Protein AF-M0I4W8-F1 (afdb_monomer_lite)

InterPro domains:
  IPR003439 ABC transporter-like, ATP-binding domain [PF00005] (52-203)
  IPR003439 ABC transporter-like, ATP-binding domain [PS50893] (25-275)
  IPR003593 AAA+ ATPase domain [SM00382] (60-252)
  IPR010318 S-Me-THD, N-terminal domain [PF06032] (487-621)
  IPR013563 Oligopeptide/dipeptide ABC transporter, C-terminal [PF08352] (254-322)
  IPR013563 Oligopeptide/dipeptide ABC transporter, C-terminal [TIGR01727] (253-342)
  IPR017871 ABC transporter-like, conserved site [PS00211] (175-189)
  IPR024071 S-Me-THD, C-terminal domain superfamily [G3DSA:2.40.390.10] (708-816)
  IPR027417 P-loop containing nucleoside triphosphate hydrolase [G3DSA:3.40.50.300] (23-357)
  IPR027417 P-loop containing nucleoside triphosphate hydrolase [SSF52540] (24-273)
  IPR027479 S-Me-THD, N-terminal domain superfamily [G3DSA:3.40.1610.10] (480-702)
  IPR048350 S-Me-THD-like, C-terminal domain [PF20906] (654-803)
  IPR050319 ABC Transporter ATP-Binding [PTHR43776] (21-333)

Secondary structure (DSSP, 8-state):
---------TTTTS-----TTS-SEEEEEEEEEEEEEETTTTEEEEEEEEEEEEEEEE-TT-EEEEE-STTSSHHHHHHHHTTSS--SEEEEEETTEEGGG--HHHHHHHGGGEEEE-S-HHHHS-TTS-HHHHHHHHHHHTT-S-HHHHHHHHHHHHHHTT--GGGGG--GGGS-HHHHHHHHHHHHHTT--SEEEEESTTTTS-HHHHHHHHHHHHHHHHHH--EEEEE-S-HHHHHHH-SEEEEEETTEEEEEEEHHHHHHS--SHHHHHHHHTS--SSHHHHHHSPPP----SPPPPTTSPPSSSTTGGG-TT--HHHHHSPPP-EEEETTEEE--GGGG-SS-------------PPPPPPP--PPPPP-----------------------------------------------------------------------------------PPP------------PPPTT------HHHHHHHHHHHHHHHTT-SS-HHHHHHHHHHHHHH----EE-GGGS-TTSEEEEEEEEE-TT-SS----HHHHHHHHHHHHHHHHTTTPPEEEEEEEE-STTTTTTTHHHHHHH-PPEEEEEEESS--SSGGGGSTT--TTSEEEEEEEEE-TTSS-EEEEEEEEEHHHHHHHHHHHHHHTTSEEEEEEEEEEHHHHHHHSEESHHHHHHHHHHHHHT-SSHHHHHHHHHHHHT-EEEEEEEEEEEEEEEETTEEEEEEEETTEEEEEETTEEEEEETTEEEEETTSEEEEEETTT--EE-GGG--TT-EEEEEEE-GGGS---GGGG-GGGGHHHHHHH-S--HHHH--

Organism: NCBI:txid662480

Sequence (833 aa):
MNDSAYTTDPTAAAQRDRDLDDPMVTVENLKKHFPLFEGILQKKAGEVRAVDGVSFSIAEGETFGLVGESGSGKTTTGRSMLRLTEPTSGRVEIDGQNVVDLSDGELKRFRRNMQIVHQDPSSSLNPRHRVKSIIEAPLKIHDYGDSEARLERVEELLDMVDLPREFMYRYPGQLSGGQKQRVGIARAVALNPKFVVLDEPTSALDVSVQARIINILEEIQEEFGITYLFITHDLSLLKNVADRIGVMYLGRLVEVGDVDSVFGSPQHPYSRALLSAISTISEEDELAKPDRITLDGEVPDPREKPSGCAFRSRCAHEFDACAVEE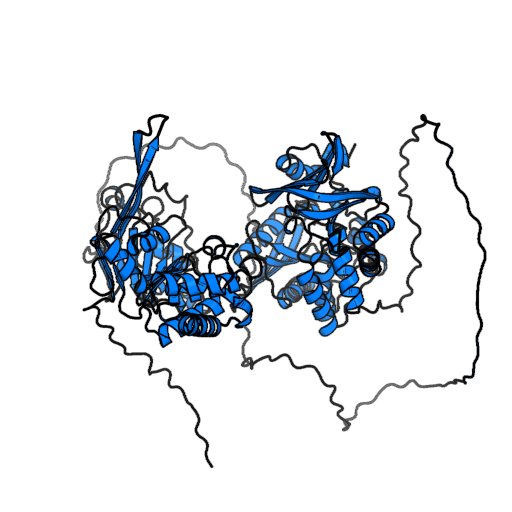PDLYERGPDQVSRCFLQTTGSRKARSGNDRRARGAPRRPPAGAAEPPVDRRTAPVVRVRPGGVQGRPAGVFGLRPAVPRRRGLRHGRGEIGRTVRIDGPRPDVPPARGGHEATPGAGDRDASQRRQTAAERLPQRDGRRRRHPRGTPMTTDDTRTITAEWVEDIAVGGAVLGGGGGGSLAKGIEFGELAVEYGRPTIVSVADLDPTDVVLTVSGVGAPAATESHVDPADYVRAVELLVDRLAADGTTVGALMTNEMGGFATVNGLLQSAVTGLPLVDAACNGRAHPTGPMGSIGLSQDAESVQAAVGGVPGTAARLETVVEAELGTAASLVRHAAEDAGGLVAVARNPVPASYAEANAALDTYDRAEAVGRAVRLADDGRDAADRVADVLGGEVSLVGPVESFALETTGGFDVGEVEIEGRELTFWNEYMTLELDGERLATFPDLITTLDAETGMPVSTAELAEGRSVAVVVAPAANLSLGAGMADPALFDPVEQAVGKAVKSHVFN

Radius of gyration: 33.42 Å; chains: 1; bounding box: 102×100×109 Å

pLDDT: mean 76.33, std 25.05, range [22.22, 98.25]

Foldseek 3Di:
DDDDDPDDDPPPVPDDPQPPPDFQKWWFQWWDKAFAFDDPVRHGPFIQGLAGGETDTHHFLFAEEEAEDPSLNQVVVLCCLLVVDPTPDTFMDGRNDTLNPDDPVRSLQLCLQEFEQAQQLVVVFDQVAQLLCLLLVNCVSNVNDDPVRSLVLSQVLCVLLVHDSVSSGDGPVVDDRLRSLSSSVSSRCSSLHQEYEYANSPVQHAVVSVVSVLVSVVSSCVVRRHTYHYYDHQLVVCLVRGQKYFYGGLNYGFKIFGSCCCLVPPDGQSSLQSSLPDDDFDPVSVVVRDHRDDFPDDRDDSRDAQAADSCQVRGPPHDDNNRHHFADFDDDDPTMTGRDPVPVPPDDPPDPDDDDDDDDDDDDDDDDDDDDDDDPPDDPDFDDDDDDDPDDDDDDPPPDDDDDDDDDDDDDDDDDDDDDDDDDDDDDDDDYDDDDDDDDDDDDDDDDDDDDDDDDDDDDDDDDDDDDPDDDDDDPPDFPFQDLLLQLLLLQLLALLQQQDDDDLVVSSVLLVVLVVQFGATEDALVVDDQQAWEKEWDKDWALPAPDDDFPLVLLLVQVVVVQVVCVVVVHHHQAYEFQERRNNRRRSCSNNCGVVVHHYYQWHLWLYHDDDPLLSLLQDDQQDWKKKWKWAARPPGPDIDTGIDTGRNVVRSVVNNVVNVVRRTMIIMIMNTDGSNSCVVFTQHNSSVLSNQLSVQLVPAPWQVSSQCSNCVSLVWDFPDKAFFADKDWDQDPSWIWMWTAGPQWIWTDTNSWTWIDHPNHTPDTPVWRKWKAQRGRNGTAHPVRRDGGGIITIITHGPSSGRTGNSRVDLVNCVVVCVVVVDDDCVVVPD

Structure (mmCIF, N/CA/C/O backbone):
data_AF-M0I4W8-F1
#
_entry.id   AF-M0I4W8-F1
#
loop_
_atom_site.group_PDB
_atom_site.id
_atom_site.type_symbol
_atom_site.label_atom_id
_atom_site.label_alt_id
_atom_site.label_comp_id
_atom_site.label_asym_id
_atom_site.label_entity_id
_atom_site.label_seq_id
_atom_site.pdbx_PDB_ins_code
_atom_site.Cartn_x
_atom_site.Cartn_y
_atom_site.Cartn_z
_atom_site.occupancy
_atom_site.B_iso_or_equiv
_atom_site.auth_seq_id
_atom_site.auth_comp_id
_atom_site.auth_asym_id
_atom_site.auth_atom_id
_atom_site.pdbx_PDB_model_num
ATOM 1 N N . MET A 1 1 ? 6.504 -52.664 8.524 1.00 31.98 1 MET A N 1
ATOM 2 C CA . MET A 1 1 ? 5.116 -52.961 8.944 1.00 31.98 1 MET A CA 1
ATOM 3 C C . MET A 1 1 ? 4.656 -51.738 9.722 1.00 31.98 1 MET A C 1
ATOM 5 O O . MET A 1 1 ? 5.111 -51.580 10.840 1.00 31.98 1 MET A O 1
ATOM 9 N N . ASN A 1 2 ? 3.925 -50.766 9.191 1.00 29.69 2 ASN A N 1
ATOM 10 C CA . ASN A 1 2 ? 3.069 -50.694 8.011 1.00 29.69 2 ASN A CA 1
ATOM 11 C C . ASN A 1 2 ? 3.301 -49.317 7.357 1.00 29.69 2 ASN A C 1
ATOM 13 O O . ASN A 1 2 ? 3.152 -48.306 8.037 1.00 29.69 2 ASN A O 1
ATOM 17 N N . ASP A 1 3 ? 3.684 -49.306 6.081 1.00 26.69 3 ASP A N 1
ATOM 18 C CA . ASP A 1 3 ? 3.658 -48.124 5.217 1.00 26.69 3 ASP A CA 1
ATOM 19 C C . ASP A 1 3 ? 2.227 -47.945 4.696 1.00 26.69 3 ASP A C 1
ATOM 21 O O . ASP A 1 3 ? 1.637 -48.903 4.196 1.00 26.69 3 ASP A O 1
ATOM 25 N N . SER A 1 4 ? 1.678 -46.735 4.776 1.00 26.75 4 SER A N 1
ATOM 26 C CA . SER A 1 4 ? 0.535 -46.328 3.953 1.00 26.75 4 SER A CA 1
ATOM 27 C C . SER A 1 4 ? 0.753 -44.887 3.521 1.00 26.75 4 SER A C 1
ATOM 29 O O . SER A 1 4 ? 0.529 -43.949 4.282 1.00 26.75 4 SER A O 1
ATOM 31 N N . ALA A 1 5 ? 1.255 -44.749 2.299 1.00 28.14 5 ALA A N 1
ATOM 32 C CA . ALA A 1 5 ? 1.373 -43.497 1.582 1.00 28.14 5 ALA A CA 1
ATOM 33 C C . ALA A 1 5 ? -0.025 -42.936 1.279 1.00 28.14 5 ALA A C 1
ATOM 35 O O . ALA A 1 5 ? -0.867 -43.639 0.723 1.00 28.14 5 ALA A O 1
ATOM 36 N N . TYR A 1 6 ? -0.252 -41.668 1.615 1.00 26.91 6 TYR A N 1
ATOM 37 C CA . TYR A 1 6 ? -1.313 -40.874 1.005 1.00 26.91 6 TYR A CA 1
ATOM 38 C C . TYR A 1 6 ? -0.794 -40.390 -0.348 1.00 26.91 6 TYR A C 1
ATOM 40 O O . TYR A 1 6 ? -0.029 -39.434 -0.436 1.00 26.91 6 TYR A O 1
ATOM 48 N N . THR A 1 7 ? -1.158 -41.115 -1.400 1.00 26.52 7 THR A N 1
ATOM 49 C CA . THR A 1 7 ? -1.092 -40.635 -2.778 1.00 26.52 7 THR A CA 1
ATOM 50 C C . THR A 1 7 ? -2.443 -39.990 -3.063 1.00 26.52 7 THR A C 1
ATOM 52 O O . THR A 1 7 ? -3.438 -40.700 -3.188 1.00 26.52 7 THR A O 1
ATOM 55 N N . THR A 1 8 ? -2.511 -38.661 -3.095 1.00 30.98 8 THR A N 1
ATOM 56 C CA . THR A 1 8 ? -3.678 -37.952 -3.626 1.00 30.98 8 THR A CA 1
ATOM 57 C C . THR A 1 8 ? -3.583 -37.960 -5.148 1.00 30.98 8 THR A C 1
ATOM 59 O O . THR A 1 8 ? -2.644 -37.443 -5.748 1.00 30.98 8 THR A O 1
ATOM 62 N N . ASP A 1 9 ? -4.529 -38.666 -5.753 1.00 25.97 9 ASP A N 1
ATOM 63 C CA . ASP A 1 9 ? -4.721 -38.810 -7.189 1.00 25.97 9 ASP A CA 1
ATOM 64 C C . ASP A 1 9 ? -5.280 -37.491 -7.775 1.00 25.97 9 ASP A C 1
ATOM 66 O O . ASP A 1 9 ? -6.332 -37.041 -7.311 1.00 25.97 9 ASP A O 1
ATOM 70 N N . PRO A 1 10 ? -4.637 -36.850 -8.774 1.00 28.89 10 PRO A N 1
ATOM 71 C CA . PRO A 1 10 ? -5.105 -35.583 -9.348 1.00 28.89 10 PRO A CA 1
ATOM 72 C C . PRO A 1 10 ? -6.346 -35.719 -10.246 1.00 28.89 10 PRO A C 1
ATOM 74 O O . PRO A 1 10 ? -6.801 -34.730 -10.811 1.00 28.89 10 PRO A O 1
ATOM 77 N N . THR A 1 11 ? -6.900 -36.922 -10.420 1.00 29.00 11 THR A N 1
ATOM 78 C CA . THR A 1 11 ? -8.025 -37.152 -11.345 1.00 29.00 11 THR A CA 1
ATOM 79 C C . THR A 1 11 ? -9.413 -37.162 -10.696 1.00 29.00 11 THR A C 1
ATOM 81 O O . THR A 1 11 ? -10.409 -37.300 -11.399 1.00 29.00 11 THR A O 1
ATOM 84 N N . ALA A 1 12 ? -9.520 -36.925 -9.383 1.00 27.02 12 ALA A N 1
ATOM 85 C CA . ALA A 1 12 ? -10.807 -36.888 -8.673 1.00 27.02 12 ALA A CA 1
ATOM 86 C C . ALA A 1 12 ? -11.517 -35.511 -8.666 1.00 27.02 12 ALA A C 1
ATOM 88 O O . ALA A 1 12 ? -12.630 -35.411 -8.157 1.00 27.02 12 ALA A O 1
ATOM 89 N N . ALA A 1 13 ? -10.912 -34.461 -9.238 1.00 30.92 13 ALA A N 1
ATOM 90 C CA . ALA A 1 13 ? -11.509 -33.119 -9.338 1.00 30.92 13 ALA A CA 1
ATOM 91 C C . ALA A 1 13 ? -12.291 -32.877 -10.648 1.00 30.92 13 ALA A C 1
ATOM 93 O O . ALA A 1 13 ? -12.945 -31.851 -10.805 1.00 30.92 13 ALA A O 1
ATOM 94 N N . ALA A 1 14 ? -12.265 -33.827 -11.586 1.00 31.94 14 ALA A N 1
ATOM 95 C CA . ALA A 1 14 ? -12.943 -33.723 -12.874 1.00 31.94 14 ALA A CA 1
ATOM 96 C C . ALA A 1 14 ? -14.224 -34.570 -12.881 1.00 31.94 14 ALA A C 1
ATOM 98 O O . ALA A 1 14 ? -14.194 -35.691 -13.376 1.00 31.94 14 ALA A O 1
ATOM 99 N N . GLN A 1 15 ? -15.308 -34.052 -12.287 1.00 31.92 15 GLN A N 1
ATOM 100 C CA . GLN A 1 15 ? -16.728 -34.374 -12.557 1.00 31.92 15 GLN A CA 1
ATOM 101 C C . GLN A 1 15 ? -17.603 -33.918 -11.378 1.00 31.92 15 GLN A C 1
ATOM 103 O O . GLN A 1 15 ? -17.965 -34.697 -10.497 1.00 31.92 15 GLN A O 1
ATOM 108 N N . ARG A 1 16 ? -17.983 -32.641 -11.371 1.00 32.88 16 ARG A N 1
ATOM 109 C CA . ARG A 1 16 ? -19.266 -32.222 -10.803 1.00 32.88 16 ARG A CA 1
ATOM 110 C C . ARG A 1 16 ? -20.017 -31.537 -11.936 1.00 32.88 16 ARG A C 1
ATOM 112 O O . ARG A 1 16 ? -19.760 -30.372 -12.209 1.00 32.88 16 ARG A O 1
ATOM 119 N N . ASP A 1 17 ? -20.880 -32.292 -12.616 1.00 33.09 17 ASP A N 1
ATOM 120 C CA . ASP A 1 17 ? -22.022 -31.719 -13.336 1.00 33.09 17 ASP A CA 1
ATOM 121 C C . ASP A 1 17 ? -22.762 -30.836 -12.319 1.00 33.09 17 ASP A C 1
ATOM 123 O O . ASP A 1 17 ? -23.411 -31.350 -11.405 1.00 33.09 17 ASP A O 1
ATOM 127 N N . ARG A 1 18 ? -22.563 -29.515 -12.375 1.00 46.47 18 ARG A N 1
ATOM 128 C CA . ARG A 1 18 ? -23.349 -28.560 -11.590 1.00 46.47 18 ARG A CA 1
ATOM 129 C C . ARG A 1 18 ? -24.585 -28.250 -12.429 1.00 46.47 18 ARG A C 1
ATOM 131 O O . ARG A 1 18 ? -24.503 -27.486 -13.386 1.00 46.47 18 ARG A O 1
ATOM 138 N N . ASP A 1 19 ? -25.700 -28.900 -12.106 1.00 36.50 19 ASP A N 1
ATOM 139 C CA . ASP A 1 19 ? -26.989 -28.663 -12.757 1.00 36.50 19 ASP A CA 1
ATOM 140 C C . ASP A 1 19 ? -27.375 -27.175 -12.619 1.00 36.50 19 ASP A C 1
ATOM 142 O O . ASP A 1 19 ? -27.716 -26.698 -11.538 1.00 36.50 19 ASP A O 1
ATOM 146 N N . LEU A 1 20 ? -27.340 -26.433 -13.732 1.00 51.78 20 LEU A N 1
ATOM 147 C CA . LEU A 1 20 ? -27.794 -25.036 -13.854 1.00 51.78 20 LEU A CA 1
ATOM 148 C C . LEU A 1 20 ? -29.327 -24.878 -13.741 1.00 51.78 20 LEU A C 1
ATOM 150 O O . LEU A 1 20 ? -29.846 -23.776 -13.925 1.00 51.78 20 LEU A O 1
ATOM 154 N N . ASP A 1 21 ? -30.052 -25.964 -13.463 1.00 54.88 21 ASP A N 1
ATOM 155 C CA . ASP A 1 21 ? -31.516 -26.009 -13.472 1.00 54.88 21 ASP A CA 1
ATOM 156 C C . ASP A 1 21 ? -32.161 -25.377 -12.218 1.00 54.88 21 ASP A C 1
ATOM 158 O O . ASP A 1 21 ? -33.340 -25.023 -12.272 1.00 54.88 21 ASP A O 1
ATOM 162 N N . ASP A 1 22 ? -31.412 -25.177 -11.121 1.00 71.38 22 ASP A N 1
ATOM 163 C CA . ASP A 1 22 ? -31.885 -24.463 -9.918 1.00 71.38 22 ASP A CA 1
ATOM 164 C C . ASP A 1 22 ? -30.778 -23.581 -9.288 1.00 71.38 22 ASP A C 1
ATOM 166 O O . ASP A 1 22 ? -30.074 -23.996 -8.363 1.00 71.38 22 ASP A O 1
ATOM 170 N N . PRO A 1 23 ? -30.534 -22.372 -9.827 1.00 87.88 23 PRO A N 1
ATOM 171 C CA . PRO A 1 23 ? -29.473 -21.489 -9.349 1.00 87.88 23 PRO A CA 1
ATOM 172 C C . PRO A 1 23 ? -29.795 -20.853 -7.987 1.00 87.88 23 PRO A C 1
ATOM 174 O O . PRO A 1 23 ? -30.873 -20.300 -7.770 1.00 87.88 23 PRO A O 1
ATOM 177 N N . MET A 1 24 ? -28.795 -20.803 -7.102 1.00 94.31 24 MET A N 1
ATOM 178 C CA . MET A 1 24 ? -28.879 -20.125 -5.802 1.00 94.31 24 MET A CA 1
ATOM 179 C C . MET A 1 24 ? -29.174 -18.622 -5.936 1.00 94.31 24 MET A C 1
ATOM 181 O O . MET A 1 24 ? -29.879 -18.041 -5.104 1.00 94.31 24 MET A O 1
ATOM 185 N N . VAL A 1 25 ? -28.640 -17.982 -6.980 1.00 97.06 25 VAL A N 1
ATOM 186 C CA . VAL A 1 25 ? -28.902 -16.577 -7.310 1.00 97.06 25 VAL A CA 1
ATOM 187 C C . VAL A 1 25 ? -29.279 -16.445 -8.779 1.00 97.06 25 VAL A C 1
ATOM 189 O O . VAL A 1 25 ? -28.542 -16.897 -9.651 1.00 97.06 25 VAL A O 1
ATOM 192 N N . THR A 1 26 ? -30.373 -15.739 -9.060 1.00 96.88 26 THR A N 1
ATOM 193 C CA . THR A 1 26 ? -30.775 -15.344 -10.417 1.00 96.88 26 THR A CA 1
ATOM 194 C C . THR A 1 26 ? -30.958 -13.835 -10.497 1.00 96.88 26 THR A C 1
ATOM 196 O O . THR A 1 26 ? -31.753 -13.244 -9.766 1.00 96.88 26 THR A O 1
ATOM 199 N N . VAL A 1 27 ? -30.239 -13.197 -11.419 1.00 97.06 27 VAL A N 1
ATOM 200 C CA . VAL A 1 27 ? -30.354 -11.770 -11.725 1.00 97.06 27 VAL A CA 1
ATOM 201 C C . VAL A 1 27 ? -30.882 -11.622 -13.146 1.00 97.06 27 VAL A C 1
ATOM 203 O O . VAL A 1 27 ? -30.256 -12.084 -14.097 1.00 97.06 27 VAL A O 1
ATOM 206 N N . GLU A 1 28 ? -32.014 -10.939 -13.309 1.00 95.62 28 GLU A N 1
ATOM 207 C CA . GLU A 1 28 ? -32.633 -10.710 -14.617 1.00 95.62 28 GLU A CA 1
ATOM 208 C C . GLU A 1 28 ? -32.815 -9.215 -14.880 1.00 95.62 28 GLU A C 1
ATOM 210 O O . GLU A 1 28 ? -33.575 -8.522 -14.194 1.00 95.62 28 GLU A O 1
ATOM 215 N N . ASN A 1 29 ? -32.151 -8.723 -15.931 1.00 95.12 29 ASN A N 1
ATOM 216 C CA . ASN A 1 29 ? -32.296 -7.370 -16.467 1.00 95.12 29 ASN A CA 1
ATOM 217 C C . ASN A 1 29 ? -32.199 -6.286 -15.378 1.00 95.12 29 ASN A C 1
ATOM 219 O O . ASN A 1 29 ? -32.968 -5.318 -15.365 1.00 95.12 29 ASN A O 1
ATOM 223 N N . LEU A 1 30 ? -31.256 -6.464 -14.450 1.00 96.81 30 LEU A N 1
ATOM 224 C CA . LEU A 1 30 ? -31.022 -5.547 -13.348 1.00 96.81 30 LEU A CA 1
ATOM 225 C C . LEU A 1 30 ? -30.556 -4.199 -13.895 1.00 96.81 30 LEU A C 1
ATOM 227 O O . LEU A 1 30 ? -29.628 -4.115 -14.708 1.00 96.81 30 LEU A O 1
ATOM 231 N N . LYS A 1 31 ? -31.210 -3.128 -13.445 1.00 95.62 31 LYS A N 1
ATOM 232 C CA . LYS A 1 31 ? -30.860 -1.748 -13.782 1.00 95.62 31 LYS A CA 1
ATOM 233 C C . LYS A 1 31 ? -30.753 -0.919 -12.523 1.00 95.62 31 LYS A C 1
ATOM 235 O O . LYS A 1 31 ? -31.620 -0.979 -11.654 1.00 95.62 31 LYS A O 1
ATOM 240 N N . LYS A 1 32 ? -29.736 -0.068 -12.478 1.00 94.69 32 LYS A N 1
ATOM 241 C CA . LYS A 1 32 ? -29.607 1.001 -11.500 1.00 94.69 32 LYS A CA 1
ATOM 242 C C . LYS A 1 32 ? -29.146 2.268 -12.196 1.00 94.69 32 LYS A C 1
ATOM 244 O O . LYS A 1 32 ? -27.999 2.382 -12.628 1.00 94.69 32 LYS A O 1
ATOM 249 N N . HIS A 1 33 ? -30.063 3.221 -12.291 1.00 92.06 33 HIS A N 1
ATOM 250 C CA . HIS A 1 33 ? -29.838 4.538 -12.866 1.00 92.06 33 HIS A CA 1
ATOM 251 C C . HIS A 1 33 ? -29.942 5.589 -11.757 1.00 92.06 33 HIS A C 1
ATOM 253 O O . HIS A 1 33 ? -30.925 5.627 -11.012 1.00 92.06 33 HIS A O 1
ATOM 259 N N . PHE A 1 34 ? -28.916 6.425 -11.620 1.00 84.94 34 PHE A N 1
ATOM 260 C CA . PHE A 1 34 ? -28.872 7.502 -10.634 1.00 84.94 34 PHE A CA 1
ATOM 261 C C . PHE A 1 34 ? -29.305 8.816 -11.288 1.00 84.94 34 PHE A C 1
ATOM 263 O O . PHE A 1 34 ? -28.679 9.224 -12.265 1.00 84.94 34 PHE A O 1
ATOM 270 N N . PRO A 1 35 ? -30.363 9.488 -10.801 1.00 82.19 35 PRO A N 1
ATOM 271 C CA . PRO A 1 35 ? -30.767 10.775 -11.350 1.00 82.19 35 PRO A CA 1
ATOM 272 C C . PRO A 1 35 ? -29.710 11.842 -11.048 1.00 82.19 35 PRO A C 1
ATOM 274 O O . PRO A 1 35 ? -29.188 11.909 -9.938 1.00 82.19 35 PRO A O 1
ATOM 277 N N . LEU A 1 36 ? -29.433 12.697 -12.030 1.00 77.75 36 LEU A N 1
ATOM 278 C CA . LEU A 1 36 ? -28.614 13.894 -11.857 1.00 77.75 36 LEU A CA 1
ATOM 279 C C . LEU A 1 36 ? -29.518 15.116 -11.751 1.00 77.75 36 LEU A C 1
ATOM 281 O O . LEU A 1 36 ? -30.465 15.258 -12.531 1.00 77.75 36 LEU A O 1
ATOM 285 N N . PHE A 1 37 ? -29.210 16.001 -10.807 1.00 75.81 37 PHE A N 1
ATOM 286 C CA . PHE A 1 37 ? -29.949 17.235 -10.570 1.00 75.81 37 PHE A CA 1
ATOM 287 C C . PHE A 1 37 ? -29.033 18.444 -10.773 1.00 75.81 37 PHE A C 1
ATOM 289 O O . PHE A 1 37 ? -27.905 18.443 -10.290 1.00 75.81 37 PHE A O 1
ATOM 296 N N . GLU A 1 38 ? -29.524 19.482 -11.451 1.00 57.62 38 GLU A N 1
ATOM 297 C CA . GLU A 1 38 ? -28.797 20.738 -11.666 1.00 57.62 38 GLU A CA 1
ATOM 298 C C . GLU A 1 38 ? -29.572 21.961 -11.155 1.00 57.62 38 GLU A C 1
ATOM 300 O O . GLU A 1 38 ? -30.811 22.010 -11.150 1.00 57.62 38 GLU A O 1
ATOM 305 N N . GLY A 1 39 ? -28.805 22.985 -10.766 1.00 54.00 39 GLY A N 1
ATOM 306 C CA . GLY A 1 39 ? -29.291 24.295 -10.338 1.00 54.00 39 GLY A CA 1
ATOM 307 C C . GLY A 1 39 ? -29.894 24.330 -8.928 1.00 54.00 39 GLY A C 1
ATOM 308 O O . GLY A 1 39 ? -30.151 23.312 -8.293 1.00 54.00 39 GLY A O 1
ATOM 309 N N . ILE A 1 40 ? -30.178 25.546 -8.447 1.00 54.06 40 ILE A N 1
ATOM 310 C CA . ILE A 1 40 ? -30.724 25.818 -7.099 1.00 54.06 40 ILE A CA 1
ATOM 311 C C . ILE A 1 40 ? -32.113 25.173 -6.896 1.00 54.06 40 ILE A C 1
ATOM 313 O O . ILE A 1 40 ? -32.520 24.888 -5.776 1.00 54.06 40 ILE A O 1
ATOM 317 N N . LEU A 1 41 ? -32.835 24.905 -7.990 1.00 62.38 41 LEU A N 1
ATOM 318 C CA . LEU A 1 41 ? -34.154 24.263 -7.992 1.00 62.38 41 LEU A CA 1
ATOM 319 C C . LEU A 1 41 ? -34.097 22.728 -8.140 1.00 62.38 41 LEU A C 1
ATOM 321 O O . LEU A 1 41 ? -35.154 22.125 -8.314 1.00 62.38 41 LEU A O 1
ATOM 325 N N . GLN A 1 42 ? -32.903 22.112 -8.123 1.00 65.94 42 GLN A N 1
ATOM 326 C CA . GLN A 1 42 ? -32.682 20.662 -8.269 1.00 65.94 42 GLN A CA 1
ATOM 327 C C . GLN A 1 42 ? -33.510 20.023 -9.403 1.00 65.94 42 GLN A C 1
ATOM 329 O O . GLN A 1 42 ? -34.236 19.048 -9.204 1.00 65.94 42 GLN A O 1
ATOM 334 N N . LYS A 1 43 ? -33.443 20.573 -10.622 1.00 63.38 43 LYS A N 1
ATOM 335 C CA . LYS A 1 43 ? -34.156 19.990 -11.775 1.00 63.38 43 LYS A CA 1
ATOM 336 C C . LYS A 1 43 ? -33.393 18.774 -12.301 1.00 63.38 43 LYS A C 1
ATOM 338 O O . LYS A 1 43 ? -32.175 18.841 -12.420 1.00 63.38 43 LYS A O 1
ATOM 343 N N . LYS A 1 44 ? -34.096 17.684 -12.650 1.00 72.69 44 LYS A N 1
ATOM 344 C CA . LYS A 1 44 ? -33.473 16.483 -13.242 1.00 72.69 44 LYS A CA 1
ATOM 345 C C . LYS A 1 44 ? -32.835 16.854 -14.591 1.00 72.69 44 LYS A C 1
ATOM 347 O O . LYS A 1 44 ? -33.559 17.178 -15.529 1.00 72.69 44 LYS A O 1
ATOM 352 N N . ALA A 1 45 ? -31.507 16.812 -14.662 1.00 68.00 45 ALA A N 1
ATOM 353 C CA . ALA A 1 45 ? -30.704 17.175 -15.833 1.00 68.00 45 ALA A CA 1
ATOM 354 C C . ALA A 1 45 ? -30.257 15.953 -16.652 1.00 68.00 45 ALA A C 1
ATOM 356 O O . ALA A 1 45 ? -29.960 16.069 -17.835 1.00 68.00 45 ALA A O 1
ATOM 357 N N . GLY A 1 46 ? -30.266 14.764 -16.045 1.00 77.69 46 GLY A N 1
ATOM 358 C CA . GLY A 1 46 ? -29.879 13.520 -16.701 1.00 77.69 46 GLY A CA 1
ATOM 359 C C . GLY A 1 46 ? -29.946 12.328 -15.755 1.00 77.69 46 GLY A C 1
ATOM 360 O O . GLY A 1 46 ? -30.568 12.392 -14.688 1.00 77.69 46 GLY A O 1
ATOM 361 N N . GLU A 1 47 ? -29.310 11.229 -16.144 1.00 82.38 47 GLU A N 1
ATOM 362 C CA . GLU A 1 47 ? -29.120 10.062 -15.286 1.00 82.38 47 GLU A CA 1
ATOM 363 C C . GLU A 1 47 ? -27.811 9.337 -15.616 1.00 82.38 47 GLU A C 1
ATOM 365 O O . GLU A 1 47 ? -27.438 9.215 -16.780 1.00 82.38 47 GLU A O 1
ATOM 370 N N . VAL A 1 48 ? -27.131 8.827 -14.590 1.00 84.88 48 VAL A N 1
ATOM 371 C CA . VAL A 1 48 ? -25.983 7.927 -14.738 1.00 84.88 48 VAL A CA 1
ATOM 372 C C . VAL A 1 48 ? -26.494 6.496 -14.718 1.00 84.88 48 VAL A C 1
ATOM 374 O O . VAL A 1 48 ? -27.024 6.031 -13.706 1.00 84.88 48 VAL A O 1
ATOM 377 N N . ARG A 1 49 ? -26.323 5.770 -15.823 1.00 87.19 49 ARG A N 1
ATOM 378 C CA . ARG A 1 49 ? -26.750 4.367 -15.933 1.00 87.19 49 ARG A CA 1
ATOM 379 C C . ARG A 1 49 ? -25.660 3.420 -15.429 1.00 87.19 49 ARG A C 1
ATOM 381 O O . ARG A 1 49 ? -25.000 2.764 -16.233 1.00 87.19 49 ARG A O 1
ATOM 388 N N . ALA A 1 50 ? -25.469 3.377 -14.113 1.00 87.06 50 ALA A N 1
ATOM 389 C CA . ALA A 1 50 ? -24.413 2.597 -13.461 1.00 87.06 50 ALA A CA 1
ATOM 390 C C . ALA A 1 50 ? -24.559 1.078 -13.659 1.00 87.06 50 ALA A C 1
ATOM 392 O O . ALA A 1 50 ? -23.558 0.388 -13.796 1.00 87.06 50 ALA A O 1
ATOM 393 N N . VAL A 1 51 ? -25.792 0.568 -13.721 1.00 93.38 51 VAL A N 1
ATOM 394 C CA . VAL A 1 51 ? -26.109 -0.812 -14.129 1.00 93.38 51 VAL A CA 1
ATOM 395 C C . VAL A 1 51 ? -27.246 -0.738 -15.141 1.00 93.38 51 VAL A C 1
ATOM 397 O O . VAL A 1 51 ? -28.242 -0.052 -14.897 1.00 93.38 51 VAL A O 1
ATOM 400 N N . ASP A 1 52 ? -27.102 -1.382 -16.294 1.00 91.81 52 ASP A N 1
ATOM 401 C CA . ASP A 1 52 ? -27.960 -1.142 -17.455 1.00 91.81 52 ASP A CA 1
ATOM 402 C C . ASP A 1 52 ? -28.338 -2.431 -18.199 1.00 91.81 52 ASP A C 1
ATOM 404 O O . ASP A 1 52 ? -28.039 -2.593 -19.380 1.00 91.81 52 ASP A O 1
ATOM 408 N N . GLY A 1 53 ? -29.033 -3.333 -17.501 1.00 90.56 53 GLY A N 1
ATOM 409 C CA . GLY A 1 53 ? -29.581 -4.565 -18.072 1.00 90.56 53 GLY A CA 1
ATOM 410 C C . GLY A 1 53 ? -28.644 -5.752 -17.888 1.00 90.56 53 GLY A C 1
ATOM 411 O O . GLY A 1 53 ? -28.323 -6.451 -18.846 1.00 90.56 53 GLY A O 1
ATOM 412 N N . VAL A 1 54 ? -28.173 -5.943 -16.657 1.00 94.56 54 VAL A N 1
ATOM 413 C CA . VAL A 1 54 ? -27.296 -7.056 -16.280 1.00 94.56 54 VAL A CA 1
ATOM 414 C C . VAL A 1 54 ? -28.142 -8.289 -15.954 1.00 94.56 54 VAL A C 1
ATOM 416 O O . VAL A 1 54 ? -29.092 -8.186 -15.178 1.00 94.56 54 VAL A O 1
ATOM 419 N N . SER A 1 55 ? -27.788 -9.436 -16.538 1.00 94.31 55 SER A N 1
ATOM 420 C CA . SER A 1 55 ? -28.423 -10.730 -16.268 1.00 94.31 55 SER A CA 1
ATOM 421 C C . SER A 1 55 ? -27.372 -11.828 -16.134 1.00 94.31 55 SER A C 1
ATOM 423 O O . SER A 1 55 ? -26.486 -11.905 -16.985 1.00 94.31 55 SER A O 1
ATOM 425 N N . PHE A 1 56 ? -27.475 -12.653 -15.094 1.00 94.88 56 PHE A N 1
ATOM 426 C CA . PHE A 1 56 ? -26.624 -13.824 -14.846 1.00 94.88 56 PHE A CA 1
ATOM 427 C C . PHE A 1 56 ? -27.224 -14.690 -13.727 1.00 94.88 56 PHE A C 1
ATOM 429 O O . PHE A 1 56 ? -28.121 -14.248 -13.005 1.00 94.88 56 PHE A O 1
ATOM 436 N N . SER A 1 57 ? -26.708 -15.905 -13.572 1.00 95.00 57 SER A N 1
ATOM 437 C CA . SER A 1 57 ? -27.038 -16.822 -12.481 1.00 95.00 57 SER A CA 1
ATOM 438 C C . SER A 1 57 ? -25.772 -17.321 -11.786 1.00 95.00 57 SER A C 1
ATOM 440 O O . SER A 1 57 ? -24.712 -17.387 -12.416 1.00 95.00 57 SER A O 1
ATOM 442 N N . ILE A 1 58 ? -25.901 -17.655 -10.500 1.00 96.25 58 ILE A N 1
ATOM 443 C CA . ILE A 1 58 ? -24.856 -18.259 -9.665 1.00 96.25 58 ILE A CA 1
ATOM 444 C C . ILE A 1 58 ? -25.450 -19.518 -9.019 1.00 96.25 58 ILE A C 1
ATOM 446 O O . ILE A 1 58 ? -26.498 -19.437 -8.371 1.00 96.25 58 ILE A O 1
ATOM 450 N N . ALA A 1 59 ? -24.812 -20.667 -9.214 1.00 94.12 59 ALA A N 1
ATOM 451 C CA . ALA A 1 59 ? -25.169 -21.937 -8.596 1.00 94.12 59 ALA A CA 1
ATOM 452 C C . ALA A 1 59 ? -24.811 -21.965 -7.099 1.00 94.12 59 ALA A C 1
ATOM 454 O O . ALA A 1 59 ? -24.042 -21.143 -6.601 1.00 94.12 59 ALA A O 1
ATOM 455 N N . GLU A 1 60 ? -25.383 -22.912 -6.359 1.00 94.19 60 GLU A N 1
ATOM 456 C CA . GLU A 1 60 ? -25.062 -23.086 -4.940 1.00 94.19 60 GLU A CA 1
ATOM 457 C C . GLU A 1 60 ? -23.584 -23.467 -4.751 1.00 94.19 60 GLU A C 1
ATOM 459 O O . GLU A 1 60 ? -23.062 -24.358 -5.424 1.00 94.19 60 GLU A O 1
ATOM 464 N N . GLY A 1 61 ? -22.901 -22.759 -3.847 1.00 93.81 61 GLY A N 1
ATOM 465 C CA . GLY A 1 61 ? -21.475 -22.943 -3.567 1.00 93.81 61 GLY A CA 1
ATOM 466 C C . GLY A 1 61 ? -20.545 -22.475 -4.692 1.00 93.81 61 GLY A C 1
ATOM 467 O O . GLY A 1 61 ? -19.353 -22.756 -4.636 1.00 93.81 61 GLY A O 1
ATOM 468 N N . GLU A 1 62 ? -21.066 -21.792 -5.718 1.00 94.88 62 GLU A N 1
ATOM 469 C CA . GLU A 1 62 ? -20.259 -21.216 -6.795 1.00 94.88 62 GLU A CA 1
ATOM 470 C C . GLU A 1 62 ? -19.651 -19.875 -6.369 1.00 94.88 62 GLU A C 1
ATOM 472 O O . GLU A 1 62 ? -20.299 -19.048 -5.714 1.00 94.88 62 GLU A O 1
ATOM 477 N N . THR A 1 63 ? -18.414 -19.639 -6.801 1.00 97.19 63 THR A N 1
ATOM 478 C CA . THR A 1 63 ? -17.798 -18.313 -6.787 1.00 97.19 63 THR A CA 1
ATOM 479 C C . THR A 1 63 ? -17.900 -17.691 -8.175 1.00 97.19 63 THR A C 1
ATOM 481 O O . THR A 1 63 ? -17.153 -18.040 -9.091 1.00 97.19 63 THR A O 1
ATOM 484 N N . PHE A 1 64 ? -18.815 -16.733 -8.331 1.00 97.31 64 PHE A N 1
ATOM 485 C CA . PHE A 1 64 ? -18.961 -15.948 -9.556 1.00 97.31 64 PHE A CA 1
ATOM 486 C C . PHE A 1 64 ? -18.150 -14.653 -9.459 1.00 97.31 64 PHE A C 1
ATOM 488 O O . PHE A 1 64 ? -18.463 -13.759 -8.669 1.00 97.31 64 PHE A O 1
ATOM 495 N N . GLY A 1 65 ? -17.117 -14.529 -10.285 1.00 96.81 65 GLY A N 1
ATOM 496 C CA . GLY A 1 65 ? -16.284 -13.340 -10.410 1.00 96.81 65 GLY A CA 1
ATOM 497 C C . GLY A 1 65 ? -16.946 -12.237 -11.234 1.00 96.81 65 GLY A C 1
ATOM 498 O O . GLY A 1 65 ? -17.438 -12.486 -12.330 1.00 96.81 65 GLY A O 1
ATOM 499 N N . LEU A 1 66 ? -16.914 -10.991 -10.766 1.00 96.19 66 LEU A N 1
ATOM 500 C CA . LEU A 1 66 ? -17.355 -9.818 -11.524 1.00 96.19 66 LEU A CA 1
ATOM 501 C C . LEU A 1 66 ? -16.204 -8.817 -11.646 1.00 96.19 66 LEU A C 1
ATOM 503 O O . LEU A 1 66 ? -15.743 -8.272 -10.643 1.00 96.19 66 LEU A O 1
ATOM 507 N N . VAL A 1 67 ? -15.774 -8.546 -12.880 1.00 93.44 67 VAL A N 1
ATOM 508 C CA . VAL A 1 67 ? -14.561 -7.767 -13.174 1.00 93.44 67 VAL A CA 1
ATOM 509 C C . VAL A 1 67 ? -14.793 -6.650 -14.186 1.00 93.44 67 VAL A C 1
ATOM 511 O O . VAL A 1 67 ? -15.776 -6.654 -14.918 1.00 93.44 67 VAL A O 1
ATOM 514 N N . GLY A 1 68 ? -13.888 -5.673 -14.226 1.00 88.25 68 GLY A N 1
ATOM 515 C CA . GLY A 1 68 ? -13.929 -4.524 -15.130 1.00 88.25 68 GLY A CA 1
ATOM 516 C C . GLY A 1 68 ? -13.161 -3.333 -14.560 1.00 88.25 68 GLY A C 1
ATOM 517 O O . GLY A 1 68 ? -12.897 -3.287 -13.357 1.00 88.25 68 GLY A O 1
ATOM 518 N N . GLU A 1 69 ? -12.849 -2.342 -15.399 1.00 84.06 69 GLU A N 1
ATOM 519 C CA . GLU A 1 69 ? -12.200 -1.083 -14.985 1.00 84.06 69 GLU A CA 1
ATOM 520 C C . GLU A 1 69 ? -12.981 -0.387 -13.843 1.00 84.06 69 GLU A C 1
ATOM 522 O O . GLU A 1 69 ? -14.174 -0.650 -13.610 1.00 84.06 69 GLU A O 1
ATOM 527 N N . SER A 1 70 ? -12.316 0.504 -13.100 1.00 81.88 70 SER A N 1
ATOM 528 C CA . SER A 1 70 ? -12.980 1.327 -12.080 1.00 81.88 70 SER A CA 1
ATOM 529 C C . SER A 1 70 ? -14.155 2.107 -12.688 1.00 81.88 70 SER A C 1
ATOM 531 O O . SER A 1 70 ? -14.108 2.539 -13.838 1.00 81.88 70 SER A O 1
ATOM 533 N N . GLY A 1 71 ? -15.263 2.225 -11.952 1.00 82.81 71 GLY A N 1
ATOM 534 C CA . GLY A 1 71 ? -16.477 2.894 -12.443 1.00 82.81 71 GLY A CA 1
ATOM 535 C C . GLY A 1 71 ? -17.338 2.095 -13.438 1.00 82.81 71 GLY A C 1
ATOM 536 O O . GLY A 1 71 ? -18.371 2.592 -13.880 1.00 82.81 71 GLY A O 1
ATOM 537 N N . SER A 1 72 ? -16.995 0.840 -13.751 1.00 87.88 72 SER A N 1
ATOM 538 C CA . SER A 1 72 ? -17.788 -0.020 -14.656 1.00 87.88 72 SER A CA 1
ATOM 539 C C . SER A 1 72 ? -19.157 -0.457 -14.114 1.00 87.88 72 SER A C 1
ATOM 541 O O . SER A 1 72 ? -19.996 -0.867 -14.913 1.00 87.88 72 SER A O 1
ATOM 543 N N . GLY A 1 73 ? -19.407 -0.346 -12.801 1.00 90.75 73 GLY A N 1
ATOM 544 C CA . GLY A 1 73 ? -20.700 -0.654 -12.163 1.00 90.75 73 GLY A CA 1
ATOM 545 C C . GLY A 1 73 ? -20.737 -1.897 -11.257 1.00 90.75 73 GLY A C 1
ATOM 546 O O . GLY A 1 73 ? -21.813 -2.256 -10.773 1.00 90.75 73 GLY A O 1
ATOM 547 N N . LYS A 1 74 ? -19.590 -2.533 -10.976 1.00 94.69 74 LYS A N 1
ATOM 548 C CA . LYS A 1 74 ? -19.481 -3.788 -10.197 1.00 94.69 74 LYS A CA 1
ATOM 549 C C . LYS A 1 74 ? -20.076 -3.687 -8.785 1.00 94.69 74 LYS A C 1
ATOM 551 O O . LYS A 1 74 ? -21.075 -4.337 -8.486 1.00 94.69 74 LYS A O 1
ATOM 556 N N . THR A 1 75 ? -19.559 -2.769 -7.966 1.00 91.75 75 THR A N 1
ATOM 557 C CA . THR A 1 75 ? -20.062 -2.474 -6.611 1.00 91.75 75 THR A CA 1
ATOM 558 C C . THR A 1 75 ? -21.543 -2.091 -6.607 1.00 91.75 75 THR A C 1
ATOM 560 O O . THR A 1 75 ? -22.305 -2.498 -5.731 1.00 91.75 75 THR A O 1
ATOM 563 N N . THR A 1 76 ? -21.998 -1.336 -7.617 1.00 93.38 76 THR A N 1
ATOM 564 C CA . THR A 1 76 ? -23.422 -0.974 -7.733 1.00 93.38 76 THR A CA 1
ATOM 565 C C . THR A 1 76 ? -24.285 -2.210 -7.986 1.00 93.38 76 THR A C 1
ATOM 567 O O . THR A 1 76 ? -25.356 -2.323 -7.398 1.00 93.38 76 THR A O 1
ATOM 570 N N . THR A 1 77 ? -23.808 -3.156 -8.798 1.00 96.38 77 THR A N 1
ATOM 571 C CA . THR A 1 77 ? -24.492 -4.430 -9.069 1.00 96.38 77 THR A CA 1
ATOM 572 C C . THR A 1 77 ? -24.671 -5.232 -7.781 1.00 96.38 77 THR A C 1
ATOM 574 O O . THR A 1 77 ? -25.808 -5.524 -7.411 1.00 96.38 77 THR A O 1
ATOM 577 N N . GLY A 1 78 ? -23.589 -5.484 -7.034 1.00 96.25 78 GLY A N 1
ATOM 578 C CA . GLY A 1 78 ? -23.653 -6.222 -5.765 1.00 96.25 78 GLY A CA 1
ATOM 579 C C . GLY A 1 78 ? -24.552 -5.549 -4.718 1.00 96.25 78 GLY A C 1
ATOM 580 O O . GLY A 1 78 ? -25.419 -6.187 -4.117 1.00 96.25 78 GLY A O 1
ATOM 581 N N . ARG A 1 79 ? -24.439 -4.223 -4.550 1.00 95.31 79 ARG A N 1
ATOM 582 C CA . ARG A 1 79 ? -25.292 -3.458 -3.618 1.00 95.31 79 ARG A CA 1
ATOM 583 C C . ARG A 1 79 ? -26.765 -3.452 -4.024 1.00 95.31 79 ARG A C 1
ATOM 585 O O . ARG A 1 79 ? -27.630 -3.425 -3.144 1.00 95.31 79 ARG A O 1
ATOM 592 N N . SER A 1 80 ? -27.064 -3.459 -5.322 1.00 95.94 80 SER A N 1
ATOM 593 C CA . SER A 1 80 ? -28.437 -3.548 -5.820 1.00 95.94 80 SER A CA 1
ATOM 594 C C . SER A 1 80 ? -29.032 -4.942 -5.665 1.00 95.94 80 SER A C 1
ATOM 596 O O . SER A 1 80 ? -30.209 -5.032 -5.323 1.00 95.94 80 SER A O 1
ATOM 598 N N . MET A 1 81 ? -28.236 -6.006 -5.798 1.00 96.00 81 MET A N 1
ATOM 599 C CA . MET A 1 81 ? -28.690 -7.375 -5.521 1.00 96.00 81 MET A CA 1
ATOM 600 C C . MET A 1 81 ? -29.124 -7.559 -4.064 1.00 96.00 81 MET A C 1
ATOM 602 O O . MET A 1 81 ? -30.177 -8.123 -3.792 1.00 96.00 81 MET A O 1
ATOM 606 N N . LEU A 1 82 ? -28.363 -6.996 -3.122 1.00 95.81 82 LEU A N 1
ATOM 607 C CA . LEU A 1 82 ? -28.685 -7.039 -1.690 1.00 95.81 82 LEU A CA 1
ATOM 608 C C . LEU A 1 82 ? -29.723 -5.992 -1.252 1.00 95.81 82 LEU A C 1
ATOM 610 O O . LEU A 1 82 ? -30.020 -5.862 -0.058 1.00 95.81 82 LEU A O 1
ATOM 614 N N . ARG A 1 83 ? -30.223 -5.184 -2.197 1.00 94.88 83 ARG A N 1
ATOM 615 C CA . ARG A 1 83 ? -31.118 -4.047 -1.946 1.00 94.88 83 ARG A CA 1
ATOM 616 C C . ARG A 1 83 ? -30.591 -3.105 -0.847 1.00 94.88 83 ARG A C 1
ATOM 618 O O . ARG A 1 83 ? -31.335 -2.537 -0.049 1.00 94.88 83 ARG A O 1
ATOM 625 N N . LEU A 1 84 ? -29.266 -2.931 -0.810 1.00 92.62 84 LEU A N 1
ATOM 626 C CA . LEU A 1 84 ? -28.587 -1.828 -0.114 1.00 92.62 84 LEU A CA 1
ATOM 627 C C . LEU A 1 84 ? -28.661 -0.542 -0.944 1.00 92.62 84 LEU A C 1
ATOM 629 O O . LEU A 1 84 ? -28.438 0.562 -0.452 1.00 92.62 84 LEU A O 1
ATOM 633 N N . THR A 1 85 ? -28.939 -0.685 -2.237 1.00 92.62 85 THR A N 1
ATOM 634 C CA . THR A 1 85 ? -29.226 0.401 -3.164 1.00 92.62 85 THR A CA 1
ATOM 635 C C . THR A 1 85 ? -30.394 -0.017 -4.039 1.00 92.62 85 THR A C 1
ATOM 637 O O . THR A 1 85 ? -30.253 -0.935 -4.841 1.00 92.62 85 THR A O 1
ATOM 640 N N . GLU A 1 86 ? -31.535 0.662 -3.893 1.00 92.06 86 GLU A N 1
ATOM 641 C CA . GLU A 1 86 ? -32.780 0.269 -4.562 1.00 92.06 86 GLU A CA 1
ATOM 642 C C . GLU A 1 86 ? -32.584 0.172 -6.084 1.00 92.06 86 GLU A C 1
ATOM 644 O O . GLU A 1 86 ? -32.194 1.181 -6.693 1.00 92.06 86 GLU A O 1
ATOM 649 N N . PRO A 1 87 ? -32.820 -0.999 -6.705 1.00 94.25 87 PRO A N 1
ATOM 650 C CA . PRO A 1 87 ? -32.789 -1.141 -8.153 1.00 94.25 87 PRO A CA 1
ATOM 651 C C . PRO A 1 87 ? -33.788 -0.199 -8.831 1.00 94.25 87 PRO A C 1
ATOM 653 O O . PRO A 1 87 ? -34.862 0.083 -8.312 1.00 94.25 87 PRO A O 1
ATOM 656 N N . THR A 1 88 ? -33.447 0.286 -10.020 1.00 94.94 88 THR A N 1
ATOM 657 C CA . THR A 1 88 ? -34.393 1.018 -10.874 1.00 94.94 88 THR A CA 1
ATOM 658 C C . THR A 1 88 ? -35.407 0.064 -11.503 1.00 94.94 88 THR A C 1
ATOM 660 O O . THR A 1 88 ? -36.578 0.410 -11.634 1.00 94.94 88 THR A O 1
ATOM 663 N N . SER A 1 89 ? -34.958 -1.122 -11.915 1.00 95.81 89 SER A N 1
ATOM 664 C CA . SER A 1 89 ? -35.802 -2.207 -12.423 1.00 95.81 89 SER A CA 1
ATOM 665 C C . SER A 1 89 ? -35.022 -3.523 -12.450 1.00 95.81 89 SER A C 1
ATOM 667 O O . SER A 1 89 ? -33.800 -3.520 -12.291 1.00 95.81 89 SER A O 1
ATOM 669 N N . GLY A 1 90 ? -35.715 -4.616 -12.759 1.00 94.81 90 GLY A N 1
ATOM 670 C CA . GLY A 1 90 ? -35.145 -5.958 -12.864 1.00 94.81 90 GLY A CA 1
ATOM 671 C C . GLY A 1 90 ? -35.599 -6.849 -11.715 1.00 94.81 90 GLY A C 1
ATOM 672 O O . GLY A 1 90 ? -36.335 -6.404 -10.832 1.00 94.81 90 GLY A O 1
ATOM 673 N N . ARG A 1 91 ? -35.170 -8.106 -11.750 1.00 95.44 91 ARG A N 1
ATOM 674 C CA . ARG A 1 91 ? -35.500 -9.125 -10.751 1.00 95.44 91 ARG A CA 1
ATOM 675 C C . ARG A 1 91 ? -34.212 -9.683 -10.161 1.00 95.44 91 ARG A C 1
ATOM 677 O O . ARG A 1 91 ? -33.243 -9.892 -10.890 1.00 95.44 91 ARG A O 1
ATOM 684 N N . VAL A 1 92 ? -34.206 -9.886 -8.846 1.00 96.88 92 VAL A N 1
ATOM 685 C CA . VAL A 1 92 ? -33.094 -10.509 -8.122 1.00 96.88 92 VAL A CA 1
ATOM 686 C C . VAL A 1 92 ? -33.683 -11.565 -7.208 1.00 96.88 92 VAL A C 1
ATOM 688 O O . VAL A 1 92 ? -34.322 -11.233 -6.213 1.00 96.88 92 VAL A O 1
ATOM 691 N N . GLU A 1 93 ? -33.475 -12.823 -7.557 1.00 96.62 93 GLU A N 1
ATOM 692 C CA . GLU A 1 93 ? -33.883 -13.971 -6.762 1.00 96.62 93 GLU A CA 1
ATOM 693 C C . GLU A 1 93 ? -32.670 -14.573 -6.059 1.00 96.62 93 GLU A C 1
ATOM 695 O O . GLU A 1 93 ? -31.634 -14.781 -6.685 1.00 96.62 93 GLU A O 1
ATOM 700 N N . ILE A 1 94 ? -32.791 -14.812 -4.756 1.00 96.12 94 ILE A N 1
ATOM 701 C CA . ILE A 1 94 ? -31.774 -15.470 -3.931 1.00 96.12 94 ILE A CA 1
ATOM 702 C C . ILE A 1 94 ? -32.498 -16.547 -3.129 1.00 96.12 94 ILE A C 1
ATOM 704 O O . ILE A 1 94 ? -33.492 -16.230 -2.475 1.00 96.12 94 ILE A O 1
ATOM 708 N N . ASP A 1 95 ? -32.030 -17.796 -3.169 1.00 92.19 95 ASP A N 1
ATOM 709 C CA . ASP A 1 95 ? -32.647 -18.922 -2.442 1.00 92.19 95 ASP A CA 1
ATOM 710 C C . ASP A 1 95 ? -34.165 -19.041 -2.722 1.00 92.19 95 ASP A C 1
ATOM 712 O O . ASP A 1 95 ? -34.987 -19.161 -1.809 1.00 92.19 95 ASP A O 1
ATOM 716 N N . GLY A 1 96 ? -34.552 -18.873 -3.994 1.00 90.81 96 GLY A N 1
ATOM 717 C CA . GLY A 1 96 ? -35.947 -18.904 -4.454 1.00 90.81 96 GLY A CA 1
ATOM 718 C C . GLY A 1 96 ? -36.823 -17.716 -4.020 1.00 90.81 96 GLY A C 1
ATOM 719 O O . GLY A 1 96 ? -38.042 -17.758 -4.201 1.00 90.81 96 GLY A O 1
ATOM 720 N N . GLN A 1 97 ? -36.254 -16.657 -3.428 1.00 93.56 97 GLN A N 1
ATOM 721 C CA . GLN A 1 97 ? -36.993 -15.457 -3.012 1.00 93.56 97 GLN A CA 1
ATOM 722 C C . GLN A 1 97 ? -36.582 -14.212 -3.801 1.00 93.56 97 GLN A C 1
ATOM 724 O O . GLN A 1 97 ? -35.419 -13.809 -3.787 1.00 93.56 97 GLN A O 1
ATOM 729 N N . ASN A 1 98 ? -37.553 -13.545 -4.436 1.00 95.25 98 ASN A N 1
ATOM 730 C CA . ASN A 1 98 ? -37.319 -12.263 -5.101 1.00 95.25 98 ASN A CA 1
ATOM 731 C C . ASN A 1 98 ? -37.118 -11.135 -4.074 1.00 95.25 98 ASN A C 1
ATOM 733 O O . ASN A 1 98 ? -38.071 -10.653 -3.460 1.00 95.25 98 ASN A O 1
ATOM 737 N N . VAL A 1 99 ? -35.876 -10.674 -3.929 1.00 95.12 99 VAL A N 1
ATOM 738 C CA . VAL A 1 99 ? -35.442 -9.666 -2.948 1.00 95.12 99 VAL A CA 1
ATOM 739 C C . VAL A 1 99 ? -36.091 -8.299 -3.189 1.00 95.12 99 VAL A C 1
ATOM 741 O O . VAL A 1 99 ? -36.332 -7.539 -2.243 1.00 95.12 99 VAL A O 1
ATOM 744 N N . VAL A 1 100 ? -36.388 -7.982 -4.453 1.00 92.81 100 VAL A N 1
ATOM 745 C CA . VAL A 1 100 ? -36.977 -6.696 -4.861 1.00 92.81 100 VAL A CA 1
ATOM 746 C C . VAL A 1 100 ? -38.404 -6.540 -4.322 1.00 92.81 100 VAL A C 1
ATOM 748 O O . VAL A 1 100 ? -38.793 -5.437 -3.943 1.00 92.81 100 VAL A O 1
ATOM 751 N N . ASP A 1 101 ? -39.146 -7.643 -4.203 1.00 93.31 101 ASP A N 1
ATOM 752 C CA . ASP A 1 101 ? -40.565 -7.635 -3.822 1.00 93.31 101 ASP A CA 1
ATOM 753 C C . ASP A 1 101 ? -40.794 -7.729 -2.303 1.00 93.31 101 ASP A C 1
ATOM 755 O O . ASP A 1 101 ? -41.920 -7.562 -1.833 1.00 93.31 101 ASP A O 1
ATOM 759 N N . LEU A 1 102 ? -39.743 -7.984 -1.515 1.00 94.94 102 LEU A N 1
ATOM 760 C CA . LEU A 1 102 ? -39.856 -8.119 -0.061 1.00 94.94 102 LEU A CA 1
ATOM 761 C C . LEU A 1 102 ? -40.271 -6.792 0.595 1.00 94.94 102 LEU A C 1
ATOM 763 O O . LEU A 1 102 ? -39.740 -5.726 0.276 1.00 94.94 102 LEU A O 1
ATOM 767 N N . SER A 1 103 ? -41.164 -6.835 1.583 1.00 94.31 103 SER A N 1
ATOM 768 C CA . SER A 1 103 ? -41.392 -5.682 2.468 1.00 94.31 103 SER A CA 1
ATOM 769 C C . SER A 1 103 ? -40.182 -5.425 3.377 1.00 94.31 103 SER A C 1
ATOM 771 O O . SER A 1 103 ? -39.382 -6.327 3.614 1.00 94.31 103 SER A O 1
ATOM 773 N N . ASP A 1 104 ? -40.061 -4.236 3.978 1.00 91.38 104 ASP A N 1
ATOM 774 C CA . ASP A 1 104 ? -38.932 -3.900 4.870 1.00 91.38 104 ASP A CA 1
ATOM 775 C C . ASP A 1 104 ? -38.730 -4.913 6.014 1.00 91.38 104 ASP A C 1
ATOM 777 O O . ASP A 1 104 ? -37.601 -5.244 6.387 1.00 91.38 104 ASP A O 1
ATOM 781 N N . GLY A 1 105 ? -39.826 -5.443 6.571 1.00 93.06 105 GLY A N 1
ATOM 782 C CA . GLY A 1 105 ? -39.782 -6.444 7.640 1.00 93.06 105 GLY A CA 1
ATOM 783 C C . GLY A 1 105 ? -39.385 -7.843 7.158 1.00 93.06 105 GLY A C 1
ATOM 784 O O . GLY A 1 105 ? -38.729 -8.593 7.886 1.00 93.06 105 GLY A O 1
ATOM 785 N N . GLU A 1 106 ? -39.766 -8.215 5.938 1.00 95.06 106 GLU A N 1
ATOM 786 C CA . GLU A 1 106 ? -39.317 -9.455 5.295 1.00 95.06 106 GLU A CA 1
ATOM 787 C C . GLU A 1 106 ? -37.853 -9.345 4.882 1.00 95.06 106 GLU A C 1
ATOM 789 O O . GLU A 1 106 ? -37.069 -10.220 5.234 1.00 95.06 106 GLU A O 1
ATOM 794 N N . LEU A 1 107 ? -37.458 -8.224 4.276 1.00 94.38 107 LEU A N 1
ATOM 795 C CA . LEU A 1 107 ? -36.083 -7.926 3.891 1.00 94.38 107 LEU A CA 1
ATOM 796 C C . LEU A 1 107 ? -35.149 -7.940 5.103 1.00 94.38 107 LEU A C 1
ATOM 798 O O . LEU A 1 107 ? -34.086 -8.556 5.049 1.00 94.38 107 LEU A O 1
ATOM 802 N N . LYS A 1 108 ? -35.552 -7.329 6.229 1.00 92.44 108 LYS A N 1
ATOM 803 C CA . LYS A 1 108 ? -34.773 -7.384 7.475 1.00 92.44 108 LYS A CA 1
ATOM 804 C C . LYS A 1 108 ? -34.519 -8.826 7.911 1.00 92.44 108 LYS A C 1
ATOM 806 O O . LYS A 1 108 ? -33.402 -9.132 8.301 1.00 92.44 108 LYS A O 1
ATOM 811 N N . ARG A 1 109 ? -35.522 -9.709 7.851 1.00 92.56 109 ARG A N 1
ATOM 812 C CA . ARG A 1 109 ? -35.358 -11.128 8.215 1.00 92.56 109 ARG A CA 1
ATOM 813 C C . ARG A 1 109 ? -34.506 -11.877 7.196 1.00 92.56 109 ARG A C 1
ATOM 815 O O . ARG A 1 109 ? -33.629 -12.637 7.596 1.00 92.56 109 ARG A O 1
ATOM 822 N N . PHE A 1 110 ? -34.732 -11.623 5.911 1.00 94.75 110 PHE A N 1
ATOM 823 C CA . PHE A 1 110 ? -34.039 -12.275 4.806 1.00 94.75 110 PHE A CA 1
ATOM 824 C C . PHE A 1 110 ? -32.550 -11.918 4.739 1.00 94.75 110 PHE A C 1
ATOM 826 O O . PHE A 1 110 ? -31.740 -12.761 4.374 1.00 94.75 110 PHE A O 1
ATOM 833 N N . ARG A 1 111 ? -32.150 -10.726 5.207 1.00 94.00 111 ARG A N 1
ATOM 834 C CA . ARG A 1 111 ? -30.736 -10.322 5.316 1.00 94.00 111 ARG A CA 1
ATOM 835 C C . ARG A 1 111 ? -29.868 -11.285 6.127 1.00 94.00 111 ARG A C 1
ATOM 837 O O . ARG A 1 111 ? -28.668 -11.288 5.925 1.00 94.00 111 ARG A O 1
ATOM 844 N N . ARG A 1 112 ? -30.413 -12.157 6.982 1.00 94.19 112 ARG A N 1
ATOM 845 C CA . ARG A 1 112 ? -29.590 -13.209 7.615 1.00 94.19 112 ARG A CA 1
ATOM 846 C C . ARG A 1 112 ? -28.985 -14.190 6.594 1.00 94.19 112 ARG A C 1
ATOM 848 O O . ARG A 1 112 ? -27.939 -14.759 6.858 1.00 94.19 112 ARG A O 1
ATOM 855 N N . ASN A 1 113 ? -29.643 -14.366 5.444 1.00 94.38 113 ASN A N 1
ATOM 856 C CA . ASN A 1 113 ? -29.240 -15.288 4.383 1.00 94.38 113 ASN A CA 1
ATOM 857 C C . ASN A 1 113 ? -28.291 -14.637 3.363 1.00 94.38 113 ASN A C 1
ATOM 859 O O . ASN A 1 113 ? -27.685 -15.359 2.575 1.00 94.38 113 ASN A O 1
ATOM 863 N N . MET A 1 114 ? -28.184 -13.301 3.354 1.00 95.31 114 MET A N 1
ATOM 864 C CA . MET A 1 114 ? -27.401 -12.549 2.372 1.00 95.31 114 MET A CA 1
ATOM 865 C C . MET A 1 114 ? -26.583 -11.433 3.033 1.00 95.31 114 MET A C 1
ATOM 867 O O . MET A 1 114 ? -27.132 -10.574 3.726 1.00 95.31 114 MET A O 1
ATOM 871 N N . GLN A 1 115 ? -25.268 -11.439 2.840 1.00 95.88 115 GLN A N 1
ATOM 872 C CA . GLN A 1 115 ? -24.348 -10.528 3.533 1.00 95.88 115 GLN A CA 1
ATOM 873 C C . GLN A 1 115 ? -23.346 -9.894 2.565 1.00 95.88 115 GLN A C 1
ATOM 875 O O . GLN A 1 115 ? -23.278 -10.255 1.391 1.00 95.88 115 GLN A O 1
ATOM 880 N N . ILE A 1 116 ? -22.602 -8.899 3.049 1.00 95.31 116 ILE A N 1
ATOM 881 C CA . ILE A 1 116 ? -21.586 -8.198 2.263 1.00 95.31 116 ILE A CA 1
ATOM 882 C C . ILE A 1 116 ? -20.311 -7.995 3.076 1.00 95.31 116 ILE A C 1
ATOM 884 O O . ILE A 1 116 ? -20.358 -7.604 4.246 1.00 95.31 116 ILE A O 1
ATOM 888 N N . VAL A 1 117 ? -19.178 -8.216 2.420 1.00 95.00 117 VAL A N 1
ATOM 889 C CA . VAL A 1 117 ? -17.867 -7.730 2.847 1.00 95.00 117 VAL A CA 1
ATOM 890 C C . VAL A 1 117 ? -17.559 -6.497 2.003 1.00 95.00 117 VAL A C 1
ATOM 892 O O . VAL A 1 117 ? -17.615 -6.556 0.778 1.00 95.00 117 VAL A O 1
ATOM 895 N N . HIS A 1 118 ? -17.327 -5.365 2.665 1.00 87.69 118 HIS A N 1
ATOM 896 C CA . HIS A 1 118 ? -17.116 -4.073 2.012 1.00 87.69 118 HIS A CA 1
ATOM 897 C C . HIS A 1 118 ? -15.651 -3.879 1.597 1.00 87.69 118 HIS A C 1
ATOM 899 O O . HIS A 1 118 ? -14.760 -4.388 2.273 1.00 87.69 118 HIS A O 1
ATOM 905 N N . GLN A 1 119 ? -15.440 -3.064 0.558 1.00 79.31 119 GLN A N 1
ATOM 906 C CA . GLN A 1 119 ? -14.128 -2.707 0.001 1.00 79.31 119 GLN A CA 1
ATOM 907 C C . GLN A 1 119 ? -13.169 -2.110 1.034 1.00 79.31 119 GLN A C 1
ATOM 909 O O . GLN A 1 119 ? -12.014 -2.512 1.117 1.00 79.31 119 GLN A O 1
ATOM 914 N N . ASP A 1 120 ? -13.646 -1.159 1.842 1.00 80.50 120 ASP A N 1
ATOM 915 C CA . ASP A 1 120 ? -12.854 -0.588 2.928 1.00 80.50 120 ASP A CA 1
ATOM 916 C C . ASP A 1 120 ? -13.335 -1.134 4.283 1.00 80.50 120 ASP A C 1
ATOM 918 O O . ASP A 1 120 ? -14.409 -0.748 4.775 1.00 80.50 120 ASP A O 1
ATOM 922 N N . PRO A 1 121 ? -12.551 -2.012 4.937 1.00 73.75 121 PRO A N 1
ATOM 923 C CA . PRO A 1 121 ? -12.909 -2.502 6.253 1.00 73.75 121 PRO A CA 1
ATOM 924 C C . PRO A 1 121 ? -12.970 -1.371 7.280 1.00 73.75 121 PRO A C 1
ATOM 926 O O . PRO A 1 121 ? -13.846 -1.411 8.143 1.00 73.75 121 PRO A O 1
ATOM 929 N N . SER A 1 122 ? -12.118 -0.344 7.187 1.00 75.31 122 SER A N 1
ATOM 930 C CA . SER A 1 122 ? -12.038 0.728 8.187 1.00 75.31 122 SER A CA 1
ATOM 931 C C . SER A 1 122 ? -13.323 1.552 8.252 1.00 75.31 122 SER A C 1
ATOM 933 O O . SER A 1 122 ? -13.857 1.731 9.345 1.00 75.31 122 SER A O 1
ATOM 935 N N . SER A 1 123 ? -13.876 1.985 7.115 1.00 74.50 123 SER A N 1
ATOM 936 C CA . SER A 1 123 ? -15.169 2.689 7.085 1.00 74.50 123 SER A CA 1
ATOM 937 C C . SER A 1 123 ? -16.357 1.797 7.451 1.00 74.50 123 SER A C 1
ATOM 939 O O . SER A 1 123 ? -17.373 2.290 7.947 1.00 74.50 123 SER A O 1
ATOM 941 N N . SER A 1 124 ? -16.245 0.479 7.255 1.00 79.25 124 SER A N 1
ATOM 942 C CA . SER A 1 124 ? -17.317 -0.456 7.607 1.00 79.25 124 SER A CA 1
ATOM 943 C C . SER A 1 124 ? -17.374 -0.789 9.105 1.00 79.25 124 SER A C 1
ATOM 945 O O . SER A 1 124 ? -18.413 -1.252 9.590 1.00 79.25 124 SER A O 1
ATOM 947 N N . LEU A 1 125 ? -16.281 -0.592 9.850 1.00 87.94 125 LEU A N 1
ATOM 948 C CA . LEU A 1 125 ? -16.179 -0.889 11.279 1.00 87.94 125 LEU A CA 1
ATOM 949 C C . LEU A 1 125 ? -16.356 0.387 12.109 1.00 87.94 125 LEU A C 1
ATOM 951 O O . LEU A 1 125 ? -15.627 1.355 11.946 1.00 87.94 125 LEU A O 1
ATOM 955 N N . ASN A 1 126 ? -17.292 0.392 13.063 1.00 87.00 126 ASN A N 1
ATOM 956 C CA . ASN A 1 126 ? -17.450 1.546 13.952 1.00 87.00 126 ASN A CA 1
ATOM 957 C C . ASN A 1 126 ? -16.246 1.638 14.917 1.00 87.00 126 ASN A C 1
ATOM 959 O O . ASN A 1 126 ? -16.118 0.764 15.781 1.00 87.00 126 ASN A O 1
ATOM 963 N N . PRO A 1 127 ? -15.407 2.693 14.850 1.00 85.62 127 PRO A N 1
ATOM 964 C CA . PRO A 1 127 ? -14.164 2.773 15.622 1.00 85.62 127 PRO A CA 1
ATOM 965 C C . PRO A 1 127 ? -14.398 2.890 17.134 1.00 85.62 127 PRO A C 1
ATOM 967 O O . PRO A 1 127 ? -13.503 2.598 17.922 1.00 85.62 127 PRO A O 1
ATOM 970 N N . ARG A 1 128 ? -15.609 3.276 17.559 1.00 89.38 128 ARG A N 1
ATOM 971 C CA . ARG A 1 128 ? -15.988 3.399 18.976 1.00 89.38 128 ARG A CA 1
ATOM 972 C C . ARG A 1 128 ? -16.411 2.072 19.601 1.00 89.38 128 ARG A C 1
ATOM 974 O O . ARG A 1 128 ? -16.645 2.012 20.807 1.00 89.38 128 ARG A O 1
ATOM 981 N N . HIS A 1 129 ? -16.579 1.021 18.802 1.00 92.00 129 HIS A N 1
ATOM 982 C CA . HIS A 1 129 ? -16.998 -0.292 19.275 1.00 92.00 129 HIS A CA 1
ATOM 983 C C . HIS A 1 129 ? -15.813 -1.255 19.276 1.00 92.00 129 HIS A C 1
ATOM 985 O O . HIS A 1 129 ? -14.975 -1.230 18.383 1.00 92.00 129 HIS A O 1
ATOM 991 N N . ARG A 1 130 ? -15.759 -2.134 20.280 1.00 96.56 130 ARG A N 1
ATOM 992 C CA . ARG A 1 130 ? -14.775 -3.223 20.315 1.00 96.56 130 ARG A CA 1
ATOM 993 C C . ARG A 1 130 ? -15.108 -4.286 19.270 1.00 96.56 130 ARG A C 1
ATOM 995 O O . ARG A 1 130 ? -16.280 -4.450 18.920 1.00 96.56 130 ARG A O 1
ATOM 1002 N N . VAL A 1 131 ? -14.105 -5.060 18.860 1.00 96.94 131 VAL A N 1
ATOM 1003 C CA . VAL A 1 131 ? -14.244 -6.179 17.907 1.00 96.94 131 VAL A CA 1
ATOM 1004 C C . VAL A 1 131 ? -15.375 -7.124 18.306 1.00 96.94 131 VAL A C 1
ATOM 1006 O O . VAL A 1 131 ? -16.228 -7.429 17.476 1.00 96.94 131 VAL A O 1
ATOM 1009 N N . LYS A 1 132 ? -15.470 -7.497 19.591 1.00 97.56 132 LYS A N 1
ATOM 1010 C CA . LYS A 1 132 ? -16.584 -8.313 20.098 1.00 97.56 132 LYS A CA 1
ATOM 1011 C C . LYS A 1 132 ? -17.941 -7.720 19.727 1.00 97.56 132 LYS A C 1
ATOM 1013 O O . LYS A 1 132 ? -18.781 -8.405 19.164 1.00 97.56 132 LYS A O 1
ATOM 1018 N N . SER A 1 133 ? -18.160 -6.443 20.040 1.00 96.81 133 SER A N 1
ATOM 1019 C CA . SER A 1 133 ? -19.443 -5.774 19.801 1.00 96.81 133 SER A CA 1
ATOM 1020 C C . SER A 1 133 ? -19.775 -5.665 18.314 1.00 96.81 133 SER A C 1
ATOM 1022 O O . SER A 1 133 ? -20.948 -5.661 17.954 1.00 96.81 133 SER A O 1
ATOM 1024 N N . ILE A 1 134 ? -18.754 -5.554 17.464 1.00 96.50 134 ILE A N 1
ATOM 1025 C CA . ILE A 1 134 ? -18.889 -5.491 16.007 1.00 96.50 134 ILE A CA 1
ATOM 1026 C C . ILE A 1 134 ? -19.356 -6.840 15.450 1.00 96.50 134 ILE A C 1
ATOM 1028 O O . ILE A 1 134 ? -20.324 -6.868 14.691 1.00 96.50 134 ILE A O 1
ATOM 1032 N N . ILE A 1 135 ? -18.702 -7.939 15.840 1.00 97.31 135 ILE A N 1
ATOM 1033 C CA . ILE A 1 135 ? -19.044 -9.296 15.381 1.00 97.31 135 ILE A CA 1
ATOM 1034 C C . ILE A 1 135 ? -20.379 -9.754 15.995 1.00 97.31 135 ILE A C 1
ATOM 1036 O O . ILE A 1 135 ? -21.195 -10.379 15.325 1.00 97.31 135 ILE A O 1
ATOM 1040 N N . GLU A 1 136 ? -20.664 -9.376 17.244 1.00 97.19 136 GLU A N 1
ATOM 1041 C CA . GLU A 1 136 ? -21.911 -9.727 17.938 1.00 97.19 136 GLU A CA 1
ATOM 1042 C C . GLU A 1 136 ? -23.139 -8.954 17.413 1.00 97.19 136 GLU A C 1
ATOM 1044 O O . GLU A 1 136 ? -24.278 -9.387 17.596 1.00 97.19 136 GLU A O 1
ATOM 1049 N N . ALA A 1 137 ? -22.949 -7.793 16.778 1.00 95.44 137 ALA A N 1
ATOM 1050 C CA . ALA A 1 137 ? -24.045 -6.940 16.313 1.00 95.44 137 ALA A CA 1
ATOM 1051 C C . ALA A 1 137 ? -25.082 -7.669 15.429 1.00 95.44 137 ALA A C 1
ATOM 1053 O O . ALA A 1 137 ? -26.268 -7.601 15.768 1.00 95.44 137 ALA A O 1
ATOM 1054 N N . PRO A 1 138 ? -24.707 -8.385 14.347 1.00 94.50 138 PRO A N 1
ATOM 1055 C CA . PRO A 1 138 ? -25.667 -9.152 13.549 1.00 94.50 138 PRO A CA 1
ATOM 1056 C C . PRO A 1 138 ? -26.398 -10.226 14.368 1.00 94.50 138 PRO A C 1
ATOM 1058 O O . PRO A 1 138 ? -27.611 -10.373 14.225 1.00 94.50 138 PRO A O 1
ATOM 1061 N N . LEU A 1 139 ? -25.708 -10.906 15.291 1.00 96.25 139 LEU A N 1
ATOM 1062 C CA . LEU A 1 139 ? -26.311 -11.912 16.174 1.00 96.25 139 LEU A CA 1
ATOM 1063 C C . LEU A 1 139 ? -27.409 -11.300 17.058 1.00 96.25 139 LEU A C 1
ATOM 1065 O O . LEU A 1 139 ? -28.493 -11.864 17.189 1.00 96.25 139 LEU A O 1
ATOM 1069 N N . LYS A 1 140 ? -27.161 -10.110 17.618 1.00 95.44 140 LYS A N 1
ATOM 1070 C CA . LYS A 1 140 ? -28.145 -9.355 18.414 1.00 95.44 140 LYS A CA 1
ATOM 1071 C C . LYS A 1 140 ? -29.333 -8.874 17.585 1.00 95.44 140 LYS A C 1
ATOM 1073 O O . LYS A 1 140 ? -30.463 -8.947 18.049 1.00 95.44 140 LYS A O 1
ATOM 1078 N N . ILE A 1 141 ? -29.090 -8.368 16.376 1.00 93.44 141 ILE A N 1
ATOM 1079 C CA . ILE A 1 141 ? -30.144 -7.833 15.495 1.00 93.44 141 ILE A CA 1
ATOM 1080 C C . ILE A 1 141 ? -31.146 -8.922 15.082 1.00 93.44 141 ILE A C 1
ATOM 1082 O O . ILE A 1 141 ? -32.311 -8.606 14.822 1.00 93.44 141 ILE A O 1
ATOM 1086 N N . HIS A 1 142 ? -30.687 -10.172 15.017 1.00 92.94 142 HIS A N 1
ATOM 1087 C CA . HIS A 1 142 ? -31.458 -11.337 14.589 1.00 92.94 142 HIS A CA 1
ATOM 1088 C C . HIS A 1 142 ? -31.823 -12.297 15.732 1.00 92.94 142 HIS A C 1
ATOM 1090 O O . HIS A 1 142 ? -32.191 -13.438 15.458 1.00 92.94 142 HIS A O 1
ATOM 1096 N N . ASP A 1 143 ? -31.744 -11.842 16.987 1.00 92.38 143 ASP A N 1
ATOM 1097 C CA . ASP A 1 143 ? -32.140 -12.602 18.181 1.00 92.38 143 ASP A CA 1
ATOM 1098 C C . ASP A 1 143 ? -31.475 -13.995 18.282 1.00 92.38 143 ASP A C 1
ATOM 1100 O O . ASP A 1 143 ? -32.089 -14.972 18.716 1.00 92.38 143 ASP A O 1
ATOM 1104 N N . TYR A 1 144 ? -30.204 -14.103 17.873 1.00 92.81 144 TYR A N 1
ATOM 1105 C CA . TYR A 1 144 ? -29.434 -15.343 17.975 1.00 92.81 144 TYR A CA 1
ATOM 1106 C C . TYR A 1 144 ? -29.039 -15.606 19.430 1.00 92.81 144 TYR A C 1
ATOM 1108 O O . TYR A 1 144 ? -28.268 -14.838 20.018 1.00 92.81 144 TYR A O 1
ATOM 1116 N N . GLY A 1 145 ? -29.547 -16.711 19.980 1.00 94.62 145 GLY A N 1
ATOM 1117 C CA . GLY A 1 145 ? -29.174 -17.242 21.289 1.00 94.62 145 GLY A CA 1
ATOM 1118 C C . GLY A 1 145 ? -29.326 -16.262 22.458 1.00 94.62 145 GLY A C 1
ATOM 1119 O O . GLY A 1 145 ? -29.878 -15.163 22.351 1.00 94.62 145 GLY A O 1
ATOM 1120 N N . ASP A 1 146 ? -28.813 -16.663 23.614 1.00 95.50 146 ASP A N 1
ATOM 1121 C CA . ASP A 1 146 ? -28.616 -15.765 24.748 1.00 95.50 146 ASP A CA 1
ATOM 1122 C C . ASP A 1 146 ? -27.221 -15.108 24.700 1.00 95.50 146 ASP A C 1
ATOM 1124 O O . ASP A 1 146 ? -26.519 -15.145 23.690 1.00 95.50 146 ASP A O 1
ATOM 1128 N N . SER A 1 147 ? -26.833 -14.412 25.770 1.00 94.62 147 SER A N 1
ATOM 1129 C CA . SER A 1 147 ? -25.545 -13.710 25.801 1.00 94.62 147 SER A CA 1
ATOM 1130 C C . SER A 1 147 ? -24.334 -14.641 25.828 1.00 94.62 147 SER A C 1
ATOM 1132 O O . SER A 1 147 ? -23.255 -14.195 25.439 1.00 94.62 147 SER A O 1
ATOM 1134 N N . GLU A 1 148 ? -24.490 -15.864 26.327 1.00 96.06 148 GLU A N 1
ATOM 1135 C CA . GLU A 1 148 ? -23.405 -16.837 26.433 1.00 96.06 148 GLU A CA 1
ATOM 1136 C C . GLU A 1 148 ? -23.182 -17.496 25.073 1.00 96.06 148 GLU A C 1
ATOM 1138 O O . GLU A 1 148 ? -22.078 -17.419 24.538 1.00 96.06 148 GLU A O 1
ATOM 1143 N N . ALA A 1 149 ? -24.262 -17.952 24.430 1.00 96.94 149 ALA A N 1
ATOM 1144 C CA . ALA A 1 149 ? -24.220 -18.502 23.074 1.00 96.94 149 ALA A CA 1
ATOM 1145 C C . ALA A 1 149 ? -23.663 -17.503 22.042 1.00 96.94 149 ALA A C 1
ATOM 1147 O O . ALA A 1 149 ? -22.950 -17.878 21.113 1.00 96.94 149 ALA A O 1
ATOM 1148 N N . ARG A 1 150 ? -23.963 -16.204 22.189 1.00 97.69 150 ARG A N 1
ATOM 1149 C CA . ARG A 1 150 ? -23.380 -15.171 21.316 1.00 97.69 150 ARG A CA 1
ATOM 1150 C C . ARG A 1 150 ? -21.892 -14.957 21.548 1.00 97.69 150 ARG A C 1
ATOM 1152 O O . ARG A 1 150 ? -21.188 -14.650 20.594 1.00 97.69 150 ARG A O 1
ATOM 1159 N N . LEU A 1 151 ? -21.425 -15.055 22.791 1.00 96.38 151 LEU A N 1
ATOM 1160 C CA . LEU A 1 151 ? -20.003 -14.922 23.091 1.00 96.38 151 LEU A CA 1
ATOM 1161 C C . LEU A 1 151 ? -19.224 -16.103 22.512 1.00 96.38 151 LEU A C 1
ATOM 1163 O O . LEU A 1 151 ? -18.237 -15.874 21.824 1.00 96.38 151 LEU A O 1
ATOM 1167 N N . GLU A 1 152 ? -19.718 -17.323 22.723 1.00 97.31 152 GLU A N 1
ATOM 1168 C CA . GLU A 1 152 ? -19.148 -18.543 22.142 1.00 97.31 152 GLU A CA 1
ATOM 1169 C C . GLU A 1 152 ? -19.068 -18.432 20.616 1.00 97.31 152 GLU A C 1
ATOM 1171 O O . GLU A 1 152 ? -17.999 -18.609 20.036 1.00 97.31 152 GLU A O 1
ATOM 1176 N N . ARG A 1 153 ? -20.150 -17.977 19.972 1.00 96.69 153 ARG A N 1
ATOM 1177 C CA . ARG A 1 153 ? -20.151 -17.757 18.523 1.00 96.69 153 ARG A CA 1
ATOM 1178 C C . ARG A 1 153 ? -19.125 -16.714 18.069 1.00 96.69 153 ARG A C 1
ATOM 1180 O O . ARG A 1 153 ? -18.519 -16.879 17.019 1.00 96.69 153 ARG A O 1
ATOM 1187 N N . VAL A 1 154 ? -18.922 -15.631 18.821 1.00 97.88 154 VAL A N 1
ATOM 1188 C CA . VAL A 1 154 ? -17.889 -14.629 18.494 1.00 97.88 154 VAL A CA 1
ATOM 1189 C C . VAL A 1 154 ? -16.486 -15.228 18.598 1.00 97.88 154 VAL A C 1
ATOM 1191 O O . VAL A 1 154 ? -15.638 -14.906 17.771 1.00 97.88 154 VAL A O 1
ATOM 1194 N N . GLU A 1 155 ? -16.236 -16.084 19.588 1.00 97.44 155 GLU A N 1
ATOM 1195 C CA . GLU A 1 155 ? -14.951 -16.771 19.743 1.00 97.44 155 GLU A CA 1
ATOM 1196 C C . GLU A 1 155 ? -14.682 -17.737 18.585 1.00 97.44 155 GLU A C 1
ATOM 1198 O O . GLU A 1 155 ? -13.610 -17.670 17.991 1.00 97.44 155 GLU A O 1
ATOM 1203 N N . GLU A 1 156 ? -15.673 -18.547 18.198 1.00 96.50 156 GLU A N 1
ATOM 1204 C CA . GLU A 1 156 ? -15.594 -19.417 17.013 1.00 96.50 156 GLU A CA 1
ATOM 1205 C C . GLU A 1 156 ? -15.284 -18.626 15.738 1.00 96.50 156 GLU A C 1
ATOM 1207 O O . GLU A 1 156 ? -14.444 -19.024 14.936 1.00 96.50 156 GLU A O 1
ATOM 1212 N N . LEU A 1 157 ? -15.955 -17.485 15.548 1.00 96.88 157 LEU A N 1
ATOM 1213 C CA . LEU A 1 157 ? -15.766 -16.645 14.367 1.00 96.88 157 LEU A CA 1
ATOM 1214 C C . LEU A 1 157 ? -14.374 -16.018 14.317 1.00 96.88 157 LEU A C 1
ATOM 1216 O O . LEU A 1 157 ? -13.853 -15.826 13.224 1.00 96.88 157 LEU A O 1
ATOM 1220 N N . LEU A 1 158 ? -13.780 -15.682 15.466 1.00 97.19 158 LEU A N 1
ATOM 1221 C CA . LEU A 1 158 ? -12.405 -15.187 15.521 1.00 97.19 158 LEU A CA 1
ATOM 1222 C C . LEU A 1 158 ? -11.399 -16.286 15.190 1.00 97.1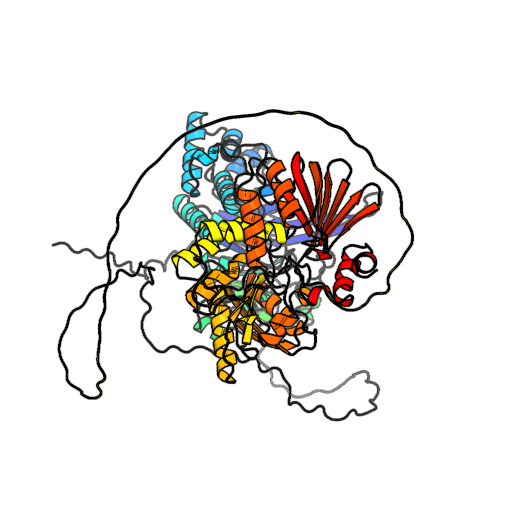9 158 LEU A C 1
ATOM 1224 O O . LEU A 1 158 ? -10.491 -16.030 14.403 1.00 97.19 158 LEU A O 1
ATOM 1228 N N . ASP A 1 159 ? -11.599 -17.494 15.718 1.00 95.62 159 ASP A N 1
ATOM 1229 C CA . ASP A 1 159 ? -10.755 -18.645 15.393 1.00 95.62 159 ASP A CA 1
ATOM 1230 C C . ASP A 1 159 ? -10.820 -18.963 13.885 1.00 95.62 159 ASP A C 1
ATOM 1232 O O . ASP A 1 159 ? -9.788 -19.161 13.249 1.00 95.62 159 ASP A O 1
ATOM 1236 N N . MET A 1 160 ? -12.021 -18.920 13.297 1.00 93.75 160 MET A N 1
ATOM 1237 C CA . MET A 1 160 ? -12.267 -19.161 11.868 1.00 93.75 160 MET A CA 1
ATOM 1238 C C . MET A 1 160 ? -11.549 -18.165 10.954 1.00 93.75 160 MET A C 1
ATOM 1240 O O . MET A 1 160 ? -11.038 -18.540 9.906 1.00 93.75 160 MET A O 1
ATOM 1244 N N . VAL A 1 161 ? -11.483 -16.890 11.343 1.00 94.56 161 VAL A N 1
ATOM 1245 C CA . VAL A 1 161 ? -10.748 -15.874 10.572 1.00 94.56 161 VAL A CA 1
ATOM 1246 C C . VAL A 1 161 ? -9.301 -15.717 11.033 1.00 94.56 161 VAL A C 1
ATOM 1248 O O . VAL A 1 161 ? -8.664 -14.712 10.710 1.00 94.56 161 VAL A O 1
ATOM 1251 N N . ASP A 1 162 ? -8.775 -16.690 11.781 1.00 93.12 162 ASP A N 1
ATOM 1252 C CA . ASP A 1 162 ? -7.382 -16.738 12.220 1.00 93.12 162 ASP A CA 1
ATOM 1253 C C . ASP A 1 162 ? -6.980 -15.471 12.999 1.00 93.12 162 ASP A C 1
ATOM 1255 O O . ASP A 1 162 ? -5.985 -14.799 12.707 1.00 93.12 162 ASP A O 1
ATOM 1259 N N . LEU A 1 163 ? -7.826 -15.084 13.959 1.00 94.75 163 LEU A N 1
ATOM 1260 C CA . LEU A 1 163 ? -7.584 -13.996 14.900 1.00 94.75 163 LEU A CA 1
ATOM 1261 C C . LEU A 1 163 ? -7.582 -14.521 16.341 1.00 94.75 163 LEU A C 1
ATOM 1263 O O . LEU A 1 163 ? -8.532 -15.185 16.754 1.00 94.75 163 LEU A O 1
ATOM 1267 N N . PRO A 1 164 ? -6.576 -14.161 17.158 1.00 94.69 164 PRO A N 1
ATOM 1268 C CA . PRO A 1 164 ? -6.557 -14.545 18.562 1.00 94.69 164 PRO A CA 1
ATOM 1269 C C . PRO A 1 164 ? -7.784 -14.017 19.318 1.00 94.69 164 PRO A C 1
ATOM 1271 O O . PRO A 1 164 ? -8.164 -12.851 19.172 1.00 94.69 164 PRO A O 1
ATOM 1274 N N . ARG A 1 165 ? -8.396 -14.846 20.171 1.00 94.81 165 ARG A N 1
ATOM 1275 C CA . ARG A 1 165 ? -9.637 -14.504 20.894 1.00 94.81 165 ARG A CA 1
ATOM 1276 C C . ARG A 1 165 ? -9.525 -13.226 21.731 1.00 94.81 165 ARG A C 1
ATOM 1278 O O . ARG A 1 165 ? -10.512 -12.506 21.893 1.00 94.81 165 ARG A O 1
ATOM 1285 N N . GLU A 1 166 ? -8.340 -12.868 22.227 1.00 93.94 166 GLU A N 1
ATOM 1286 C CA . GLU A 1 166 ? -8.119 -11.618 22.966 1.00 93.94 166 GLU A CA 1
ATOM 1287 C C . GLU A 1 166 ? -8.389 -10.355 22.130 1.00 93.94 166 GLU A C 1
ATOM 1289 O O . GLU A 1 166 ? -8.629 -9.277 22.687 1.00 93.94 166 GLU A O 1
ATOM 1294 N N . PHE A 1 167 ? -8.426 -10.473 20.798 1.00 95.06 167 PHE A N 1
ATOM 1295 C CA . PHE A 1 167 ? -8.760 -9.370 19.901 1.00 95.06 167 PHE A CA 1
ATOM 1296 C C . PHE A 1 167 ? -10.193 -8.884 20.101 1.00 95.06 167 PHE A C 1
ATOM 1298 O O . PHE A 1 167 ? -10.459 -7.713 19.832 1.00 95.06 167 PHE A O 1
ATOM 1305 N N . MET A 1 168 ? -11.084 -9.702 20.679 1.00 95.81 168 MET A N 1
ATOM 1306 C CA . MET A 1 168 ? -12.425 -9.294 21.117 1.00 95.81 168 MET A CA 1
ATOM 1307 C C . MET A 1 168 ? -12.440 -7.970 21.884 1.00 95.81 168 MET A C 1
ATOM 1309 O O . MET A 1 168 ? -13.405 -7.204 21.784 1.00 95.81 168 MET A O 1
ATOM 1313 N N . TYR A 1 169 ? -11.391 -7.706 22.667 1.00 94.06 169 TYR A N 1
ATOM 1314 C CA . TYR A 1 169 ? -11.305 -6.542 23.539 1.00 94.06 169 TYR A CA 1
ATOM 1315 C C . TYR A 1 169 ? -10.666 -5.317 22.882 1.00 94.06 169 TYR A C 1
ATOM 1317 O O . TYR A 1 169 ? -10.726 -4.242 23.486 1.00 94.06 169 TYR A O 1
ATOM 1325 N N . ARG A 1 170 ? -10.094 -5.457 21.681 1.00 91.81 170 ARG A N 1
ATOM 1326 C CA . ARG A 1 170 ? -9.465 -4.367 20.926 1.00 91.81 170 ARG A CA 1
ATOM 1327 C C . ARG A 1 170 ? -10.501 -3.517 20.190 1.00 91.81 170 ARG A C 1
ATOM 1329 O O . ARG A 1 170 ? -11.628 -3.951 19.940 1.00 91.81 170 ARG A O 1
ATOM 1336 N N . TYR A 1 171 ? -10.103 -2.301 19.839 1.00 93.00 171 TYR A N 1
ATOM 1337 C CA . TYR A 1 171 ? -10.825 -1.409 18.933 1.00 93.00 171 TYR A CA 1
ATOM 1338 C C . TYR A 1 171 ? -10.252 -1.503 17.511 1.00 93.00 171 TYR A C 1
ATOM 1340 O O . TYR A 1 171 ? -9.072 -1.818 17.366 1.00 93.00 171 TYR A O 1
ATOM 1348 N N . PRO A 1 172 ? -11.031 -1.176 16.461 1.00 88.12 172 PRO A N 1
ATOM 1349 C CA . PRO A 1 172 ? -10.554 -1.197 15.078 1.00 88.12 172 PRO A CA 1
ATOM 1350 C C . PRO A 1 172 ? -9.263 -0.404 14.835 1.00 88.12 172 PRO A C 1
ATOM 1352 O O . PRO A 1 172 ? -8.431 -0.845 14.055 1.00 88.12 172 PRO A O 1
ATOM 1355 N N . GLY A 1 173 ? -9.054 0.725 15.525 1.00 83.62 173 GLY A N 1
ATOM 1356 C CA . GLY A 1 173 ? -7.818 1.516 15.411 1.00 83.62 173 GLY A CA 1
ATOM 1357 C C . GLY A 1 173 ? -6.551 0.804 15.909 1.00 83.62 173 GLY A C 1
ATOM 1358 O O . GLY A 1 173 ? -5.455 1.267 15.641 1.00 83.62 173 GLY A O 1
ATOM 1359 N N . GLN A 1 174 ? -6.692 -0.325 16.609 1.00 81.56 174 GLN A N 1
ATOM 1360 C CA . GLN A 1 174 ? -5.590 -1.139 17.141 1.00 81.56 174 GLN A CA 1
ATOM 1361 C C . GLN A 1 174 ? -5.308 -2.384 16.280 1.00 81.56 174 GLN A C 1
ATOM 1363 O O . GLN A 1 174 ? -4.639 -3.312 16.741 1.00 81.56 174 GLN A O 1
ATOM 1368 N N . LEU A 1 175 ? -5.895 -2.452 15.081 1.00 80.44 175 LEU A N 1
ATOM 1369 C CA . LEU A 1 175 ? -5.802 -3.577 14.153 1.00 80.44 175 LEU A CA 1
ATOM 1370 C C . LEU A 1 175 ? -5.150 -3.135 12.838 1.00 80.44 175 LEU A C 1
ATOM 1372 O O . LEU A 1 175 ? -5.432 -2.037 12.351 1.00 80.44 175 LEU A O 1
ATOM 1376 N N . SER A 1 176 ? -4.350 -4.013 12.229 1.00 83.75 176 SER A N 1
ATOM 1377 C CA . SER A 1 176 ? -3.859 -3.822 10.856 1.00 83.75 176 SER A CA 1
ATOM 1378 C C . SER A 1 176 ? -5.000 -3.896 9.830 1.00 83.75 176 SER A C 1
ATOM 1380 O O . SER A 1 176 ? -6.089 -4.387 10.144 1.00 83.75 176 SER A O 1
ATOM 1382 N N . GLY A 1 177 ? -4.766 -3.453 8.589 1.00 83.31 177 GLY A N 1
ATOM 1383 C CA . GLY A 1 177 ? -5.751 -3.553 7.501 1.00 83.31 177 GLY A CA 1
ATOM 1384 C C . GLY A 1 177 ? -6.291 -4.977 7.325 1.00 83.31 177 GLY A C 1
ATOM 1385 O O . GLY A 1 177 ? -7.504 -5.194 7.366 1.00 83.31 177 GLY A O 1
ATOM 1386 N N . GLY A 1 178 ? -5.396 -5.970 7.274 1.00 84.75 178 GLY A N 1
ATOM 1387 C CA . GLY A 1 178 ? -5.762 -7.386 7.174 1.00 84.75 178 GLY A CA 1
ATOM 1388 C C . GLY A 1 178 ? -6.567 -7.907 8.362 1.00 84.75 178 GLY A C 1
ATOM 1389 O O . GLY A 1 178 ? -7.536 -8.645 8.191 1.00 84.75 178 GLY A O 1
ATOM 1390 N N . GLN A 1 179 ? -6.218 -7.485 9.580 1.00 91.50 179 GLN A N 1
ATOM 1391 C CA . GLN A 1 179 ? -6.968 -7.851 10.785 1.00 91.50 179 GLN A CA 1
ATOM 1392 C C . GLN A 1 179 ? -8.367 -7.224 10.787 1.00 91.50 179 GLN A C 1
ATOM 1394 O O . GLN A 1 179 ? -9.338 -7.895 11.137 1.00 91.50 179 GLN A O 1
ATOM 1399 N N . LYS A 1 180 ? -8.505 -5.964 10.352 1.00 92.88 180 LYS A N 1
ATOM 1400 C CA . LYS A 1 180 ? -9.819 -5.325 10.180 1.00 92.88 180 LYS A CA 1
ATOM 1401 C C . LYS A 1 180 ? -10.653 -6.054 9.125 1.00 92.88 180 LYS A C 1
ATOM 1403 O O . LYS A 1 180 ? -11.847 -6.248 9.347 1.00 92.88 180 LYS A O 1
ATOM 1408 N N . GLN A 1 181 ? -10.036 -6.504 8.030 1.00 91.94 181 GLN A N 1
ATOM 1409 C CA . GLN A 1 181 ? -10.731 -7.277 7.003 1.00 91.94 181 GLN A CA 1
ATOM 1410 C C . GLN A 1 181 ? -11.246 -8.611 7.543 1.00 91.94 181 GLN A C 1
ATOM 1412 O O . GLN A 1 181 ? -12.421 -8.923 7.366 1.00 91.94 181 GLN A O 1
ATOM 1417 N N . ARG A 1 182 ? -10.414 -9.355 8.281 1.00 94.94 182 ARG A N 1
ATOM 1418 C CA . ARG A 1 182 ? -10.813 -10.597 8.967 1.00 94.94 182 ARG A CA 1
ATOM 1419 C C . ARG A 1 182 ? -11.997 -10.372 9.906 1.00 94.94 182 ARG A C 1
ATOM 1421 O O . ARG A 1 182 ? -12.962 -11.126 9.862 1.00 94.94 182 ARG A O 1
ATOM 1428 N N . VAL A 1 183 ? -11.994 -9.287 10.688 1.00 96.25 183 VAL A N 1
ATOM 1429 C CA . VAL A 1 183 ? -13.156 -8.897 11.515 1.00 96.25 183 VAL A CA 1
ATOM 1430 C C . VAL A 1 183 ? -14.390 -8.597 10.652 1.00 96.25 183 VAL A C 1
ATOM 1432 O O . VAL A 1 183 ? -15.507 -8.962 11.024 1.00 96.25 183 VAL A O 1
ATOM 1435 N N . GLY A 1 184 ? -14.210 -7.949 9.499 1.00 95.31 184 GLY A N 1
ATOM 1436 C CA . GLY A 1 184 ? -15.269 -7.704 8.521 1.00 95.31 184 GLY A CA 1
ATOM 1437 C C . GLY A 1 184 ? -15.886 -8.992 7.967 1.00 95.31 184 GLY A C 1
ATOM 1438 O O . GLY A 1 184 ? -17.114 -9.098 7.924 1.00 95.31 184 GLY A O 1
ATOM 1439 N N . ILE A 1 185 ? -15.052 -9.977 7.620 1.00 96.31 185 ILE A N 1
ATOM 1440 C CA . ILE A 1 185 ? -15.462 -11.313 7.157 1.00 96.31 185 ILE A CA 1
ATOM 1441 C C . ILE A 1 185 ? -16.192 -12.057 8.275 1.00 96.31 185 ILE A C 1
ATOM 1443 O O . ILE A 1 185 ? -17.334 -12.462 8.074 1.00 96.31 185 ILE A O 1
ATOM 1447 N N . ALA A 1 186 ? -15.606 -12.135 9.476 1.00 96.50 186 ALA A N 1
ATOM 1448 C CA . ALA A 1 186 ? -16.219 -12.759 10.652 1.00 96.50 186 ALA A CA 1
ATOM 1449 C C . ALA A 1 186 ? -17.615 -12.188 10.940 1.00 96.50 186 ALA A C 1
ATOM 1451 O O . ALA A 1 186 ? -18.568 -12.926 11.187 1.00 96.50 186 ALA A O 1
ATOM 1452 N N . ARG A 1 187 ? -17.767 -10.860 10.856 1.00 96.25 187 ARG A N 1
ATOM 1453 C CA . ARG A 1 187 ? -19.069 -10.196 10.996 1.00 96.25 187 ARG A CA 1
ATOM 1454 C C . ARG A 1 187 ? -20.046 -10.613 9.894 1.00 96.25 187 ARG A C 1
ATOM 1456 O O . ARG A 1 187 ? -21.215 -10.839 10.199 1.00 96.25 187 ARG A O 1
ATOM 1463 N N . ALA A 1 188 ? -19.602 -10.675 8.639 1.00 95.31 188 ALA A N 1
ATOM 1464 C CA . ALA A 1 188 ? -20.454 -11.037 7.508 1.00 95.31 188 ALA A CA 1
ATOM 1465 C C . ALA A 1 188 ? -20.933 -12.494 7.593 1.00 95.31 188 ALA A C 1
ATOM 1467 O O . ALA A 1 188 ? -22.092 -12.770 7.305 1.00 95.31 188 ALA A O 1
ATOM 1468 N N . VAL A 1 189 ? -20.089 -13.421 8.050 1.00 95.81 189 VAL A N 1
ATOM 1469 C CA . VAL A 1 189 ? -20.436 -14.853 8.128 1.00 95.81 189 VAL A CA 1
ATOM 1470 C C . VAL A 1 189 ? -21.065 -15.261 9.463 1.00 95.81 189 VAL A C 1
ATOM 1472 O O . VAL A 1 189 ? -21.476 -16.405 9.634 1.00 95.81 189 VAL A O 1
ATOM 1475 N N . ALA A 1 190 ? -21.228 -14.320 10.400 1.00 95.56 190 ALA A N 1
ATOM 1476 C CA . ALA A 1 190 ? -21.688 -14.595 11.761 1.00 95.56 190 ALA A CA 1
ATOM 1477 C C . ALA A 1 190 ? -23.010 -15.382 11.842 1.00 95.56 190 ALA A C 1
ATOM 1479 O O . ALA A 1 190 ? -23.184 -16.204 12.743 1.00 95.56 190 ALA A O 1
ATOM 1480 N N . LEU A 1 191 ? -23.926 -15.134 10.898 1.00 93.94 191 LEU A N 1
ATOM 1481 C CA . LEU A 1 191 ? -25.259 -15.744 10.819 1.00 93.94 191 LEU A CA 1
ATOM 1482 C C . LEU A 1 191 ? -25.343 -16.955 9.870 1.00 93.94 191 LEU A C 1
ATOM 1484 O O . LEU A 1 191 ? -26.454 -17.414 9.616 1.00 93.94 191 LEU A O 1
ATOM 1488 N N . ASN A 1 192 ? -24.213 -17.462 9.361 1.00 93.31 192 ASN A N 1
ATOM 1489 C CA . ASN A 1 192 ? -24.146 -18.519 8.340 1.00 93.31 192 ASN A CA 1
ATOM 1490 C C . ASN A 1 192 ? -24.993 -18.182 7.095 1.00 93.31 192 ASN A C 1
ATOM 1492 O O . ASN A 1 192 ? -25.978 -18.869 6.807 1.00 93.31 192 ASN A O 1
ATOM 1496 N N . PRO A 1 193 ? -24.676 -17.078 6.390 1.00 96.25 193 PRO A N 1
ATOM 1497 C CA . PRO A 1 193 ? -25.414 -16.687 5.199 1.00 96.25 193 PRO A CA 1
ATOM 1498 C C . PRO A 1 193 ? -25.217 -17.715 4.082 1.00 96.25 193 PRO A C 1
ATOM 1500 O O . PRO A 1 193 ? -24.156 -18.318 3.959 1.00 96.25 193 PRO A O 1
ATOM 1503 N N . LYS A 1 194 ? -26.223 -17.856 3.218 1.00 95.75 194 LYS A N 1
ATOM 1504 C CA . LYS A 1 194 ? -26.116 -18.697 2.023 1.00 95.75 194 LYS A CA 1
ATOM 1505 C C . LYS A 1 194 ? -25.432 -17.972 0.857 1.00 95.75 194 LYS A C 1
ATOM 1507 O O . LYS A 1 194 ? -24.838 -18.613 -0.003 1.00 95.75 194 LYS A O 1
ATOM 1512 N N . PHE A 1 195 ? -25.522 -16.640 0.819 1.00 97.69 195 PHE A N 1
ATOM 1513 C CA . PHE A 1 195 ? -24.928 -15.802 -0.223 1.00 97.69 195 PHE A CA 1
ATOM 1514 C C . PHE A 1 195 ? -24.151 -14.627 0.376 1.00 97.69 195 PHE A C 1
ATOM 1516 O O . PHE A 1 195 ? -24.656 -13.916 1.251 1.00 97.69 195 PHE A O 1
ATOM 1523 N N . VAL A 1 196 ? -22.936 -14.381 -0.112 1.00 98.25 196 VAL A N 1
ATOM 1524 C CA . VAL A 1 196 ? -22.126 -13.228 0.298 1.00 98.25 196 VAL A CA 1
ATOM 1525 C C . VAL A 1 196 ? -21.591 -12.495 -0.926 1.00 98.25 196 VAL A C 1
ATOM 1527 O O . VAL A 1 196 ? -21.016 -13.090 -1.835 1.00 98.25 196 VAL A O 1
ATOM 1530 N N . VAL A 1 197 ? -21.760 -11.174 -0.931 1.00 98.12 197 VAL A N 1
ATOM 1531 C CA . VAL A 1 197 ? -21.078 -10.287 -1.876 1.00 98.12 197 VAL A CA 1
ATOM 1532 C C . VAL A 1 197 ? -19.737 -9.889 -1.275 1.00 98.12 197 VAL A C 1
ATOM 1534 O O . VAL A 1 197 ? -19.687 -9.301 -0.195 1.00 98.12 197 VAL A O 1
ATOM 1537 N N . LEU A 1 198 ? -18.657 -10.190 -1.979 1.00 96.94 198 LEU A N 1
ATOM 1538 C CA . LEU A 1 198 ? -17.304 -9.793 -1.621 1.00 96.94 198 LEU A CA 1
ATOM 1539 C C . LEU A 1 198 ? -16.921 -8.613 -2.518 1.00 96.94 198 LEU A C 1
ATOM 1541 O O . LEU A 1 198 ? -16.592 -8.804 -3.685 1.00 96.94 198 LEU A O 1
ATOM 1545 N N . ASP A 1 199 ? -17.049 -7.389 -2.007 1.00 93.56 199 ASP A N 1
ATOM 1546 C CA . ASP A 1 199 ? -16.809 -6.160 -2.770 1.00 93.56 199 ASP A CA 1
ATOM 1547 C C . ASP A 1 199 ? -15.364 -5.711 -2.594 1.00 93.56 199 ASP A C 1
ATOM 1549 O O . ASP A 1 199 ? -15.051 -5.081 -1.593 1.00 93.56 199 ASP A O 1
ATOM 1553 N N . GLU A 1 200 ? -14.489 -6.090 -3.527 1.00 88.94 200 GLU A N 1
ATOM 1554 C CA . GLU A 1 200 ? -13.044 -5.843 -3.470 1.00 88.94 200 GLU A CA 1
ATOM 1555 C C . GLU A 1 200 ? -12.424 -6.256 -2.117 1.00 88.94 200 GLU A C 1
ATOM 1557 O O . GLU A 1 200 ? -11.769 -5.456 -1.450 1.00 88.94 200 GLU A O 1
ATOM 1562 N N . PRO A 1 201 ? -12.607 -7.522 -1.681 1.00 84.00 201 PRO A N 1
ATOM 1563 C CA . PRO A 1 201 ? -12.269 -7.959 -0.323 1.00 84.00 201 PRO A CA 1
ATOM 1564 C C . PRO A 1 201 ? -10.762 -7.934 -0.011 1.00 84.00 201 PRO A C 1
ATOM 1566 O O . PRO A 1 201 ? -10.370 -8.203 1.124 1.00 84.00 201 PRO A O 1
ATOM 1569 N N . THR A 1 202 ? -9.928 -7.657 -1.010 1.00 82.25 202 THR A N 1
ATOM 1570 C CA . THR A 1 202 ? -8.468 -7.709 -0.957 1.00 82.25 202 THR A CA 1
ATOM 1571 C C . THR A 1 202 ? -7.797 -6.412 -1.423 1.00 82.25 202 THR A C 1
ATOM 1573 O O . THR A 1 202 ? -6.595 -6.273 -1.241 1.00 82.25 202 THR A O 1
ATOM 1576 N N . SER A 1 203 ? -8.531 -5.435 -1.975 1.00 69.81 203 SER A N 1
ATOM 1577 C CA . SER A 1 203 ? -7.938 -4.308 -2.722 1.00 69.81 203 SER A CA 1
ATOM 1578 C C . SER A 1 203 ? -7.075 -3.355 -1.895 1.00 69.81 203 SER A C 1
ATOM 1580 O O . SER A 1 203 ? -6.217 -2.680 -2.450 1.00 69.81 203 SER A O 1
ATOM 1582 N N . ALA A 1 204 ? -7.316 -3.268 -0.586 1.00 63.12 204 ALA A N 1
ATOM 1583 C CA . ALA A 1 204 ? -6.588 -2.392 0.335 1.00 63.12 204 ALA A CA 1
ATOM 1584 C C . ALA A 1 204 ? -5.564 -3.149 1.201 1.00 63.12 204 ALA A C 1
ATOM 1586 O O . ALA A 1 204 ? -5.168 -2.649 2.252 1.00 63.12 204 ALA A O 1
ATOM 1587 N N . LEU A 1 205 ? -5.208 -4.379 0.815 1.00 64.62 205 LEU A N 1
ATOM 1588 C CA . LEU A 1 205 ? -4.373 -5.283 1.605 1.00 64.62 205 LEU A CA 1
ATOM 1589 C C . LEU A 1 205 ? -3.115 -5.669 0.831 1.00 64.62 205 LEU A C 1
ATOM 1591 O O . LEU A 1 205 ? -3.164 -5.853 -0.386 1.00 64.62 205 LEU A O 1
ATOM 1595 N N . ASP A 1 206 ? -2.012 -5.861 1.548 1.00 61.50 206 ASP A N 1
ATOM 1596 C CA . ASP A 1 206 ? -0.799 -6.462 1.006 1.00 61.50 206 ASP A CA 1
ATOM 1597 C C . ASP A 1 206 ? -1.080 -7.872 0.460 1.00 61.50 206 ASP A C 1
ATOM 1599 O O . ASP A 1 206 ? -1.902 -8.612 1.000 1.00 61.50 206 ASP A O 1
ATOM 1603 N N . VAL A 1 207 ? -0.399 -8.276 -0.614 1.00 60.59 207 VAL A N 1
ATOM 1604 C CA . VAL A 1 207 ? -0.742 -9.512 -1.340 1.00 60.59 207 VAL A CA 1
ATOM 1605 C C . VAL A 1 207 ? -0.556 -10.784 -0.495 1.00 60.59 207 VAL A C 1
ATOM 1607 O O . VAL A 1 207 ? -1.293 -11.755 -0.671 1.00 60.59 207 VAL A O 1
ATOM 1610 N N . SER A 1 208 ? 0.326 -10.764 0.512 1.00 62.47 208 SER A N 1
ATOM 1611 C CA . SER A 1 208 ? 0.459 -11.881 1.460 1.00 62.47 208 SER A CA 1
ATOM 1612 C C . SER A 1 208 ? -0.790 -12.047 2.339 1.00 62.47 208 SER A C 1
ATOM 1614 O O . SER A 1 208 ? -1.292 -13.160 2.530 1.00 62.47 208 SER A O 1
ATOM 1616 N N . VAL A 1 209 ? -1.356 -10.934 2.808 1.00 70.12 209 VAL A N 1
ATOM 1617 C CA . VAL A 1 209 ? -2.640 -10.896 3.502 1.00 70.12 209 VAL A CA 1
ATOM 1618 C C . VAL A 1 209 ? -3.777 -11.203 2.539 1.00 70.12 209 VAL A C 1
ATOM 1620 O O . VAL A 1 209 ? -4.677 -11.935 2.944 1.00 70.12 209 VAL A O 1
ATOM 1623 N N . GLN A 1 210 ? -3.747 -10.730 1.288 1.00 76.69 210 GLN A N 1
ATOM 1624 C CA . GLN A 1 210 ? -4.762 -11.081 0.288 1.00 76.69 210 GLN A CA 1
ATOM 1625 C C . GLN A 1 210 ? -4.860 -12.598 0.121 1.00 76.69 210 GLN A C 1
ATOM 1627 O O . GLN A 1 210 ? -5.947 -13.143 0.277 1.00 76.69 210 GLN A O 1
ATOM 1632 N N . ALA A 1 211 ? -3.735 -13.288 -0.097 1.00 79.25 211 ALA A N 1
ATOM 1633 C CA . ALA A 1 211 ? -3.702 -14.745 -0.221 1.00 79.25 211 ALA A CA 1
ATOM 1634 C C . ALA A 1 211 ? -4.270 -15.438 1.026 1.00 79.25 211 ALA A C 1
ATOM 1636 O O . ALA A 1 211 ? -5.076 -16.359 0.920 1.00 79.25 211 ALA A O 1
ATOM 1637 N N . ARG A 1 212 ? -3.926 -14.960 2.231 1.00 86.12 212 ARG A N 1
ATOM 1638 C CA . ARG A 1 212 ? -4.498 -15.525 3.461 1.00 86.12 212 ARG A CA 1
ATOM 1639 C C . ARG A 1 212 ? -6.000 -15.259 3.584 1.00 86.12 212 ARG A C 1
ATOM 1641 O O . ARG A 1 212 ? -6.715 -16.130 4.065 1.00 86.12 212 ARG A O 1
ATOM 1648 N N . ILE A 1 213 ? -6.477 -14.088 3.170 1.00 89.69 213 ILE A N 1
ATOM 1649 C CA . ILE A 1 213 ? -7.908 -13.763 3.129 1.00 89.69 213 ILE A CA 1
ATOM 1650 C C . ILE A 1 213 ? -8.637 -14.677 2.143 1.00 89.69 213 ILE A C 1
ATOM 1652 O O . ILE A 1 213 ? -9.703 -15.173 2.488 1.00 89.69 213 ILE A O 1
ATOM 1656 N N . ILE A 1 214 ? -8.063 -14.938 0.966 1.00 90.81 214 ILE A N 1
ATOM 1657 C CA . ILE A 1 214 ? -8.615 -15.902 0.007 1.00 90.81 214 ILE A CA 1
ATOM 1658 C C . ILE A 1 214 ? -8.709 -17.291 0.627 1.00 90.81 214 ILE A C 1
ATOM 1660 O O . ILE A 1 214 ? -9.798 -17.846 0.635 1.00 90.81 214 ILE A O 1
ATOM 1664 N N . ASN A 1 215 ? -7.634 -17.796 1.237 1.00 88.81 215 ASN A N 1
ATOM 1665 C CA . ASN A 1 215 ? -7.664 -19.108 1.888 1.00 88.81 215 ASN A CA 1
ATOM 1666 C C . ASN A 1 215 ? -8.750 -19.176 2.973 1.00 88.81 215 ASN A C 1
ATOM 1668 O O . ASN A 1 215 ? -9.463 -20.162 3.059 1.00 88.81 215 ASN A O 1
ATOM 1672 N N . ILE A 1 216 ? -8.923 -18.115 3.773 1.00 93.12 216 ILE A N 1
ATOM 1673 C CA . ILE A 1 216 ? -10.006 -18.043 4.770 1.00 93.12 216 ILE A CA 1
ATOM 1674 C C . ILE A 1 216 ? -11.381 -18.099 4.088 1.00 93.12 216 ILE A C 1
ATOM 1676 O O . ILE A 1 216 ? -12.282 -18.770 4.578 1.00 93.12 216 ILE A O 1
ATOM 1680 N N . LEU A 1 217 ? -11.574 -17.391 2.973 1.00 94.69 217 LEU A N 1
ATOM 1681 C CA . LEU A 1 217 ? -12.838 -17.410 2.232 1.00 94.69 217 LEU A CA 1
ATOM 1682 C C . LEU A 1 217 ? -13.115 -18.787 1.610 1.00 94.69 217 LEU A C 1
ATOM 1684 O O . LEU A 1 217 ? -14.253 -19.242 1.665 1.00 94.69 217 LEU A O 1
ATOM 1688 N N . GLU A 1 218 ? -12.097 -19.458 1.075 1.00 92.44 218 GLU A N 1
ATOM 1689 C CA . GLU A 1 218 ? -12.189 -20.832 0.564 1.00 92.44 218 GLU A CA 1
ATOM 1690 C C . GLU A 1 218 ? -12.520 -21.820 1.691 1.00 92.44 218 GLU A C 1
ATOM 1692 O O . GLU A 1 218 ? -13.489 -22.565 1.577 1.00 92.44 218 GLU A O 1
ATOM 1697 N N . GLU A 1 219 ? -11.802 -21.757 2.819 1.00 93.19 219 GLU A N 1
ATOM 1698 C CA . GLU A 1 219 ? -12.059 -22.569 4.020 1.00 93.19 219 GLU A CA 1
ATOM 1699 C C . GLU A 1 219 ? -13.514 -22.388 4.507 1.00 93.19 219 GLU A C 1
ATOM 1701 O O . GLU A 1 219 ? -14.223 -23.363 4.761 1.00 93.19 219 GLU A O 1
ATOM 1706 N N . ILE A 1 220 ? -14.004 -21.144 4.563 1.00 94.44 220 ILE A N 1
ATOM 1707 C CA . ILE A 1 220 ? -15.391 -20.825 4.936 1.00 94.44 220 ILE A CA 1
ATOM 1708 C C . ILE A 1 220 ? -16.391 -21.364 3.902 1.00 94.44 220 ILE A C 1
ATOM 1710 O O . ILE A 1 220 ? -17.451 -21.876 4.272 1.00 94.44 220 ILE A O 1
ATOM 1714 N N . GLN A 1 221 ? -16.111 -21.222 2.608 1.00 94.69 221 GLN A N 1
ATOM 1715 C CA . GLN A 1 221 ? -16.988 -21.731 1.555 1.00 94.69 221 GLN A CA 1
ATOM 1716 C C . GLN A 1 221 ? -17.090 -23.254 1.603 1.00 94.69 221 GLN A C 1
ATOM 1718 O O . GLN A 1 221 ? -18.197 -23.782 1.505 1.00 94.69 221 GLN A O 1
ATOM 1723 N N . GLU A 1 222 ? -15.971 -23.949 1.796 1.00 91.56 222 GLU A N 1
ATOM 1724 C CA . GLU A 1 222 ? -15.932 -25.404 1.934 1.00 91.56 222 GLU A CA 1
ATOM 1725 C C . GLU A 1 222 ? -16.686 -25.882 3.179 1.00 91.56 222 GLU A C 1
ATOM 1727 O O . GLU A 1 222 ? -17.425 -26.868 3.111 1.00 91.56 222 GLU A O 1
ATOM 1732 N N . GLU A 1 223 ? -16.539 -25.180 4.306 1.00 91.50 223 GLU A N 1
ATOM 1733 C CA . GLU A 1 223 ? -17.177 -25.556 5.570 1.00 91.50 223 GLU A CA 1
ATOM 1734 C C . GLU A 1 223 ? -18.693 -25.290 5.570 1.00 91.50 223 GLU A C 1
ATOM 1736 O O . GLU A 1 223 ? -19.469 -26.122 6.049 1.00 91.50 223 GLU A O 1
ATOM 1741 N N . PHE A 1 224 ? -19.136 -24.151 5.026 1.00 90.50 224 PHE A N 1
ATOM 1742 C CA . PHE A 1 224 ? -20.528 -23.687 5.145 1.00 90.50 224 PHE A CA 1
ATOM 1743 C C . PHE A 1 224 ? -21.335 -23.730 3.840 1.00 90.50 224 PHE A C 1
ATOM 1745 O O . PHE A 1 224 ? -22.534 -23.448 3.871 1.00 90.50 224 PHE A O 1
ATOM 1752 N N . GLY A 1 225 ? -20.719 -24.068 2.704 1.00 92.31 225 GLY A N 1
ATOM 1753 C CA . GLY A 1 225 ? -21.382 -24.089 1.396 1.00 92.31 225 GLY A CA 1
ATOM 1754 C C . GLY A 1 225 ? -21.814 -22.702 0.907 1.00 92.31 225 GLY A C 1
ATOM 1755 O O . GLY A 1 225 ? -22.849 -22.568 0.254 1.00 92.31 225 GLY A O 1
ATOM 1756 N N . ILE A 1 226 ? -21.071 -21.646 1.261 1.00 95.75 226 ILE A N 1
ATOM 1757 C CA . ILE A 1 226 ? -21.456 -20.266 0.931 1.00 95.75 226 ILE A CA 1
ATOM 1758 C C . ILE A 1 226 ? -21.274 -19.994 -0.565 1.00 95.75 226 ILE A C 1
ATOM 1760 O O . ILE A 1 226 ? -20.248 -20.306 -1.160 1.00 95.75 226 ILE A O 1
ATOM 1764 N N . THR A 1 227 ? -22.262 -19.341 -1.167 1.00 97.56 227 THR A N 1
ATOM 1765 C CA . THR A 1 227 ? -22.190 -18.856 -2.551 1.00 97.56 227 THR A CA 1
ATOM 1766 C C . THR A 1 227 ? -21.614 -17.441 -2.590 1.00 97.56 227 THR A C 1
ATOM 1768 O O . THR A 1 227 ? -22.071 -16.571 -1.837 1.00 97.56 227 THR A O 1
ATOM 1771 N N . TYR A 1 228 ? -20.655 -17.177 -3.481 1.00 97.94 228 TYR A N 1
ATOM 1772 C CA . TYR A 1 228 ? -19.968 -15.887 -3.560 1.00 97.94 228 TYR A CA 1
ATOM 1773 C C . TYR A 1 228 ? -20.220 -15.146 -4.872 1.00 97.94 228 TYR A C 1
ATOM 1775 O O . TYR A 1 228 ? -20.069 -15.688 -5.963 1.00 97.94 228 TYR A O 1
ATOM 1783 N N . LEU A 1 229 ? -20.529 -13.851 -4.756 1.00 98.06 229 LEU A N 1
ATOM 1784 C CA . LEU A 1 229 ? -20.267 -12.878 -5.818 1.00 98.06 229 LEU A CA 1
ATOM 1785 C C . LEU A 1 229 ? -18.959 -12.164 -5.481 1.00 98.06 229 LEU A C 1
ATOM 1787 O O . LEU A 1 229 ? -18.931 -11.330 -4.573 1.00 98.06 229 LEU A O 1
ATOM 1791 N N . PHE A 1 230 ? -17.895 -12.479 -6.214 1.00 97.25 230 PHE A N 1
ATOM 1792 C CA . PHE A 1 230 ? -16.560 -11.939 -5.990 1.00 97.25 230 PHE A CA 1
ATOM 1793 C C . PHE A 1 230 ? -16.296 -10.755 -6.924 1.00 97.25 230 PHE A C 1
ATOM 1795 O O . PHE A 1 230 ? -16.022 -10.924 -8.110 1.00 97.25 230 PHE A O 1
ATOM 1802 N N . ILE A 1 231 ? -16.382 -9.533 -6.405 1.00 95.19 231 ILE A N 1
ATOM 1803 C CA . ILE A 1 231 ? -16.099 -8.310 -7.159 1.00 95.19 231 ILE A CA 1
ATOM 1804 C C . ILE A 1 231 ? -14.631 -7.947 -6.962 1.00 95.19 231 ILE A C 1
ATOM 1806 O O . ILE A 1 231 ? -14.182 -7.745 -5.838 1.00 95.19 231 ILE A O 1
ATOM 1810 N N . THR A 1 232 ? -13.890 -7.807 -8.055 1.00 87.69 232 THR A N 1
ATOM 1811 C CA . THR A 1 232 ? -12.509 -7.313 -8.015 1.00 87.69 232 THR A CA 1
ATOM 1812 C C . THR A 1 232 ? -12.142 -6.620 -9.320 1.00 87.69 232 THR A C 1
ATOM 1814 O O . THR A 1 232 ? -12.841 -6.736 -10.331 1.00 87.69 232 THR A O 1
ATOM 1817 N N . HIS A 1 233 ? -11.069 -5.841 -9.294 1.00 82.00 233 HIS A N 1
ATOM 1818 C CA . HIS A 1 233 ? -10.400 -5.350 -10.494 1.00 82.00 233 HIS A CA 1
ATOM 1819 C C . HIS A 1 233 ? -9.134 -6.162 -10.823 1.00 82.00 233 HIS A C 1
ATOM 1821 O O . HIS A 1 233 ? -8.615 -6.028 -11.929 1.00 82.00 233 HIS A O 1
ATOM 1827 N N . ASP A 1 234 ? -8.673 -7.027 -9.913 1.00 81.31 234 ASP A N 1
ATOM 1828 C CA . ASP A 1 234 ? -7.550 -7.935 -10.141 1.00 81.31 234 ASP A CA 1
ATOM 1829 C C . ASP A 1 234 ? -8.030 -9.232 -10.805 1.00 81.31 234 ASP A C 1
ATOM 1831 O O . ASP A 1 234 ? -8.621 -10.118 -10.182 1.00 81.31 234 ASP A O 1
ATOM 1835 N N . LEU A 1 235 ? -7.778 -9.332 -12.108 1.00 80.00 235 LEU A N 1
ATOM 1836 C CA . LEU A 1 235 ? -8.096 -10.519 -12.894 1.00 80.00 235 LEU A CA 1
ATOM 1837 C C . LEU A 1 235 ? -7.189 -11.714 -12.545 1.00 80.00 235 LEU A C 1
ATOM 1839 O O . LEU A 1 235 ? -7.615 -12.856 -12.697 1.00 80.00 235 LEU A O 1
ATOM 1843 N N . SER A 1 236 ? -5.966 -11.481 -12.066 1.00 76.88 236 SER A N 1
ATOM 1844 C CA . SER A 1 236 ? -5.013 -12.546 -11.710 1.00 76.88 236 SER A CA 1
ATOM 1845 C C . SER A 1 236 ? -5.532 -13.364 -10.529 1.00 76.88 236 SER A C 1
ATOM 1847 O O . SER A 1 236 ? -5.425 -14.589 -10.521 1.00 76.88 236 SER A O 1
ATOM 1849 N N . LEU A 1 237 ? -6.159 -12.679 -9.570 1.00 79.06 237 LEU A N 1
ATOM 1850 C CA . LEU A 1 237 ? -6.837 -13.280 -8.427 1.00 79.06 237 LEU A CA 1
ATOM 1851 C C . LEU A 1 237 ? -8.018 -14.161 -8.861 1.00 79.06 237 LEU A C 1
ATOM 1853 O O . LEU A 1 237 ? -8.135 -15.302 -8.419 1.00 79.06 237 LEU A O 1
ATOM 1857 N N . LEU A 1 238 ? -8.870 -13.657 -9.764 1.00 82.38 238 LEU A N 1
ATOM 1858 C CA . LEU A 1 238 ? -10.068 -14.381 -10.206 1.00 82.38 238 LEU A CA 1
ATOM 1859 C C . LEU A 1 238 ? -9.755 -15.704 -10.895 1.00 82.38 238 LEU A C 1
ATOM 1861 O O . LEU A 1 238 ? -10.535 -16.637 -10.731 1.00 82.38 238 LEU A O 1
ATOM 1865 N N . LYS A 1 239 ? -8.629 -15.804 -11.616 1.00 82.81 239 LYS A N 1
ATOM 1866 C CA . LYS A 1 239 ? -8.227 -17.049 -12.289 1.00 82.81 239 LYS A CA 1
ATOM 1867 C C . LYS A 1 239 ? -8.169 -18.241 -11.325 1.00 82.81 239 LYS A C 1
ATOM 1869 O O . LYS A 1 239 ? -8.444 -19.357 -11.743 1.00 82.81 239 LYS A O 1
ATOM 1874 N N . ASN A 1 240 ? -7.803 -18.005 -10.065 1.00 80.81 240 ASN A N 1
ATOM 1875 C CA . ASN A 1 240 ? -7.594 -19.075 -9.089 1.00 80.81 240 ASN A CA 1
ATOM 1876 C C . ASN A 1 240 ? -8.791 -19.296 -8.153 1.00 80.81 240 ASN A C 1
ATOM 1878 O O . ASN A 1 240 ? -8.869 -20.355 -7.546 1.00 80.81 240 ASN A O 1
ATOM 1882 N N . VAL A 1 241 ? -9.694 -18.316 -8.027 1.00 85.88 241 VAL A N 1
ATOM 1883 C CA . VAL A 1 241 ? -10.740 -18.307 -6.983 1.00 85.88 241 VAL A CA 1
ATOM 1884 C C . VAL A 1 241 ? -12.155 -18.441 -7.554 1.00 85.88 241 VAL A C 1
ATOM 1886 O O . VAL A 1 241 ? -13.062 -18.899 -6.863 1.00 85.88 241 VAL A O 1
ATOM 1889 N N . ALA A 1 242 ? -12.386 -18.018 -8.800 1.00 92.56 242 ALA A N 1
ATOM 1890 C CA . ALA A 1 242 ? -13.718 -18.031 -9.395 1.00 92.56 242 ALA A CA 1
ATOM 1891 C C . ALA A 1 242 ? -13.949 -19.262 -10.273 1.00 92.56 242 ALA A C 1
ATOM 1893 O O . ALA A 1 242 ? -13.092 -19.631 -11.068 1.00 92.56 242 ALA A O 1
ATOM 1894 N N . ASP A 1 243 ? -15.152 -19.831 -10.195 1.00 93.12 243 ASP A N 1
ATOM 1895 C CA . ASP A 1 243 ? -15.612 -20.862 -11.130 1.00 93.12 243 ASP A CA 1
ATOM 1896 C C . ASP A 1 243 ? -15.973 -20.222 -12.489 1.00 93.12 243 ASP A C 1
ATOM 1898 O O . ASP A 1 243 ? -15.596 -20.695 -13.564 1.00 93.12 243 ASP A O 1
ATOM 1902 N N . ARG A 1 244 ? -16.699 -19.096 -12.440 1.00 94.12 244 ARG A N 1
ATOM 1903 C CA . ARG A 1 244 ? -17.198 -18.349 -13.605 1.00 94.12 244 ARG A CA 1
ATOM 1904 C C . ARG A 1 244 ? -16.923 -16.866 -13.458 1.00 94.12 244 ARG A C 1
ATOM 1906 O O . ARG A 1 244 ? -16.830 -16.347 -12.350 1.00 94.12 244 ARG A O 1
ATOM 1913 N N . ILE A 1 245 ? -16.817 -16.165 -14.582 1.00 94.81 245 ILE A N 1
ATOM 1914 C CA . ILE A 1 245 ? -16.513 -14.736 -14.618 1.00 94.81 245 ILE A CA 1
ATOM 1915 C C . ILE A 1 245 ? -17.474 -13.971 -15.527 1.00 94.81 245 ILE A C 1
ATOM 1917 O O . ILE A 1 245 ? -17.770 -14.377 -16.649 1.00 94.81 245 ILE A O 1
ATOM 1921 N N . GLY A 1 246 ? -17.937 -12.821 -15.044 1.00 95.62 246 GLY A N 1
ATOM 1922 C CA . GLY A 1 246 ? -18.610 -11.786 -15.814 1.00 95.62 246 GLY A CA 1
ATOM 1923 C C . GLY A 1 246 ? -17.704 -10.569 -15.990 1.00 95.62 246 GLY A C 1
ATOM 1924 O O . GLY A 1 246 ? -17.301 -9.933 -15.016 1.00 95.62 246 GLY A O 1
ATOM 1925 N N . VAL A 1 247 ? -17.415 -10.203 -17.236 1.00 95.50 247 VAL A N 1
ATOM 1926 C CA . VAL A 1 247 ? -16.675 -8.986 -17.585 1.00 95.50 247 VAL A CA 1
ATOM 1927 C C . VAL A 1 247 ? -17.667 -7.850 -17.807 1.00 95.50 247 VAL A C 1
ATOM 1929 O O . VAL A 1 247 ? -18.565 -7.940 -18.649 1.00 95.50 247 VAL A O 1
ATOM 1932 N N . MET A 1 248 ? -17.505 -6.765 -17.055 1.00 94.38 248 MET A N 1
ATOM 1933 C CA . MET A 1 248 ? -18.400 -5.616 -17.023 1.00 94.38 248 MET A CA 1
ATOM 1934 C C . MET A 1 248 ? -17.734 -4.367 -17.611 1.00 94.38 248 MET A C 1
ATOM 1936 O O . MET A 1 248 ? -16.622 -3.999 -17.241 1.00 94.38 248 MET A O 1
ATOM 1940 N N . TYR A 1 249 ? -18.446 -3.670 -18.495 1.00 92.94 249 TYR A N 1
ATOM 1941 C CA . TYR A 1 249 ? -18.020 -2.398 -19.077 1.00 92.94 249 TYR A CA 1
ATOM 1942 C C . TYR A 1 249 ? -19.198 -1.423 -19.154 1.00 92.94 249 TYR A C 1
ATOM 1944 O O . TYR A 1 249 ? -20.269 -1.775 -19.652 1.00 92.94 249 TYR A O 1
ATOM 1952 N N . LEU A 1 250 ? -19.015 -0.199 -18.640 1.00 89.62 250 LEU A N 1
ATOM 1953 C CA . LEU A 1 250 ? -20.019 0.880 -18.620 1.00 89.62 250 LEU A CA 1
ATOM 1954 C C . LEU A 1 250 ? -21.448 0.410 -18.274 1.00 89.62 250 LEU A C 1
ATOM 1956 O O . LEU A 1 250 ? -22.422 0.722 -18.968 1.00 89.62 250 LEU A O 1
ATOM 1960 N N . GLY A 1 251 ? -21.598 -0.333 -17.180 1.00 90.94 251 GLY A N 1
ATOM 1961 C CA . GLY A 1 251 ? -22.897 -0.765 -16.674 1.00 90.94 251 GLY A CA 1
ATOM 1962 C C . GLY A 1 251 ? -23.451 -2.044 -17.298 1.00 90.94 251 GLY A C 1
ATOM 1963 O O . GLY A 1 251 ? -24.594 -2.390 -17.001 1.00 90.94 251 GLY A O 1
ATOM 1964 N N . ARG A 1 252 ? -22.702 -2.736 -18.163 1.00 92.50 252 ARG A N 1
ATOM 1965 C CA . ARG A 1 252 ? -23.181 -3.916 -18.899 1.00 92.50 252 ARG A CA 1
ATOM 1966 C C . ARG A 1 252 ? -22.210 -5.078 -18.806 1.00 92.50 252 ARG A C 1
ATOM 1968 O O . ARG A 1 252 ? -21.004 -4.867 -18.836 1.00 92.50 252 ARG A O 1
ATOM 1975 N N . LEU A 1 253 ? -22.744 -6.298 -18.773 1.00 95.44 253 LEU A N 1
ATOM 1976 C CA . LEU A 1 253 ? -21.950 -7.501 -19.008 1.00 95.44 253 LEU A CA 1
ATOM 1977 C C . LEU A 1 253 ? -21.644 -7.611 -20.500 1.00 95.44 253 LEU A C 1
ATOM 1979 O O . LEU A 1 253 ? -22.566 -7.667 -21.326 1.00 95.44 253 LEU A O 1
ATOM 1983 N N . VAL A 1 254 ? -20.354 -7.598 -20.826 1.00 95.50 254 VAL A N 1
ATOM 1984 C CA . VAL A 1 254 ? -19.850 -7.724 -22.197 1.00 95.50 254 VAL A CA 1
ATOM 1985 C C . VAL A 1 254 ? -19.399 -9.140 -22.527 1.00 95.50 254 VAL A C 1
ATOM 1987 O O . VAL A 1 254 ? -19.371 -9.515 -23.698 1.00 95.50 254 VAL A O 1
ATOM 1990 N N . GLU A 1 255 ? -19.088 -9.940 -21.512 1.00 95.31 255 GLU A N 1
ATOM 1991 C CA . GLU A 1 255 ? -18.745 -11.350 -21.654 1.00 95.31 255 GLU A CA 1
ATOM 1992 C C . GLU A 1 255 ? -19.018 -12.083 -20.343 1.00 95.31 255 GLU A C 1
ATOM 1994 O O . GLU A 1 255 ? -18.787 -11.518 -19.276 1.00 95.31 255 GLU A O 1
ATOM 1999 N N . VAL A 1 256 ? -19.543 -13.304 -20.419 1.00 95.25 256 VAL A N 1
ATOM 2000 C CA . VAL A 1 256 ? -19.771 -14.175 -19.260 1.00 95.25 256 VAL A CA 1
ATOM 2001 C C . VAL A 1 256 ? -19.422 -15.600 -19.654 1.00 95.25 256 VAL A C 1
ATOM 2003 O O . VAL A 1 256 ? -19.818 -16.033 -20.735 1.00 95.25 256 VAL A O 1
ATOM 2006 N N . GLY A 1 257 ? -18.733 -16.331 -18.787 1.00 93.69 257 GLY A N 1
ATOM 2007 C CA . GLY A 1 257 ? -18.554 -17.771 -18.937 1.00 93.69 257 GLY A CA 1
ATOM 2008 C C . GLY A 1 257 ? -17.636 -18.370 -17.886 1.00 93.69 257 GLY A C 1
ATOM 2009 O O . GLY A 1 257 ? -17.239 -17.671 -16.953 1.00 93.69 257 GLY A O 1
ATOM 2010 N N . ASP A 1 258 ? -17.301 -19.648 -18.044 1.00 92.31 258 ASP A N 1
ATOM 2011 C CA . ASP A 1 258 ? -16.314 -20.319 -17.190 1.00 92.31 258 ASP A CA 1
ATOM 2012 C C . ASP A 1 258 ? -14.968 -19.607 -17.234 1.00 92.31 258 ASP A C 1
ATOM 2014 O O . ASP A 1 258 ? -14.551 -19.097 -18.285 1.00 92.31 258 ASP A O 1
ATOM 2018 N N . VAL A 1 259 ? -14.284 -19.587 -16.088 1.00 90.50 259 VAL A N 1
ATOM 2019 C CA . VAL A 1 259 ? -13.006 -18.886 -15.930 1.00 90.50 259 VAL A CA 1
ATOM 2020 C C . VAL A 1 259 ? -11.997 -19.334 -16.993 1.00 90.50 259 VAL A C 1
ATOM 2022 O O . VAL A 1 259 ? -11.448 -18.496 -17.707 1.00 90.50 259 VAL A O 1
ATOM 2025 N N . ASP A 1 260 ? -11.858 -20.640 -17.224 1.00 88.62 260 ASP A N 1
ATOM 2026 C CA . ASP A 1 260 ? -10.928 -21.190 -18.215 1.00 88.62 260 ASP A CA 1
ATOM 2027 C C . ASP A 1 260 ? -11.289 -20.790 -19.651 1.00 88.62 260 ASP A C 1
ATOM 2029 O O . ASP A 1 260 ? -10.411 -20.481 -20.461 1.00 88.62 260 ASP A O 1
ATOM 2033 N N . SER A 1 261 ? -12.584 -20.738 -19.973 1.00 88.94 261 SER A N 1
ATOM 2034 C CA . SER A 1 261 ? -13.066 -20.360 -21.307 1.00 88.94 261 SER A CA 1
ATOM 2035 C C . SER A 1 261 ? -12.807 -18.883 -21.602 1.00 88.94 261 SER A C 1
ATOM 2037 O O . SER A 1 261 ? -12.322 -18.535 -22.684 1.00 88.94 261 SER A O 1
ATOM 2039 N N . VAL A 1 262 ? -13.092 -18.003 -20.638 1.00 89.75 262 VAL A N 1
ATOM 2040 C CA . VAL A 1 262 ? -12.900 -16.556 -20.801 1.00 89.75 262 VAL A CA 1
ATOM 2041 C C . VAL A 1 262 ? -11.415 -16.194 -20.813 1.00 89.75 262 VAL A C 1
ATOM 2043 O O . VAL A 1 262 ? -11.016 -15.372 -21.635 1.00 89.75 262 VAL A O 1
ATOM 2046 N N . PHE A 1 263 ? -10.587 -16.824 -19.973 1.00 87.19 263 PHE A N 1
ATOM 2047 C CA . PHE A 1 263 ? -9.138 -16.593 -19.963 1.00 87.19 263 PHE A CA 1
ATOM 2048 C C . PHE A 1 263 ? -8.436 -17.206 -21.181 1.00 87.19 263 PHE A C 1
ATOM 2050 O O . PHE A 1 263 ? -7.575 -16.560 -21.777 1.00 87.19 263 PHE A O 1
ATOM 2057 N N . GLY A 1 264 ? -8.803 -18.429 -21.572 1.00 85.50 264 GLY A N 1
ATOM 2058 C CA . GLY A 1 264 ? -8.164 -19.151 -22.674 1.00 85.50 264 GLY A CA 1
ATOM 2059 C C . GLY A 1 264 ? -8.625 -18.705 -24.063 1.00 85.50 264 GLY A C 1
ATOM 2060 O O . GLY A 1 264 ? -7.851 -18.741 -25.021 1.00 85.50 264 GLY A O 1
ATOM 2061 N N . SER A 1 265 ? -9.879 -18.267 -24.206 1.00 88.00 265 SER A N 1
ATOM 2062 C CA . SER A 1 265 ? -10.425 -17.801 -25.485 1.00 88.00 265 SER A CA 1
ATOM 2063 C C . SER A 1 265 ? -11.390 -16.621 -25.319 1.00 88.00 265 SER A C 1
ATOM 2065 O O . SER A 1 265 ? -12.589 -16.745 -25.599 1.00 88.00 265 SER A O 1
ATOM 2067 N N . PRO A 1 266 ? -10.892 -15.434 -24.928 1.00 90.56 266 PRO A N 1
ATOM 2068 C CA . PRO A 1 266 ? -11.737 -14.256 -24.791 1.00 90.56 266 PRO A CA 1
ATOM 2069 C C . PRO A 1 266 ? -12.353 -13.825 -26.122 1.00 90.56 266 PRO A C 1
ATOM 2071 O O . PRO A 1 266 ? -11.680 -13.640 -27.148 1.00 90.56 266 PRO A O 1
ATOM 2074 N N . GLN A 1 267 ? -13.665 -13.628 -26.109 1.00 92.19 267 GLN A N 1
ATOM 2075 C CA . GLN A 1 267 ? -14.462 -13.363 -27.303 1.00 92.19 267 GLN A CA 1
ATOM 2076 C C . GLN A 1 267 ? -14.681 -11.866 -27.521 1.00 92.19 267 GLN A C 1
ATOM 2078 O O . GLN A 1 267 ? -14.664 -11.406 -28.668 1.00 92.19 267 GLN A O 1
ATOM 2083 N N . HIS A 1 268 ? -14.870 -11.086 -26.458 1.00 94.00 268 HIS A N 1
ATOM 2084 C CA . HIS A 1 268 ? -15.099 -9.652 -26.571 1.00 94.00 268 HIS A CA 1
ATOM 2085 C C . HIS A 1 268 ? -13.760 -8.894 -26.698 1.00 94.00 268 HIS A C 1
ATOM 2087 O O . HIS A 1 268 ? -12.833 -9.158 -25.931 1.00 94.00 268 HIS A O 1
ATOM 2093 N N . PRO A 1 269 ? -13.631 -7.906 -27.611 1.00 92.88 269 PRO A N 1
ATOM 2094 C CA . PRO A 1 269 ? -12.404 -7.112 -27.754 1.00 92.88 269 PRO A CA 1
ATOM 2095 C C . PRO A 1 269 ? -11.919 -6.443 -26.456 1.00 92.88 269 PRO A C 1
ATOM 2097 O O . PRO A 1 269 ? -10.721 -6.386 -26.212 1.00 92.88 269 PRO A O 1
ATOM 2100 N N . TYR A 1 270 ? -12.843 -5.990 -25.603 1.00 93.00 270 TYR A N 1
ATOM 2101 C CA . TYR A 1 270 ? -12.518 -5.484 -24.262 1.00 93.00 270 TYR A CA 1
ATOM 2102 C C . TYR A 1 270 ? -11.913 -6.559 -23.351 1.00 93.00 270 TYR A C 1
ATOM 2104 O O . TYR A 1 270 ? -10.864 -6.322 -22.767 1.00 93.00 270 TYR A O 1
ATOM 2112 N N . SER A 1 271 ? -12.521 -7.750 -23.270 1.00 91.88 271 SER A N 1
ATOM 2113 C CA . SER A 1 271 ? -11.986 -8.857 -22.469 1.00 91.88 271 SER A CA 1
ATOM 2114 C C . SER A 1 271 ? -10.601 -9.271 -22.956 1.00 91.88 271 SER A C 1
ATOM 2116 O O . SER A 1 271 ? -9.705 -9.459 -22.146 1.00 91.88 271 SER A O 1
ATOM 2118 N N . ARG A 1 272 ? -10.386 -9.325 -24.281 1.00 90.25 272 ARG A N 1
ATOM 2119 C CA . ARG A 1 272 ? -9.056 -9.566 -24.869 1.00 90.25 272 ARG A CA 1
ATOM 2120 C C . ARG A 1 272 ? -8.034 -8.544 -24.394 1.00 90.25 272 ARG A C 1
ATOM 2122 O O . ARG A 1 272 ? -6.932 -8.927 -24.024 1.00 90.25 272 ARG A O 1
ATOM 2129 N N . ALA A 1 273 ? -8.399 -7.264 -24.405 1.00 87.94 273 ALA A N 1
ATOM 2130 C CA . ALA A 1 273 ? -7.498 -6.206 -23.982 1.00 87.94 273 ALA A CA 1
ATOM 2131 C C . ALA A 1 273 ? -7.186 -6.279 -22.483 1.00 87.94 273 ALA A C 1
ATOM 2133 O O . ALA A 1 273 ? -6.014 -6.266 -22.115 1.00 87.94 273 ALA A O 1
ATOM 2134 N N . LEU A 1 274 ? -8.210 -6.452 -21.641 1.00 84.94 274 LEU A N 1
ATOM 2135 C CA . LEU A 1 274 ? -8.044 -6.642 -20.199 1.00 84.94 274 LEU A CA 1
ATOM 2136 C C . LEU A 1 274 ? -7.136 -7.834 -19.879 1.00 84.94 274 LEU A C 1
ATOM 2138 O O . LEU A 1 274 ? -6.191 -7.696 -19.112 1.00 84.94 274 LEU A O 1
ATOM 2142 N N . LEU A 1 275 ? -7.391 -8.989 -20.497 1.00 83.12 275 LEU A N 1
ATOM 2143 C CA . LEU A 1 275 ? -6.622 -10.206 -20.243 1.00 83.12 275 LEU A CA 1
ATOM 2144 C C . LEU A 1 275 ? -5.197 -10.130 -20.810 1.00 83.12 275 LEU A C 1
ATOM 2146 O O . LEU A 1 275 ? -4.285 -10.701 -20.222 1.00 83.12 275 LEU A O 1
ATOM 2150 N N . SER A 1 276 ? -4.973 -9.386 -21.903 1.00 77.75 276 SER A N 1
ATOM 2151 C CA . SER A 1 276 ? -3.623 -9.157 -22.451 1.00 77.75 276 SER A CA 1
ATOM 2152 C C . SER A 1 276 ? -2.716 -8.336 -21.527 1.00 77.75 276 SER A C 1
ATOM 2154 O O . SER A 1 276 ? -1.504 -8.315 -21.726 1.00 77.75 276 SER A O 1
ATOM 2156 N N . ALA A 1 277 ? -3.294 -7.649 -20.536 1.00 69.75 277 ALA A N 1
ATOM 2157 C CA . ALA A 1 277 ? -2.563 -6.870 -19.542 1.00 69.75 277 ALA A CA 1
ATOM 2158 C C . ALA A 1 277 ? -2.228 -7.667 -18.267 1.00 69.75 277 ALA A C 1
ATOM 2160 O O . ALA A 1 277 ? -1.481 -7.169 -17.431 1.00 69.75 277 ALA A O 1
ATOM 2161 N N . ILE A 1 278 ? -2.768 -8.880 -18.105 1.00 68.75 278 ILE A N 1
ATOM 2162 C CA . ILE A 1 278 ? -2.523 -9.729 -16.931 1.00 68.75 278 ILE A CA 1
ATOM 2163 C C . ILE A 1 278 ? -1.177 -10.420 -17.082 1.00 68.75 278 ILE A C 1
ATOM 2165 O O . ILE A 1 278 ? -0.900 -10.968 -18.145 1.00 68.75 278 ILE A O 1
ATOM 2169 N N . SER A 1 279 ? -0.385 -10.482 -16.016 1.00 54.41 279 SER A N 1
ATOM 2170 C CA . SER A 1 279 ? 0.818 -11.319 -15.926 1.00 54.41 279 SER A CA 1
ATOM 2171 C C . SER A 1 279 ? 0.434 -12.766 -15.587 1.00 54.41 279 SER A C 1
ATOM 2173 O O . SER A 1 279 ? -0.360 -13.013 -14.685 1.00 54.41 279 SER A O 1
ATOM 2175 N N . THR A 1 280 ? 0.956 -13.747 -16.320 1.00 51.41 280 THR A N 1
ATOM 2176 C CA . THR A 1 280 ? 0.702 -15.181 -16.096 1.00 51.41 280 THR A CA 1
ATOM 2177 C C . THR A 1 280 ? 1.909 -15.847 -15.453 1.00 51.41 280 THR A C 1
ATOM 2179 O O . THR A 1 280 ? 3.040 -15.400 -15.589 1.00 51.41 280 THR A O 1
ATOM 2182 N N . ILE A 1 281 ? 1.648 -16.925 -14.715 1.00 42.25 281 ILE A N 1
ATOM 2183 C CA . ILE A 1 281 ? 2.637 -17.584 -13.853 1.00 42.25 281 ILE A CA 1
ATOM 2184 C C . ILE A 1 281 ? 3.506 -18.584 -14.641 1.00 42.25 281 ILE A C 1
ATOM 2186 O O . ILE A 1 281 ? 4.618 -18.891 -14.216 1.00 42.25 281 ILE A O 1
ATOM 2190 N N . SER A 1 282 ? 3.029 -19.098 -15.783 1.00 46.94 282 SER A N 1
ATOM 2191 C CA . SER A 1 282 ? 3.751 -20.100 -16.578 1.00 46.94 282 SER A CA 1
ATOM 2192 C C . SER A 1 282 ? 4.362 -19.503 -17.851 1.00 46.94 282 SER A C 1
ATOM 2194 O O . SER A 1 282 ? 3.733 -18.705 -18.543 1.00 46.94 282 SER A O 1
ATOM 2196 N N . GLU A 1 283 ? 5.591 -19.917 -18.186 1.00 45.59 283 GLU A N 1
ATOM 2197 C CA . GLU A 1 283 ? 6.258 -19.517 -19.436 1.00 45.59 283 GLU A CA 1
ATOM 2198 C C . GLU A 1 283 ? 5.461 -19.959 -20.679 1.00 45.59 283 GLU A C 1
ATOM 2200 O O . GLU A 1 283 ? 5.462 -19.258 -21.687 1.00 45.59 283 GLU A O 1
ATOM 2205 N N . GLU A 1 284 ? 4.756 -21.095 -20.608 1.00 52.31 284 GLU A N 1
ATOM 2206 C CA . GLU A 1 284 ? 3.892 -21.592 -21.688 1.00 52.31 284 GLU A CA 1
ATOM 2207 C C . GLU A 1 284 ? 2.657 -20.702 -21.901 1.00 52.31 284 GLU A C 1
ATOM 2209 O O . GLU A 1 284 ? 2.320 -20.417 -23.051 1.00 52.31 284 GLU A O 1
ATOM 2214 N N . ASP A 1 285 ? 2.033 -20.202 -20.825 1.00 52.47 285 ASP A N 1
ATOM 2215 C CA . ASP A 1 285 ? 0.920 -19.247 -20.910 1.00 52.47 285 ASP A CA 1
ATOM 2216 C C . ASP A 1 285 ? 1.396 -17.879 -21.424 1.00 52.47 285 ASP A C 1
ATOM 2218 O O . ASP A 1 285 ? 0.716 -17.273 -22.250 1.00 52.47 285 ASP A O 1
ATOM 2222 N N . GLU A 1 286 ? 2.577 -17.408 -20.998 1.00 57.38 286 GLU A N 1
ATOM 2223 C CA . GLU A 1 286 ? 3.173 -16.157 -21.498 1.00 57.38 286 GLU A CA 1
ATOM 2224 C C . GLU A 1 286 ? 3.488 -16.230 -22.998 1.00 57.38 286 GLU A C 1
ATOM 2226 O O . GLU A 1 286 ? 3.186 -15.305 -23.748 1.00 57.38 286 GLU A O 1
ATOM 2231 N N . LEU A 1 287 ? 4.051 -17.349 -23.467 1.00 53.41 287 LEU A N 1
ATOM 2232 C CA . LEU A 1 287 ? 4.340 -17.583 -24.888 1.00 53.41 287 LEU A CA 1
ATOM 2233 C C . LEU A 1 287 ? 3.070 -17.732 -25.741 1.00 53.41 287 LEU A C 1
ATOM 2235 O O . LEU A 1 287 ? 3.119 -17.512 -26.954 1.00 53.41 287 LEU A O 1
ATOM 2239 N N . ALA A 1 288 ? 1.949 -18.121 -25.129 1.00 54.66 288 ALA A N 1
ATOM 2240 C CA . ALA A 1 288 ? 0.652 -18.253 -25.783 1.00 54.66 288 ALA A CA 1
ATOM 2241 C C . ALA A 1 288 ? -0.157 -16.943 -25.805 1.00 54.66 288 ALA A C 1
ATOM 2243 O O . ALA A 1 288 ? -1.191 -16.883 -26.483 1.00 54.66 288 ALA A O 1
ATOM 2244 N N . LYS A 1 289 ? 0.287 -15.891 -25.102 1.00 57.16 289 LYS A N 1
ATOM 2245 C CA . LYS A 1 289 ? -0.438 -14.621 -25.067 1.00 57.16 289 LYS A CA 1
ATOM 2246 C C . LYS A 1 289 ? -0.365 -13.870 -26.395 1.00 57.16 289 LYS A C 1
ATOM 2248 O O . LYS A 1 289 ? 0.690 -13.802 -27.027 1.00 57.16 289 LYS A O 1
ATOM 2253 N N . PRO A 1 290 ? -1.474 -13.237 -26.811 1.00 56.38 290 PRO A N 1
ATOM 2254 C CA . PRO A 1 290 ? -1.413 -12.208 -27.837 1.00 56.38 290 PRO A CA 1
ATOM 2255 C C . PRO A 1 290 ? -0.589 -11.011 -27.337 1.00 56.38 290 PRO A C 1
ATOM 2257 O O . PRO A 1 290 ? -0.575 -10.727 -26.140 1.00 56.38 290 PRO A O 1
ATOM 2260 N N . ASP A 1 291 ? 0.056 -10.293 -28.264 1.00 65.06 291 ASP A N 1
ATOM 2261 C CA . ASP A 1 291 ? 0.754 -9.035 -27.970 1.00 65.06 291 ASP A CA 1
ATOM 2262 C C . ASP A 1 291 ? -0.119 -8.117 -27.099 1.00 65.06 291 ASP A C 1
ATOM 2264 O O . ASP A 1 291 ? -1.328 -8.006 -27.334 1.00 65.06 291 ASP A O 1
ATOM 2268 N N . ARG A 1 292 ? 0.493 -7.446 -26.111 1.00 75.00 292 ARG A N 1
ATOM 2269 C CA . ARG A 1 292 ? -0.204 -6.528 -25.196 1.00 75.00 292 ARG A CA 1
ATOM 2270 C C . ARG A 1 292 ? -1.052 -5.538 -25.996 1.00 75.00 292 ARG A C 1
ATOM 2272 O O . ARG A 1 292 ? -0.530 -4.753 -26.789 1.00 75.00 292 ARG A O 1
ATOM 2279 N N . ILE A 1 293 ? -2.364 -5.572 -25.777 1.00 79.31 293 ILE A N 1
ATOM 2280 C CA . ILE A 1 293 ? -3.316 -4.716 -26.480 1.00 79.31 293 ILE A CA 1
ATOM 2281 C C . ILE A 1 293 ? -3.500 -3.447 -25.651 1.00 79.31 293 ILE A C 1
ATOM 2283 O O . ILE A 1 293 ? -4.187 -3.448 -24.630 1.00 79.31 293 ILE A O 1
ATOM 2287 N N . THR A 1 294 ? -2.906 -2.346 -26.098 1.00 75.06 294 THR A N 1
ATOM 2288 C CA . THR A 1 294 ? -3.163 -1.029 -25.506 1.00 75.06 294 THR A CA 1
ATOM 2289 C C . THR A 1 294 ? -4.532 -0.523 -25.959 1.00 75.06 294 THR A C 1
ATOM 2291 O O . THR A 1 294 ? -4.810 -0.456 -27.156 1.00 75.06 294 THR A O 1
ATOM 2294 N N . LEU A 1 295 ? -5.400 -0.174 -25.007 1.00 80.62 295 LEU A N 1
ATOM 2295 C CA . LEU A 1 295 ? -6.664 0.501 -25.299 1.00 80.62 295 LEU A CA 1
ATOM 2296 C C . LEU A 1 295 ? -6.420 1.999 -25.485 1.00 80.62 295 LEU A C 1
ATOM 2298 O O . LEU A 1 295 ? -6.052 2.683 -24.532 1.00 80.62 295 LEU A O 1
ATOM 2302 N N . ASP A 1 296 ? -6.671 2.509 -26.688 1.00 71.38 296 ASP A N 1
ATOM 2303 C CA . ASP A 1 296 ? -6.559 3.938 -26.981 1.00 71.38 296 ASP A CA 1
ATOM 2304 C C . ASP A 1 296 ? -7.747 4.728 -26.399 1.00 71.38 296 ASP A C 1
ATOM 2306 O O . ASP A 1 296 ? -8.909 4.331 -26.533 1.00 71.38 296 ASP A O 1
ATOM 2310 N N . GLY A 1 297 ? -7.455 5.883 -25.794 1.00 69.19 297 GLY A N 1
ATOM 2311 C CA . GLY A 1 297 ? -8.449 6.823 -25.266 1.00 69.19 297 GLY A CA 1
ATOM 2312 C C . GLY A 1 297 ? -8.962 6.516 -23.851 1.00 69.19 297 GLY A C 1
ATOM 2313 O O . GLY A 1 297 ? -8.855 5.397 -23.344 1.00 69.19 297 GLY A O 1
ATOM 2314 N N . GLU A 1 298 ? -9.536 7.540 -23.213 1.00 72.25 298 GLU A N 1
ATOM 2315 C CA . GLU A 1 298 ? -10.118 7.459 -21.866 1.00 72.25 298 GLU A CA 1
ATOM 2316 C C . GLU A 1 298 ? -11.458 6.704 -21.854 1.00 72.25 298 GLU A C 1
ATOM 2318 O O . GLU A 1 298 ? -12.162 6.606 -22.866 1.00 72.25 298 GLU A O 1
ATOM 2323 N N . VAL A 1 299 ? -11.832 6.165 -20.687 1.00 78.94 299 VAL A N 1
ATOM 2324 C CA . VAL A 1 299 ? -13.160 5.573 -20.473 1.00 78.94 299 VAL A CA 1
ATOM 2325 C C . VAL A 1 299 ? -14.219 6.664 -20.691 1.00 78.94 299 VAL A C 1
ATOM 2327 O O . VAL A 1 299 ? -14.140 7.705 -20.039 1.00 78.94 299 VAL A O 1
ATOM 2330 N N . PRO A 1 300 ? -15.217 6.455 -21.572 1.00 78.88 300 PRO A N 1
ATOM 2331 C CA . PRO A 1 300 ? -16.282 7.426 -21.781 1.00 78.88 300 PRO A CA 1
ATOM 2332 C C . PRO A 1 300 ? -16.999 7.769 -20.480 1.00 78.88 300 PRO A C 1
ATOM 2334 O O . PRO A 1 300 ? -17.238 6.893 -19.645 1.00 78.88 300 PRO A O 1
ATOM 2337 N N . ASP A 1 301 ? -17.402 9.031 -20.346 1.00 76.88 301 ASP A N 1
ATOM 2338 C CA . ASP A 1 301 ? -18.187 9.475 -19.205 1.00 76.88 301 ASP A CA 1
ATOM 2339 C C . ASP A 1 301 ? -19.470 8.623 -19.089 1.00 76.88 301 ASP A C 1
ATOM 2341 O O . ASP A 1 301 ? -20.246 8.546 -20.047 1.00 76.88 301 ASP A O 1
ATOM 2345 N N . PRO A 1 302 ? -19.753 7.991 -17.934 1.00 72.12 302 PRO A N 1
ATOM 2346 C CA . PRO A 1 302 ? -20.979 7.220 -17.725 1.00 72.12 302 PRO A CA 1
ATOM 2347 C C . PRO A 1 302 ? -22.286 8.007 -17.951 1.00 72.12 302 PRO A C 1
ATOM 2349 O O . PRO A 1 302 ? -23.348 7.389 -18.096 1.00 72.12 302 PRO A O 1
ATOM 2352 N N . ARG A 1 303 ? -22.221 9.348 -17.966 1.00 74.88 303 ARG A N 1
ATOM 2353 C CA . ARG A 1 303 ? -23.304 10.276 -18.343 1.00 74.88 303 ARG A CA 1
ATOM 2354 C C . ARG A 1 303 ? -23.535 10.332 -19.853 1.00 74.88 303 ARG A C 1
ATOM 2356 O O . ARG A 1 303 ? -24.667 10.521 -20.289 1.00 74.88 303 ARG A O 1
ATOM 2363 N N . GLU A 1 304 ? -22.483 10.137 -20.640 1.00 76.44 304 GLU A N 1
ATOM 2364 C CA . GLU A 1 304 ? -22.457 10.281 -22.097 1.00 76.44 304 GLU A CA 1
ATOM 2365 C C . GLU A 1 304 ? -22.054 8.958 -22.760 1.00 76.44 304 GLU A C 1
ATOM 2367 O O . GLU A 1 304 ? -21.033 8.841 -23.440 1.00 76.44 304 GLU A O 1
ATOM 2372 N N . LYS A 1 305 ? -22.875 7.919 -22.559 1.00 80.81 305 LYS A N 1
ATOM 2373 C CA . LYS A 1 305 ? -22.606 6.607 -23.158 1.00 80.81 305 LYS A CA 1
ATOM 2374 C C . LYS A 1 305 ? -22.612 6.681 -24.694 1.00 80.81 305 LYS A C 1
ATOM 2376 O O . LYS A 1 305 ? -23.531 7.279 -25.267 1.00 80.81 305 LYS A O 1
ATOM 2381 N N . PRO A 1 306 ? -21.661 6.012 -25.372 1.00 84.94 306 PRO A N 1
ATOM 2382 C CA . PRO A 1 306 ? -21.707 5.849 -26.820 1.00 84.94 306 PRO A CA 1
ATOM 2383 C C . PRO A 1 306 ? -23.033 5.221 -27.284 1.00 84.94 306 PRO A C 1
ATOM 2385 O O . PRO A 1 306 ? -23.605 4.381 -26.592 1.00 84.94 306 PRO A O 1
ATOM 2388 N N . SER A 1 307 ? -23.529 5.627 -28.458 1.00 87.75 307 SER A N 1
ATOM 2389 C CA . SER A 1 307 ? -24.692 4.988 -29.085 1.00 87.75 307 SER A CA 1
ATOM 2390 C C . SER A 1 307 ? -24.325 3.624 -29.669 1.00 87.75 307 SER A C 1
ATOM 2392 O O . SER A 1 307 ? -23.204 3.443 -30.139 1.00 87.75 307 SER A O 1
ATOM 2394 N N . GLY A 1 308 ? -25.282 2.695 -29.700 1.00 91.00 308 GLY A N 1
ATOM 2395 C CA . GLY A 1 308 ? -24.996 1.304 -30.047 1.00 91.00 308 GLY A CA 1
ATOM 2396 C C . GLY A 1 308 ? -24.073 0.667 -29.008 1.00 91.00 308 GLY A C 1
ATOM 2397 O O . GLY A 1 308 ? -24.211 0.971 -27.827 1.00 91.00 308 GLY A O 1
ATOM 2398 N N . CYS A 1 309 ? -23.119 -0.150 -29.460 1.00 92.31 309 CYS A N 1
ATOM 2399 C CA . CYS A 1 309 ? -22.140 -0.844 -28.625 1.00 92.31 309 CYS A CA 1
ATOM 2400 C C . CYS A 1 309 ? -21.401 0.111 -27.676 1.00 92.31 309 CYS A C 1
ATOM 2402 O O . CYS A 1 309 ? -20.634 0.978 -28.110 1.00 92.31 309 CYS A O 1
ATOM 2404 N N . ALA A 1 310 ? -21.547 -0.130 -26.370 1.00 90.19 310 ALA A N 1
ATOM 2405 C CA . ALA A 1 310 ? -20.910 0.671 -25.324 1.00 90.19 310 ALA A CA 1
ATOM 2406 C C . ALA A 1 310 ? -19.382 0.802 -25.484 1.00 90.19 310 ALA A C 1
ATOM 2408 O O . ALA A 1 310 ? -18.827 1.847 -25.161 1.00 90.19 310 ALA A O 1
ATOM 2409 N N . PHE A 1 311 ? -18.702 -0.224 -26.011 1.00 93.00 311 PHE A N 1
ATOM 2410 C CA . PHE A 1 311 ? -17.241 -0.255 -26.165 1.00 93.00 311 PHE A CA 1
ATOM 2411 C C . PHE A 1 311 ? -16.731 0.329 -27.498 1.00 93.00 311 PHE A C 1
ATOM 2413 O O . PHE A 1 311 ? -15.522 0.407 -27.716 1.00 93.00 311 PHE A O 1
ATOM 2420 N N . ARG A 1 312 ? -17.616 0.758 -28.413 1.00 91.50 312 ARG A N 1
ATOM 2421 C CA . ARG A 1 312 ? -17.231 1.124 -29.791 1.00 91.50 312 ARG A CA 1
ATOM 2422 C C . ARG A 1 312 ? -16.121 2.183 -29.869 1.00 91.50 312 ARG A C 1
ATOM 2424 O O . ARG A 1 312 ? -15.275 2.097 -30.745 1.00 91.50 312 ARG A O 1
ATOM 2431 N N . SER A 1 313 ? -16.099 3.152 -28.949 1.00 88.94 313 SER A N 1
ATOM 2432 C CA . SER A 1 313 ? -15.171 4.292 -28.991 1.00 88.94 313 SER A CA 1
ATOM 2433 C C . SER A 1 313 ? -13.723 3.920 -28.674 1.00 88.94 313 SER A C 1
ATOM 2435 O O . SER A 1 313 ? -12.831 4.701 -28.979 1.00 88.94 313 SER A O 1
ATOM 2437 N N . ARG A 1 314 ? -13.498 2.746 -28.072 1.00 90.56 314 ARG A N 1
ATOM 2438 C CA . ARG A 1 314 ? -12.172 2.201 -27.729 1.00 90.56 314 ARG A CA 1
ATOM 2439 C C . ARG A 1 314 ? -11.906 0.860 -28.429 1.00 90.56 314 ARG A C 1
ATOM 2441 O O . ARG A 1 314 ? -10.933 0.174 -28.131 1.00 90.56 314 ARG A O 1
ATOM 2448 N N . CYS A 1 315 ? -12.787 0.443 -29.342 1.00 90.50 315 CYS A N 1
ATOM 2449 C CA . CYS A 1 315 ? -12.699 -0.850 -30.009 1.00 90.50 315 CYS A CA 1
ATOM 2450 C C . CYS A 1 315 ? -11.908 -0.744 -31.318 1.00 90.50 315 CYS A C 1
ATOM 2452 O O . CYS A 1 315 ? -12.370 -0.136 -32.278 1.00 90.50 315 CYS A O 1
ATOM 2454 N N . ALA A 1 316 ? -10.778 -1.450 -31.417 1.00 87.56 316 ALA A N 1
ATOM 2455 C CA . ALA A 1 316 ? -9.995 -1.548 -32.658 1.00 87.56 316 ALA A CA 1
ATOM 2456 C C . ALA A 1 316 ? -10.725 -2.269 -33.818 1.00 87.56 316 ALA A C 1
ATOM 2458 O O . ALA A 1 316 ? -10.240 -2.302 -34.948 1.00 87.56 316 ALA A O 1
ATOM 2459 N N . HIS A 1 317 ? -11.885 -2.870 -33.542 1.00 90.00 317 HIS A N 1
ATOM 2460 C CA . HIS A 1 317 ? -12.701 -3.619 -34.498 1.00 90.00 317 HIS A CA 1
ATOM 2461 C C . HIS A 1 317 ? -14.077 -2.974 -34.722 1.00 90.00 317 HIS A C 1
ATOM 2463 O O . HIS A 1 317 ? -15.041 -3.671 -35.037 1.00 90.00 317 HIS A O 1
ATOM 2469 N N . GLU A 1 318 ? -14.196 -1.665 -34.505 1.00 90.06 318 GLU A N 1
ATOM 2470 C CA . GLU A 1 318 ? -15.429 -0.911 -34.730 1.00 90.06 318 GLU A CA 1
ATOM 2471 C C . GLU A 1 318 ? -15.869 -0.936 -36.210 1.00 90.06 318 GLU A C 1
ATOM 2473 O O . GLU A 1 318 ? -15.049 -0.930 -37.129 1.00 90.06 318 GLU A O 1
ATOM 2478 N N . PHE A 1 319 ? -17.185 -1.008 -36.443 1.00 91.06 319 PHE A N 1
ATOM 2479 C CA . PHE A 1 319 ? -17.818 -0.923 -37.763 1.00 91.06 319 PHE A CA 1
ATOM 2480 C C . PHE A 1 319 ? -19.264 -0.420 -37.636 1.00 91.06 319 PHE A C 1
ATOM 2482 O O . PHE A 1 319 ? -19.819 -0.409 -36.540 1.00 91.06 319 PHE A O 1
ATOM 2489 N N . ASP A 1 320 ? -19.898 -0.064 -38.758 1.00 89.88 320 ASP A N 1
ATOM 2490 C CA . ASP A 1 320 ? -21.179 0.665 -38.810 1.00 89.88 320 ASP A CA 1
ATOM 2491 C C . ASP A 1 320 ? -22.285 0.149 -37.866 1.00 89.88 320 ASP A C 1
ATOM 2493 O O . ASP A 1 320 ? -22.989 0.949 -37.250 1.00 89.88 320 ASP A O 1
ATOM 2497 N N . ALA A 1 321 ? -22.449 -1.172 -37.713 1.00 90.06 321 ALA A N 1
ATOM 2498 C CA . ALA A 1 321 ? -23.487 -1.732 -36.840 1.00 90.06 321 ALA A CA 1
ATOM 2499 C C . ALA A 1 321 ? -23.257 -1.379 -35.361 1.00 90.06 321 ALA A C 1
ATOM 2501 O O . ALA A 1 321 ? -24.208 -1.050 -34.652 1.00 90.06 321 ALA A O 1
ATOM 2502 N N . CYS A 1 322 ? -21.992 -1.354 -34.919 1.00 91.81 322 CYS A N 1
ATOM 2503 C CA . CYS A 1 322 ? -21.603 -0.997 -33.555 1.00 91.81 322 CYS A CA 1
ATOM 2504 C C . CYS A 1 322 ? -22.045 0.417 -33.173 1.00 91.81 322 CYS A C 1
ATOM 2506 O O . CYS A 1 322 ? -22.188 0.699 -31.990 1.00 91.81 322 CYS A O 1
ATOM 2508 N N . ALA A 1 323 ? -22.244 1.310 -34.144 1.00 90.81 323 ALA A N 1
ATOM 2509 C CA . ALA A 1 323 ? -22.597 2.695 -33.880 1.00 90.81 323 ALA A CA 1
ATOM 2510 C C . ALA A 1 323 ? -24.101 2.947 -33.688 1.00 90.81 323 ALA A C 1
ATOM 2512 O O . ALA A 1 323 ? -24.487 3.983 -33.131 1.00 90.81 323 ALA A O 1
ATOM 2513 N N . VAL A 1 324 ? -24.937 2.032 -34.177 1.00 89.94 324 VAL A N 1
ATOM 2514 C CA . VAL A 1 324 ? -26.389 2.224 -34.307 1.00 89.94 324 VAL A CA 1
ATOM 2515 C C . VAL A 1 324 ? -27.160 1.265 -33.409 1.00 89.94 324 VAL A C 1
ATOM 2517 O O . VAL A 1 324 ? -28.179 1.649 -32.839 1.00 89.94 324 VAL A O 1
ATOM 2520 N N . GLU A 1 325 ? -26.667 0.038 -33.266 1.00 89.81 325 GLU A N 1
ATOM 2521 C CA . GLU A 1 325 ? -27.336 -1.036 -32.546 1.00 89.81 325 GLU A CA 1
ATOM 2522 C C . GLU A 1 325 ? -26.467 -1.516 -31.386 1.00 89.81 325 GLU A C 1
ATOM 2524 O O . GLU A 1 325 ? -25.237 -1.527 -31.456 1.00 89.81 325 GLU A O 1
ATOM 2529 N N . GLU A 1 326 ? -27.116 -1.876 -30.287 1.00 87.50 326 GLU A N 1
ATOM 2530 C CA . GLU A 1 326 ? -26.451 -2.500 -29.153 1.00 87.50 326 GLU A CA 1
ATOM 2531 C C . GLU A 1 326 ? -26.446 -4.019 -29.368 1.00 87.50 326 GLU A C 1
ATOM 2533 O O . GLU A 1 326 ? -27.515 -4.585 -29.596 1.00 87.50 326 GLU A O 1
ATOM 2538 N N . PRO A 1 327 ? -25.288 -4.695 -29.288 1.00 90.12 327 PRO A N 1
ATOM 2539 C CA . PRO A 1 327 ? -25.245 -6.138 -29.454 1.00 90.12 327 PRO A CA 1
ATOM 2540 C C . PRO A 1 327 ? -25.989 -6.861 -28.321 1.00 90.12 327 PRO A C 1
ATOM 2542 O O . PRO A 1 327 ? -25.876 -6.493 -27.147 1.00 90.12 327 PRO A O 1
ATOM 2545 N N . ASP A 1 328 ? -26.705 -7.929 -28.669 1.00 89.12 328 ASP A N 1
ATOM 2546 C CA . ASP A 1 328 ? -27.204 -8.918 -27.710 1.00 89.12 328 ASP A CA 1
ATOM 2547 C C . ASP A 1 328 ? -26.062 -9.799 -27.172 1.00 89.12 328 ASP A C 1
ATOM 2549 O O . ASP A 1 328 ? -24.930 -9.739 -27.657 1.00 89.12 328 ASP A O 1
ATOM 2553 N N . LEU A 1 329 ? -26.341 -10.607 -26.144 1.00 87.69 329 LEU A N 1
ATOM 2554 C CA . LEU A 1 329 ? -25.422 -11.655 -25.689 1.00 87.69 329 LEU A CA 1
ATOM 2555 C C . LEU A 1 329 ? -25.522 -12.850 -26.645 1.00 87.69 329 LEU A C 1
ATOM 2557 O O . LEU A 1 329 ? -26.557 -13.506 -26.708 1.00 87.69 329 LEU A O 1
ATOM 2561 N N . TYR A 1 330 ? -24.450 -13.123 -27.386 1.00 89.88 330 TYR A N 1
ATOM 2562 C CA . TYR A 1 330 ? -24.368 -14.245 -28.322 1.00 89.88 330 TYR A CA 1
ATOM 2563 C C . TYR A 1 330 ? -23.610 -15.419 -27.697 1.00 89.88 330 TYR A C 1
ATOM 2565 O O . TYR A 1 330 ? -22.526 -15.213 -27.154 1.00 89.88 330 TYR A O 1
ATOM 2573 N N . GLU A 1 331 ? -24.129 -16.640 -27.832 1.00 89.56 331 GLU A N 1
ATOM 2574 C CA . GLU A 1 331 ? -23.459 -17.886 -27.421 1.00 89.56 331 GLU A CA 1
ATOM 2575 C C . GLU A 1 331 ? -22.194 -18.156 -28.257 1.00 89.56 331 GLU A C 1
ATOM 2577 O O . GLU A 1 331 ? -22.201 -18.019 -29.487 1.00 89.56 331 GLU A O 1
ATOM 2582 N N . ARG A 1 332 ? -21.091 -18.524 -27.591 1.00 83.94 332 ARG A N 1
ATOM 2583 C CA . ARG A 1 332 ? -19.740 -18.709 -28.168 1.00 83.94 332 ARG A CA 1
ATOM 2584 C C . ARG A 1 332 ? -19.099 -20.061 -27.868 1.00 83.94 332 ARG A C 1
ATOM 2586 O O . ARG A 1 332 ? -18.088 -20.396 -28.479 1.00 83.94 332 ARG A O 1
ATOM 2593 N N . GLY A 1 333 ? -19.699 -20.825 -26.972 1.00 75.56 333 GLY A N 1
ATOM 2594 C CA . GLY A 1 333 ? -19.273 -22.135 -26.503 1.00 75.56 333 GLY A CA 1
ATOM 2595 C C . GLY A 1 333 ? -20.372 -22.716 -25.611 1.00 75.56 333 GLY A C 1
ATOM 2596 O O . GLY A 1 333 ? -21.399 -22.051 -25.454 1.00 75.56 333 GLY A O 1
ATOM 2597 N N . PRO A 1 334 ? -20.180 -23.922 -25.052 1.00 71.50 334 PRO A N 1
ATOM 2598 C CA . PRO A 1 334 ? -21.176 -24.551 -24.185 1.00 71.50 334 PRO A CA 1
ATOM 2599 C C . PRO A 1 334 ? -21.585 -23.644 -23.012 1.00 71.50 334 PRO A C 1
ATOM 2601 O O . PRO A 1 334 ? -22.769 -23.588 -22.709 1.00 71.50 334 PRO A O 1
ATOM 2604 N N . ASP A 1 335 ? -20.661 -22.821 -22.493 1.00 80.06 335 ASP A N 1
ATOM 2605 C CA . ASP A 1 335 ? -20.892 -22.005 -21.292 1.00 80.06 335 ASP A CA 1
ATOM 2606 C C . ASP A 1 335 ? -20.312 -20.579 -21.395 1.00 80.06 335 ASP A C 1
ATOM 2608 O O . ASP A 1 335 ? -19.940 -19.967 -20.397 1.00 80.06 335 ASP A O 1
ATOM 2612 N N . GLN A 1 336 ? -20.210 -20.016 -22.606 1.00 90.19 336 GLN A N 1
ATOM 2613 C CA . GLN A 1 336 ? -19.656 -18.670 -22.821 1.00 90.19 336 GLN A CA 1
ATOM 2614 C C . GLN A 1 336 ? -20.557 -17.826 -23.723 1.00 90.19 336 GLN A C 1
ATOM 2616 O O . GLN A 1 336 ? -20.894 -18.224 -24.840 1.00 90.19 336 GLN A O 1
ATOM 2621 N N . VAL A 1 337 ? -20.892 -16.618 -23.275 1.00 93.12 337 VAL A N 1
ATOM 2622 C CA . VAL A 1 337 ? -21.665 -15.622 -24.026 1.00 93.12 337 VAL A CA 1
ATOM 2623 C C . VAL A 1 337 ? -20.896 -14.311 -24.146 1.00 93.12 337 VAL A C 1
ATOM 2625 O O . VAL A 1 337 ? -20.201 -13.892 -23.224 1.00 93.12 337 VAL A O 1
ATOM 2628 N N . SER A 1 338 ? -21.026 -13.628 -25.283 1.00 94.62 338 SER A N 1
ATOM 2629 C CA . SER A 1 338 ? -20.335 -12.362 -25.548 1.00 94.62 338 SER A CA 1
ATOM 2630 C C . SER A 1 338 ? -21.240 -11.345 -26.229 1.00 94.62 338 SER A C 1
ATOM 2632 O O . SER A 1 338 ? -21.939 -11.652 -27.197 1.00 94.62 338 SER A O 1
ATOM 2634 N N . ARG A 1 339 ? -21.185 -10.101 -25.752 1.00 94.00 339 ARG A N 1
ATOM 2635 C CA . ARG A 1 339 ? -21.951 -8.964 -26.262 1.00 94.00 339 ARG A CA 1
ATOM 2636 C C . ARG A 1 339 ? -21.225 -8.266 -27.413 1.00 94.00 339 ARG A C 1
ATOM 2638 O O . ARG A 1 339 ? -20.825 -7.113 -27.300 1.00 94.00 339 ARG A O 1
ATOM 2645 N N . CYS A 1 340 ? -20.985 -8.968 -28.521 1.00 93.88 340 CYS A N 1
ATOM 2646 C CA . CYS A 1 340 ? -20.197 -8.425 -29.634 1.00 93.88 340 CYS A CA 1
ATOM 2647 C C . CYS A 1 340 ? -20.693 -8.885 -31.010 1.00 93.88 340 CYS A C 1
ATOM 2649 O O . CYS A 1 340 ? -20.802 -10.079 -31.278 1.00 93.88 340 CYS A O 1
ATOM 2651 N N . PHE A 1 341 ? -20.889 -7.944 -31.942 1.00 91.00 341 PHE A N 1
ATOM 2652 C CA . PHE A 1 341 ? -21.321 -8.268 -33.306 1.00 91.00 341 PHE A CA 1
ATOM 2653 C C . PHE A 1 341 ? -20.307 -9.074 -34.120 1.00 91.00 341 PHE A C 1
ATOM 2655 O O . PHE A 1 341 ? -20.720 -9.787 -35.035 1.00 91.00 341 PHE A O 1
ATOM 2662 N N . LEU A 1 342 ? -19.006 -9.022 -33.799 1.00 86.19 342 LEU A N 1
ATOM 2663 C CA . LEU A 1 342 ? -17.995 -9.863 -34.466 1.00 86.19 342 LEU A CA 1
ATOM 2664 C C . LEU A 1 342 ? -18.369 -11.349 -34.407 1.00 86.19 342 LEU A C 1
ATOM 2666 O O . LEU A 1 342 ? -18.047 -12.125 -35.307 1.00 86.19 342 LEU A O 1
ATOM 2670 N N . GLN A 1 343 ? -19.127 -11.714 -33.379 1.00 73.56 343 GLN A N 1
ATOM 2671 C CA . GLN A 1 343 ? -19.521 -13.075 -33.086 1.00 73.56 343 GLN A CA 1
ATOM 2672 C C . GLN A 1 343 ? -20.779 -13.548 -33.824 1.00 73.56 343 GLN A C 1
ATOM 2674 O O . GLN A 1 343 ? -21.073 -14.740 -33.841 1.00 73.56 343 GLN A O 1
ATOM 2679 N N . THR A 1 344 ? -21.480 -12.655 -34.523 1.00 68.56 344 THR A N 1
ATOM 2680 C CA . THR A 1 344 ? -22.670 -13.005 -35.322 1.00 68.56 344 THR A CA 1
ATOM 2681 C C . THR A 1 344 ? -22.342 -13.760 -36.618 1.00 68.56 344 THR A C 1
ATOM 2683 O O . THR A 1 344 ? -23.242 -14.219 -37.318 1.00 68.56 344 THR A O 1
ATOM 2686 N N . THR A 1 345 ? -21.060 -13.926 -36.973 1.00 48.34 345 THR A N 1
ATOM 2687 C CA . THR A 1 345 ? -20.646 -14.439 -38.290 1.00 48.34 345 THR A CA 1
ATOM 2688 C C . THR A 1 345 ? -20.410 -15.952 -38.345 1.00 48.34 345 THR A C 1
ATOM 2690 O O . THR A 1 345 ? -19.372 -16.437 -38.786 1.00 48.34 345 THR A O 1
ATOM 2693 N N . GLY A 1 346 ? -21.452 -16.724 -38.042 1.00 40.88 346 GLY A N 1
ATOM 2694 C CA . GLY A 1 346 ? -21.690 -17.975 -38.761 1.00 40.88 346 GLY A CA 1
ATOM 2695 C C . GLY A 1 346 ? -22.378 -17.652 -40.092 1.00 40.88 346 GLY A C 1
ATOM 2696 O O . GLY A 1 346 ? -23.504 -17.179 -40.096 1.00 40.88 346 GLY A O 1
ATOM 2697 N N . SER A 1 347 ? -21.720 -17.905 -41.232 1.00 34.88 347 SER A N 1
ATOM 2698 C CA . SER A 1 347 ? -22.234 -17.703 -42.608 1.00 34.88 347 SER A CA 1
ATOM 2699 C C . SER A 1 347 ? -22.160 -16.281 -43.207 1.00 34.88 347 SER A C 1
ATOM 2701 O O . SER A 1 347 ? -23.163 -15.709 -43.632 1.00 34.88 347 SER A O 1
ATOM 2703 N N . ARG A 1 348 ? -20.947 -15.799 -43.502 1.00 31.41 348 ARG A N 1
ATOM 2704 C CA . ARG A 1 348 ? -20.677 -15.216 -44.834 1.00 31.41 348 ARG A CA 1
ATOM 2705 C C . ARG A 1 348 ? -19.327 -15.708 -45.339 1.00 31.41 348 ARG A C 1
ATOM 2707 O O . ARG A 1 348 ? -18.284 -15.172 -44.994 1.00 31.41 348 ARG A O 1
ATOM 2714 N N . LYS A 1 349 ? -19.374 -16.751 -46.181 1.00 29.62 349 LYS A N 1
ATOM 2715 C CA . LYS A 1 349 ? -18.262 -17.157 -47.050 1.00 29.62 349 LYS A CA 1
ATOM 2716 C C . LYS A 1 349 ? -17.617 -15.906 -47.639 1.00 29.62 349 LYS A C 1
ATOM 2718 O O . LYS A 1 349 ? -18.310 -15.124 -48.292 1.00 29.62 349 LYS A O 1
ATOM 2723 N N . ALA A 1 350 ? -16.307 -15.783 -47.450 1.00 35.50 350 ALA A N 1
ATOM 2724 C CA . ALA A 1 350 ? -15.456 -14.916 -48.241 1.00 35.50 350 ALA A CA 1
ATOM 2725 C C . ALA A 1 350 ? -15.820 -15.096 -49.722 1.00 35.50 350 ALA A C 1
ATOM 2727 O O . ALA A 1 350 ? -15.532 -16.127 -50.334 1.00 35.50 350 ALA A O 1
ATOM 2728 N N . ARG A 1 351 ? -16.523 -14.118 -50.295 1.00 29.56 351 ARG A N 1
ATOM 2729 C CA . ARG A 1 351 ? -16.628 -14.002 -51.743 1.00 29.56 351 ARG A CA 1
ATOM 2730 C C . ARG A 1 351 ? -15.421 -13.206 -52.190 1.00 29.56 351 ARG A C 1
ATOM 2732 O O . ARG A 1 351 ? -15.391 -11.985 -52.075 1.00 29.56 351 ARG A O 1
ATOM 2739 N N . SER A 1 352 ? -14.441 -13.934 -52.716 1.00 39.00 352 SER A N 1
ATOM 2740 C CA . SER A 1 352 ? -13.581 -13.395 -53.756 1.00 39.00 352 SER A CA 1
ATOM 2741 C C . SER A 1 352 ? -14.481 -12.803 -54.846 1.00 39.00 352 SER A C 1
ATOM 2743 O O . SER A 1 352 ? -15.461 -13.411 -55.281 1.00 39.00 352 SER A O 1
ATOM 2745 N N . GLY A 1 353 ? -14.206 -11.562 -55.222 1.00 26.84 353 GLY A N 1
ATOM 2746 C CA . GLY A 1 353 ? -15.103 -10.809 -56.084 1.00 26.84 353 GLY A CA 1
ATOM 2747 C C . GLY A 1 353 ? -14.527 -9.448 -56.390 1.00 26.84 353 GLY A C 1
ATOM 2748 O O . GLY A 1 353 ? -14.922 -8.447 -55.810 1.00 26.84 353 GLY A O 1
ATOM 2749 N N . ASN A 1 354 ? -13.555 -9.461 -57.293 1.00 33.31 354 ASN A N 1
ATOM 2750 C CA . ASN A 1 354 ? -13.099 -8.314 -58.054 1.00 33.31 354 ASN A CA 1
ATOM 2751 C C . ASN A 1 354 ? -14.296 -7.466 -58.546 1.00 33.31 354 ASN A C 1
ATOM 2753 O O . ASN A 1 354 ? -15.321 -8.026 -58.934 1.00 33.31 354 ASN A O 1
ATOM 2757 N N . ASP A 1 355 ? -14.077 -6.150 -58.637 1.00 29.36 355 ASP A N 1
ATOM 2758 C CA . ASP A 1 355 ? -14.848 -5.181 -59.434 1.00 29.36 355 ASP A CA 1
ATOM 2759 C C . ASP A 1 355 ? -16.068 -4.489 -58.761 1.00 29.36 355 ASP A C 1
ATOM 2761 O O . ASP A 1 355 ? -17.189 -4.989 -58.773 1.00 29.36 355 ASP A O 1
ATOM 2765 N N . ARG A 1 356 ? -15.895 -3.238 -58.293 1.00 28.50 356 ARG A N 1
ATOM 2766 C CA . ARG A 1 356 ? -16.284 -2.034 -59.070 1.00 28.50 356 ARG A CA 1
ATOM 2767 C C . ARG A 1 356 ? -16.091 -0.702 -58.320 1.00 28.50 356 ARG A C 1
ATOM 2769 O O . ARG A 1 356 ? -16.667 -0.419 -57.281 1.00 28.50 356 ARG A O 1
ATOM 2776 N N . ARG A 1 357 ? -15.297 0.128 -58.994 1.00 31.02 357 ARG A N 1
ATOM 2777 C CA . ARG A 1 357 ? -15.106 1.586 -58.973 1.00 31.02 357 ARG A CA 1
ATOM 2778 C C . ARG A 1 357 ? -16.228 2.492 -58.407 1.00 31.02 357 ARG A C 1
ATOM 2780 O O . ARG A 1 357 ? -17.357 2.455 -58.881 1.00 31.02 357 ARG A O 1
ATOM 2787 N N . ALA A 1 358 ? -15.742 3.504 -57.674 1.00 30.55 358 ALA A N 1
ATOM 2788 C CA . ALA A 1 358 ? -15.909 4.959 -57.877 1.00 30.55 358 ALA A CA 1
ATOM 2789 C C . ALA A 1 358 ? -16.747 5.779 -56.873 1.00 30.55 358 ALA A C 1
ATOM 2791 O O . ALA A 1 358 ? -17.926 5.523 -56.662 1.00 30.55 358 ALA A O 1
ATOM 2792 N N . ARG A 1 359 ? -16.117 6.921 -56.517 1.00 28.91 359 ARG A N 1
ATOM 2793 C CA . ARG A 1 359 ? -16.586 8.159 -55.848 1.00 28.91 359 ARG A CA 1
ATOM 2794 C C . ARG A 1 359 ? -16.481 8.112 -54.317 1.00 28.91 359 ARG A C 1
ATOM 2796 O O . ARG A 1 359 ? -17.111 7.282 -53.697 1.00 28.91 359 ARG A O 1
ATOM 2803 N N . GLY A 1 360 ? -15.737 8.976 -53.634 1.00 25.84 360 GLY A N 1
ATOM 2804 C CA . GLY A 1 360 ? -14.867 10.086 -54.020 1.00 25.84 360 GLY A CA 1
ATOM 2805 C C . GLY A 1 360 ? -14.275 10.671 -52.732 1.00 25.84 360 GLY A C 1
ATOM 2806 O O . GLY A 1 360 ? -15.012 10.921 -51.787 1.00 25.84 360 GLY A O 1
ATOM 2807 N N . ALA A 1 361 ? -12.956 10.842 -52.678 1.00 27.86 361 ALA A N 1
ATOM 2808 C CA . ALA A 1 361 ? -12.254 11.422 -51.533 1.00 27.86 361 ALA A CA 1
ATOM 2809 C C . ALA A 1 361 ? -12.111 12.948 -51.693 1.00 27.86 361 ALA A C 1
ATOM 2811 O O . ALA A 1 361 ? -11.848 13.399 -52.816 1.00 27.86 361 ALA A O 1
ATOM 2812 N N . PRO A 1 362 ? -12.190 13.756 -50.617 1.00 30.05 362 PRO A N 1
ATOM 2813 C CA . PRO A 1 362 ? -11.646 15.102 -50.634 1.00 30.05 362 PRO A CA 1
ATOM 2814 C C . PRO A 1 362 ? -10.132 15.078 -50.363 1.00 30.05 362 PRO A C 1
ATOM 2816 O O . PRO A 1 362 ? -9.605 14.264 -49.608 1.00 30.05 362 PRO A O 1
ATOM 2819 N N . ARG A 1 363 ? -9.434 15.965 -51.075 1.00 28.84 363 ARG A N 1
ATOM 2820 C CA . ARG A 1 363 ? -7.977 16.055 -51.242 1.00 28.84 363 ARG A CA 1
ATOM 2821 C C . ARG A 1 363 ? -7.274 16.696 -50.034 1.00 28.84 363 ARG A C 1
ATOM 2823 O O . ARG A 1 363 ? -7.740 17.707 -49.522 1.00 28.84 363 ARG A O 1
ATOM 2830 N N . ARG A 1 364 ? -6.089 16.175 -49.687 1.00 29.66 364 ARG A N 1
ATOM 2831 C CA . ARG A 1 364 ? -5.052 16.833 -48.859 1.00 29.66 364 ARG A CA 1
ATOM 2832 C C . ARG A 1 364 ? -4.372 17.987 -49.629 1.00 29.66 364 ARG A C 1
ATOM 2834 O O . ARG A 1 364 ? -4.203 17.850 -50.844 1.00 29.66 364 ARG A O 1
ATOM 2841 N N . PRO A 1 365 ? -3.918 19.069 -48.964 1.00 29.28 365 PRO A N 1
ATOM 2842 C CA . PRO A 1 365 ? -3.009 20.049 -49.562 1.00 29.28 365 PRO A CA 1
ATOM 2843 C C . PRO A 1 365 ? -1.536 19.568 -49.510 1.00 29.28 365 PRO A C 1
ATOM 2845 O O . PRO A 1 365 ? -1.233 18.627 -48.771 1.00 29.28 365 PRO A O 1
ATOM 2848 N N . PRO A 1 366 ? -0.633 20.149 -50.329 1.00 31.09 366 PRO A N 1
ATOM 2849 C CA . PRO A 1 366 ? 0.675 19.571 -50.638 1.00 31.09 366 PRO A CA 1
ATOM 2850 C C . PRO A 1 366 ? 1.789 19.997 -49.670 1.00 31.09 366 PRO A C 1
ATOM 2852 O O . PRO A 1 366 ? 1.719 21.039 -49.026 1.00 31.09 366 PRO A O 1
ATOM 2855 N N . ALA A 1 367 ? 2.831 19.166 -49.626 1.00 31.83 367 ALA A N 1
ATOM 2856 C CA . ALA A 1 367 ? 4.017 19.294 -48.790 1.00 31.83 367 ALA A CA 1
ATOM 2857 C C . ALA A 1 367 ? 5.089 20.246 -49.361 1.00 31.83 367 ALA A C 1
ATOM 2859 O O . ALA A 1 367 ? 5.322 20.292 -50.569 1.00 31.83 367 ALA A O 1
ATOM 2860 N N . GLY A 1 368 ? 5.805 20.902 -48.450 1.00 26.44 368 GLY A N 1
ATOM 2861 C CA . GLY A 1 368 ? 7.158 21.456 -48.580 1.00 26.44 368 GLY A CA 1
ATOM 2862 C C . GLY A 1 368 ? 7.668 21.688 -47.148 1.00 26.44 368 GLY A C 1
ATOM 2863 O O . GLY A 1 368 ? 6.866 22.053 -46.301 1.00 26.44 368 GLY A O 1
ATOM 2864 N N . ALA A 1 369 ? 8.908 21.440 -46.744 1.00 26.91 369 ALA A N 1
ATOM 2865 C CA . ALA A 1 369 ? 10.145 21.090 -47.423 1.00 26.91 369 ALA A CA 1
ATOM 2866 C C . ALA A 1 369 ? 10.887 20.013 -46.598 1.00 26.91 369 ALA A C 1
ATOM 2868 O O . ALA A 1 369 ? 10.536 19.747 -45.453 1.00 26.91 369 ALA A O 1
ATOM 2869 N N . ALA A 1 370 ? 11.875 19.367 -47.214 1.00 31.94 370 ALA A N 1
ATOM 2870 C CA . ALA A 1 370 ? 12.635 18.258 -46.650 1.00 31.94 370 ALA A CA 1
ATOM 2871 C C . ALA A 1 370 ? 13.584 18.682 -45.512 1.00 31.94 370 ALA A C 1
ATOM 2873 O O . ALA A 1 370 ? 14.353 19.628 -45.678 1.00 31.94 370 ALA A O 1
ATOM 2874 N N . GLU A 1 371 ? 13.593 17.905 -44.428 1.00 26.59 371 GLU A N 1
ATOM 2875 C CA . GLU A 1 371 ? 14.692 17.816 -43.456 1.00 26.59 371 GLU A CA 1
ATOM 2876 C C . GLU A 1 371 ? 15.522 16.538 -43.713 1.00 26.59 371 GLU A C 1
ATOM 2878 O O . GLU A 1 371 ? 14.999 15.572 -44.284 1.00 26.59 371 GLU A O 1
ATOM 2883 N N . PRO A 1 372 ? 16.829 16.532 -43.382 1.00 26.77 372 PRO A N 1
ATOM 2884 C CA . PRO A 1 372 ? 17.756 15.465 -43.758 1.00 26.77 372 PRO A CA 1
ATOM 2885 C C . PRO A 1 372 ? 17.532 14.185 -42.927 1.00 26.77 372 PRO A C 1
ATOM 2887 O O . PRO A 1 372 ? 16.886 14.228 -41.881 1.00 26.77 372 PRO A O 1
ATOM 2890 N N . PRO A 1 373 ? 18.046 13.023 -43.376 1.00 26.89 373 PRO A N 1
ATOM 2891 C CA . PRO A 1 373 ? 17.788 11.754 -42.708 1.00 26.89 373 PRO A CA 1
ATOM 2892 C C . PRO A 1 373 ? 18.462 11.723 -41.333 1.00 26.89 373 PRO A C 1
ATOM 2894 O O . PRO A 1 373 ? 19.679 11.863 -41.229 1.00 26.89 373 PRO A O 1
ATOM 2897 N N . VAL A 1 374 ? 17.664 11.501 -40.289 1.00 28.20 374 VAL A N 1
ATOM 2898 C CA . VAL A 1 374 ? 18.157 11.165 -38.951 1.00 28.20 374 VAL A CA 1
ATOM 2899 C C . VAL A 1 374 ? 18.769 9.763 -39.000 1.00 28.20 374 VAL A C 1
ATOM 2901 O O . VAL A 1 374 ? 18.118 8.794 -39.403 1.00 28.20 374 VAL A O 1
ATOM 2904 N N . ASP A 1 375 ? 20.039 9.678 -38.614 1.00 27.95 375 ASP A N 1
ATOM 2905 C CA . ASP A 1 375 ? 20.801 8.444 -38.445 1.00 27.95 375 ASP A CA 1
ATOM 2906 C C . ASP A 1 375 ? 20.169 7.586 -37.335 1.00 27.95 375 ASP A C 1
ATOM 2908 O O . ASP A 1 375 ? 20.169 7.950 -36.161 1.00 27.95 375 ASP A O 1
ATOM 2912 N N . ARG A 1 376 ? 19.591 6.436 -37.700 1.00 28.27 376 ARG A N 1
ATOM 2913 C CA . ARG A 1 376 ? 18.967 5.477 -36.769 1.00 28.27 376 ARG A CA 1
ATOM 2914 C C . ARG A 1 376 ? 20.016 4.600 -36.072 1.00 28.27 376 ARG A C 1
ATOM 2916 O O . ARG A 1 376 ? 19.956 3.373 -36.170 1.00 28.27 376 ARG A O 1
ATOM 2923 N N . ARG A 1 377 ? 20.984 5.210 -35.386 1.00 27.97 377 ARG A N 1
ATOM 2924 C CA . ARG A 1 377 ? 22.016 4.491 -34.612 1.00 27.97 377 ARG A CA 1
ATOM 2925 C C . ARG A 1 377 ? 21.928 4.641 -33.093 1.00 27.97 377 ARG A C 1
ATOM 2927 O O . ARG A 1 377 ? 22.746 4.049 -32.403 1.00 27.97 377 ARG A O 1
ATOM 2934 N N . THR A 1 378 ? 20.907 5.305 -32.563 1.00 30.38 378 THR A N 1
ATOM 2935 C CA . THR A 1 378 ? 20.663 5.399 -31.114 1.00 30.38 378 THR A CA 1
ATOM 2936 C C . THR A 1 378 ? 19.188 5.142 -30.811 1.00 30.38 378 THR A C 1
ATOM 2938 O O . THR A 1 378 ? 18.397 6.059 -30.625 1.00 30.38 378 THR A O 1
ATOM 2941 N N . ALA A 1 379 ? 18.800 3.868 -30.819 1.00 25.69 379 ALA A N 1
ATOM 2942 C CA . ALA A 1 379 ? 17.633 3.403 -30.076 1.00 25.69 379 ALA A CA 1
ATOM 2943 C C . ALA A 1 379 ? 18.154 2.799 -28.759 1.00 25.69 379 ALA A C 1
ATOM 2945 O O . ALA A 1 379 ? 19.157 2.079 -28.823 1.00 25.69 379 ALA A O 1
ATOM 2946 N N . PRO A 1 380 ? 17.534 3.071 -27.594 1.00 25.27 380 PRO A N 1
ATOM 2947 C CA . PRO A 1 380 ? 17.929 2.430 -26.346 1.00 25.27 380 PRO A CA 1
ATOM 2948 C C . PRO A 1 380 ? 17.827 0.913 -26.513 1.00 25.27 380 PRO A C 1
ATOM 2950 O O . PRO A 1 380 ? 16.819 0.373 -26.976 1.00 25.27 380 PRO A O 1
ATOM 2953 N N . VAL A 1 381 ? 18.916 0.221 -26.197 1.00 28.44 381 VAL A N 1
ATOM 2954 C CA . VAL A 1 381 ? 18.986 -1.236 -26.260 1.00 28.44 381 VAL A CA 1
ATOM 2955 C C . VAL A 1 381 ? 18.346 -1.777 -24.985 1.00 28.44 381 VAL A C 1
ATOM 2957 O O . VAL A 1 381 ? 19.019 -1.962 -23.979 1.00 28.44 381 VAL A O 1
ATOM 2960 N N . VAL A 1 382 ? 17.045 -2.063 -25.021 1.00 28.83 382 VAL A N 1
ATOM 2961 C CA . VAL A 1 382 ? 16.402 -2.883 -23.985 1.00 28.83 382 VAL A CA 1
ATOM 2962 C C . VAL A 1 382 ? 16.828 -4.334 -24.221 1.00 28.83 382 VAL A C 1
ATOM 2964 O O . VAL A 1 382 ? 16.338 -5.004 -25.131 1.00 28.83 382 VAL A O 1
ATOM 2967 N N . ARG A 1 383 ? 17.796 -4.825 -23.443 1.00 26.59 383 ARG A N 1
ATOM 2968 C CA . ARG A 1 383 ? 18.170 -6.247 -23.419 1.00 26.59 383 ARG A CA 1
ATOM 2969 C C . ARG A 1 383 ? 17.444 -6.938 -22.270 1.00 26.59 383 ARG A C 1
ATOM 2971 O O . ARG A 1 383 ? 17.976 -7.037 -21.174 1.00 26.59 383 ARG A O 1
ATOM 2978 N N . VAL A 1 384 ? 16.274 -7.499 -22.557 1.00 26.88 384 VAL A N 1
ATOM 2979 C CA . VAL A 1 384 ? 15.701 -8.563 -21.723 1.00 26.88 384 VAL A CA 1
ATOM 2980 C C . VAL A 1 384 ? 16.432 -9.858 -22.084 1.00 26.88 384 VAL A C 1
ATOM 2982 O O . VAL A 1 384 ? 16.341 -10.330 -23.219 1.00 26.88 384 VAL A O 1
ATOM 2985 N N . ARG A 1 385 ? 17.226 -10.415 -21.162 1.00 24.30 385 ARG A N 1
ATOM 2986 C CA . ARG A 1 385 ? 17.792 -11.764 -21.318 1.00 24.30 385 ARG A CA 1
ATOM 2987 C C . ARG A 1 385 ? 16.877 -12.766 -20.605 1.00 24.30 385 ARG A C 1
ATOM 2989 O O . ARG A 1 385 ? 16.815 -12.708 -19.382 1.00 24.30 385 ARG A O 1
ATOM 2996 N N . PRO A 1 386 ? 16.239 -13.715 -21.311 1.00 25.28 386 PRO A N 1
ATOM 2997 C CA . PRO A 1 386 ? 15.634 -14.867 -20.656 1.00 25.28 386 PRO A CA 1
ATOM 2998 C C . PRO A 1 386 ? 16.757 -15.755 -20.103 1.00 25.28 386 PRO A C 1
ATOM 3000 O O . PRO A 1 386 ? 17.593 -16.277 -20.848 1.00 25.28 386 PRO A O 1
ATOM 3003 N N . GLY A 1 387 ? 16.828 -15.870 -18.779 1.00 26.45 387 GLY A N 1
ATOM 3004 C CA . GLY A 1 387 ? 17.777 -16.732 -18.085 1.00 26.45 387 GLY A CA 1
ATOM 3005 C C . GLY A 1 387 ? 17.381 -18.199 -18.220 1.00 26.45 387 GLY A C 1
ATOM 3006 O O . GLY A 1 387 ? 16.711 -18.744 -17.354 1.00 26.45 387 GLY A O 1
ATOM 3007 N N . GLY A 1 388 ? 17.819 -18.865 -19.289 1.00 23.45 388 GLY A N 1
ATOM 3008 C CA . GLY A 1 388 ? 17.721 -20.318 -19.391 1.00 23.45 388 GLY A CA 1
ATOM 3009 C C . GLY A 1 388 ? 18.678 -21.001 -18.411 1.00 23.45 388 GLY A C 1
ATOM 3010 O O . GLY A 1 388 ? 19.889 -21.009 -18.636 1.00 23.45 388 GLY A O 1
ATOM 3011 N N . VAL A 1 389 ? 18.150 -21.622 -17.355 1.00 27.58 389 VAL A N 1
ATOM 3012 C CA . VAL A 1 389 ? 18.906 -22.550 -16.499 1.00 27.58 389 VAL A CA 1
ATOM 3013 C C . VAL A 1 389 ? 18.472 -23.978 -16.820 1.00 27.58 389 VAL A C 1
ATOM 3015 O O . VAL A 1 389 ? 17.447 -24.470 -16.353 1.00 27.58 389 VAL A O 1
ATOM 3018 N N . GLN A 1 390 ? 19.282 -24.686 -17.609 1.00 26.55 390 GLN A N 1
ATOM 3019 C CA . GLN A 1 390 ? 19.183 -26.141 -17.708 1.00 26.55 390 GLN A CA 1
ATOM 3020 C C . GLN A 1 390 ? 19.653 -26.788 -16.394 1.00 26.55 390 GLN A C 1
ATOM 3022 O O . GLN A 1 390 ? 20.846 -26.938 -16.150 1.00 26.55 390 GLN A O 1
ATOM 3027 N N . GLY A 1 391 ? 18.684 -27.240 -15.597 1.00 25.25 391 GLY A N 1
ATOM 3028 C CA . GLY A 1 391 ? 18.735 -28.528 -14.902 1.00 25.25 391 GLY A CA 1
ATOM 3029 C C . GLY A 1 391 ? 19.436 -28.604 -13.542 1.00 25.25 391 GLY A C 1
ATOM 3030 O O . GLY A 1 391 ? 20.603 -28.983 -13.458 1.00 25.25 391 GLY A O 1
ATOM 3031 N N . ARG A 1 392 ? 18.645 -28.461 -12.468 1.00 22.22 392 ARG A N 1
ATOM 3032 C CA . ARG A 1 392 ? 18.526 -29.414 -11.337 1.00 22.22 392 ARG A CA 1
ATOM 3033 C C . ARG A 1 392 ? 17.333 -29.002 -10.455 1.00 22.22 392 ARG A C 1
ATOM 3035 O O . ARG A 1 392 ? 17.132 -27.808 -10.279 1.00 22.22 392 ARG A O 1
ATOM 3042 N N . PRO A 1 393 ? 16.533 -29.943 -9.919 1.00 25.56 393 PRO A N 1
ATOM 3043 C CA . PRO A 1 393 ? 15.322 -29.597 -9.180 1.00 25.56 393 PRO A CA 1
ATOM 3044 C C . PRO A 1 393 ? 15.692 -28.843 -7.897 1.00 25.56 393 PRO A C 1
ATOM 3046 O O . PRO A 1 393 ? 16.475 -29.347 -7.086 1.00 25.56 393 PRO A O 1
ATOM 3049 N N . ALA A 1 394 ? 15.146 -27.639 -7.730 1.00 26.33 394 ALA A N 1
ATOM 3050 C CA . ALA A 1 394 ? 15.255 -26.866 -6.502 1.00 26.33 394 ALA A CA 1
ATOM 3051 C C . ALA A 1 394 ? 14.399 -27.543 -5.423 1.00 26.33 394 ALA A C 1
ATOM 3053 O O . ALA A 1 394 ? 13.176 -27.437 -5.403 1.00 26.33 394 ALA A O 1
ATOM 3054 N N . GLY A 1 395 ? 15.052 -28.302 -4.546 1.00 24.41 395 GLY A N 1
ATOM 3055 C CA . GLY A 1 395 ? 14.462 -28.687 -3.274 1.00 24.41 395 GLY A CA 1
ATOM 3056 C C . GLY A 1 395 ? 14.370 -27.460 -2.371 1.00 24.41 395 GLY A C 1
ATOM 3057 O O . GLY A 1 395 ? 15.336 -26.712 -2.266 1.00 24.41 395 GLY A O 1
ATOM 3058 N N . VAL A 1 396 ? 13.206 -27.288 -1.745 1.00 27.58 396 VAL A N 1
ATOM 3059 C CA . VAL A 1 396 ? 12.919 -26.510 -0.527 1.00 27.58 396 VAL A CA 1
ATOM 3060 C C . VAL A 1 396 ? 14.176 -25.910 0.130 1.00 27.58 396 VAL A C 1
ATOM 3062 O O . VAL A 1 396 ? 14.878 -26.591 0.883 1.00 27.58 396 VAL A O 1
ATOM 3065 N N . PHE A 1 397 ? 14.453 -24.627 -0.122 1.00 26.94 397 PHE A N 1
ATOM 3066 C CA . PHE A 1 397 ? 15.431 -23.858 0.651 1.00 26.94 397 PHE A CA 1
ATOM 3067 C C . PHE A 1 397 ? 14.786 -23.417 1.967 1.00 26.94 397 PHE A C 1
ATOM 3069 O O . PHE A 1 397 ? 14.324 -22.295 2.128 1.00 26.94 397 PHE A O 1
ATOM 3076 N N . GLY A 1 398 ? 14.759 -24.334 2.933 1.00 25.77 398 GLY A N 1
ATOM 3077 C CA . GLY A 1 398 ? 14.702 -23.946 4.335 1.00 25.77 398 GLY A CA 1
ATOM 3078 C C . GLY A 1 398 ? 16.065 -23.382 4.724 1.00 25.77 398 GLY A C 1
ATOM 3079 O O . GLY A 1 398 ? 17.045 -24.131 4.775 1.00 25.77 398 GLY A O 1
ATOM 3080 N N . LEU A 1 399 ? 16.136 -22.076 4.977 1.00 30.69 399 LEU A N 1
ATOM 3081 C CA . LEU A 1 399 ? 17.314 -21.428 5.547 1.00 30.69 399 LEU A CA 1
ATOM 3082 C C . LEU A 1 399 ? 17.620 -22.095 6.897 1.00 30.69 399 LEU A C 1
ATOM 3084 O O . LEU A 1 399 ? 16.818 -22.073 7.828 1.00 30.69 399 LEU A O 1
ATOM 3088 N N . ARG A 1 400 ? 18.763 -22.784 6.978 1.00 26.03 400 ARG A N 1
ATOM 3089 C CA . ARG A 1 400 ? 19.273 -23.390 8.214 1.00 26.03 400 ARG A CA 1
ATOM 3090 C C . ARG A 1 400 ? 20.587 -22.715 8.604 1.00 26.03 400 ARG A C 1
ATOM 3092 O O . ARG A 1 400 ? 21.435 -22.534 7.730 1.00 26.03 400 ARG A O 1
ATOM 3099 N N . PRO A 1 401 ? 20.817 -22.451 9.903 1.00 25.23 401 PRO A N 1
ATOM 3100 C CA . PRO A 1 401 ? 22.060 -21.858 10.377 1.00 25.23 401 PRO A CA 1
ATOM 3101 C C . PRO A 1 401 ? 23.250 -22.795 10.124 1.00 25.23 401 PRO A C 1
ATOM 3103 O O . PRO A 1 401 ? 23.193 -24.007 10.371 1.00 25.23 401 PRO A O 1
ATOM 3106 N N . ALA A 1 402 ? 24.352 -22.229 9.633 1.00 28.41 402 ALA A N 1
ATOM 3107 C CA . ALA A 1 402 ? 25.580 -22.959 9.358 1.00 28.41 402 ALA A CA 1
ATOM 3108 C C . ALA A 1 402 ? 26.306 -23.334 10.665 1.00 28.41 402 ALA A C 1
ATOM 3110 O O . ALA A 1 402 ? 26.983 -22.522 11.289 1.00 28.41 402 ALA A O 1
ATOM 3111 N N . VAL A 1 403 ? 26.212 -24.604 11.069 1.00 28.33 403 VAL A N 1
ATOM 3112 C CA . VAL A 1 403 ? 27.055 -25.186 12.128 1.00 28.33 403 VAL A CA 1
ATOM 3113 C C . VAL A 1 403 ? 28.408 -25.608 11.525 1.00 28.33 403 VAL A C 1
ATOM 3115 O O . VAL A 1 403 ? 28.421 -26.386 10.563 1.00 28.33 403 VAL A O 1
ATOM 3118 N N . PRO A 1 404 ? 29.566 -25.202 12.083 1.00 27.86 404 PRO A N 1
ATOM 3119 C CA . PRO A 1 404 ? 30.860 -25.546 11.508 1.00 27.86 404 PRO A CA 1
ATOM 3120 C C . PRO A 1 404 ? 31.208 -27.015 11.791 1.00 27.86 404 PRO A C 1
ATOM 3122 O O . PRO A 1 404 ? 31.538 -27.409 12.912 1.00 27.86 404 PRO A O 1
ATOM 3125 N N . ARG A 1 405 ? 31.167 -27.860 10.753 1.00 27.22 405 ARG A N 1
ATOM 3126 C CA . ARG A 1 405 ? 31.645 -29.248 10.825 1.00 27.22 405 ARG A CA 1
ATOM 3127 C C . ARG A 1 405 ? 33.155 -29.315 10.603 1.00 27.22 405 ARG A C 1
ATOM 3129 O O . ARG A 1 405 ? 33.643 -29.193 9.484 1.00 27.22 405 ARG A O 1
ATOM 3136 N N . ARG A 1 406 ? 33.887 -29.638 11.674 1.00 32.38 406 ARG A N 1
ATOM 3137 C CA . ARG A 1 406 ? 35.243 -30.205 11.608 1.00 32.38 406 ARG A CA 1
ATOM 3138 C C . ARG A 1 406 ? 35.247 -31.448 10.709 1.00 32.38 406 ARG A C 1
ATOM 3140 O O . ARG A 1 406 ? 34.521 -32.403 10.987 1.00 32.38 406 ARG A O 1
ATOM 3147 N N . ARG A 1 407 ? 36.125 -31.502 9.704 1.00 28.84 407 ARG A N 1
ATOM 3148 C CA . ARG A 1 407 ? 36.533 -32.765 9.067 1.00 28.84 407 ARG A CA 1
ATOM 3149 C C . ARG A 1 407 ? 38.044 -32.826 8.910 1.00 28.84 407 ARG A C 1
ATOM 3151 O O . ARG A 1 407 ? 38.663 -31.965 8.298 1.00 28.84 407 ARG A O 1
ATOM 3158 N N . GLY A 1 408 ? 38.609 -33.864 9.519 1.00 27.27 408 GLY A N 1
ATOM 3159 C CA . GLY A 1 408 ? 40.018 -34.199 9.453 1.00 27.27 408 GLY A CA 1
ATOM 3160 C C . GLY A 1 408 ? 40.429 -34.828 8.122 1.00 27.27 408 GLY A C 1
ATOM 3161 O O . GLY A 1 408 ? 39.669 -35.561 7.498 1.00 27.27 408 GLY A O 1
ATOM 3162 N N . LEU A 1 409 ? 41.673 -34.518 7.759 1.00 26.38 409 LEU A N 1
ATOM 3163 C CA . LEU A 1 409 ? 42.722 -35.384 7.211 1.00 26.38 409 LEU A CA 1
ATOM 3164 C C . LEU A 1 409 ? 42.298 -36.574 6.328 1.00 26.38 409 LEU A C 1
ATOM 3166 O O . LEU A 1 409 ? 41.831 -37.592 6.836 1.00 26.38 409 LEU A O 1
ATOM 3170 N N . ARG A 1 410 ? 42.720 -36.537 5.053 1.00 27.36 410 ARG A N 1
ATOM 3171 C CA . ARG A 1 410 ? 43.561 -37.592 4.443 1.00 27.36 410 ARG A CA 1
ATOM 3172 C C . ARG A 1 410 ? 44.264 -37.114 3.162 1.00 27.36 410 ARG A C 1
ATOM 3174 O O . ARG A 1 410 ? 43.823 -36.194 2.492 1.00 27.36 410 ARG A O 1
ATOM 3181 N N . HIS A 1 411 ? 45.419 -37.738 2.937 1.00 27.27 411 HIS A N 1
ATOM 3182 C CA . HIS A 1 411 ? 46.569 -37.380 2.102 1.00 27.27 411 HIS A CA 1
ATOM 3183 C C . HIS A 1 411 ? 46.371 -37.229 0.586 1.00 27.27 411 HIS A C 1
ATOM 3185 O O . HIS A 1 411 ? 45.597 -37.967 -0.013 1.00 27.27 411 HIS A O 1
ATOM 3191 N N . GLY A 1 412 ? 47.262 -36.441 -0.039 1.00 25.89 412 GLY A N 1
ATOM 3192 C CA . GLY A 1 412 ? 47.569 -36.553 -1.470 1.00 25.89 412 GLY A CA 1
ATOM 3193 C C . GLY A 1 412 ? 48.536 -35.502 -2.033 1.00 25.89 412 GLY A C 1
ATOM 3194 O O . GLY A 1 412 ? 48.093 -34.591 -2.705 1.00 25.89 412 GLY A O 1
ATOM 3195 N N . ARG A 1 413 ? 49.835 -35.653 -1.727 1.00 25.36 413 ARG A N 1
ATOM 3196 C CA . ARG A 1 413 ? 51.069 -35.163 -2.401 1.00 25.36 413 ARG A CA 1
ATOM 3197 C C . ARG A 1 413 ? 50.994 -34.029 -3.452 1.00 25.36 413 ARG A C 1
ATOM 3199 O O . ARG A 1 413 ? 50.433 -34.210 -4.524 1.00 25.36 413 ARG A O 1
ATOM 3206 N N . GLY A 1 414 ? 51.822 -33.002 -3.228 1.00 26.02 414 GLY A N 1
ATOM 3207 C CA . GLY A 1 414 ? 52.383 -32.134 -4.273 1.00 26.02 414 GLY A CA 1
ATOM 3208 C C . GLY A 1 414 ? 53.191 -30.971 -3.693 1.00 26.02 414 GLY A C 1
ATOM 3209 O O . GLY A 1 414 ? 52.610 -29.947 -3.357 1.00 26.02 414 GLY A O 1
ATOM 3210 N N . GLU A 1 415 ? 54.505 -31.163 -3.520 1.00 25.02 415 GLU A N 1
ATOM 3211 C CA . GLU A 1 415 ? 55.525 -30.141 -3.192 1.00 25.02 415 GLU A CA 1
ATOM 3212 C C . GLU A 1 415 ? 55.352 -28.877 -4.076 1.00 25.02 415 GLU A C 1
ATOM 3214 O O . GLU A 1 415 ? 54.872 -28.986 -5.199 1.00 25.02 415 GLU A O 1
ATOM 3219 N N . ILE A 1 416 ? 55.701 -27.642 -3.690 1.00 26.14 416 ILE A N 1
ATOM 3220 C CA . ILE A 1 416 ? 57.043 -27.100 -3.395 1.00 26.14 416 ILE A CA 1
ATOM 3221 C C . ILE A 1 416 ? 56.859 -25.704 -2.744 1.00 26.14 416 ILE A C 1
ATOM 3223 O O . ILE A 1 416 ? 56.012 -24.940 -3.194 1.00 26.14 416 ILE A O 1
ATOM 3227 N N . GLY A 1 417 ? 57.714 -25.326 -1.775 1.00 25.58 417 GLY A N 1
ATOM 3228 C CA . GLY A 1 417 ? 58.043 -23.907 -1.526 1.00 25.58 417 GLY A CA 1
ATOM 3229 C C . GLY A 1 417 ? 58.014 -23.416 -0.072 1.00 25.58 417 GLY A C 1
ATOM 3230 O O . GLY A 1 417 ? 57.041 -22.827 0.373 1.00 25.58 417 GLY A O 1
ATOM 3231 N N . ARG A 1 418 ? 59.118 -23.627 0.655 1.00 23.78 418 ARG A N 1
ATOM 3232 C CA . ARG A 1 418 ? 59.431 -23.092 2.002 1.00 23.78 418 ARG A CA 1
ATOM 3233 C C . ARG A 1 418 ? 59.425 -21.549 2.024 1.00 23.78 418 ARG A C 1
ATOM 3235 O O . ARG A 1 418 ? 59.808 -20.942 1.034 1.00 23.78 418 ARG A O 1
ATOM 3242 N N . THR A 1 419 ? 59.124 -20.902 3.158 1.00 23.89 419 THR A N 1
ATOM 3243 C CA . THR A 1 419 ? 60.100 -20.337 4.132 1.00 23.89 419 THR A CA 1
ATOM 3244 C C . THR A 1 419 ? 59.452 -20.166 5.523 1.00 23.89 419 THR A C 1
ATOM 3246 O O . THR A 1 419 ? 58.235 -20.154 5.651 1.00 23.89 419 THR A O 1
ATOM 3249 N N . VAL A 1 420 ? 60.275 -20.145 6.573 1.00 22.27 420 VAL A N 1
ATOM 3250 C CA . VAL A 1 420 ? 60.021 -20.616 7.945 1.00 22.27 420 VAL A CA 1
ATOM 3251 C C . VAL A 1 420 ? 60.720 -19.683 8.974 1.00 22.27 420 VAL A C 1
ATOM 3253 O O . VAL A 1 420 ? 61.819 -19.236 8.653 1.00 22.27 420 VAL A O 1
ATOM 3256 N N . ARG A 1 421 ? 60.149 -19.564 10.208 1.00 22.70 421 ARG A N 1
ATOM 3257 C CA . ARG A 1 421 ? 60.707 -19.160 11.560 1.00 22.70 421 ARG A CA 1
ATOM 3258 C C . ARG A 1 421 ? 60.718 -17.655 11.973 1.00 22.70 421 ARG A C 1
ATOM 3260 O O . ARG A 1 421 ? 60.912 -16.831 11.096 1.00 22.70 421 ARG A O 1
ATOM 3267 N N . ILE A 1 422 ? 60.596 -17.208 13.253 1.00 23.44 422 ILE A N 1
ATOM 3268 C CA . ILE A 1 422 ? 60.559 -17.811 14.630 1.00 23.44 422 ILE A CA 1
ATOM 3269 C C . ILE A 1 422 ? 60.030 -16.819 15.715 1.00 23.44 422 ILE A C 1
ATOM 3271 O O . ILE A 1 422 ? 60.274 -15.627 15.578 1.00 23.44 422 ILE A O 1
ATOM 3275 N N . ASP A 1 423 ? 59.375 -17.375 16.761 1.00 23.73 423 ASP A N 1
ATOM 3276 C CA . ASP A 1 423 ? 59.174 -17.063 18.220 1.00 23.73 423 ASP A CA 1
ATOM 3277 C C . ASP A 1 423 ? 59.564 -15.682 18.817 1.00 23.73 423 ASP A C 1
ATOM 3279 O O . ASP A 1 423 ? 60.645 -15.180 18.536 1.00 23.73 423 ASP A O 1
ATOM 3283 N N . GLY A 1 424 ? 58.773 -14.994 19.670 1.00 22.83 424 GLY A N 1
ATOM 3284 C CA . GLY A 1 424 ? 58.260 -15.267 21.051 1.00 22.83 424 GLY A CA 1
ATOM 3285 C C . GLY A 1 424 ? 58.612 -14.035 21.956 1.00 22.83 424 GLY A C 1
ATOM 3286 O O . GLY A 1 424 ? 59.303 -13.164 21.429 1.00 22.83 424 GLY A O 1
ATOM 3287 N N . PRO A 1 425 ? 58.277 -13.870 23.271 1.00 29.62 425 PRO A N 1
ATOM 3288 C CA . PRO A 1 425 ? 57.336 -14.525 24.203 1.00 29.62 425 PRO A CA 1
ATOM 3289 C C . PRO A 1 425 ? 56.353 -13.539 24.933 1.00 29.62 425 PRO A C 1
ATOM 3291 O O . PRO A 1 425 ? 56.449 -12.322 24.806 1.00 29.62 425 PRO A O 1
ATOM 3294 N N . ARG A 1 426 ? 55.421 -14.070 25.750 1.00 34.50 426 ARG A N 1
ATOM 3295 C CA . ARG A 1 426 ? 54.610 -13.332 26.764 1.00 34.50 426 ARG A CA 1
ATOM 3296 C C . ARG A 1 426 ? 55.407 -13.091 28.062 1.00 34.50 426 ARG A C 1
ATOM 3298 O O . ARG A 1 426 ? 56.358 -13.838 28.300 1.00 34.50 426 ARG A O 1
ATOM 3305 N N . PRO A 1 427 ? 54.982 -12.146 28.931 1.00 29.95 427 PRO A N 1
ATOM 3306 C CA . PRO A 1 427 ? 54.579 -12.574 30.288 1.00 29.95 427 PRO A CA 1
ATOM 3307 C C . PRO A 1 427 ? 53.465 -11.748 30.995 1.00 29.95 427 PRO A C 1
ATOM 3309 O O . PRO A 1 427 ? 53.340 -10.544 30.811 1.00 29.95 427 PRO A O 1
ATOM 3312 N N . ASP A 1 428 ? 52.688 -12.475 31.807 1.00 25.17 428 ASP A N 1
ATOM 3313 C CA . ASP A 1 428 ? 52.222 -12.275 33.200 1.00 25.17 428 ASP A CA 1
ATOM 3314 C C . ASP A 1 428 ? 51.548 -10.985 33.753 1.00 25.17 428 ASP A C 1
ATOM 3316 O O . ASP A 1 428 ? 52.069 -9.876 33.736 1.00 25.17 428 ASP A O 1
ATOM 3320 N N . VAL A 1 429 ? 50.395 -11.247 34.393 1.00 32.03 429 VAL A N 1
ATOM 3321 C CA . VAL A 1 429 ? 49.541 -10.484 35.349 1.00 32.03 429 VAL A CA 1
ATOM 3322 C C . VAL A 1 429 ? 50.175 -10.578 36.764 1.00 32.03 429 VAL A C 1
ATOM 3324 O O . VAL A 1 429 ? 50.756 -11.646 36.993 1.00 32.03 429 VAL A O 1
ATOM 3327 N N . PRO A 1 430 ? 50.099 -9.624 37.753 1.00 32.62 430 PRO A N 1
ATOM 3328 C CA . PRO A 1 430 ? 48.903 -9.345 38.605 1.00 32.62 430 PRO A CA 1
ATOM 3329 C C . PRO A 1 430 ? 48.923 -7.971 39.391 1.00 32.62 430 PRO A C 1
ATOM 3331 O O . PRO A 1 430 ? 49.582 -7.049 38.926 1.00 32.62 430 PRO A O 1
ATOM 3334 N N . PRO A 1 431 ? 48.212 -7.743 40.535 1.00 42.72 431 PRO A N 1
ATOM 3335 C CA . PRO A 1 431 ? 46.824 -7.245 40.573 1.00 42.72 431 PRO A CA 1
ATOM 3336 C C . PRO A 1 431 ? 46.523 -6.102 41.608 1.00 42.72 431 PRO A C 1
ATOM 3338 O O . PRO A 1 431 ? 47.329 -5.794 42.477 1.00 42.72 431 PRO A O 1
ATOM 3341 N N . ALA A 1 432 ? 45.258 -5.640 41.607 1.00 27.72 432 ALA A N 1
ATOM 3342 C CA . ALA A 1 432 ? 44.383 -5.364 42.776 1.00 27.72 432 ALA A CA 1
ATOM 3343 C C . ALA A 1 432 ? 44.298 -3.978 43.489 1.00 27.72 432 ALA A C 1
ATOM 3345 O O . ALA A 1 432 ? 45.302 -3.373 43.843 1.00 27.72 432 ALA A O 1
ATOM 3346 N N . ARG A 1 433 ? 43.036 -3.679 43.899 1.00 27.17 433 ARG A N 1
ATOM 3347 C CA . ARG A 1 433 ? 42.520 -2.831 45.022 1.00 27.17 433 ARG A CA 1
ATOM 3348 C C . ARG A 1 433 ? 42.619 -1.309 44.828 1.00 27.17 433 ARG A C 1
ATOM 3350 O O . ARG A 1 433 ? 43.612 -0.833 44.317 1.00 27.17 433 ARG A O 1
ATOM 3357 N N . GLY A 1 434 ? 41.683 -0.451 45.240 1.00 25.28 434 GLY A N 1
ATOM 3358 C CA . GLY A 1 434 ? 40.463 -0.474 46.070 1.00 25.28 434 GLY A CA 1
ATOM 3359 C C . GLY A 1 434 ? 40.250 0.995 46.514 1.00 25.28 434 GLY A C 1
ATOM 3360 O O . GLY A 1 434 ? 41.235 1.650 46.820 1.00 25.28 434 GLY A O 1
ATOM 3361 N N . GLY A 1 435 ? 39.071 1.605 46.366 1.00 25.06 435 GLY A N 1
ATOM 3362 C CA . GLY A 1 435 ? 38.135 1.851 47.477 1.00 25.06 435 GLY A CA 1
ATOM 3363 C C . GLY A 1 435 ? 38.120 3.319 47.973 1.00 25.06 435 GLY A C 1
ATOM 3364 O O . GLY A 1 435 ? 39.164 3.961 47.981 1.00 25.06 435 GLY A O 1
ATOM 3365 N N . HIS A 1 436 ? 36.939 3.753 48.450 1.00 27.86 436 HIS A N 1
ATOM 3366 C CA . HIS A 1 436 ? 36.569 4.978 49.208 1.00 27.86 436 HIS A CA 1
ATOM 3367 C C . HIS A 1 436 ? 36.219 6.251 48.402 1.00 27.86 436 HIS A C 1
ATOM 3369 O O . HIS A 1 436 ? 37.029 6.752 47.634 1.00 27.86 436 HIS A O 1
ATOM 3375 N N . GLU A 1 437 ? 34.931 6.654 48.368 1.00 26.05 437 GLU A N 1
ATOM 3376 C CA . GLU A 1 437 ? 34.175 7.489 49.356 1.00 26.05 437 GLU A CA 1
ATOM 3377 C C . GLU A 1 437 ? 34.672 8.948 49.398 1.00 26.05 437 GLU A C 1
ATOM 3379 O O . GLU A 1 437 ? 35.870 9.179 49.364 1.00 26.05 437 GLU A O 1
ATOM 3384 N N . ALA A 1 438 ? 33.896 10.011 49.611 1.00 26.03 438 ALA A N 1
ATOM 3385 C CA . ALA A 1 438 ? 32.496 10.395 49.423 1.00 26.03 438 ALA A CA 1
ATOM 3386 C C . ALA A 1 438 ? 32.430 11.883 49.858 1.00 26.03 438 ALA A C 1
ATOM 3388 O O . ALA A 1 438 ? 32.909 12.205 50.943 1.00 26.03 438 ALA A O 1
ATOM 3389 N N . THR A 1 439 ? 31.732 12.743 49.096 1.00 24.41 439 THR A N 1
ATOM 3390 C CA . THR A 1 439 ? 31.033 13.989 49.544 1.00 24.41 439 THR A CA 1
ATOM 3391 C C . THR A 1 439 ? 31.859 15.218 50.036 1.00 24.41 439 THR A C 1
ATOM 3393 O O . THR A 1 439 ? 33.057 15.107 50.262 1.00 24.41 439 THR A O 1
ATOM 3396 N N . PRO A 1 440 ? 31.242 16.405 50.278 1.00 43.00 440 PRO A N 1
ATOM 3397 C CA . PRO A 1 440 ? 30.552 17.288 49.314 1.00 43.00 440 PRO A CA 1
ATOM 3398 C C . PRO A 1 440 ? 30.838 18.806 49.563 1.00 43.00 440 PRO A C 1
ATOM 3400 O O . PRO A 1 440 ? 31.453 19.186 50.557 1.00 43.00 440 PRO A O 1
ATOM 3403 N N . GLY A 1 441 ? 30.301 19.705 48.729 1.00 26.77 441 GLY A N 1
ATOM 3404 C CA . GLY A 1 441 ? 30.164 21.145 49.041 1.00 26.77 441 GLY A CA 1
ATOM 3405 C C . GLY A 1 441 ? 29.701 21.933 47.809 1.00 26.77 441 GLY A C 1
ATOM 3406 O O . GLY A 1 441 ? 30.445 22.022 46.846 1.00 26.77 441 GLY A O 1
ATOM 3407 N N . ALA A 1 442 ? 28.418 22.283 47.672 1.00 25.67 442 ALA A N 1
ATOM 3408 C CA . ALA A 1 442 ? 27.716 23.421 48.288 1.00 25.67 442 ALA A CA 1
ATOM 3409 C C . ALA A 1 442 ? 28.174 24.791 47.750 1.00 25.67 442 ALA A C 1
ATOM 3411 O O . ALA A 1 442 ? 29.323 25.171 47.950 1.00 25.67 442 ALA A O 1
ATOM 3412 N N . GLY A 1 443 ? 27.239 25.561 47.171 1.00 26.67 443 GLY A N 1
ATOM 3413 C CA . GLY A 1 443 ? 27.396 27.016 47.042 1.00 26.67 443 GLY A CA 1
ATOM 3414 C C . GLY A 1 443 ? 26.849 27.683 45.777 1.00 26.67 443 GLY A C 1
ATOM 3415 O O . GLY A 1 443 ? 27.625 28.224 45.009 1.00 26.67 443 GLY A O 1
ATOM 3416 N N . ASP A 1 444 ? 25.530 27.637 45.587 1.00 26.08 444 ASP A N 1
ATOM 3417 C CA . ASP A 1 444 ? 24.635 28.808 45.545 1.00 26.08 444 ASP A CA 1
ATOM 3418 C C . ASP A 1 444 ? 25.012 30.073 44.708 1.00 26.08 444 ASP A C 1
ATOM 3420 O O . ASP A 1 444 ? 26.015 30.738 44.963 1.00 26.08 444 ASP A O 1
ATOM 3424 N N . ARG A 1 445 ? 24.024 30.499 43.895 1.00 28.19 445 ARG A N 1
ATOM 3425 C CA . ARG A 1 445 ? 23.637 31.878 43.480 1.00 28.19 445 ARG A CA 1
ATOM 3426 C C . ARG A 1 445 ? 24.058 32.445 42.115 1.00 28.19 445 ARG A C 1
ATOM 3428 O O . ARG A 1 445 ? 25.124 33.019 41.949 1.00 28.19 445 ARG A O 1
ATOM 3435 N N . ASP A 1 446 ? 23.081 32.372 41.211 1.00 25.41 446 ASP A N 1
ATOM 3436 C CA . ASP A 1 446 ? 22.189 33.470 40.787 1.00 25.41 446 ASP A CA 1
ATOM 3437 C C . ASP A 1 446 ? 22.711 34.647 39.932 1.00 25.41 446 ASP A C 1
ATOM 3439 O O . ASP A 1 446 ? 23.734 35.277 40.186 1.00 25.41 446 ASP A O 1
ATOM 3443 N N . ALA A 1 447 ? 21.814 34.992 39.003 1.00 24.80 447 ALA A N 1
ATOM 3444 C CA . ALA A 1 447 ? 21.538 36.298 38.424 1.00 24.80 447 ALA A CA 1
ATOM 3445 C C . ALA A 1 447 ? 22.487 36.872 37.357 1.00 24.80 447 ALA A C 1
ATOM 3447 O O . ALA A 1 447 ? 23.448 37.590 37.613 1.00 24.80 447 ALA A O 1
ATOM 3448 N N . SER A 1 448 ? 22.046 36.678 36.110 1.00 27.41 448 SER A N 1
ATOM 3449 C CA . SER A 1 448 ? 21.625 37.755 35.200 1.00 27.41 448 SER A CA 1
ATOM 3450 C C . SER A 1 448 ? 22.417 39.071 35.227 1.00 27.41 448 SER A C 1
ATOM 3452 O O . SER A 1 448 ? 22.289 39.852 36.165 1.00 27.41 448 SER A O 1
ATOM 3454 N N . GLN A 1 449 ? 23.080 39.394 34.112 1.00 25.28 449 GLN A N 1
ATOM 3455 C CA . GLN A 1 449 ? 23.047 40.706 33.440 1.00 25.28 449 GLN A CA 1
ATOM 3456 C C . GLN A 1 449 ? 24.165 40.776 32.395 1.00 25.28 449 GLN A C 1
ATOM 3458 O O . GLN A 1 449 ? 25.339 40.837 32.749 1.00 25.28 449 GLN A O 1
ATOM 3463 N N . ARG A 1 450 ? 23.783 40.859 31.114 1.00 26.19 450 ARG A N 1
ATOM 3464 C CA . ARG A 1 450 ? 24.257 41.874 30.148 1.00 26.19 450 ARG A CA 1
ATOM 3465 C C . ARG A 1 450 ? 23.671 41.582 28.766 1.00 26.19 450 ARG A C 1
ATOM 3467 O O . ARG A 1 450 ? 24.200 40.801 27.988 1.00 26.19 450 ARG A O 1
ATOM 3474 N N . ARG A 1 451 ? 22.559 42.259 28.477 1.00 27.31 451 ARG A N 1
ATOM 3475 C CA . ARG A 1 451 ? 22.121 42.578 27.115 1.00 27.31 451 ARG A CA 1
ATOM 3476 C C . ARG A 1 451 ? 22.860 43.833 26.630 1.00 27.31 451 ARG A C 1
ATOM 3478 O O . ARG A 1 451 ? 23.179 44.693 27.446 1.00 27.31 451 ARG A O 1
ATOM 3485 N N . GLN A 1 452 ? 22.972 43.937 25.300 1.00 25.50 452 GLN A N 1
ATOM 3486 C CA . GLN A 1 452 ? 23.306 45.117 24.476 1.00 25.50 452 GLN A CA 1
ATOM 3487 C C . GLN A 1 452 ? 24.803 45.473 24.451 1.00 25.50 452 GLN A C 1
ATOM 3489 O O . GLN A 1 452 ? 25.404 45.828 25.454 1.00 25.50 452 GLN A O 1
ATOM 3494 N N . THR A 1 453 ? 25.503 45.378 23.321 1.00 23.78 453 THR A N 1
ATOM 3495 C CA . THR A 1 453 ? 25.336 46.165 22.085 1.00 23.78 453 THR A CA 1
ATOM 3496 C C . THR A 1 453 ? 26.321 45.632 21.029 1.00 23.78 453 THR A C 1
ATOM 3498 O O . THR A 1 453 ? 27.443 45.302 21.400 1.00 23.78 453 THR A O 1
ATOM 3501 N N . ALA A 1 454 ? 25.924 45.565 19.750 1.00 24.52 454 ALA A N 1
ATOM 3502 C CA . ALA A 1 454 ? 26.742 45.910 18.569 1.00 24.52 454 ALA A CA 1
ATOM 3503 C C . ALA A 1 454 ? 26.077 45.377 17.287 1.00 24.52 454 ALA A C 1
ATOM 3505 O O . ALA A 1 454 ? 26.349 44.269 16.831 1.00 24.52 454 ALA A O 1
ATOM 3506 N N . ALA A 1 455 ? 25.209 46.201 16.702 1.00 25.98 455 ALA A N 1
ATOM 3507 C CA . ALA A 1 455 ? 25.025 46.205 15.259 1.00 25.98 455 ALA A CA 1
ATOM 3508 C C . ALA A 1 455 ? 26.261 46.857 14.605 1.00 25.98 455 ALA A C 1
ATOM 3510 O O . ALA A 1 455 ? 26.960 47.635 15.253 1.00 25.98 455 ALA A O 1
ATOM 3511 N N . GLU A 1 456 ? 26.463 46.561 13.319 1.00 27.44 456 GLU A N 1
ATOM 3512 C CA . GLU A 1 456 ? 27.474 47.110 12.396 1.00 27.44 456 GLU A CA 1
ATOM 3513 C C . GLU A 1 456 ? 28.860 46.440 12.384 1.00 27.44 456 GLU A C 1
ATOM 3515 O O . GLU A 1 456 ? 29.812 46.873 13.035 1.00 27.44 456 GLU A O 1
ATOM 3520 N N . ARG A 1 457 ? 28.989 45.429 11.509 1.00 23.61 457 ARG A N 1
ATOM 3521 C CA . ARG A 1 457 ? 29.970 45.364 10.400 1.00 23.61 457 ARG A CA 1
ATOM 3522 C C . ARG A 1 457 ? 29.794 44.043 9.643 1.00 23.61 457 ARG A C 1
ATOM 3524 O O . ARG A 1 457 ? 30.112 42.983 10.166 1.00 23.61 457 ARG A O 1
ATOM 3531 N N . LEU A 1 458 ? 29.324 44.123 8.398 1.00 29.73 458 LEU A N 1
ATOM 3532 C CA . LEU A 1 458 ? 29.422 43.041 7.413 1.00 29.73 458 LEU A CA 1
ATOM 3533 C C . LEU A 1 458 ? 30.903 42.786 7.076 1.00 29.73 458 LEU A C 1
ATOM 3535 O O . LEU A 1 458 ? 31.572 43.733 6.649 1.00 29.73 458 LEU A O 1
ATOM 3539 N N . PRO A 1 459 ? 31.426 41.549 7.177 1.00 24.97 459 PRO A N 1
ATOM 3540 C CA . PRO A 1 459 ? 32.611 41.150 6.446 1.00 24.97 459 PRO A CA 1
ATOM 3541 C C . PRO A 1 459 ? 32.213 40.384 5.180 1.00 24.97 459 PRO A C 1
ATOM 3543 O O . PRO A 1 459 ? 31.343 39.517 5.173 1.00 24.97 459 PRO A O 1
ATOM 3546 N N . GLN A 1 460 ? 32.878 40.756 4.095 1.00 24.86 460 GLN A N 1
ATOM 3547 C CA . GLN A 1 460 ? 32.784 40.160 2.771 1.00 24.86 460 GLN A CA 1
ATOM 3548 C C . GLN A 1 460 ? 32.973 38.634 2.823 1.00 24.86 460 GLN A C 1
ATOM 3550 O O . GLN A 1 460 ? 33.841 38.133 3.539 1.00 24.86 460 GLN A O 1
ATOM 3555 N N . ARG A 1 461 ? 32.154 37.913 2.043 1.00 26.38 461 ARG A N 1
ATOM 3556 C CA . ARG A 1 461 ? 32.271 36.470 1.794 1.00 26.38 461 ARG A CA 1
ATOM 3557 C C . ARG A 1 461 ? 33.653 36.170 1.208 1.00 26.38 461 ARG A C 1
ATOM 3559 O O . ARG A 1 461 ? 33.885 36.437 0.033 1.00 26.38 461 ARG A O 1
ATOM 3566 N N . ASP A 1 462 ? 34.537 35.596 2.020 1.00 24.11 462 ASP A N 1
ATOM 3567 C CA . ASP A 1 462 ? 35.775 34.972 1.559 1.00 24.11 462 ASP A CA 1
ATOM 3568 C C . ASP A 1 462 ? 35.622 33.446 1.661 1.00 24.11 462 ASP A C 1
ATOM 3570 O O . ASP A 1 462 ? 35.272 32.895 2.710 1.00 24.11 462 ASP A O 1
ATOM 3574 N N . GLY A 1 463 ? 35.788 32.771 0.524 1.00 29.72 463 GLY A N 1
ATOM 3575 C CA . GLY A 1 463 ? 35.400 31.383 0.269 1.00 29.72 463 GLY A CA 1
ATOM 3576 C C . GLY A 1 463 ? 36.307 30.345 0.923 1.00 29.72 463 GLY A C 1
ATOM 3577 O O . GLY A 1 463 ? 37.016 29.609 0.239 1.00 29.72 463 GLY A O 1
ATOM 3578 N N . ARG A 1 464 ? 36.264 30.233 2.253 1.00 25.84 464 ARG A N 1
ATOM 3579 C CA . ARG A 1 464 ? 36.840 29.095 2.982 1.00 25.84 464 ARG A CA 1
ATOM 3580 C C . ARG A 1 464 ? 35.806 28.519 3.940 1.00 25.84 464 ARG A C 1
ATOM 3582 O O . ARG A 1 464 ? 35.595 29.058 5.024 1.00 25.84 464 ARG A O 1
ATOM 3589 N N . ARG A 1 465 ? 35.185 27.399 3.539 1.00 28.98 465 ARG A N 1
ATOM 3590 C CA . ARG A 1 465 ? 34.401 26.532 4.433 1.00 28.98 465 ARG A CA 1
ATOM 3591 C C . ARG A 1 465 ? 35.246 26.253 5.683 1.00 28.98 465 ARG A C 1
ATOM 3593 O O . ARG A 1 465 ? 36.325 25.663 5.583 1.00 28.98 465 ARG A O 1
ATOM 3600 N N . ARG A 1 466 ? 34.797 26.726 6.849 1.00 24.48 466 ARG A N 1
ATOM 3601 C CA . ARG A 1 466 ? 35.410 26.373 8.133 1.00 24.48 466 ARG A CA 1
ATOM 3602 C C . ARG A 1 466 ? 35.164 24.883 8.350 1.00 24.48 466 ARG A C 1
ATOM 3604 O O . ARG A 1 466 ? 34.026 24.467 8.508 1.00 24.48 466 ARG A O 1
ATOM 3611 N N . ARG A 1 467 ? 36.231 24.084 8.317 1.00 26.47 467 ARG A N 1
ATOM 3612 C CA . ARG A 1 467 ? 36.185 22.685 8.746 1.00 26.47 467 ARG A CA 1
ATOM 3613 C C . ARG A 1 467 ? 35.879 22.661 10.245 1.00 26.47 467 ARG A C 1
ATOM 3615 O O . ARG A 1 467 ? 36.632 23.257 11.017 1.00 26.47 467 ARG A O 1
ATOM 3622 N N . HIS A 1 468 ? 34.794 21.993 10.631 1.00 27.23 468 HIS A N 1
ATOM 3623 C CA . HIS A 1 468 ? 34.582 21.556 12.009 1.00 27.23 468 HIS A CA 1
ATOM 3624 C C . HIS A 1 468 ? 35.761 20.671 12.462 1.00 27.23 468 HIS A C 1
ATOM 3626 O O . HIS A 1 468 ? 36.478 20.132 11.607 1.00 27.23 468 HIS A O 1
ATOM 3632 N N . PRO A 1 469 ? 36.031 20.559 13.776 1.00 25.52 469 PRO A N 1
ATOM 3633 C CA . PRO A 1 469 ? 37.129 19.743 14.273 1.00 25.52 469 PRO A CA 1
ATOM 3634 C C . PRO A 1 469 ? 36.905 18.311 13.791 1.00 25.52 469 PRO A C 1
ATOM 3636 O O . PRO A 1 469 ? 35.901 17.698 14.134 1.00 25.52 469 PRO A O 1
ATOM 3639 N N . ARG A 1 470 ? 37.818 17.812 12.952 1.00 31.52 470 ARG A N 1
ATOM 3640 C CA . ARG A 1 470 ? 37.823 16.413 12.529 1.00 31.52 470 ARG A CA 1
ATOM 3641 C C . ARG A 1 470 ? 37.843 15.556 13.791 1.00 31.52 470 ARG A C 1
ATOM 3643 O O . ARG A 1 470 ? 38.766 15.706 14.596 1.00 31.52 470 ARG A O 1
ATOM 3650 N N . GLY A 1 471 ? 36.848 14.683 13.936 1.00 30.00 471 GLY A N 1
ATOM 3651 C CA . GLY A 1 471 ? 36.973 13.515 14.796 1.00 30.00 471 GLY A CA 1
ATOM 3652 C C . GLY A 1 471 ? 38.289 12.801 14.480 1.00 30.00 471 GLY A C 1
ATOM 3653 O O . GLY A 1 471 ? 38.812 12.888 13.364 1.00 30.00 471 GLY A O 1
ATOM 3654 N N . THR A 1 472 ? 38.890 12.204 15.499 1.00 25.14 472 THR A N 1
ATOM 3655 C CA . THR A 1 472 ? 40.167 11.492 15.413 1.00 25.14 472 THR A CA 1
ATOM 3656 C C . THR A 1 472 ? 40.186 10.569 14.184 1.00 25.14 472 THR A C 1
ATOM 3658 O O . THR A 1 472 ? 39.220 9.833 14.002 1.00 25.14 472 THR A O 1
ATOM 3661 N N . PRO A 1 473 ? 41.237 10.574 13.337 1.00 27.03 473 PRO A N 1
ATOM 3662 C CA . PRO A 1 473 ? 41.300 9.660 12.201 1.00 27.03 473 PRO A CA 1
ATOM 3663 C C . PRO A 1 473 ? 41.315 8.225 12.727 1.00 27.03 473 PRO A C 1
ATOM 3665 O O . PRO A 1 473 ? 42.209 7.875 13.505 1.00 27.03 473 PRO A O 1
ATOM 3668 N N . MET A 1 474 ? 40.333 7.417 12.330 1.00 31.36 474 MET A N 1
ATOM 3669 C CA . MET A 1 474 ? 40.319 5.991 12.638 1.00 31.36 474 MET A CA 1
ATOM 3670 C C . MET A 1 474 ? 41.490 5.315 11.924 1.00 31.36 474 MET A C 1
ATOM 3672 O O . MET A 1 474 ? 41.703 5.475 10.724 1.00 31.36 474 MET A O 1
ATOM 3676 N N . THR A 1 475 ? 42.297 4.585 12.685 1.00 25.92 475 THR A N 1
ATOM 3677 C CA . THR A 1 475 ? 43.309 3.688 12.130 1.00 25.92 475 THR A CA 1
ATOM 3678 C C . THR A 1 475 ? 42.626 2.466 11.523 1.00 25.92 475 THR A C 1
ATOM 3680 O O . THR A 1 475 ? 41.619 2.001 12.047 1.00 25.92 475 THR A O 1
ATOM 3683 N N . THR A 1 476 ? 43.214 1.915 10.462 1.00 32.34 476 THR A N 1
ATOM 3684 C CA . THR A 1 476 ? 42.737 0.806 9.607 1.00 32.34 476 THR A CA 1
ATOM 3685 C C . THR A 1 476 ? 42.508 -0.556 10.304 1.00 32.34 476 THR A C 1
ATOM 3687 O O . THR A 1 476 ? 42.512 -1.583 9.634 1.00 32.34 476 THR A O 1
ATOM 3690 N N . ASP A 1 477 ? 42.354 -0.588 11.630 1.00 32.09 477 ASP A N 1
ATOM 3691 C CA . ASP A 1 477 ? 42.103 -1.781 12.458 1.00 32.09 477 ASP A CA 1
ATOM 3692 C C . ASP A 1 477 ? 40.836 -1.644 13.343 1.00 32.09 477 ASP A C 1
ATOM 3694 O O . ASP A 1 477 ? 40.435 -2.601 13.999 1.00 32.09 477 ASP A O 1
ATOM 3698 N N . ASP A 1 478 ? 40.154 -0.487 13.337 1.00 39.44 478 ASP A N 1
ATOM 3699 C CA . ASP A 1 478 ? 38.854 -0.310 14.004 1.00 39.44 478 ASP A CA 1
ATOM 3700 C C . ASP A 1 478 ? 37.710 -0.640 13.035 1.00 39.44 478 ASP A C 1
ATOM 3702 O O . ASP A 1 478 ? 37.039 0.236 12.489 1.00 39.44 478 ASP A O 1
ATOM 3706 N N . THR A 1 479 ? 37.440 -1.924 12.804 1.00 48.97 479 THR A N 1
ATOM 3707 C CA . THR A 1 479 ? 36.127 -2.295 12.260 1.00 48.97 479 THR A CA 1
ATOM 3708 C C . THR A 1 479 ? 35.074 -1.931 13.308 1.00 48.97 479 THR A C 1
ATOM 3710 O O . THR A 1 479 ? 35.004 -2.607 14.342 1.00 48.97 479 THR A O 1
ATOM 3713 N N . ARG A 1 480 ? 34.273 -0.874 13.072 1.00 62.19 480 ARG A N 1
ATOM 3714 C CA . ARG A 1 480 ? 33.089 -0.565 13.898 1.00 62.19 480 ARG A CA 1
ATOM 3715 C C . ARG A 1 480 ? 32.308 -1.865 14.085 1.00 62.19 480 ARG A C 1
ATOM 3717 O O . ARG A 1 480 ? 31.926 -2.513 13.112 1.00 62.19 480 ARG A O 1
ATOM 3724 N N . THR A 1 481 ? 32.138 -2.300 15.332 1.00 65.00 481 THR A N 1
ATOM 3725 C CA . THR A 1 481 ? 31.353 -3.505 15.604 1.00 65.00 481 THR A CA 1
ATOM 3726 C C . THR A 1 481 ? 29.888 -3.122 15.495 1.00 65.00 481 THR A C 1
ATOM 3728 O O . THR A 1 481 ? 29.353 -2.486 16.396 1.00 65.00 481 THR A O 1
ATOM 3731 N N . ILE A 1 482 ? 29.263 -3.490 14.381 1.00 83.56 482 ILE A N 1
ATOM 3732 C CA . ILE A 1 482 ? 27.837 -3.264 14.154 1.00 83.56 482 ILE A CA 1
ATOM 3733 C C . ILE A 1 482 ? 27.055 -4.243 15.040 1.00 83.56 482 ILE A C 1
ATOM 3735 O O . ILE A 1 482 ? 27.101 -5.457 14.834 1.00 83.56 482 ILE A O 1
ATOM 3739 N N . THR A 1 483 ? 26.397 -3.714 16.072 1.00 86.69 483 THR A N 1
ATOM 3740 C CA . THR A 1 483 ? 25.533 -4.452 17.008 1.00 86.69 483 THR A CA 1
ATOM 3741 C C . THR A 1 483 ? 24.063 -4.116 16.755 1.00 86.69 483 THR A C 1
ATOM 3743 O O . THR A 1 483 ? 23.766 -3.108 16.122 1.00 86.69 483 THR A O 1
ATOM 3746 N N . ALA A 1 484 ? 23.135 -4.923 17.283 1.00 85.44 484 ALA A N 1
ATOM 3747 C CA . ALA A 1 484 ? 21.704 -4.597 17.242 1.00 85.44 484 ALA A CA 1
ATOM 3748 C C . ALA A 1 484 ? 21.397 -3.248 17.927 1.00 85.44 484 ALA A C 1
ATOM 3750 O O . ALA A 1 484 ? 20.686 -2.426 17.369 1.00 85.44 484 ALA A O 1
ATOM 3751 N N . GLU A 1 485 ? 22.033 -2.963 19.071 1.00 90.25 485 GLU A N 1
ATOM 3752 C CA . GLU A 1 485 ? 21.916 -1.662 19.756 1.00 90.25 485 GLU A CA 1
ATOM 3753 C C . GLU A 1 485 ? 22.386 -0.499 18.868 1.00 90.25 485 GLU A C 1
ATOM 3755 O O . GLU A 1 485 ? 21.749 0.548 18.818 1.00 90.25 485 GLU A O 1
ATOM 3760 N N . TRP A 1 486 ? 23.490 -0.682 18.138 1.00 92.75 486 TRP A N 1
ATOM 3761 C CA . TRP A 1 486 ? 23.978 0.337 17.212 1.00 92.75 486 TRP A CA 1
ATOM 3762 C C . TRP A 1 486 ? 23.016 0.536 16.033 1.00 92.75 486 TRP A C 1
ATOM 3764 O O . TRP A 1 486 ? 22.790 1.671 15.627 1.00 92.75 486 TRP A O 1
ATOM 3774 N N . VAL A 1 487 ? 22.417 -0.547 15.517 1.00 93.88 487 VAL A N 1
ATOM 3775 C CA . VAL A 1 487 ? 21.372 -0.492 14.480 1.00 93.88 487 VAL A CA 1
ATOM 3776 C C . VAL A 1 487 ? 20.158 0.303 14.959 1.00 93.88 487 VAL A C 1
ATOM 3778 O O . VAL A 1 487 ? 19.674 1.157 14.220 1.00 93.88 487 VAL A O 1
ATOM 3781 N N . GLU A 1 488 ? 19.682 0.060 16.182 1.00 94.31 488 GLU A N 1
ATOM 3782 C CA . GLU A 1 488 ? 18.590 0.838 16.776 1.00 94.31 488 GLU A CA 1
ATOM 3783 C C . GLU A 1 488 ? 18.958 2.325 16.877 1.00 94.31 488 GLU A C 1
ATOM 3785 O O . GLU A 1 488 ? 18.179 3.174 16.437 1.00 94.31 488 GLU A O 1
ATOM 3790 N N . ASP A 1 489 ? 20.160 2.643 17.378 1.00 95.94 489 ASP A N 1
ATOM 3791 C CA . ASP A 1 489 ? 20.647 4.023 17.487 1.00 95.94 489 ASP A CA 1
ATOM 3792 C C . ASP A 1 489 ? 20.635 4.716 16.108 1.00 95.94 489 ASP A C 1
ATOM 3794 O O . ASP A 1 489 ? 20.032 5.779 15.946 1.00 95.94 489 ASP A O 1
ATOM 3798 N N . ILE A 1 490 ? 21.219 4.118 15.066 1.00 95.94 490 ILE A N 1
ATOM 3799 C CA . ILE A 1 490 ? 21.234 4.764 13.744 1.00 95.94 490 ILE A CA 1
ATOM 3800 C C . ILE A 1 490 ? 19.861 4.799 13.062 1.00 95.94 490 ILE A C 1
ATOM 3802 O O . ILE A 1 490 ? 19.618 5.714 12.277 1.00 95.94 490 ILE A O 1
ATOM 3806 N N . ALA A 1 491 ? 18.954 3.858 13.341 1.00 96.00 491 ALA A N 1
ATOM 3807 C CA . ALA A 1 491 ? 17.599 3.877 12.791 1.00 96.00 491 ALA A CA 1
ATOM 3808 C C . ALA A 1 491 ? 16.778 5.015 13.414 1.00 96.00 491 ALA A C 1
ATOM 3810 O O . ALA A 1 491 ? 16.159 5.804 12.697 1.00 96.00 491 ALA A O 1
ATOM 3811 N N . VAL A 1 492 ? 16.831 5.155 14.744 1.00 97.19 492 VAL A N 1
ATOM 3812 C CA . VAL A 1 492 ? 16.175 6.250 15.474 1.00 97.19 492 VAL A CA 1
ATOM 3813 C C . VAL A 1 492 ? 16.767 7.591 15.056 1.00 97.19 492 VAL A C 1
ATOM 3815 O O . VAL A 1 492 ? 16.028 8.496 14.669 1.00 97.19 492 VAL A O 1
ATOM 3818 N N . GLY A 1 493 ? 18.094 7.722 15.065 1.00 97.62 493 GLY A N 1
ATOM 3819 C CA . GLY A 1 493 ? 18.750 8.953 14.640 1.00 97.62 493 GLY A CA 1
ATOM 3820 C C . GLY A 1 493 ? 18.523 9.274 13.166 1.00 97.62 493 GLY A C 1
ATOM 3821 O O . GLY A 1 493 ? 18.327 10.436 12.817 1.00 97.62 493 GLY A O 1
ATOM 3822 N N . GLY A 1 494 ? 18.468 8.256 12.307 1.00 96.81 494 GLY A N 1
ATOM 3823 C CA . GLY A 1 494 ? 18.080 8.378 10.906 1.00 96.81 494 GLY A CA 1
ATOM 3824 C C . GLY A 1 494 ? 16.666 8.927 10.744 1.00 96.81 494 GLY A C 1
ATOM 3825 O O . GLY A 1 494 ? 16.470 9.860 9.972 1.00 96.81 494 GLY A O 1
ATOM 3826 N N . ALA A 1 495 ? 15.692 8.422 11.506 1.00 95.56 495 ALA A N 1
ATOM 3827 C CA . ALA A 1 495 ? 14.316 8.925 11.495 1.00 95.56 495 ALA A CA 1
ATOM 3828 C C . ALA A 1 495 ? 14.221 10.395 11.941 1.00 95.56 495 ALA A C 1
ATOM 3830 O O . ALA A 1 495 ? 13.506 11.179 11.318 1.00 95.56 495 ALA A O 1
ATOM 3831 N N . VAL A 1 496 ? 14.995 10.794 12.957 1.00 96.75 496 VAL A N 1
ATOM 3832 C CA . VAL A 1 496 ? 15.102 12.200 13.384 1.00 96.75 496 VAL A CA 1
ATOM 3833 C C . VAL A 1 496 ? 15.718 13.067 12.282 1.00 96.75 496 VAL A C 1
ATOM 3835 O O . VAL A 1 496 ? 15.177 14.116 11.944 1.00 96.75 496 VAL A O 1
ATOM 3838 N N . LEU A 1 497 ? 16.830 12.631 11.681 1.00 96.12 497 LEU A N 1
ATOM 3839 C CA . LEU A 1 497 ? 17.487 13.338 10.572 1.00 96.12 497 LEU A CA 1
ATOM 3840 C C . LEU A 1 497 ? 16.623 13.380 9.301 1.00 96.12 497 LEU A C 1
ATOM 3842 O O . LEU A 1 497 ? 16.773 14.289 8.485 1.00 96.12 497 LEU A O 1
ATOM 3846 N N . GLY A 1 498 ? 15.709 12.422 9.140 1.00 92.75 498 GLY A N 1
ATOM 3847 C CA . GLY A 1 498 ? 14.736 12.365 8.054 1.00 92.75 498 GLY A CA 1
ATOM 3848 C C . GLY A 1 498 ? 13.694 13.483 8.107 1.00 92.75 498 GLY A C 1
ATOM 3849 O O . GLY A 1 498 ? 13.147 13.835 7.065 1.00 92.75 498 GLY A O 1
ATOM 3850 N N . GLY A 1 499 ? 13.437 14.077 9.280 1.00 89.19 499 GLY A N 1
ATOM 3851 C CA . GLY A 1 499 ? 12.530 15.223 9.420 1.00 89.19 499 GLY A CA 1
ATOM 3852 C C . GLY A 1 499 ? 11.095 14.920 8.989 1.00 89.19 499 GLY A C 1
ATOM 3853 O O . GLY A 1 499 ? 10.487 15.710 8.275 1.00 89.19 499 GLY A O 1
ATOM 3854 N N . GLY A 1 500 ? 10.590 13.738 9.355 1.00 78.25 500 GLY A N 1
ATOM 3855 C CA . GLY A 1 500 ? 9.256 13.260 8.978 1.00 78.25 500 GLY A CA 1
ATOM 3856 C C . GLY A 1 500 ? 9.217 12.308 7.777 1.00 78.25 500 GLY A C 1
ATOM 3857 O O . GLY A 1 500 ? 8.157 11.754 7.503 1.00 78.25 500 GLY A O 1
ATOM 3858 N N . GLY A 1 501 ? 10.357 12.081 7.111 1.00 80.69 501 GLY A N 1
ATOM 3859 C CA . GLY A 1 501 ? 10.502 11.220 5.933 1.00 80.69 501 GLY A CA 1
ATOM 3860 C C . GLY A 1 501 ? 11.456 10.033 6.060 1.00 80.69 501 GLY A C 1
ATOM 3861 O O . GLY A 1 501 ? 11.949 9.704 7.138 1.00 80.69 501 GLY A O 1
ATOM 3862 N N . GLY A 1 502 ? 11.762 9.409 4.917 1.00 79.44 502 GLY A N 1
ATOM 3863 C CA . GLY A 1 502 ? 12.824 8.399 4.803 1.00 79.44 502 GLY A CA 1
ATOM 3864 C C . GLY A 1 502 ? 12.456 6.999 5.326 1.00 79.44 502 GLY A C 1
ATOM 3865 O O . GLY A 1 502 ? 13.323 6.183 5.664 1.00 79.44 502 GLY A O 1
ATOM 3866 N N . GLY A 1 503 ? 11.155 6.700 5.354 1.00 81.00 503 GLY A N 1
ATOM 3867 C CA . GLY A 1 503 ? 10.596 5.368 5.586 1.00 81.00 503 GLY A CA 1
ATOM 3868 C C . GLY A 1 503 ? 10.427 4.968 7.057 1.00 81.00 503 GLY A C 1
ATOM 3869 O O . GLY A 1 503 ? 10.904 5.628 7.976 1.00 81.00 503 GLY A O 1
ATOM 3870 N N . SER A 1 504 ? 9.714 3.858 7.272 1.00 84.62 504 SER A N 1
ATOM 3871 C CA . SER A 1 504 ? 9.280 3.390 8.597 1.00 84.62 504 SER A CA 1
ATOM 3872 C C . SER A 1 504 ? 10.446 3.024 9.520 1.00 84.62 504 SER A C 1
ATOM 3874 O O . SER A 1 504 ? 11.269 2.174 9.178 1.00 84.62 504 SER A O 1
ATOM 3876 N N . LEU A 1 505 ? 10.454 3.592 10.731 1.00 88.38 505 LEU A N 1
ATOM 3877 C CA . LEU A 1 505 ? 11.416 3.247 11.782 1.00 88.38 505 LEU A CA 1
ATOM 3878 C C . LEU A 1 505 ? 11.336 1.766 12.177 1.00 88.38 505 LEU A C 1
ATOM 3880 O O . LEU A 1 505 ? 12.361 1.097 12.243 1.00 88.38 505 LEU A O 1
ATOM 3884 N N . ALA A 1 506 ? 10.127 1.243 12.397 1.00 86.12 506 ALA A N 1
ATOM 3885 C CA . ALA A 1 506 ? 9.932 -0.145 12.815 1.00 86.12 506 ALA A CA 1
ATOM 3886 C C . ALA A 1 506 ? 10.490 -1.138 11.783 1.00 86.12 506 ALA A C 1
ATOM 3888 O O . ALA A 1 506 ? 11.256 -2.030 12.140 1.00 86.12 506 ALA A O 1
ATOM 3889 N N . LYS A 1 507 ? 10.176 -0.929 10.493 1.00 84.56 507 LYS A N 1
ATOM 3890 C CA . LYS A 1 507 ? 10.743 -1.740 9.402 1.00 84.56 507 LYS A CA 1
ATOM 3891 C C . LYS A 1 507 ? 12.259 -1.579 9.309 1.00 84.56 507 LYS A C 1
ATOM 3893 O O . LYS A 1 507 ? 12.949 -2.531 8.971 1.00 84.56 507 LYS A O 1
ATOM 3898 N N . GLY A 1 508 ? 12.776 -0.381 9.580 1.00 88.12 508 GLY A N 1
ATOM 3899 C CA . GLY A 1 508 ? 14.208 -0.120 9.586 1.00 88.12 508 GLY A CA 1
ATOM 3900 C C . GLY A 1 508 ? 14.952 -0.958 10.623 1.00 88.12 508 GLY A C 1
ATOM 3901 O O . GLY A 1 508 ? 15.922 -1.633 10.281 1.00 88.12 508 GLY A O 1
ATOM 3902 N N . ILE A 1 509 ? 14.470 -0.961 11.867 1.00 89.62 509 ILE A N 1
ATOM 3903 C CA . ILE A 1 509 ? 15.061 -1.755 12.952 1.00 89.62 509 ILE A CA 1
ATOM 3904 C C . ILE A 1 509 ? 15.057 -3.243 12.579 1.00 89.62 509 ILE A C 1
ATOM 3906 O O . ILE A 1 509 ? 16.119 -3.860 12.574 1.00 89.62 509 ILE A O 1
ATOM 3910 N N . GLU A 1 510 ? 13.911 -3.782 12.152 1.00 87.69 510 GLU A N 1
ATOM 3911 C CA . GLU A 1 510 ? 13.787 -5.184 11.718 1.00 87.69 510 GLU A CA 1
ATOM 3912 C C . GLU A 1 510 ? 14.781 -5.532 10.593 1.00 87.69 510 GLU A C 1
ATOM 3914 O O . GLU A 1 510 ? 15.481 -6.546 10.642 1.00 87.69 510 GLU A O 1
ATOM 3919 N N . PHE A 1 511 ? 14.899 -4.661 9.588 1.00 88.75 511 PHE A N 1
ATOM 3920 C CA . PHE A 1 511 ? 15.796 -4.868 8.452 1.00 88.75 511 PHE A CA 1
ATOM 3921 C C . PHE A 1 511 ? 17.279 -4.793 8.841 1.00 88.75 511 PHE A C 1
ATOM 3923 O O . PHE A 1 511 ? 18.110 -5.540 8.318 1.00 88.75 511 PHE A O 1
ATOM 3930 N N . GLY A 1 512 ? 17.639 -3.893 9.756 1.00 89.19 512 GLY A N 1
ATOM 3931 C CA . GLY A 1 512 ? 19.005 -3.771 10.251 1.00 89.19 512 GLY A CA 1
ATOM 3932 C C . GLY A 1 512 ? 19.404 -4.935 11.163 1.00 89.19 512 GLY A C 1
ATOM 3933 O O . GLY A 1 512 ? 20.525 -5.434 11.056 1.00 89.19 512 GLY A O 1
ATOM 3934 N N . GLU A 1 513 ? 18.493 -5.426 12.008 1.00 88.62 513 GLU A N 1
ATOM 3935 C CA . GLU A 1 513 ? 18.706 -6.640 12.806 1.00 88.62 513 GLU A CA 1
ATOM 3936 C C . GLU A 1 513 ? 18.943 -7.858 11.907 1.00 88.62 513 GLU A C 1
ATOM 3938 O O . GLU A 1 513 ? 19.885 -8.624 12.135 1.00 88.62 513 GLU A O 1
ATOM 3943 N N . LEU A 1 514 ? 18.166 -7.977 10.825 1.00 88.69 514 LEU A N 1
ATOM 3944 C CA . LEU A 1 514 ? 18.368 -8.997 9.799 1.00 88.69 514 LEU A CA 1
ATOM 3945 C C . LEU A 1 514 ? 19.779 -8.917 9.191 1.00 88.69 514 LEU A C 1
ATOM 3947 O O . LEU A 1 514 ? 20.451 -9.935 9.033 1.00 88.69 514 LEU A O 1
ATOM 3951 N N . ALA A 1 515 ? 20.281 -7.715 8.895 1.00 89.19 515 ALA A N 1
ATOM 3952 C CA . ALA A 1 515 ? 21.636 -7.542 8.368 1.00 89.19 515 ALA A CA 1
ATOM 3953 C C . ALA A 1 515 ? 22.724 -8.037 9.342 1.00 89.19 515 ALA A C 1
ATOM 3955 O O . ALA A 1 515 ? 23.709 -8.645 8.909 1.00 89.19 515 ALA A O 1
ATOM 3956 N N . VAL A 1 516 ? 22.536 -7.812 10.646 1.00 87.00 516 VAL A N 1
ATOM 3957 C CA . VAL A 1 516 ? 23.442 -8.287 11.709 1.00 87.00 516 VAL A CA 1
ATOM 3958 C C . VAL A 1 516 ? 23.345 -9.804 11.903 1.00 87.00 516 VAL A C 1
ATOM 3960 O O . VAL A 1 516 ? 24.353 -10.450 12.195 1.00 87.00 516 VAL A O 1
ATOM 3963 N N . GLU A 1 517 ? 22.161 -10.393 11.728 1.00 86.00 517 GLU A N 1
ATOM 3964 C CA . GLU A 1 517 ? 21.971 -11.846 11.801 1.00 86.00 517 GLU A CA 1
ATOM 3965 C C . GLU A 1 517 ? 22.656 -12.571 10.630 1.00 86.00 517 GLU A C 1
ATOM 3967 O O . GLU A 1 517 ? 23.328 -13.590 10.830 1.00 86.00 517 GLU A O 1
ATOM 3972 N N . TYR A 1 518 ? 22.505 -12.049 9.410 1.00 79.50 518 TYR A N 1
ATOM 3973 C CA . TYR A 1 518 ? 22.959 -12.718 8.188 1.00 79.50 518 TYR A CA 1
ATOM 3974 C C . TYR A 1 518 ? 24.441 -12.511 7.876 1.00 79.50 518 TYR A C 1
ATOM 3976 O O . TYR A 1 518 ? 25.051 -13.361 7.217 1.00 79.50 518 TYR A O 1
ATOM 3984 N N . GLY A 1 519 ? 25.048 -11.421 8.341 1.00 80.06 519 GLY A N 1
ATOM 3985 C CA . GLY A 1 519 ? 26.439 -11.133 8.026 1.00 80.06 519 GLY A CA 1
ATOM 3986 C C . GLY A 1 519 ? 27.083 -10.103 8.939 1.00 80.06 519 GLY A C 1
ATOM 3987 O O . GLY A 1 519 ? 26.670 -9.864 10.068 1.00 80.06 519 GLY A O 1
ATOM 3988 N N . ARG A 1 520 ? 28.189 -9.539 8.459 1.00 82.69 520 ARG A N 1
ATOM 3989 C CA . ARG A 1 520 ? 28.927 -8.483 9.157 1.00 82.69 520 ARG A CA 1
ATOM 3990 C C . ARG A 1 520 ? 29.046 -7.305 8.205 1.00 82.69 520 ARG A C 1
ATOM 3992 O O . ARG A 1 520 ? 30.032 -7.260 7.467 1.00 82.69 520 ARG A O 1
ATOM 3999 N N . PRO A 1 521 ? 28.042 -6.414 8.166 1.00 88.00 521 PRO A N 1
ATOM 4000 C CA . PRO A 1 521 ? 28.157 -5.209 7.366 1.00 88.00 521 PRO A CA 1
ATOM 4001 C C . PRO A 1 521 ? 29.383 -4.406 7.806 1.00 88.00 521 PRO A C 1
ATOM 4003 O O . PRO A 1 521 ? 29.827 -4.493 8.956 1.00 88.00 521 PRO A O 1
ATOM 4006 N N . THR A 1 522 ? 29.951 -3.644 6.880 1.00 90.50 522 THR A N 1
ATOM 4007 C CA . THR A 1 522 ? 31.106 -2.785 7.148 1.00 90.50 522 THR A CA 1
ATOM 4008 C C . THR A 1 522 ? 30.802 -1.366 6.711 1.00 90.50 522 THR A C 1
ATOM 4010 O O . THR A 1 522 ? 30.146 -1.144 5.696 1.00 90.50 522 THR A O 1
ATOM 4013 N N . ILE A 1 523 ? 31.283 -0.406 7.497 1.00 91.94 523 ILE A N 1
ATOM 4014 C CA . ILE A 1 523 ? 31.205 1.017 7.180 1.00 91.94 523 ILE A CA 1
ATOM 4015 C C . ILE A 1 523 ? 32.623 1.565 7.123 1.00 91.94 523 ILE A C 1
ATOM 4017 O O . ILE A 1 523 ? 33.429 1.283 8.012 1.00 91.94 523 ILE A O 1
ATOM 4021 N N . VAL A 1 524 ? 32.923 2.317 6.069 1.00 93.38 524 VAL A N 1
ATOM 4022 C CA . VAL A 1 524 ? 34.230 2.938 5.822 1.00 93.38 524 VAL A CA 1
ATOM 4023 C C . VAL A 1 524 ? 34.057 4.421 5.526 1.00 93.38 524 VAL A C 1
ATOM 4025 O O . VAL A 1 524 ? 32.996 4.849 5.071 1.00 93.38 524 VAL A O 1
ATOM 4028 N N . SER A 1 525 ? 35.095 5.227 5.741 1.00 92.62 525 SER A N 1
ATOM 4029 C CA . SER A 1 525 ? 35.063 6.590 5.218 1.00 92.62 525 SER A CA 1
ATOM 4030 C C . SER A 1 525 ? 35.160 6.549 3.695 1.00 92.62 525 SER A C 1
ATOM 4032 O O . SER A 1 525 ? 35.936 5.773 3.139 1.00 92.62 525 SER A O 1
ATOM 4034 N N . VAL A 1 526 ? 34.438 7.433 3.000 1.00 91.31 526 VAL A N 1
ATOM 4035 C CA . VAL A 1 526 ? 34.623 7.606 1.547 1.00 91.31 526 VAL A CA 1
ATOM 4036 C C . VAL A 1 526 ? 36.075 7.972 1.199 1.00 91.31 526 VAL A C 1
ATOM 4038 O O . VAL A 1 526 ? 36.560 7.609 0.134 1.00 91.31 526 VAL A O 1
ATOM 4041 N N . ALA A 1 527 ? 36.788 8.631 2.120 1.00 89.75 527 ALA A N 1
ATOM 4042 C CA . ALA A 1 527 ? 38.189 9.013 1.960 1.00 89.75 527 ALA A CA 1
ATOM 4043 C C . ALA A 1 527 ? 39.172 7.829 2.061 1.00 89.75 527 ALA A C 1
ATOM 4045 O O . ALA A 1 527 ? 40.341 7.987 1.704 1.00 89.75 527 ALA A O 1
ATOM 4046 N N . ASP A 1 528 ? 38.718 6.672 2.554 1.00 91.56 528 ASP A N 1
ATOM 4047 C CA . ASP A 1 528 ? 39.527 5.452 2.657 1.00 91.56 528 ASP A CA 1
ATOM 4048 C C . ASP A 1 528 ? 39.461 4.592 1.380 1.00 91.56 528 ASP A C 1
ATOM 4050 O O . ASP A 1 528 ? 40.224 3.633 1.246 1.00 91.56 528 ASP A O 1
ATOM 4054 N N . LEU A 1 529 ? 38.565 4.924 0.442 1.00 92.31 529 LEU A N 1
ATOM 4055 C CA . LEU A 1 529 ? 38.436 4.259 -0.858 1.00 92.31 529 LEU A CA 1
ATOM 4056 C C . LEU A 1 529 ? 39.460 4.793 -1.869 1.00 92.31 529 LEU A C 1
ATOM 4058 O O . LEU A 1 529 ? 39.938 5.927 -1.753 1.00 92.31 529 LEU A O 1
ATOM 4062 N N . ASP A 1 530 ? 39.771 4.012 -2.910 1.00 93.94 530 ASP A N 1
ATOM 4063 C CA . ASP A 1 530 ? 40.502 4.572 -4.046 1.00 93.94 530 ASP A CA 1
ATOM 4064 C C . ASP A 1 530 ? 39.611 5.629 -4.731 1.00 93.94 530 ASP A C 1
ATOM 4066 O O . ASP A 1 530 ? 38.436 5.365 -4.987 1.00 93.94 530 ASP A O 1
ATOM 4070 N N . PRO A 1 531 ? 40.126 6.824 -5.080 1.00 94.88 531 PRO A N 1
ATOM 4071 C CA . PRO A 1 531 ? 39.341 7.882 -5.725 1.00 94.88 531 PRO A CA 1
ATOM 4072 C C . PRO A 1 531 ? 38.590 7.460 -6.998 1.00 94.88 531 PRO A C 1
ATOM 4074 O O . PRO A 1 531 ? 37.651 8.156 -7.411 1.00 94.88 531 PRO A O 1
ATOM 4077 N N . THR A 1 532 ? 39.041 6.378 -7.641 1.00 94.00 532 THR A N 1
ATOM 4078 C CA . THR A 1 532 ? 38.467 5.797 -8.859 1.00 94.00 532 THR A CA 1
ATOM 4079 C C . THR A 1 532 ? 37.515 4.627 -8.607 1.00 94.00 532 THR A C 1
ATOM 4081 O O . THR A 1 532 ? 36.832 4.220 -9.549 1.00 94.00 532 THR A O 1
ATOM 4084 N N . ASP A 1 533 ? 37.419 4.126 -7.370 1.00 94.75 533 ASP A N 1
ATOM 4085 C CA . ASP A 1 533 ? 36.450 3.094 -6.999 1.00 94.75 533 ASP A CA 1
ATOM 4086 C C . ASP A 1 533 ? 35.033 3.580 -7.293 1.00 94.75 533 ASP A C 1
ATOM 4088 O O . ASP A 1 533 ? 34.681 4.728 -7.016 1.00 94.75 533 ASP A O 1
ATOM 4092 N N . VAL A 1 534 ? 34.202 2.705 -7.858 1.00 97.19 534 VAL A N 1
ATOM 4093 C CA . VAL A 1 534 ? 32.805 3.044 -8.137 1.00 97.19 534 VAL A CA 1
ATOM 4094 C C . VAL A 1 534 ? 31.952 2.801 -6.901 1.00 97.19 534 VAL A C 1
ATOM 4096 O O . VAL A 1 534 ? 31.946 1.705 -6.339 1.00 97.19 534 VAL A O 1
ATOM 4099 N N . VAL A 1 535 ? 31.201 3.827 -6.518 1.00 97.44 535 VAL A N 1
ATOM 4100 C CA . VAL A 1 535 ? 30.217 3.811 -5.439 1.00 97.44 535 VAL A CA 1
ATOM 4101 C C . VAL A 1 535 ? 28.821 3.747 -6.051 1.00 97.44 535 VAL A C 1
ATOM 4103 O O . VAL A 1 535 ? 28.506 4.523 -6.956 1.00 97.44 535 VAL A O 1
ATOM 4106 N N . LEU A 1 536 ? 27.987 2.822 -5.568 1.00 97.44 536 LEU A N 1
ATOM 4107 C CA . LEU A 1 536 ? 26.579 2.713 -5.965 1.00 97.44 536 LEU A CA 1
ATOM 4108 C C . LEU A 1 536 ? 25.661 3.306 -4.901 1.00 97.44 536 LEU A C 1
ATOM 4110 O O . LEU A 1 536 ? 25.815 3.014 -3.717 1.00 97.44 536 LEU A O 1
ATOM 4114 N N . THR A 1 537 ? 24.644 4.054 -5.320 1.00 96.12 537 THR A N 1
ATOM 4115 C CA . THR A 1 537 ? 23.550 4.458 -4.432 1.00 96.12 537 THR A CA 1
ATOM 4116 C C . THR A 1 537 ? 22.541 3.321 -4.291 1.00 96.12 537 THR A C 1
ATOM 4118 O O . THR A 1 537 ? 22.040 2.825 -5.300 1.00 96.12 537 THR A O 1
ATOM 4121 N N . VAL A 1 538 ? 22.179 2.954 -3.061 1.00 96.00 538 VAL A N 1
ATOM 4122 C CA . VAL A 1 538 ? 21.123 1.977 -2.752 1.00 96.00 538 VAL A CA 1
ATOM 4123 C C . VAL A 1 538 ? 19.924 2.651 -2.083 1.00 96.00 538 VAL A C 1
ATOM 4125 O O . VAL A 1 538 ? 20.076 3.560 -1.267 1.00 96.00 538 VAL A O 1
ATOM 4128 N N . SER A 1 539 ? 18.713 2.249 -2.468 1.00 92.38 539 SER A N 1
ATOM 4129 C CA . SER A 1 539 ? 17.463 2.818 -1.941 1.00 92.38 539 SER A CA 1
ATOM 4130 C C . SER A 1 539 ? 16.255 1.924 -2.213 1.00 92.38 539 SER A C 1
ATOM 4132 O O . SER A 1 539 ? 16.342 0.986 -3.001 1.00 92.38 539 SER A O 1
ATOM 4134 N N . GLY A 1 540 ? 15.119 2.230 -1.584 1.00 88.88 540 GLY A N 1
ATOM 4135 C CA . GLY A 1 540 ? 13.805 1.824 -2.087 1.00 88.88 540 GLY A CA 1
ATOM 4136 C C . GLY A 1 540 ? 13.179 2.968 -2.885 1.00 88.88 540 GLY A C 1
ATOM 4137 O O . GLY A 1 540 ? 13.352 4.130 -2.519 1.00 88.88 540 GLY A O 1
ATOM 4138 N N . VAL A 1 541 ? 12.460 2.656 -3.962 1.00 84.75 541 VAL A N 1
ATOM 4139 C CA . VAL A 1 541 ? 11.686 3.636 -4.740 1.00 84.75 541 VAL A CA 1
ATOM 4140 C C . VAL A 1 541 ? 10.235 3.185 -4.802 1.00 84.75 541 VAL A C 1
ATOM 4142 O O . VAL A 1 541 ? 9.948 2.091 -5.282 1.00 84.75 541 VAL A O 1
ATOM 4145 N N . GLY A 1 542 ? 9.339 4.022 -4.278 1.00 73.75 542 GLY A N 1
ATOM 4146 C CA . GLY A 1 542 ? 7.899 3.766 -4.234 1.00 73.75 542 GLY A CA 1
ATOM 4147 C C . GLY A 1 542 ? 7.148 4.365 -5.418 1.00 73.75 542 GLY A C 1
ATOM 4148 O O . GLY A 1 542 ? 7.596 5.344 -6.025 1.00 73.75 542 GLY A O 1
ATOM 4149 N N . ALA A 1 543 ? 5.988 3.787 -5.723 1.00 61.81 543 ALA A N 1
ATOM 4150 C CA . ALA A 1 543 ? 5.025 4.360 -6.653 1.00 61.81 543 ALA A CA 1
ATOM 4151 C C . ALA A 1 543 ? 4.275 5.544 -5.996 1.00 61.81 543 ALA A C 1
ATOM 4153 O O . ALA A 1 543 ? 3.918 5.443 -4.821 1.00 61.81 543 ALA A O 1
ATOM 4154 N N . PRO A 1 544 ? 3.966 6.638 -6.725 1.00 41.44 544 PRO A N 1
ATOM 4155 C CA . PRO A 1 544 ? 3.332 7.846 -6.165 1.00 41.44 544 PRO A CA 1
ATOM 4156 C C . PRO A 1 544 ? 1.953 7.661 -5.501 1.00 41.44 544 PRO A C 1
ATOM 4158 O O . PRO A 1 544 ? 1.460 8.590 -4.872 1.00 41.44 544 PRO A O 1
ATOM 4161 N N . ALA A 1 545 ? 1.309 6.502 -5.668 1.00 40.47 545 ALA A N 1
ATOM 4162 C CA . ALA A 1 545 ? -0.020 6.193 -5.131 1.00 40.47 545 ALA A CA 1
ATOM 4163 C C . ALA A 1 545 ? -0.044 4.949 -4.216 1.00 40.47 545 ALA A C 1
ATOM 4165 O O . ALA A 1 545 ? -1.121 4.503 -3.821 1.00 40.47 545 ALA A O 1
ATOM 4166 N N . ALA A 1 546 ? 1.116 4.358 -3.905 1.00 45.91 546 ALA A N 1
ATOM 4167 C CA . ALA A 1 546 ? 1.188 3.167 -3.063 1.00 45.91 546 ALA A CA 1
ATOM 4168 C C . ALA A 1 546 ? 1.038 3.540 -1.580 1.00 45.91 546 ALA A C 1
ATOM 4170 O O . ALA A 1 546 ? 1.889 4.224 -1.017 1.00 45.91 546 ALA A O 1
ATOM 4171 N N . THR A 1 547 ? -0.039 3.072 -0.944 1.00 41.44 547 THR A N 1
ATOM 4172 C CA . THR A 1 547 ? -0.329 3.312 0.482 1.00 41.44 547 THR A CA 1
ATOM 4173 C C . THR A 1 547 ? 0.373 2.323 1.417 1.00 41.44 547 THR A C 1
ATOM 4175 O O . THR A 1 547 ? 0.577 2.632 2.588 1.00 41.44 547 THR A O 1
ATOM 4178 N N . GLU A 1 548 ? 0.804 1.165 0.909 1.00 49.28 548 GLU A N 1
ATOM 4179 C CA . GLU A 1 548 ? 1.715 0.248 1.595 1.00 49.28 548 GLU A CA 1
ATOM 4180 C C . GLU A 1 548 ? 2.824 -0.217 0.645 1.00 49.28 548 GLU A C 1
ATOM 4182 O O . GLU A 1 548 ? 2.598 -0.487 -0.532 1.00 49.28 548 GLU A O 1
ATOM 4187 N N . SER A 1 549 ? 4.043 -0.300 1.173 1.00 55.72 549 SER A N 1
ATOM 4188 C CA . SER A 1 549 ? 5.247 -0.655 0.429 1.00 55.72 549 SER A CA 1
ATOM 4189 C C . SER A 1 549 ? 5.927 -1.871 1.068 1.00 55.72 549 SER A C 1
ATOM 4191 O O . SER A 1 549 ? 6.316 -1.852 2.243 1.00 55.72 549 SER A O 1
ATOM 4193 N N . HIS A 1 550 ? 6.037 -2.960 0.306 1.00 64.25 550 HIS A N 1
ATOM 4194 C CA . HIS A 1 550 ? 6.770 -4.169 0.683 1.00 64.25 550 HIS A CA 1
ATOM 4195 C C . HIS A 1 550 ? 7.758 -4.506 -0.425 1.00 64.25 550 HIS A C 1
ATOM 4197 O O . HIS A 1 550 ? 7.382 -4.576 -1.588 1.00 64.25 550 HIS A O 1
ATOM 4203 N N . VAL A 1 551 ? 9.009 -4.727 -0.044 1.00 68.81 551 VAL A N 1
ATOM 4204 C CA . VAL A 1 551 ? 10.058 -5.264 -0.909 1.00 68.81 551 VAL A CA 1
ATOM 4205 C C . VAL A 1 551 ? 10.764 -6.338 -0.103 1.00 68.81 551 VAL A C 1
ATOM 4207 O O . VAL A 1 551 ? 11.096 -6.103 1.064 1.00 68.81 551 VAL A O 1
ATOM 4210 N N . ASP A 1 552 ? 10.964 -7.508 -0.707 1.00 84.31 552 ASP A N 1
ATOM 4211 C CA . ASP A 1 552 ? 11.668 -8.608 -0.057 1.00 84.31 552 ASP A CA 1
ATOM 4212 C C . ASP A 1 552 ? 13.107 -8.150 0.250 1.00 84.31 552 ASP A C 1
ATOM 4214 O O . ASP A 1 552 ? 13.771 -7.587 -0.626 1.00 84.31 552 ASP A O 1
ATOM 4218 N N . PRO A 1 553 ? 13.643 -8.371 1.462 1.00 87.00 553 PRO A N 1
ATOM 4219 C CA . PRO A 1 553 ? 15.040 -8.064 1.760 1.00 87.00 553 PRO A CA 1
ATOM 4220 C C . PRO A 1 553 ? 16.045 -8.619 0.734 1.00 87.00 553 PRO A C 1
ATOM 4222 O O . PRO A 1 553 ? 17.061 -7.981 0.445 1.00 87.00 553 PRO A O 1
ATOM 4225 N N . ALA A 1 554 ? 15.751 -9.760 0.107 1.00 88.62 554 ALA A N 1
ATOM 4226 C CA . ALA A 1 554 ? 16.567 -10.326 -0.963 1.00 88.62 554 ALA A CA 1
ATOM 4227 C C . ALA A 1 554 ? 16.568 -9.485 -2.255 1.00 88.62 554 ALA A C 1
ATOM 4229 O O . ALA A 1 554 ? 17.523 -9.573 -3.031 1.00 88.62 554 ALA A O 1
ATOM 4230 N N . ASP A 1 555 ? 15.541 -8.672 -2.515 1.00 92.12 555 ASP A N 1
ATOM 4231 C CA . ASP A 1 555 ? 15.477 -7.767 -3.673 1.00 92.12 555 ASP A CA 1
ATOM 4232 C C . ASP A 1 555 ? 16.498 -6.634 -3.557 1.00 92.12 555 ASP A C 1
ATOM 4234 O O . ASP A 1 555 ? 17.137 -6.274 -4.546 1.00 92.12 555 ASP A O 1
ATOM 4238 N N . TYR A 1 556 ? 16.726 -6.128 -2.342 1.00 93.38 556 TYR A N 1
ATOM 4239 C CA . TYR A 1 556 ? 17.753 -5.121 -2.067 1.00 93.38 556 TYR A CA 1
ATOM 4240 C C . TYR A 1 556 ? 19.153 -5.611 -2.422 1.00 93.38 556 TYR A C 1
ATOM 4242 O O . TYR A 1 556 ? 19.920 -4.897 -3.073 1.00 93.38 556 TYR A O 1
ATOM 4250 N N . VAL A 1 557 ? 19.473 -6.848 -2.045 1.00 94.75 557 VAL A N 1
ATOM 4251 C CA . VAL A 1 557 ? 20.734 -7.497 -2.424 1.00 94.75 557 VAL A CA 1
ATOM 4252 C C . VAL A 1 557 ? 20.782 -7.714 -3.935 1.00 94.75 557 VAL A C 1
ATOM 4254 O O . VAL A 1 557 ? 21.772 -7.373 -4.584 1.00 94.75 557 VAL A O 1
ATOM 4257 N N . ARG A 1 558 ? 19.693 -8.226 -4.516 1.00 95.75 558 ARG A N 1
ATOM 4258 C CA . ARG A 1 558 ? 19.628 -8.567 -5.937 1.00 95.75 558 ARG A CA 1
ATOM 4259 C C . ARG A 1 558 ? 19.796 -7.357 -6.855 1.00 95.75 558 ARG A C 1
ATOM 4261 O O . ARG A 1 558 ? 20.460 -7.470 -7.883 1.00 95.75 558 ARG A O 1
ATOM 4268 N N . ALA A 1 559 ? 19.245 -6.200 -6.488 1.00 96.94 559 ALA A N 1
ATOM 4269 C CA . ALA A 1 559 ? 19.421 -4.963 -7.247 1.00 96.94 559 ALA A CA 1
ATOM 4270 C C . ALA A 1 559 ? 20.903 -4.564 -7.342 1.00 96.94 559 ALA A C 1
ATOM 4272 O O . ALA A 1 559 ? 21.370 -4.168 -8.411 1.00 96.94 559 ALA A O 1
ATOM 4273 N N . VAL A 1 560 ? 21.662 -4.733 -6.252 1.00 97.69 560 VAL A N 1
ATOM 4274 C CA . VAL A 1 560 ? 23.113 -4.500 -6.249 1.00 97.69 560 VAL A CA 1
ATOM 4275 C C . VAL A 1 560 ? 23.825 -5.504 -7.148 1.00 97.69 560 VAL A C 1
ATOM 4277 O O . VAL A 1 560 ? 24.609 -5.089 -7.997 1.00 97.69 560 VAL A O 1
ATOM 4280 N N . GLU A 1 561 ? 23.532 -6.799 -7.020 1.00 96.94 561 GLU A N 1
ATOM 4281 C CA . GLU A 1 561 ? 24.146 -7.842 -7.855 1.00 96.94 561 GLU A CA 1
ATOM 4282 C C . GLU A 1 561 ? 23.935 -7.591 -9.351 1.00 96.94 561 GLU A C 1
ATOM 4284 O O . GLU A 1 561 ? 24.887 -7.652 -10.125 1.00 96.94 561 GLU A O 1
ATOM 4289 N N . LEU A 1 562 ? 22.709 -7.249 -9.760 1.00 96.81 562 LEU A N 1
ATOM 4290 C CA . LEU A 1 562 ? 22.386 -6.953 -11.157 1.00 96.81 562 LEU A CA 1
ATOM 4291 C C . LEU A 1 562 ? 23.210 -5.790 -11.708 1.00 96.81 562 LEU A C 1
ATOM 4293 O O . LEU A 1 562 ? 23.713 -5.864 -12.833 1.00 96.81 562 LEU A O 1
ATOM 4297 N N . LEU A 1 563 ? 23.349 -4.715 -10.928 1.00 96.69 563 LEU A N 1
ATOM 4298 C CA . LEU A 1 563 ? 24.113 -3.554 -11.364 1.00 96.69 563 LEU A CA 1
ATOM 4299 C C . LEU A 1 563 ? 25.619 -3.841 -11.373 1.00 96.69 563 LEU A C 1
ATOM 4301 O O . LEU A 1 563 ? 26.308 -3.440 -12.310 1.00 96.69 563 LEU A O 1
ATOM 4305 N N . VAL A 1 564 ? 26.126 -4.582 -10.384 1.00 97.00 564 VAL A N 1
ATOM 4306 C CA . VAL A 1 564 ? 27.523 -5.039 -10.337 1.00 97.00 564 VAL A CA 1
ATOM 4307 C C . VAL A 1 564 ? 27.844 -5.913 -11.551 1.00 97.00 564 VAL A C 1
ATOM 4309 O O . VAL A 1 564 ? 28.820 -5.638 -12.249 1.00 97.00 564 VAL A O 1
ATOM 4312 N N . ASP A 1 565 ? 27.008 -6.907 -11.859 1.00 94.75 565 ASP A N 1
ATOM 4313 C CA . ASP A 1 565 ? 27.179 -7.794 -13.016 1.00 94.75 565 ASP A CA 1
ATOM 4314 C C . ASP A 1 565 ? 27.163 -7.010 -14.332 1.00 94.75 565 ASP A C 1
ATOM 4316 O O . ASP A 1 565 ? 27.966 -7.261 -15.240 1.00 94.75 565 ASP A O 1
ATOM 4320 N N . ARG A 1 566 ? 26.265 -6.023 -14.439 1.00 95.56 566 ARG A N 1
ATOM 4321 C CA . ARG A 1 566 ? 26.188 -5.150 -15.610 1.00 95.56 566 ARG A CA 1
ATOM 4322 C C . ARG A 1 566 ? 27.456 -4.316 -15.776 1.00 95.56 566 ARG A C 1
ATOM 4324 O O . ARG A 1 566 ? 27.962 -4.241 -16.894 1.00 95.56 566 ARG A O 1
ATOM 4331 N N . LEU A 1 567 ? 27.957 -3.693 -14.712 1.00 94.50 567 LEU A N 1
ATOM 4332 C CA . LEU A 1 567 ? 29.155 -2.845 -14.751 1.00 94.50 567 LEU A CA 1
ATOM 4333 C C . LEU A 1 567 ? 30.431 -3.666 -14.986 1.00 94.50 567 LEU A C 1
ATOM 4335 O O . LEU A 1 567 ? 31.308 -3.246 -15.744 1.00 94.50 567 LEU A O 1
ATOM 4339 N N . ALA A 1 568 ? 30.499 -4.879 -14.437 1.00 93.06 568 ALA A N 1
ATOM 4340 C CA . ALA A 1 568 ? 31.600 -5.805 -14.675 1.00 93.06 568 ALA A CA 1
ATOM 4341 C C . ALA A 1 568 ? 31.725 -6.196 -16.158 1.00 93.06 568 ALA A C 1
ATOM 4343 O O . ALA A 1 568 ? 32.839 -6.398 -16.648 1.00 93.06 568 ALA A O 1
ATOM 4344 N N . ALA A 1 569 ? 30.611 -6.247 -16.900 1.00 90.44 569 ALA A N 1
ATOM 4345 C CA . ALA A 1 569 ? 30.628 -6.489 -18.344 1.00 90.44 569 ALA A CA 1
ATOM 4346 C C . ALA A 1 569 ? 31.366 -5.391 -19.138 1.00 90.44 569 ALA A C 1
ATOM 4348 O O . ALA A 1 569 ? 31.913 -5.689 -20.201 1.00 90.44 569 ALA A O 1
ATOM 4349 N N . ASP A 1 570 ? 31.443 -4.170 -18.595 1.00 89.88 570 ASP A N 1
ATOM 4350 C CA . ASP A 1 570 ? 32.200 -3.042 -19.158 1.00 89.88 570 ASP A CA 1
ATOM 4351 C C . ASP A 1 570 ? 33.601 -2.895 -18.529 1.00 89.88 570 ASP A C 1
ATOM 4353 O O . ASP A 1 570 ? 34.343 -1.965 -18.843 1.00 89.88 570 ASP A O 1
ATOM 4357 N N . GLY A 1 571 ? 34.002 -3.838 -17.667 1.00 89.62 571 GLY A N 1
ATOM 4358 C CA . GLY A 1 571 ? 35.290 -3.825 -16.969 1.00 89.62 571 GLY A CA 1
ATOM 4359 C C . GLY A 1 571 ? 35.334 -2.912 -15.741 1.00 89.62 571 GLY A C 1
ATOM 4360 O O . GLY A 1 571 ? 36.415 -2.677 -15.201 1.00 89.62 571 GLY A O 1
ATOM 4361 N N . THR A 1 572 ? 34.188 -2.409 -15.285 1.00 92.00 572 THR A N 1
ATOM 4362 C CA . THR A 1 572 ? 34.078 -1.559 -14.097 1.00 92.00 572 THR A CA 1
ATOM 4363 C C . THR A 1 572 ? 33.895 -2.413 -12.846 1.00 92.00 572 THR A C 1
ATOM 4365 O O . THR A 1 572 ? 33.036 -3.289 -12.799 1.00 92.00 572 THR A O 1
ATOM 4368 N N . THR A 1 573 ? 34.698 -2.148 -11.813 1.00 90.94 573 THR A N 1
ATOM 4369 C CA . THR A 1 573 ? 34.573 -2.800 -10.501 1.00 90.94 573 THR A CA 1
ATOM 4370 C C . THR A 1 573 ? 33.909 -1.845 -9.518 1.00 90.94 573 THR A C 1
ATOM 4372 O O . THR A 1 573 ? 34.301 -0.684 -9.420 1.00 90.94 573 THR A O 1
ATOM 4375 N N . VAL A 1 574 ? 32.900 -2.338 -8.803 1.00 96.56 574 VAL A N 1
ATOM 4376 C CA . VAL A 1 574 ? 32.226 -1.600 -7.729 1.00 96.56 574 VAL A CA 1
ATOM 4377 C C . VAL A 1 574 ? 33.009 -1.790 -6.435 1.00 96.56 574 VAL A C 1
ATOM 4379 O O . VAL A 1 574 ? 33.300 -2.924 -6.058 1.00 96.56 574 VAL A O 1
ATOM 4382 N N . GLY A 1 575 ? 33.358 -0.683 -5.781 1.00 95.56 575 GLY A N 1
ATOM 4383 C CA . GLY A 1 575 ? 34.151 -0.671 -4.552 1.00 95.56 575 GLY A CA 1
ATOM 4384 C C . GLY A 1 575 ? 33.326 -0.482 -3.281 1.00 95.56 575 GLY A C 1
ATOM 4385 O O . GLY A 1 575 ? 33.724 -0.987 -2.236 1.00 95.56 575 GLY A O 1
ATOM 4386 N N . ALA A 1 576 ? 32.180 0.207 -3.350 1.00 97.62 576 ALA A N 1
ATOM 4387 C CA . ALA A 1 576 ? 31.356 0.484 -2.171 1.00 97.62 576 ALA A CA 1
ATOM 4388 C C . ALA A 1 576 ? 29.886 0.798 -2.501 1.00 97.62 576 ALA A C 1
ATOM 4390 O O . ALA A 1 576 ? 29.511 1.030 -3.654 1.00 97.62 576 ALA A O 1
ATOM 4391 N N . LEU A 1 577 ? 29.061 0.834 -1.457 1.00 97.69 577 LEU A N 1
ATOM 4392 C CA . LEU A 1 577 ? 27.653 1.225 -1.481 1.00 97.69 577 LEU A CA 1
ATOM 4393 C C . LEU A 1 577 ? 27.449 2.517 -0.682 1.00 97.69 577 LEU A C 1
ATOM 4395 O O . LEU A 1 577 ? 28.186 2.790 0.259 1.00 97.69 577 LEU A O 1
ATOM 4399 N N . MET A 1 578 ? 26.420 3.287 -1.011 1.00 96.38 578 MET A N 1
ATOM 4400 C CA . MET A 1 578 ? 26.023 4.504 -0.302 1.00 96.38 578 MET A CA 1
ATOM 4401 C C . MET A 1 578 ? 24.500 4.563 -0.205 1.00 96.38 578 MET A C 1
ATOM 4403 O O . MET A 1 578 ? 23.820 4.272 -1.189 1.00 96.38 578 MET A O 1
ATOM 4407 N N . THR A 1 579 ? 23.942 4.962 0.937 1.00 95.19 579 THR A N 1
ATOM 4408 C CA . THR A 1 579 ? 22.488 5.167 1.018 1.00 95.19 579 THR A CA 1
ATOM 4409 C C . THR A 1 579 ? 22.063 6.467 0.330 1.00 95.19 579 THR A C 1
ATOM 4411 O O . THR A 1 579 ? 22.847 7.399 0.139 1.00 95.19 579 THR A O 1
ATOM 4414 N N . ASN A 1 580 ? 20.806 6.538 -0.086 1.00 93.94 580 ASN A N 1
ATOM 4415 C CA . ASN A 1 580 ? 20.270 7.711 -0.760 1.00 93.94 580 ASN A CA 1
ATOM 4416 C C . ASN A 1 580 ? 20.004 8.883 0.197 1.00 93.94 580 ASN A C 1
ATOM 4418 O O . ASN A 1 580 ? 20.328 10.025 -0.112 1.00 93.94 580 ASN A O 1
ATOM 4422 N N . GLU A 1 581 ? 19.428 8.619 1.363 1.00 93.31 581 GLU A N 1
ATOM 4423 C CA . GLU A 1 581 ? 19.040 9.659 2.316 1.00 93.31 581 GLU A CA 1
ATOM 4424 C C . GLU A 1 581 ? 19.032 9.129 3.751 1.00 93.31 581 GLU A C 1
ATOM 4426 O O . GLU A 1 581 ? 19.143 7.921 3.969 1.00 93.31 581 GLU A O 1
ATOM 4431 N N . MET A 1 582 ? 18.897 10.031 4.727 1.00 94.25 582 MET A N 1
ATOM 4432 C CA . MET A 1 582 ? 18.655 9.652 6.121 1.00 94.25 582 MET A CA 1
ATOM 4433 C C . MET A 1 582 ? 17.163 9.485 6.398 1.00 94.25 582 MET A C 1
ATOM 4435 O O . MET A 1 582 ? 16.350 10.300 5.963 1.00 94.25 582 MET A O 1
ATOM 4439 N N . GLY A 1 583 ? 16.827 8.437 7.144 1.00 93.00 583 GLY A N 1
ATOM 4440 C CA . GLY A 1 583 ? 15.462 8.083 7.513 1.00 93.00 583 GLY A CA 1
ATOM 4441 C C . GLY A 1 583 ? 15.415 6.797 8.325 1.00 93.00 583 GLY A C 1
ATOM 4442 O O . GLY A 1 583 ? 16.399 6.059 8.366 1.00 93.00 583 GLY A O 1
ATOM 4443 N N . GLY A 1 584 ? 14.267 6.497 8.937 1.00 90.88 584 GLY A N 1
ATOM 4444 C CA . GLY A 1 584 ? 14.118 5.311 9.788 1.00 90.88 584 GLY A CA 1
ATOM 4445 C C . GLY A 1 584 ? 14.465 4.012 9.060 1.00 90.88 584 GLY A C 1
ATOM 4446 O O . GLY A 1 584 ? 15.198 3.182 9.589 1.00 90.88 584 GLY A O 1
ATOM 4447 N N . PHE A 1 585 ? 14.009 3.877 7.812 1.00 91.62 585 PHE A N 1
ATOM 4448 C CA . PHE A 1 585 ? 14.366 2.753 6.944 1.00 91.62 585 PHE A CA 1
ATOM 4449 C C . PHE A 1 585 ? 15.549 3.081 6.022 1.00 91.62 585 PHE A C 1
ATOM 4451 O O . PHE A 1 585 ? 16.437 2.252 5.829 1.00 91.62 585 PHE A O 1
ATOM 4458 N N . ALA A 1 586 ? 15.588 4.285 5.444 1.00 91.62 586 ALA A N 1
ATOM 4459 C CA . ALA A 1 586 ? 16.602 4.657 4.456 1.00 91.62 586 ALA A CA 1
ATOM 4460 C C . ALA A 1 586 ? 18.039 4.588 5.004 1.00 91.62 586 ALA A C 1
ATOM 4462 O O . ALA A 1 586 ? 18.940 4.147 4.292 1.00 91.62 586 ALA A O 1
ATOM 4463 N N . THR A 1 587 ? 18.260 4.936 6.275 1.00 94.62 587 THR A N 1
ATOM 4464 C CA . THR A 1 587 ? 19.595 4.886 6.894 1.00 94.62 587 THR A CA 1
ATOM 4465 C C . THR A 1 587 ? 20.131 3.455 6.998 1.00 94.62 587 THR A C 1
ATOM 4467 O O . THR A 1 587 ? 21.316 3.210 6.773 1.00 94.62 587 THR A O 1
ATOM 4470 N N . VAL A 1 588 ? 19.263 2.490 7.298 1.00 92.31 588 VAL A N 1
ATOM 4471 C CA . VAL A 1 588 ? 19.638 1.092 7.575 1.00 92.31 588 VAL A CA 1
ATOM 4472 C C . VAL A 1 588 ? 19.532 0.177 6.360 1.00 92.31 588 VAL A C 1
ATOM 4474 O O . VAL A 1 588 ? 20.138 -0.895 6.352 1.00 92.31 588 VAL A O 1
ATOM 4477 N N . ASN A 1 589 ? 18.820 0.598 5.311 1.00 89.81 589 ASN A N 1
ATOM 4478 C CA . ASN A 1 589 ? 18.522 -0.257 4.167 1.00 89.81 589 ASN A CA 1
ATOM 4479 C C . ASN A 1 589 ? 19.759 -0.804 3.455 1.00 89.81 589 ASN A C 1
ATOM 4481 O O . ASN A 1 589 ? 19.617 -1.804 2.785 1.00 89.81 589 ASN A O 1
ATOM 4485 N N . GLY A 1 590 ? 20.934 -0.178 3.555 1.00 92.38 590 GLY A N 1
ATOM 4486 C CA . GLY A 1 590 ? 22.149 -0.623 2.876 1.00 92.38 590 GLY A CA 1
ATOM 4487 C C . GLY A 1 590 ? 22.923 -1.695 3.642 1.00 92.38 590 GLY A C 1
ATOM 4488 O O . GLY A 1 590 ? 23.818 -2.327 3.077 1.00 92.38 590 GLY A O 1
ATOM 4489 N N . LEU A 1 591 ? 22.615 -1.889 4.932 1.00 93.75 591 LEU A N 1
ATOM 4490 C CA . LEU A 1 591 ? 23.367 -2.792 5.806 1.00 93.75 591 LEU A CA 1
ATOM 4491 C C . LEU A 1 591 ? 23.253 -4.236 5.324 1.00 93.75 591 LEU A C 1
ATOM 4493 O O . LEU A 1 591 ? 24.250 -4.952 5.308 1.00 93.75 591 LEU A O 1
ATOM 4497 N N . LEU A 1 592 ? 22.070 -4.662 4.881 1.00 92.56 592 LEU A N 1
ATOM 4498 C CA . LEU A 1 592 ? 21.872 -6.024 4.390 1.00 92.56 592 LEU A CA 1
ATOM 4499 C C . LEU A 1 592 ? 22.672 -6.282 3.107 1.00 92.56 592 LEU A C 1
ATOM 4501 O O . LEU A 1 592 ? 23.349 -7.301 2.992 1.00 92.56 592 LEU A O 1
ATOM 4505 N N . GLN A 1 593 ? 22.664 -5.334 2.168 1.00 94.25 593 GLN A N 1
ATOM 4506 C CA . GLN A 1 593 ? 23.432 -5.400 0.925 1.00 94.25 593 GLN A CA 1
ATOM 4507 C C . GLN A 1 593 ? 24.918 -5.500 1.245 1.00 94.25 593 GLN A C 1
ATOM 4509 O O . GLN A 1 593 ? 25.598 -6.348 0.672 1.00 94.25 593 GLN A O 1
ATOM 4514 N N . SER A 1 594 ? 25.418 -4.695 2.186 1.00 94.31 594 SER A N 1
ATOM 4515 C CA . SER A 1 594 ? 26.812 -4.777 2.629 1.00 94.31 594 SER A CA 1
ATOM 4516 C C . SER A 1 594 ? 27.134 -6.135 3.255 1.00 94.31 594 SER A C 1
ATOM 4518 O O . SER A 1 594 ? 28.111 -6.782 2.873 1.00 94.31 594 SER A O 1
ATOM 4520 N N . ALA A 1 595 ? 26.275 -6.615 4.155 1.00 91.62 595 ALA A N 1
ATOM 4521 C CA . ALA A 1 595 ? 26.449 -7.883 4.851 1.00 91.62 595 ALA A CA 1
ATOM 4522 C C . ALA A 1 595 ? 26.490 -9.090 3.899 1.00 91.62 595 ALA A C 1
ATOM 4524 O O . ALA A 1 595 ? 27.265 -10.021 4.132 1.00 91.62 595 ALA A O 1
ATOM 4525 N N . VAL A 1 596 ? 25.675 -9.076 2.838 1.00 91.62 596 VAL A N 1
ATOM 4526 C CA . VAL A 1 596 ? 25.535 -10.200 1.899 1.00 91.62 596 VAL A CA 1
ATOM 4527 C C . VAL A 1 596 ? 26.523 -10.117 0.732 1.00 91.62 596 VAL A C 1
ATOM 4529 O O . VAL A 1 596 ? 27.129 -11.127 0.380 1.00 91.62 596 VAL A O 1
ATOM 4532 N N . THR A 1 597 ? 26.723 -8.934 0.143 1.00 92.75 597 THR A N 1
ATOM 4533 C CA . THR A 1 597 ? 27.629 -8.759 -1.012 1.00 92.75 597 THR A CA 1
ATOM 4534 C C . THR A 1 597 ? 29.098 -8.626 -0.607 1.00 92.75 597 THR A C 1
ATOM 4536 O O . THR A 1 597 ? 29.988 -8.868 -1.422 1.00 92.75 597 THR A O 1
ATOM 4539 N N . GLY A 1 598 ? 29.370 -8.240 0.645 1.00 91.94 598 GLY A N 1
ATOM 4540 C CA . GLY A 1 598 ? 30.711 -7.933 1.142 1.00 91.94 598 GLY A CA 1
ATOM 4541 C C . GLY A 1 598 ? 31.245 -6.562 0.714 1.00 91.94 598 GLY A C 1
ATOM 4542 O O . GLY A 1 598 ? 32.379 -6.230 1.060 1.00 91.94 598 GLY A O 1
ATOM 4543 N N . LEU A 1 599 ? 30.458 -5.764 -0.018 1.00 94.81 599 LEU A N 1
ATOM 4544 C CA . LEU A 1 599 ? 30.801 -4.379 -0.336 1.00 94.81 599 LEU A CA 1
ATOM 4545 C C . LEU A 1 599 ? 30.615 -3.497 0.912 1.00 94.81 599 LEU A C 1
ATOM 4547 O O . LEU A 1 599 ? 29.570 -3.585 1.564 1.00 94.81 599 LEU A O 1
ATOM 4551 N N . PRO A 1 600 ? 31.580 -2.635 1.271 1.00 95.31 600 PRO A N 1
ATOM 4552 C CA . PRO A 1 600 ? 31.406 -1.717 2.387 1.00 95.31 600 PRO A CA 1
ATOM 4553 C C . PRO A 1 600 ? 30.378 -0.632 2.054 1.00 95.31 600 PRO A C 1
ATOM 4555 O O . PRO A 1 600 ? 30.285 -0.175 0.913 1.00 95.31 600 PRO A O 1
ATOM 4558 N N . LEU A 1 601 ? 29.633 -0.187 3.062 1.00 95.31 601 LEU A N 1
ATOM 4559 C CA . LEU A 1 601 ? 28.919 1.083 3.010 1.00 95.31 601 LEU A CA 1
ATOM 4560 C C . LEU A 1 601 ? 29.892 2.230 3.283 1.00 95.31 601 LEU A C 1
ATOM 4562 O O . LEU A 1 601 ? 30.738 2.137 4.171 1.00 95.31 601 LEU A O 1
ATOM 4566 N N . VAL A 1 602 ? 29.759 3.333 2.560 1.00 95.19 602 VAL A N 1
ATOM 4567 C CA . VAL A 1 602 ? 30.445 4.572 2.934 1.00 95.19 602 VAL A CA 1
ATOM 4568 C C . VAL A 1 602 ? 29.676 5.285 4.040 1.00 95.19 602 VAL A C 1
ATOM 4570 O O . VAL A 1 602 ? 28.444 5.275 4.049 1.00 95.19 602 VAL A O 1
ATOM 4573 N N . ASP A 1 603 ? 30.394 5.944 4.950 1.00 94.81 603 ASP A N 1
ATOM 4574 C CA . ASP A 1 603 ? 29.818 6.857 5.943 1.00 94.81 603 ASP A CA 1
ATOM 4575 C C . ASP A 1 603 ? 29.365 8.172 5.280 1.00 94.81 603 ASP A C 1
ATOM 4577 O O . ASP A 1 603 ? 29.929 9.250 5.486 1.00 94.81 603 ASP A O 1
ATOM 4581 N N . ALA A 1 604 ? 28.406 8.045 4.367 1.00 94.81 604 ALA A N 1
ATOM 4582 C CA . ALA A 1 604 ? 27.835 9.122 3.585 1.00 94.81 604 ALA A CA 1
ATOM 4583 C C . ALA A 1 604 ? 26.456 8.728 3.034 1.00 94.81 604 ALA A C 1
ATOM 4585 O O . ALA A 1 604 ? 26.103 7.548 2.942 1.00 94.81 604 ALA A O 1
ATOM 4586 N N . ALA A 1 605 ? 25.702 9.732 2.598 1.00 95.50 605 ALA A N 1
ATOM 4587 C CA . ALA A 1 605 ? 24.456 9.564 1.863 1.00 95.50 605 ALA A CA 1
ATOM 4588 C C . ALA A 1 605 ? 24.345 10.584 0.729 1.00 95.50 605 ALA A C 1
ATOM 4590 O O . ALA A 1 605 ? 24.986 11.637 0.792 1.00 95.50 605 ALA A O 1
ATOM 4591 N N . CYS A 1 606 ? 23.495 10.341 -0.280 1.00 94.12 606 CYS A N 1
ATOM 4592 C CA . CYS A 1 606 ? 23.249 11.379 -1.293 1.00 94.12 606 CYS A CA 1
ATOM 4593 C C . CYS A 1 606 ? 22.775 12.678 -0.628 1.00 94.12 606 CYS A C 1
ATOM 4595 O O . CYS A 1 606 ? 23.228 13.743 -1.035 1.00 94.12 606 CYS A O 1
ATOM 4597 N N . ASN A 1 607 ? 21.943 12.590 0.420 1.00 92.81 607 ASN A N 1
ATOM 4598 C CA . ASN A 1 607 ? 21.585 13.710 1.294 1.00 92.81 607 ASN A CA 1
ATOM 4599 C C . ASN A 1 607 ? 21.505 13.292 2.768 1.00 92.81 607 ASN A C 1
ATOM 4601 O O . ASN A 1 607 ? 21.029 12.210 3.091 1.00 92.81 607 ASN A O 1
ATOM 4605 N N . GLY A 1 608 ? 21.905 14.173 3.690 1.00 91.56 608 GLY A N 1
ATOM 4606 C CA . GLY A 1 608 ? 21.848 13.890 5.132 1.00 91.56 608 GLY A CA 1
ATOM 4607 C C . GLY A 1 608 ? 20.471 14.076 5.777 1.00 91.56 608 GLY A C 1
ATOM 4608 O O . GLY A 1 608 ? 20.383 14.080 7.000 1.00 91.56 608 GLY A O 1
ATOM 4609 N N . ARG A 1 609 ? 19.420 14.248 4.970 1.00 91.56 609 ARG A N 1
ATOM 4610 C CA . ARG A 1 609 ? 18.004 14.261 5.364 1.00 91.56 609 ARG A CA 1
ATOM 4611 C C . ARG A 1 609 ? 17.143 13.733 4.220 1.00 91.56 609 ARG A C 1
ATOM 4613 O O . ARG A 1 609 ? 17.625 13.694 3.084 1.00 91.56 609 ARG A O 1
ATOM 4620 N N . ALA A 1 610 ? 15.888 13.403 4.507 1.00 89.50 610 ALA A N 1
ATOM 4621 C CA . ALA A 1 610 ? 14.946 12.990 3.478 1.00 89.50 610 ALA A CA 1
ATOM 4622 C C . ALA A 1 610 ? 14.580 14.150 2.534 1.00 89.50 610 ALA A C 1
ATOM 4624 O O . ALA A 1 610 ? 14.605 15.324 2.937 1.00 89.50 610 ALA A O 1
ATOM 4625 N N . HIS A 1 611 ? 14.281 13.825 1.274 1.00 85.81 611 HIS A N 1
ATOM 4626 C CA . HIS A 1 611 ? 14.044 14.817 0.224 1.00 85.81 611 HIS A CA 1
ATOM 4627 C C . HIS A 1 611 ? 12.794 14.531 -0.635 1.00 85.81 611 HIS A C 1
ATOM 4629 O O . HIS A 1 611 ? 12.550 13.392 -1.033 1.00 85.81 611 HIS A O 1
ATOM 4635 N N . PRO A 1 612 ? 12.057 15.574 -1.061 1.00 71.19 612 PRO A N 1
ATOM 4636 C CA . PRO A 1 612 ? 10.753 15.401 -1.709 1.00 71.19 612 PRO A CA 1
ATOM 4637 C C . PRO A 1 612 ? 10.820 15.021 -3.196 1.00 71.19 612 PRO A C 1
ATOM 4639 O O . PRO A 1 612 ? 9.822 14.602 -3.782 1.00 71.19 612 PRO A O 1
ATOM 4642 N N . THR A 1 613 ? 11.970 15.197 -3.861 1.00 72.12 613 THR A N 1
ATOM 4643 C CA . THR A 1 613 ? 12.085 14.962 -5.309 1.00 72.12 613 THR A CA 1
ATOM 4644 C C . THR A 1 613 ? 13.211 13.992 -5.648 1.00 72.12 613 THR A C 1
ATOM 4646 O O . THR A 1 613 ? 14.286 14.014 -5.055 1.00 72.12 613 THR A O 1
ATOM 4649 N N . GLY A 1 614 ? 12.977 13.145 -6.656 1.00 73.31 614 GLY A N 1
ATOM 4650 C CA . GLY A 1 614 ? 13.988 12.211 -7.166 1.00 73.31 614 GLY A CA 1
ATOM 4651 C C . GLY A 1 614 ? 15.301 12.892 -7.588 1.00 73.31 614 GLY A C 1
ATOM 4652 O O . GLY A 1 614 ? 16.361 12.400 -7.204 1.00 73.31 614 GLY A O 1
ATOM 4653 N N . PRO A 1 615 ? 15.259 14.029 -8.315 1.00 77.56 615 PRO A N 1
ATOM 4654 C CA . PRO A 1 615 ? 16.446 14.811 -8.655 1.00 77.56 615 PRO A CA 1
ATOM 4655 C C . PRO A 1 615 ? 17.302 15.245 -7.463 1.00 77.56 615 PRO A C 1
ATOM 4657 O O . PRO A 1 615 ? 18.521 15.221 -7.570 1.00 77.56 615 PRO A O 1
ATOM 4660 N N . MET A 1 616 ? 16.712 15.593 -6.316 1.00 82.56 616 MET A N 1
ATOM 4661 C CA . MET A 1 616 ? 17.506 15.962 -5.135 1.00 82.56 616 MET A CA 1
ATOM 4662 C C . MET A 1 616 ? 18.347 14.783 -4.624 1.00 82.56 616 MET A C 1
ATOM 4664 O O . MET A 1 616 ? 19.464 14.991 -4.156 1.00 82.56 616 MET A O 1
ATOM 4668 N N . GLY A 1 617 ? 17.869 13.545 -4.789 1.00 83.12 617 GLY A N 1
ATOM 4669 C CA . GLY A 1 617 ? 18.571 12.305 -4.434 1.00 83.12 617 GLY A CA 1
ATOM 4670 C C . GLY A 1 617 ? 19.640 11.834 -5.425 1.00 83.12 617 GLY A C 1
ATOM 4671 O O . GLY A 1 617 ? 20.185 10.742 -5.270 1.00 83.12 617 GLY A O 1
ATOM 4672 N N . SER A 1 618 ? 19.964 12.614 -6.461 1.00 82.88 618 SER A N 1
ATOM 4673 C CA . SER A 1 618 ? 20.901 12.203 -7.516 1.00 82.88 618 SER A CA 1
ATOM 4674 C C . SER A 1 618 ? 22.374 12.492 -7.220 1.00 82.88 618 SER A C 1
ATOM 4676 O O . SER A 1 618 ? 23.170 12.526 -8.153 1.00 82.88 618 SER A O 1
ATOM 4678 N N . ILE A 1 619 ? 22.744 12.751 -5.958 1.00 86.00 619 ILE A N 1
ATOM 4679 C CA . ILE A 1 619 ? 24.100 13.157 -5.535 1.00 86.00 619 ILE A CA 1
ATOM 4680 C C . ILE A 1 619 ? 24.652 14.370 -6.329 1.00 86.00 619 ILE A C 1
ATOM 4682 O O . ILE A 1 619 ? 25.856 14.530 -6.500 1.00 86.00 619 ILE A O 1
ATOM 4686 N N . GLY A 1 620 ? 23.774 15.247 -6.831 1.00 82.19 620 GLY A N 1
ATOM 4687 C CA . GLY A 1 620 ? 24.164 16.423 -7.623 1.00 82.19 620 GLY A CA 1
ATOM 4688 C C . GLY A 1 620 ? 24.420 16.149 -9.111 1.00 82.19 620 GLY A C 1
ATOM 4689 O O . GLY A 1 620 ? 24.959 17.013 -9.807 1.00 82.19 620 GLY A O 1
ATOM 4690 N N . LEU A 1 621 ? 24.034 14.976 -9.623 1.00 82.75 621 LEU A N 1
ATOM 4691 C CA . LEU A 1 621 ? 24.064 14.683 -11.056 1.00 82.75 621 LEU A CA 1
ATOM 4692 C C . LEU A 1 621 ? 22.992 15.489 -11.807 1.00 82.75 621 LEU A C 1
ATOM 4694 O O . LEU A 1 621 ? 21.837 15.563 -11.377 1.00 82.75 621 LEU A O 1
ATOM 4698 N N . SER A 1 622 ? 23.379 16.040 -12.965 1.00 78.56 622 SER A N 1
ATOM 4699 C CA . SER A 1 622 ? 22.462 16.701 -13.908 1.00 78.56 622 SER A CA 1
ATOM 4700 C C . SER A 1 622 ? 21.382 15.734 -14.405 1.00 78.56 622 SER A C 1
ATOM 4702 O O . SER A 1 622 ? 21.632 14.538 -14.531 1.00 78.56 622 SER A O 1
ATOM 4704 N N . GLN A 1 623 ? 20.201 16.251 -14.754 1.00 73.81 623 GLN A N 1
ATOM 4705 C CA . GLN A 1 623 ? 19.116 15.446 -15.334 1.00 73.81 623 GLN A CA 1
ATOM 4706 C C . GLN A 1 623 ? 19.488 14.804 -16.677 1.00 73.81 623 GLN A C 1
ATOM 4708 O O . GLN A 1 623 ? 19.001 13.715 -16.977 1.00 73.81 623 GLN A O 1
ATOM 4713 N N . ASP A 1 624 ? 20.400 15.434 -17.419 1.00 77.81 624 ASP A N 1
ATOM 4714 C CA . ASP A 1 624 ? 20.916 14.941 -18.703 1.00 77.81 624 ASP A CA 1
ATOM 4715 C C . ASP A 1 624 ? 22.132 14.008 -18.524 1.00 77.81 624 ASP A C 1
ATOM 4717 O O . ASP A 1 624 ? 22.754 13.586 -19.497 1.00 77.81 624 ASP A O 1
ATOM 4721 N N . ALA A 1 625 ? 22.545 13.725 -17.282 1.00 84.88 625 ALA A N 1
ATOM 4722 C CA . ALA A 1 625 ? 23.637 12.793 -17.033 1.00 84.88 625 ALA A CA 1
ATOM 4723 C C . ALA A 1 625 ? 23.177 11.362 -17.334 1.00 84.88 625 ALA A C 1
ATOM 4725 O O . ALA A 1 625 ? 22.129 10.926 -16.855 1.00 84.88 625 ALA A O 1
ATOM 4726 N N . GLU A 1 626 ? 23.987 10.621 -18.085 1.00 87.62 626 GLU A N 1
ATOM 4727 C CA . GLU A 1 626 ? 23.798 9.183 -18.269 1.00 87.62 626 GLU A CA 1
ATOM 4728 C C . GLU A 1 626 ? 23.875 8.470 -16.914 1.00 87.62 626 GLU A C 1
ATOM 4730 O O . GLU A 1 626 ? 24.820 8.668 -16.143 1.00 87.62 626 GLU A O 1
ATOM 4735 N N . SER A 1 627 ? 22.878 7.638 -16.623 1.00 88.94 627 SER A N 1
ATOM 4736 C CA . SER A 1 627 ? 22.804 6.853 -15.396 1.00 88.94 627 SER A CA 1
ATOM 4737 C C . SER A 1 627 ? 22.420 5.412 -15.705 1.00 88.94 627 SER A C 1
ATOM 4739 O O . SER A 1 627 ? 21.638 5.128 -16.614 1.00 88.94 627 SER A O 1
ATOM 4741 N N . VAL A 1 628 ? 22.972 4.498 -14.908 1.00 93.19 628 VAL A N 1
ATOM 4742 C CA . VAL A 1 628 ? 22.613 3.081 -14.916 1.00 93.19 628 VAL A CA 1
ATOM 4743 C C . VAL A 1 628 ? 21.919 2.761 -13.601 1.00 93.19 628 VAL A C 1
ATOM 4745 O O . VAL A 1 628 ? 22.456 3.051 -12.527 1.00 93.19 628 VAL A O 1
ATOM 4748 N N . GLN A 1 629 ? 20.722 2.184 -13.679 1.00 95.00 629 GLN A N 1
ATOM 4749 C CA . GLN A 1 629 ? 19.904 1.858 -12.512 1.00 95.00 629 GLN A CA 1
ATOM 4750 C C . GLN A 1 629 ? 19.363 0.440 -12.632 1.00 95.00 629 GLN A C 1
ATOM 4752 O O . GLN A 1 629 ? 18.752 0.097 -13.638 1.00 95.00 629 GLN A O 1
ATOM 4757 N N . ALA A 1 630 ? 19.568 -0.374 -11.607 1.00 96.81 630 ALA A N 1
ATOM 4758 C CA . ALA A 1 630 ? 18.899 -1.651 -11.451 1.00 96.81 630 ALA A CA 1
ATOM 4759 C C . ALA A 1 630 ? 17.725 -1.485 -10.487 1.00 96.81 630 ALA A C 1
ATOM 4761 O O . ALA A 1 630 ? 17.894 -0.897 -9.419 1.00 96.81 630 ALA A O 1
ATOM 4762 N N . ALA A 1 631 ? 16.563 -2.016 -10.852 1.00 95.19 631 ALA A N 1
ATOM 4763 C CA . ALA A 1 631 ? 15.394 -2.073 -9.989 1.00 95.19 631 ALA A CA 1
ATOM 4764 C C . ALA A 1 631 ? 14.897 -3.514 -9.886 1.00 95.19 631 ALA A C 1
ATOM 4766 O O . ALA A 1 631 ? 14.794 -4.223 -10.892 1.00 95.19 631 ALA A O 1
ATOM 4767 N N . VAL A 1 632 ? 14.620 -3.937 -8.657 1.00 94.19 632 VAL A N 1
ATOM 4768 C CA . VAL A 1 632 ? 14.132 -5.273 -8.333 1.00 94.19 632 VAL A CA 1
ATOM 4769 C C . VAL A 1 632 ? 12.965 -5.153 -7.379 1.00 94.19 632 VAL A C 1
ATOM 4771 O O . VAL A 1 632 ? 13.041 -4.444 -6.380 1.00 94.19 632 VAL A O 1
ATOM 4774 N N . GLY A 1 633 ? 11.889 -5.856 -7.671 1.00 87.88 633 GLY A N 1
ATOM 4775 C CA . GLY A 1 633 ? 10.767 -5.979 -6.758 1.00 87.88 633 GLY A CA 1
ATOM 4776 C C . GLY A 1 633 ? 9.877 -7.118 -7.198 1.00 87.88 633 GLY A C 1
ATOM 4777 O O . GLY A 1 633 ? 9.965 -7.598 -8.328 1.00 87.88 633 GLY A O 1
ATOM 4778 N N . GLY A 1 634 ? 9.023 -7.571 -6.305 1.00 71.50 634 GLY A N 1
ATOM 4779 C CA . GLY A 1 634 ? 8.061 -8.612 -6.601 1.00 71.50 634 GLY A CA 1
ATOM 4780 C C . GLY A 1 634 ? 6.767 -8.320 -5.884 1.00 71.50 634 GLY A C 1
ATOM 4781 O O . GLY A 1 634 ? 6.755 -7.704 -4.819 1.00 71.50 634 GLY A O 1
ATOM 4782 N N . VAL A 1 635 ? 5.676 -8.804 -6.463 1.00 65.06 635 VAL A N 1
ATOM 4783 C CA . VAL A 1 635 ? 4.385 -8.732 -5.796 1.00 65.06 635 VAL A CA 1
ATOM 4784 C C . VAL A 1 635 ? 4.420 -9.752 -4.645 1.00 65.06 635 VAL A C 1
ATOM 4786 O O . VAL A 1 635 ? 4.601 -10.946 -4.919 1.00 65.06 635 VAL A O 1
ATOM 4789 N N . PRO A 1 636 ? 4.296 -9.331 -3.370 1.00 50.84 636 PRO A N 1
ATOM 4790 C CA . PRO A 1 636 ? 4.483 -10.217 -2.218 1.00 50.84 636 PRO A CA 1
ATOM 4791 C C . PRO A 1 636 ? 3.579 -11.452 -2.301 1.00 50.84 636 PRO A C 1
ATOM 4793 O O . PRO A 1 636 ? 2.427 -11.343 -2.684 1.00 50.84 636 PRO A O 1
ATOM 4796 N N . GLY A 1 637 ? 4.056 -12.649 -1.964 1.00 48.66 637 GLY A N 1
ATOM 4797 C CA . GLY A 1 637 ? 3.226 -13.862 -2.077 1.00 48.66 637 GLY A CA 1
ATOM 4798 C C . GLY A 1 637 ? 3.006 -14.372 -3.511 1.00 48.66 637 GLY A C 1
ATOM 4799 O O . GLY A 1 637 ? 2.315 -15.372 -3.697 1.00 48.66 637 GLY A O 1
ATOM 4800 N N . THR A 1 638 ? 3.638 -13.754 -4.513 1.00 58.34 638 THR A N 1
ATOM 4801 C CA . THR A 1 638 ? 3.762 -14.306 -5.868 1.00 58.34 638 THR A CA 1
ATOM 4802 C C . THR A 1 638 ? 5.196 -14.775 -6.130 1.00 58.34 638 THR A C 1
ATOM 4804 O O . THR A 1 638 ? 6.142 -14.323 -5.489 1.00 58.34 638 THR A O 1
ATOM 4807 N N . ALA A 1 639 ? 5.380 -15.674 -7.101 1.00 57.12 639 ALA A N 1
ATOM 4808 C CA . ALA A 1 639 ? 6.710 -15.978 -7.640 1.00 57.12 639 ALA A CA 1
ATOM 4809 C C . ALA A 1 639 ? 7.171 -14.942 -8.689 1.00 57.12 639 ALA A C 1
ATOM 4811 O O . ALA A 1 639 ? 8.267 -15.070 -9.236 1.00 57.12 639 ALA A O 1
ATOM 4812 N N . ALA A 1 640 ? 6.327 -13.950 -9.009 1.00 61.03 640 ALA A N 1
ATOM 4813 C CA . ALA A 1 640 ? 6.608 -12.950 -10.024 1.00 61.03 640 ALA A CA 1
ATOM 4814 C C . ALA A 1 640 ? 7.564 -11.898 -9.457 1.00 61.03 640 ALA A C 1
ATOM 4816 O O . ALA A 1 640 ? 7.237 -11.157 -8.530 1.00 61.03 640 ALA A O 1
ATOM 4817 N N . ARG A 1 641 ? 8.758 -11.846 -10.046 1.00 75.25 641 ARG A N 1
ATOM 4818 C CA . ARG A 1 641 ? 9.818 -10.909 -9.688 1.00 75.25 641 ARG A CA 1
ATOM 4819 C C . ARG A 1 641 ? 10.187 -10.094 -10.917 1.00 75.25 641 ARG A C 1
ATOM 4821 O O . ARG A 1 641 ? 10.549 -10.652 -11.953 1.00 75.25 641 ARG A O 1
ATOM 4828 N N . LEU A 1 642 ? 10.087 -8.780 -10.799 1.00 86.88 642 LEU A N 1
ATOM 4829 C CA . LEU A 1 642 ? 10.597 -7.828 -11.766 1.00 86.88 642 LEU A CA 1
ATOM 4830 C C . LEU A 1 642 ? 12.076 -7.593 -11.463 1.00 86.88 642 LEU A C 1
ATOM 4832 O O . LEU A 1 642 ? 12.438 -7.179 -10.367 1.00 86.88 642 LEU A O 1
ATOM 4836 N N . GLU A 1 643 ? 12.929 -7.851 -12.449 1.00 93.56 643 GLU A N 1
ATOM 4837 C CA . GLU A 1 643 ? 14.345 -7.488 -12.443 1.00 93.56 643 GLU A CA 1
ATOM 4838 C C . GLU A 1 643 ? 14.608 -6.668 -13.707 1.00 93.56 643 GLU A C 1
ATOM 4840 O O . GLU A 1 643 ? 14.446 -7.164 -14.824 1.00 93.56 643 GLU A O 1
ATOM 4845 N N . THR A 1 644 ? 14.998 -5.405 -13.552 1.00 92.38 644 THR A N 1
ATOM 4846 C CA . THR A 1 644 ? 15.286 -4.527 -14.691 1.00 92.38 644 THR A CA 1
ATOM 4847 C C . THR A 1 644 ? 16.571 -3.746 -14.481 1.00 92.38 644 THR A C 1
ATOM 4849 O O . THR A 1 644 ? 16.915 -3.383 -13.358 1.00 92.38 644 THR A O 1
ATOM 4852 N N . VAL A 1 645 ? 17.280 -3.481 -15.578 1.00 95.19 645 VAL A N 1
ATOM 4853 C CA . VAL A 1 645 ? 18.430 -2.578 -15.627 1.00 95.19 645 VAL A CA 1
ATOM 4854 C C . VAL A 1 645 ? 18.167 -1.551 -16.717 1.00 95.19 645 VAL A C 1
ATOM 4856 O O . VAL A 1 645 ? 17.911 -1.902 -17.869 1.00 95.19 645 VAL A O 1
ATOM 4859 N N . VAL A 1 646 ? 18.217 -0.282 -16.336 1.00 92.69 646 VAL A N 1
ATOM 4860 C CA . VAL A 1 646 ? 17.903 0.867 -17.177 1.00 92.69 646 VAL A CA 1
ATOM 4861 C C . VAL A 1 646 ? 19.167 1.687 -17.388 1.00 92.69 646 VAL A C 1
ATOM 4863 O O . VAL A 1 646 ? 19.831 2.061 -16.425 1.00 92.69 646 VAL A O 1
ATOM 4866 N N . GLU A 1 647 ? 19.468 1.980 -18.650 1.00 93.31 647 GLU A N 1
ATOM 4867 C CA . GLU A 1 647 ? 20.552 2.863 -19.086 1.00 93.31 647 GLU A CA 1
ATOM 4868 C C . GLU A 1 647 ? 19.936 3.999 -19.895 1.00 93.31 647 GLU A C 1
ATOM 4870 O O . GLU A 1 647 ? 19.438 3.776 -21.003 1.00 93.31 647 GLU A O 1
ATOM 4875 N N . ALA A 1 648 ? 19.895 5.188 -19.302 1.00 90.06 648 ALA A N 1
ATOM 4876 C CA . ALA A 1 648 ? 19.348 6.382 -19.928 1.00 90.06 648 ALA A CA 1
ATOM 4877 C C . ALA A 1 648 ? 19.814 7.641 -19.185 1.00 90.06 648 ALA A C 1
ATOM 4879 O O . ALA A 1 648 ? 20.336 7.567 -18.069 1.00 90.06 648 ALA A O 1
ATOM 4880 N N . GLU A 1 649 ? 19.511 8.806 -19.759 1.00 88.56 649 GLU A N 1
ATOM 4881 C CA . GLU A 1 649 ? 19.525 10.079 -19.036 1.00 88.56 649 GLU A CA 1
ATOM 4882 C C . GLU A 1 649 ? 18.750 9.953 -17.716 1.00 88.56 649 GLU A C 1
ATOM 4884 O O . GLU A 1 649 ? 17.669 9.351 -17.660 1.00 88.56 649 GLU A O 1
ATOM 4889 N N . LEU A 1 650 ? 19.307 10.524 -16.647 1.00 84.19 650 LEU A N 1
ATOM 4890 C CA . LEU A 1 650 ? 18.852 10.361 -15.269 1.00 84.19 650 LEU A CA 1
ATOM 4891 C C . LEU A 1 650 ? 17.341 10.577 -15.098 1.00 84.19 650 LEU A C 1
ATOM 4893 O O . LEU A 1 650 ? 16.695 9.784 -14.410 1.00 84.19 650 LEU A O 1
ATOM 4897 N N . GLY A 1 651 ? 16.770 11.606 -15.733 1.00 77.69 651 GLY A N 1
ATOM 4898 C CA . GLY A 1 651 ? 15.329 11.878 -15.663 1.00 77.69 651 GLY A CA 1
ATOM 4899 C C . GLY A 1 651 ? 14.474 10.749 -16.257 1.00 77.69 651 GLY A C 1
ATOM 4900 O O . GLY A 1 651 ? 13.465 10.336 -15.673 1.00 77.69 651 GLY A O 1
ATOM 4901 N N . THR A 1 652 ? 14.915 10.183 -17.382 1.00 82.75 652 THR A N 1
ATOM 4902 C CA . THR A 1 652 ? 14.262 9.040 -18.038 1.00 82.75 652 THR A CA 1
ATOM 4903 C C . THR A 1 652 ? 14.439 7.768 -17.215 1.00 82.75 652 THR A C 1
ATOM 4905 O O . THR A 1 652 ? 13.466 7.052 -16.970 1.00 82.75 652 THR A O 1
ATOM 4908 N N . ALA A 1 653 ? 15.654 7.505 -16.728 1.00 86.25 653 ALA A N 1
ATOM 4909 C CA . ALA A 1 653 ? 15.946 6.334 -15.910 1.00 86.25 653 ALA A CA 1
ATOM 4910 C C . ALA A 1 653 ? 15.127 6.329 -14.609 1.00 86.25 653 ALA A C 1
ATOM 4912 O O . ALA A 1 653 ? 14.493 5.327 -14.281 1.00 86.25 653 ALA A O 1
ATOM 4913 N N . ALA A 1 654 ? 15.050 7.470 -13.918 1.00 81.69 654 ALA A N 1
ATOM 4914 C CA . ALA A 1 654 ? 14.235 7.622 -12.715 1.00 81.69 654 ALA A CA 1
ATOM 4915 C C . ALA A 1 654 ? 12.736 7.418 -12.991 1.00 81.69 654 ALA A C 1
ATOM 4917 O O . ALA A 1 654 ? 12.038 6.816 -12.174 1.00 81.69 654 ALA A O 1
ATOM 4918 N N . SER A 1 655 ? 12.241 7.882 -14.143 1.00 81.81 655 SER A N 1
ATOM 4919 C CA . SER A 1 655 ? 10.847 7.671 -14.550 1.00 81.81 655 SER A CA 1
ATOM 4920 C C . SER A 1 655 ? 10.553 6.191 -14.793 1.00 81.81 655 SER A C 1
ATOM 4922 O O . SER A 1 655 ? 9.547 5.682 -14.308 1.00 81.81 655 SER A O 1
ATOM 4924 N N . LEU A 1 656 ? 11.439 5.470 -15.483 1.00 84.56 656 LEU A N 1
ATOM 4925 C CA . LEU A 1 656 ? 11.279 4.034 -15.742 1.00 84.56 656 LEU A CA 1
ATOM 4926 C C . LEU A 1 656 ? 11.342 3.195 -14.460 1.00 84.56 656 LEU A C 1
ATOM 4928 O O . LEU A 1 656 ? 10.551 2.272 -14.300 1.00 84.56 656 LEU A O 1
ATOM 4932 N N . VAL A 1 657 ? 12.222 3.545 -13.520 1.00 86.00 657 VAL A N 1
ATOM 4933 C CA . VAL A 1 657 ? 12.287 2.888 -12.204 1.00 86.00 657 VAL A CA 1
ATOM 4934 C C . VAL A 1 657 ? 10.999 3.104 -11.399 1.00 86.00 657 VAL A C 1
ATOM 4936 O O . VAL A 1 657 ? 10.556 2.189 -10.712 1.00 86.00 657 VAL A O 1
ATOM 4939 N N . ARG A 1 658 ? 10.349 4.273 -11.505 1.00 81.06 658 ARG A N 1
ATOM 4940 C CA . ARG A 1 658 ? 9.033 4.498 -10.874 1.00 81.06 658 ARG A CA 1
ATOM 4941 C C . ARG A 1 658 ? 7.935 3.628 -11.484 1.00 81.06 658 ARG A C 1
ATOM 4943 O O . ARG A 1 658 ? 7.159 3.053 -10.735 1.00 81.06 658 ARG A O 1
ATOM 4950 N N . HIS A 1 659 ? 7.906 3.473 -12.808 1.00 80.81 659 HIS A N 1
ATOM 4951 C CA . HIS A 1 659 ? 6.961 2.553 -13.455 1.00 80.81 659 HIS A CA 1
ATOM 4952 C C . HIS A 1 659 ? 7.234 1.097 -13.049 1.00 80.81 659 HIS A C 1
ATOM 4954 O O . HIS A 1 659 ? 6.306 0.346 -12.781 1.00 80.81 659 HIS A O 1
ATOM 4960 N N . ALA A 1 660 ? 8.506 0.711 -12.905 1.00 83.62 660 ALA A N 1
ATOM 4961 C CA . ALA A 1 660 ? 8.861 -0.599 -12.365 1.00 83.62 660 ALA A CA 1
ATOM 4962 C C . ALA A 1 660 ? 8.345 -0.799 -10.927 1.00 83.62 660 ALA A C 1
ATOM 4964 O O . ALA A 1 660 ? 7.959 -1.909 -10.575 1.00 83.62 660 ALA A O 1
ATOM 4965 N N . ALA A 1 661 ? 8.299 0.261 -10.111 1.00 81.38 661 ALA A N 1
ATOM 4966 C CA . ALA A 1 661 ? 7.678 0.223 -8.787 1.00 81.38 661 ALA A CA 1
ATOM 4967 C C . ALA A 1 661 ? 6.169 -0.045 -8.861 1.00 81.38 661 ALA A C 1
ATOM 4969 O O . ALA A 1 661 ? 5.655 -0.826 -8.066 1.00 81.38 661 ALA A O 1
ATOM 4970 N N . GLU A 1 662 ? 5.467 0.573 -9.813 1.00 78.88 662 GLU A N 1
ATOM 4971 C CA . GLU A 1 662 ? 4.038 0.331 -10.060 1.00 78.88 662 GLU A CA 1
ATOM 4972 C C . GLU A 1 662 ? 3.791 -1.124 -10.483 1.00 78.88 662 GLU A C 1
ATOM 4974 O O . GLU A 1 662 ? 2.950 -1.803 -9.893 1.00 78.88 662 GLU A O 1
ATOM 4979 N N . ASP A 1 663 ? 4.590 -1.631 -11.425 1.00 76.56 663 ASP A N 1
ATOM 4980 C CA . ASP A 1 663 ? 4.499 -3.007 -11.924 1.00 76.56 663 ASP A CA 1
ATOM 4981 C C . ASP A 1 663 ? 4.853 -4.059 -10.852 1.00 76.56 663 ASP A C 1
ATOM 4983 O O . ASP A 1 663 ? 4.340 -5.179 -10.882 1.00 76.56 663 ASP A O 1
ATOM 4987 N N . ALA A 1 664 ? 5.715 -3.713 -9.890 1.00 74.50 664 ALA A N 1
ATOM 4988 C CA . ALA A 1 664 ? 6.145 -4.596 -8.804 1.00 74.50 664 ALA A CA 1
ATOM 4989 C C . ALA A 1 664 ? 5.240 -4.553 -7.557 1.00 74.50 664 ALA A C 1
ATOM 4991 O O . ALA A 1 664 ? 5.575 -5.160 -6.543 1.00 74.50 664 ALA A O 1
ATOM 4992 N N . GLY A 1 665 ? 4.097 -3.859 -7.605 1.00 67.94 665 GLY A N 1
ATOM 4993 C CA . GLY A 1 665 ? 3.152 -3.811 -6.482 1.00 67.94 665 GLY A CA 1
ATOM 4994 C C . GLY A 1 665 ? 3.414 -2.695 -5.465 1.00 67.94 665 GLY A C 1
ATOM 4995 O O . GLY A 1 665 ? 2.972 -2.793 -4.324 1.00 67.94 665 GLY A O 1
ATOM 4996 N N . GLY A 1 666 ? 4.103 -1.624 -5.869 1.00 73.19 666 GLY A N 1
ATOM 4997 C CA . GLY A 1 666 ? 4.141 -0.344 -5.153 1.00 73.19 666 GLY A CA 1
ATOM 4998 C C . GLY A 1 666 ? 5.516 0.103 -4.651 1.00 73.19 666 GLY A C 1
ATOM 4999 O O . GLY A 1 666 ? 5.684 1.284 -4.348 1.00 73.19 666 GLY A O 1
ATOM 5000 N N . LEU A 1 667 ? 6.511 -0.786 -4.581 1.00 85.00 667 LEU A N 1
ATOM 5001 C CA . LEU A 1 667 ? 7.879 -0.464 -4.157 1.00 85.00 667 LEU A CA 1
ATOM 5002 C C . LEU A 1 667 ? 8.879 -1.402 -4.850 1.00 85.00 667 LEU A C 1
ATOM 5004 O O . LEU A 1 667 ? 8.624 -2.592 -4.990 1.00 85.00 667 LEU A O 1
ATOM 5008 N N . VAL A 1 668 ? 10.034 -0.870 -5.252 1.00 90.94 668 VAL A N 1
ATOM 5009 C CA . VAL A 1 668 ? 11.189 -1.651 -5.735 1.00 90.94 668 VAL A CA 1
ATOM 5010 C C . VAL A 1 668 ? 12.446 -1.286 -4.956 1.00 90.94 668 VAL A C 1
ATOM 5012 O O . VAL A 1 668 ? 12.666 -0.123 -4.606 1.00 90.94 668 VAL A O 1
ATOM 5015 N N . ALA A 1 669 ? 13.304 -2.272 -4.716 1.00 94.12 669 ALA A N 1
ATOM 5016 C CA . ALA A 1 669 ? 14.697 -2.058 -4.360 1.00 94.12 669 ALA A CA 1
ATOM 5017 C C . ALA A 1 669 ? 15.475 -1.538 -5.569 1.00 94.12 669 ALA A C 1
ATOM 5019 O O . ALA A 1 669 ? 15.309 -2.026 -6.686 1.00 94.12 669 ALA A O 1
ATOM 5020 N N . VAL A 1 670 ? 16.358 -0.570 -5.346 1.00 95.00 670 VAL A N 1
ATOM 5021 C CA . VAL A 1 670 ? 17.103 0.094 -6.416 1.00 95.00 670 VAL A CA 1
ATOM 5022 C C . VAL A 1 670 ? 18.574 0.223 -6.050 1.00 95.00 670 VAL A C 1
ATOM 5024 O O . VAL A 1 670 ? 18.909 0.725 -4.976 1.00 95.00 670 VAL A O 1
ATOM 5027 N N . ALA A 1 671 ? 19.443 -0.158 -6.985 1.00 96.75 671 ALA A N 1
ATOM 5028 C CA . ALA A 1 671 ? 20.848 0.235 -7.019 1.00 96.75 671 ALA A CA 1
ATOM 5029 C C . ALA A 1 671 ? 21.053 1.155 -8.229 1.00 96.75 671 ALA A C 1
ATOM 5031 O O . ALA A 1 671 ? 20.579 0.845 -9.321 1.00 96.75 671 ALA A O 1
ATOM 5032 N N . ARG A 1 672 ? 21.702 2.308 -8.065 1.00 94.94 672 ARG A N 1
ATOM 5033 C CA . ARG A 1 672 ? 21.767 3.335 -9.119 1.00 94.94 672 ARG A CA 1
ATOM 5034 C C . ARG A 1 672 ? 22.986 4.238 -9.016 1.00 94.94 672 ARG A C 1
ATOM 5036 O O . ARG A 1 672 ? 23.714 4.195 -8.030 1.00 94.94 672 ARG A O 1
ATOM 5043 N N . ASN A 1 673 ? 23.126 5.107 -10.017 1.00 92.31 673 ASN A N 1
ATOM 5044 C CA . ASN A 1 673 ? 24.051 6.242 -10.040 1.00 92.31 673 ASN A CA 1
ATOM 5045 C C . ASN A 1 673 ? 25.502 5.836 -9.725 1.00 92.31 673 ASN A C 1
ATOM 5047 O O . ASN A 1 673 ? 26.062 6.315 -8.740 1.00 92.31 673 ASN A O 1
ATOM 5051 N N . PRO A 1 674 ? 26.120 4.956 -10.536 1.00 95.06 674 PRO A N 1
ATOM 5052 C CA . PRO A 1 674 ? 27.526 4.620 -10.363 1.00 95.06 674 PRO A CA 1
ATOM 5053 C C . PRO A 1 674 ? 28.391 5.874 -10.524 1.00 95.06 674 PRO A C 1
ATOM 5055 O O . PRO A 1 674 ? 28.435 6.473 -11.600 1.00 95.06 674 PRO A O 1
ATOM 5058 N N . VAL A 1 675 ? 29.092 6.264 -9.461 1.00 95.56 675 VAL A N 1
ATOM 5059 C CA . VAL A 1 675 ? 29.988 7.430 -9.455 1.00 95.56 675 VAL A CA 1
ATOM 5060 C C . VAL A 1 675 ? 31.347 7.075 -8.852 1.00 95.56 675 VAL A C 1
ATOM 5062 O O . VAL A 1 675 ? 31.410 6.216 -7.975 1.00 95.56 675 VAL A O 1
ATOM 5065 N N . PRO A 1 676 ? 32.450 7.720 -9.273 1.00 96.50 676 PRO A N 1
ATOM 5066 C CA . PRO A 1 676 ? 33.737 7.558 -8.601 1.00 96.50 676 PRO A CA 1
ATOM 5067 C C . PRO A 1 676 ? 33.671 8.009 -7.135 1.00 96.50 676 PRO A C 1
ATOM 5069 O O . PRO A 1 676 ? 33.001 8.998 -6.827 1.00 96.50 676 PRO A O 1
ATOM 5072 N N . ALA A 1 677 ? 34.429 7.370 -6.245 1.00 96.12 677 ALA A N 1
ATOM 5073 C CA . ALA A 1 677 ? 34.506 7.738 -4.831 1.00 96.12 677 ALA A CA 1
ATOM 5074 C C . ALA A 1 677 ? 34.917 9.207 -4.636 1.00 96.12 677 ALA A C 1
ATOM 5076 O O . ALA A 1 677 ? 34.360 9.896 -3.789 1.00 96.12 677 ALA A O 1
ATOM 5077 N N . SER A 1 678 ? 35.799 9.733 -5.493 1.00 96.12 678 SER A N 1
ATOM 5078 C CA . SER A 1 678 ? 36.150 11.163 -5.512 1.00 96.12 678 SER A CA 1
ATOM 5079 C C . SER A 1 678 ? 34.975 12.095 -5.820 1.00 96.12 678 SER A C 1
ATOM 5081 O O . SER A 1 678 ? 34.919 13.216 -5.312 1.00 96.12 678 SER A O 1
ATOM 5083 N N . TYR A 1 679 ? 34.026 11.652 -6.649 1.00 96.12 679 TYR A N 1
ATOM 5084 C CA . TYR A 1 679 ? 32.798 12.397 -6.901 1.00 96.12 679 TYR A CA 1
ATOM 5085 C C . TYR A 1 679 ? 31.869 12.316 -5.689 1.00 96.12 679 TYR A C 1
ATOM 5087 O O . TYR A 1 679 ? 31.316 13.339 -5.286 1.00 96.12 679 TYR A O 1
ATOM 5095 N N . ALA A 1 680 ? 31.733 11.132 -5.086 1.00 95.44 680 ALA A N 1
ATOM 5096 C CA . ALA A 1 680 ? 30.942 10.960 -3.874 1.00 95.44 680 ALA A CA 1
ATOM 5097 C C . ALA A 1 680 ? 31.481 11.816 -2.716 1.00 95.44 680 ALA A C 1
ATOM 5099 O O . ALA A 1 680 ? 30.716 12.556 -2.109 1.00 95.44 680 ALA A O 1
ATOM 5100 N N . GLU A 1 681 ? 32.795 11.833 -2.481 1.00 95.62 681 GLU A N 1
ATOM 5101 C CA . GLU A 1 681 ? 33.436 12.668 -1.454 1.00 95.62 681 GLU A CA 1
ATOM 5102 C C . GLU A 1 681 ? 33.153 14.168 -1.650 1.00 95.62 681 GLU A C 1
ATOM 5104 O O . GLU A 1 681 ? 32.993 14.915 -0.684 1.00 95.62 681 GLU A O 1
ATOM 5109 N N . ALA A 1 682 ? 33.074 14.626 -2.902 1.00 94.88 682 ALA A N 1
ATOM 5110 C CA . ALA A 1 682 ? 32.842 16.031 -3.216 1.00 94.88 682 ALA A CA 1
ATOM 5111 C C . ALA A 1 682 ? 31.364 16.456 -3.141 1.00 94.88 682 ALA A C 1
ATOM 5113 O O . ALA A 1 682 ? 31.099 17.644 -2.938 1.00 94.88 682 ALA A O 1
ATOM 5114 N N . ASN A 1 683 ? 30.421 15.524 -3.333 1.00 95.44 683 ASN A N 1
ATOM 5115 C CA . ASN A 1 683 ? 29.009 15.847 -3.572 1.00 95.44 683 ASN A CA 1
ATOM 5116 C C . ASN A 1 683 ? 28.015 15.190 -2.599 1.00 95.44 683 ASN A C 1
ATOM 5118 O O . ASN A 1 683 ? 26.886 15.669 -2.502 1.00 95.44 683 ASN A O 1
ATOM 5122 N N . ALA A 1 684 ? 28.387 14.127 -1.885 1.00 95.69 684 ALA A N 1
ATOM 5123 C CA . ALA A 1 684 ? 27.541 13.495 -0.876 1.00 95.69 684 ALA A CA 1
ATOM 5124 C C . ALA A 1 684 ? 27.491 14.306 0.429 1.00 95.69 684 ALA A C 1
ATOM 5126 O O . ALA A 1 684 ? 28.361 15.132 0.717 1.00 95.69 684 ALA A O 1
ATOM 5127 N N . ALA A 1 685 ? 26.493 14.014 1.259 1.00 95.62 685 ALA A N 1
ATOM 5128 C CA . ALA A 1 685 ? 26.533 14.339 2.677 1.00 95.62 685 ALA A CA 1
ATOM 5129 C C . ALA A 1 685 ? 27.452 13.337 3.386 1.00 95.62 685 ALA A C 1
ATOM 5131 O O . ALA A 1 685 ? 27.177 12.142 3.368 1.00 95.62 685 ALA A O 1
ATOM 5132 N N . LEU A 1 686 ? 28.537 13.816 3.994 1.00 95.38 686 LEU A N 1
ATOM 5133 C CA . LEU A 1 686 ? 29.519 12.986 4.702 1.00 95.38 686 LEU A CA 1
ATOM 5134 C C . LEU A 1 686 ? 29.178 12.839 6.190 1.00 95.38 686 LEU A C 1
ATOM 5136 O O . LEU A 1 686 ? 28.469 13.688 6.743 1.00 95.38 686 LEU A O 1
ATOM 5140 N N . ASP A 1 687 ? 29.736 11.805 6.821 1.00 93.25 687 ASP A N 1
ATOM 5141 C CA . ASP A 1 687 ? 29.661 11.512 8.261 1.00 93.25 687 ASP A CA 1
ATOM 5142 C C . ASP A 1 687 ? 28.209 11.330 8.757 1.00 93.25 687 ASP A C 1
ATOM 5144 O O . ASP A 1 687 ? 27.829 11.748 9.858 1.00 93.25 687 ASP A O 1
ATOM 5148 N N . THR A 1 688 ? 27.347 10.772 7.901 1.00 93.94 688 THR A N 1
ATOM 5149 C CA . THR A 1 688 ? 25.905 10.673 8.154 1.00 93.94 688 THR A CA 1
ATOM 5150 C C . THR A 1 688 ? 25.550 9.578 9.155 1.00 93.94 688 THR A C 1
ATOM 5152 O O . THR A 1 688 ? 24.640 9.783 9.957 1.00 93.94 688 THR A O 1
ATOM 5155 N N . TYR A 1 689 ? 26.272 8.452 9.171 1.00 94.00 689 TYR A N 1
ATOM 5156 C CA . TYR A 1 689 ? 26.045 7.377 10.143 1.00 94.00 689 TYR A CA 1
ATOM 5157 C C . TYR A 1 689 ? 26.553 7.758 11.530 1.00 94.00 689 TYR A C 1
ATOM 5159 O O . TYR A 1 689 ? 25.845 7.524 12.505 1.00 94.00 689 TYR A O 1
ATOM 5167 N N . ASP A 1 690 ? 27.715 8.412 11.623 1.00 92.94 690 ASP A N 1
ATOM 5168 C CA . ASP A 1 690 ? 28.216 8.957 12.895 1.00 92.94 690 ASP A CA 1
ATOM 5169 C C . ASP A 1 690 ? 27.218 9.929 13.526 1.00 92.94 690 ASP A C 1
ATOM 5171 O O . ASP A 1 690 ? 26.979 9.932 14.737 1.00 92.94 690 ASP A O 1
ATOM 5175 N N . ARG A 1 691 ? 26.596 10.762 12.689 1.00 94.56 691 ARG A N 1
ATOM 5176 C CA . ARG A 1 691 ? 25.580 11.700 13.150 1.00 94.56 691 ARG A CA 1
ATOM 5177 C C . ARG A 1 691 ? 24.289 11.001 13.557 1.00 94.56 691 ARG A C 1
ATOM 5179 O O . ARG A 1 691 ? 23.733 11.355 14.594 1.00 94.56 691 ARG A O 1
ATOM 5186 N N . ALA A 1 692 ? 23.823 10.030 12.775 1.00 96.81 692 ALA A N 1
ATOM 5187 C CA . ALA A 1 692 ? 22.654 9.232 13.129 1.00 96.81 692 ALA A CA 1
ATOM 5188 C C . ALA A 1 692 ? 22.875 8.499 14.464 1.00 96.81 692 ALA A C 1
ATOM 5190 O O . ALA A 1 692 ? 22.024 8.578 15.342 1.00 96.81 692 ALA A O 1
ATOM 5191 N N . GLU A 1 693 ? 24.043 7.889 14.677 1.00 96.56 693 GLU A N 1
ATOM 5192 C CA . GLU A 1 693 ? 24.391 7.237 15.946 1.00 96.56 693 GLU A CA 1
ATOM 5193 C C . GLU A 1 693 ? 24.350 8.230 17.115 1.00 96.56 693 GLU A C 1
ATOM 5195 O O . GLU A 1 693 ? 23.748 7.946 18.152 1.00 96.56 693 GLU A O 1
ATOM 5200 N N . ALA A 1 694 ? 24.952 9.413 16.954 1.00 96.75 694 ALA A N 1
ATOM 5201 C CA . ALA A 1 694 ? 24.968 10.432 18.002 1.00 96.75 694 ALA A CA 1
ATOM 5202 C C . ALA A 1 694 ? 23.553 10.888 18.398 1.00 96.75 694 ALA A C 1
ATOM 5204 O O . ALA A 1 694 ? 23.269 11.046 19.587 1.00 96.75 694 ALA A O 1
ATOM 5205 N N . VAL A 1 695 ? 22.666 11.070 17.415 1.00 97.94 695 VAL A N 1
ATOM 5206 C CA . VAL A 1 695 ? 21.268 11.467 17.636 1.00 97.94 695 VAL A CA 1
ATOM 5207 C C . VAL A 1 695 ? 20.460 10.330 18.267 1.00 97.94 695 VAL A C 1
ATOM 5209 O O . VAL A 1 695 ? 19.760 10.557 19.250 1.00 97.94 695 VAL A O 1
ATOM 5212 N N . GLY A 1 696 ? 20.575 9.101 17.764 1.00 97.56 696 GLY A N 1
ATOM 5213 C CA . GLY A 1 696 ? 19.863 7.953 18.328 1.00 97.56 696 GLY A CA 1
ATOM 5214 C C . GLY A 1 696 ? 20.271 7.648 19.760 1.00 97.56 696 GLY A C 1
ATOM 5215 O O . GLY A 1 696 ? 19.417 7.507 20.636 1.00 97.56 696 GLY A O 1
ATOM 5216 N N . ARG A 1 697 ? 21.579 7.678 20.038 1.00 97.44 697 ARG A N 1
ATOM 5217 C CA . ARG A 1 697 ? 22.096 7.546 21.402 1.00 97.44 697 ARG A CA 1
ATOM 5218 C C . ARG A 1 697 ? 21.578 8.665 22.308 1.00 97.44 697 ARG A C 1
ATOM 5220 O O . ARG A 1 697 ? 21.312 8.407 23.479 1.00 97.44 697 ARG A O 1
ATOM 5227 N N . ALA A 1 698 ? 21.439 9.892 21.803 1.00 97.56 698 ALA A N 1
ATOM 5228 C CA . ALA A 1 698 ? 20.871 10.997 22.573 1.00 97.56 698 ALA A CA 1
ATOM 5229 C C . ALA A 1 698 ? 19.412 10.734 22.977 1.00 97.56 698 ALA A C 1
ATOM 5231 O O . ALA A 1 698 ? 19.072 10.977 24.132 1.00 97.56 698 ALA A O 1
ATOM 5232 N N . VAL A 1 699 ? 18.595 10.177 22.074 1.00 97.62 699 VAL A N 1
ATOM 5233 C CA . VAL A 1 699 ? 17.213 9.757 22.370 1.00 97.62 699 VAL A CA 1
ATOM 5234 C C . VAL A 1 699 ? 17.195 8.608 23.378 1.00 97.62 699 VAL A C 1
ATOM 5236 O O . VAL A 1 699 ? 16.495 8.672 24.382 1.00 97.62 699 VAL A O 1
ATOM 5239 N N . ARG A 1 700 ? 18.004 7.569 23.163 1.00 96.25 700 ARG A N 1
ATOM 5240 C CA . ARG A 1 700 ? 18.025 6.375 24.020 1.00 96.25 700 ARG A CA 1
ATOM 5241 C C . ARG A 1 700 ? 18.514 6.641 25.446 1.00 96.25 700 ARG A C 1
ATOM 5243 O O . ARG A 1 700 ? 18.101 5.949 26.373 1.00 96.25 700 ARG A O 1
ATOM 5250 N N . LEU A 1 701 ? 19.433 7.591 25.621 1.00 95.94 701 LEU A N 1
ATOM 5251 C CA . LEU A 1 701 ? 19.975 7.979 26.929 1.00 95.94 701 LEU A CA 1
ATOM 5252 C C . LEU A 1 701 ? 19.147 9.059 27.638 1.00 95.94 701 LEU A C 1
ATOM 5254 O O . LEU A 1 701 ? 19.573 9.525 28.699 1.00 95.94 701 LEU A O 1
ATOM 5258 N N . ALA A 1 702 ? 18.036 9.496 27.047 1.00 96.81 702 ALA A N 1
ATOM 5259 C CA . ALA A 1 702 ? 17.170 10.496 2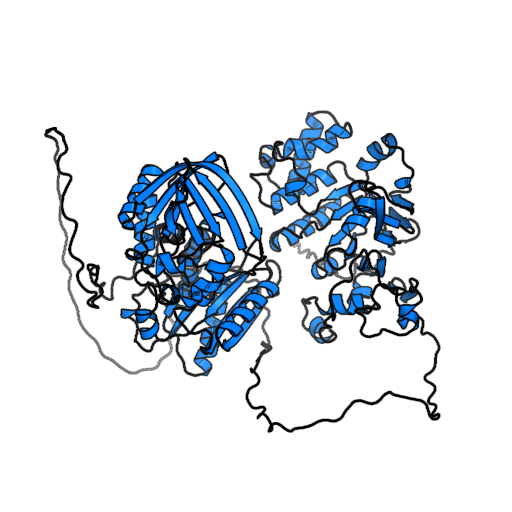7.641 1.00 96.81 702 ALA A CA 1
ATOM 5260 C C . ALA A 1 702 ? 16.298 9.908 28.756 1.00 96.81 702 ALA A C 1
ATOM 5262 O O . ALA A 1 702 ? 15.894 8.745 28.703 1.00 96.81 702 ALA A O 1
ATOM 5263 N N . ASP A 1 703 ? 15.994 10.732 29.757 1.00 94.31 703 ASP A N 1
ATOM 5264 C CA . ASP A 1 703 ? 15.125 10.341 30.873 1.00 94.31 703 ASP A CA 1
ATOM 5265 C C . ASP A 1 703 ? 13.631 10.357 30.486 1.00 94.31 703 ASP A C 1
ATOM 5267 O O . ASP A 1 703 ? 12.853 9.524 30.956 1.00 94.31 703 ASP A O 1
ATOM 5271 N N . ASP A 1 704 ? 13.232 11.300 29.628 1.00 93.88 704 ASP A N 1
ATOM 5272 C CA . ASP A 1 704 ? 11.879 11.464 29.091 1.00 93.88 704 ASP A CA 1
ATOM 5273 C C . ASP A 1 704 ? 11.903 12.140 27.706 1.00 93.88 704 ASP A C 1
ATOM 5275 O O . ASP A 1 704 ? 12.963 12.509 27.188 1.00 93.88 704 ASP A O 1
ATOM 5279 N N . GLY A 1 705 ? 10.732 12.308 27.082 1.00 93.12 705 GLY A N 1
ATOM 5280 C CA . GLY A 1 705 ? 10.643 12.893 25.745 1.00 93.12 705 GLY 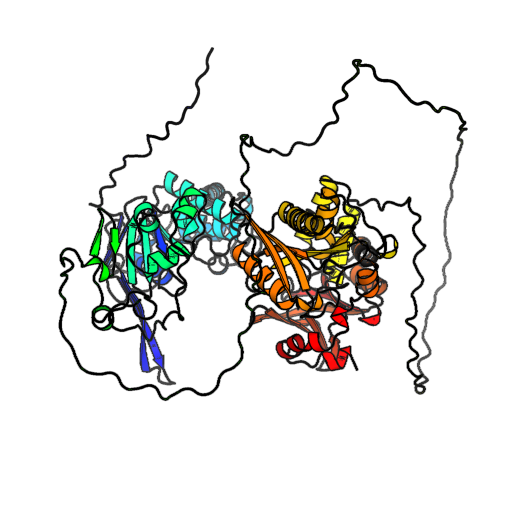A CA 1
ATOM 5281 C C . GLY A 1 705 ? 11.088 14.352 25.638 1.00 93.12 705 GLY A C 1
ATOM 5282 O O . GLY A 1 705 ? 11.543 14.774 24.571 1.00 93.12 705 GLY A O 1
ATOM 5283 N N . ARG A 1 706 ? 11.039 15.121 26.731 1.00 94.38 706 ARG A N 1
ATOM 5284 C CA . ARG A 1 706 ? 11.561 16.490 26.739 1.00 94.38 706 ARG A CA 1
ATOM 5285 C C . ARG A 1 706 ? 13.086 16.492 26.793 1.00 94.38 706 ARG A C 1
ATOM 5287 O O . ARG A 1 706 ? 13.703 17.203 26.002 1.00 94.38 706 ARG A O 1
ATOM 5294 N N . ASP A 1 707 ? 13.679 15.681 27.667 1.00 97.31 707 ASP A N 1
ATOM 5295 C CA . ASP A 1 707 ? 15.134 15.493 27.725 1.00 97.31 707 ASP A CA 1
ATOM 5296 C C . ASP A 1 707 ? 15.674 14.971 26.381 1.00 97.31 707 ASP A C 1
ATOM 5298 O O . ASP A 1 707 ? 16.701 15.443 25.894 1.00 97.31 707 ASP A O 1
ATOM 5302 N N . ALA A 1 708 ? 14.936 14.077 25.711 1.00 97.75 708 ALA A N 1
ATOM 5303 C CA . ALA A 1 708 ? 15.285 13.607 24.372 1.00 97.75 708 ALA A CA 1
ATOM 5304 C C . ALA A 1 708 ? 15.331 14.763 23.363 1.00 97.75 708 ALA A C 1
ATOM 5306 O O . ALA A 1 708 ? 16.316 14.905 22.640 1.00 97.75 708 ALA A O 1
ATOM 5307 N N . ALA A 1 709 ? 14.306 15.620 23.341 1.00 97.44 709 ALA A N 1
ATOM 5308 C CA . ALA A 1 709 ? 14.257 16.772 22.444 1.00 97.44 709 ALA A CA 1
ATOM 5309 C C . ALA A 1 709 ? 1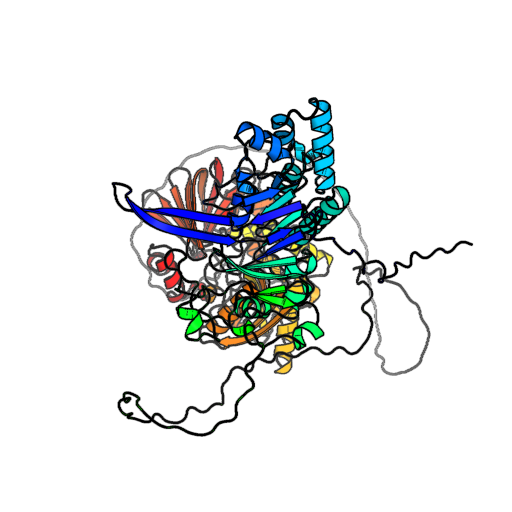5.395 17.771 22.697 1.00 97.44 709 ALA A C 1
ATOM 5311 O O . ALA A 1 709 ? 16.029 18.221 21.741 1.00 97.44 709 ALA A O 1
ATOM 5312 N N . ASP A 1 710 ? 15.689 18.076 23.964 1.00 97.81 710 ASP A N 1
ATOM 5313 C CA . ASP A 1 710 ? 16.768 18.994 24.336 1.00 97.81 710 ASP A CA 1
ATOM 5314 C C . ASP A 1 710 ? 18.144 18.423 23.917 1.00 97.81 710 ASP A C 1
ATOM 5316 O O . ASP A 1 710 ? 18.945 19.120 23.290 1.00 97.81 710 ASP A O 1
ATOM 5320 N N . ARG A 1 711 ? 18.400 17.125 24.139 1.00 98.25 711 ARG A N 1
ATOM 5321 C CA . ARG A 1 711 ? 19.657 16.473 23.718 1.00 98.25 711 ARG A CA 1
ATOM 5322 C C . ARG A 1 711 ? 19.800 16.363 22.205 1.00 98.25 711 ARG A C 1
ATOM 5324 O O . ARG A 1 711 ? 20.898 16.538 21.678 1.00 98.25 711 ARG A O 1
ATOM 5331 N N . VAL A 1 712 ? 18.713 16.057 21.499 1.00 98.06 712 VAL A N 1
ATOM 5332 C CA . VAL A 1 712 ? 18.697 16.020 20.031 1.00 98.06 712 VAL A CA 1
ATOM 5333 C C . VAL A 1 712 ? 19.005 17.408 19.471 1.00 98.06 712 VAL A C 1
ATOM 5335 O O . VAL A 1 712 ? 19.843 17.530 18.575 1.00 98.06 712 VAL A O 1
ATOM 5338 N N . ALA A 1 713 ? 18.394 18.458 20.027 1.00 97.75 713 ALA A N 1
ATOM 5339 C CA . ALA A 1 713 ? 18.698 19.837 19.664 1.00 97.75 713 ALA A CA 1
ATOM 5340 C C . ALA A 1 713 ? 20.182 20.167 19.896 1.00 97.75 713 ALA A C 1
ATOM 5342 O O . ALA A 1 713 ? 20.834 20.680 18.986 1.00 97.75 713 ALA A O 1
ATOM 5343 N N . ASP A 1 714 ? 20.750 19.788 21.043 1.00 97.56 714 ASP A N 1
ATOM 5344 C CA . ASP A 1 714 ? 22.169 20.004 21.349 1.00 97.56 714 ASP A CA 1
ATOM 5345 C C . ASP A 1 714 ? 23.104 19.309 20.345 1.00 97.56 714 ASP A C 1
ATOM 5347 O O . ASP A 1 714 ? 24.050 19.926 19.843 1.00 97.56 714 ASP A O 1
ATOM 5351 N N . VAL A 1 715 ? 22.834 18.042 20.005 1.00 96.94 715 VAL A N 1
ATOM 5352 C CA . VAL A 1 715 ? 23.631 17.272 19.029 1.00 96.94 715 VAL A CA 1
ATOM 5353 C C . VAL A 1 715 ? 23.582 17.910 17.640 1.00 96.94 715 VAL A C 1
ATOM 5355 O O . VAL A 1 715 ? 24.592 17.942 16.932 1.00 96.94 715 VAL A O 1
ATOM 5358 N N . LEU A 1 716 ? 22.423 18.436 17.245 1.00 96.19 716 LEU A N 1
ATOM 5359 C CA . LEU A 1 716 ? 22.208 19.042 15.931 1.00 96.19 716 LEU A CA 1
ATOM 5360 C C . LEU A 1 716 ? 22.585 20.533 15.874 1.00 96.19 716 LEU A C 1
ATOM 5362 O O . LEU A 1 716 ? 22.551 21.135 14.797 1.00 96.19 716 LEU A O 1
ATOM 5366 N N . GLY A 1 717 ? 22.945 21.141 17.009 1.00 96.50 717 GLY A N 1
ATOM 5367 C CA . GLY A 1 717 ? 23.118 22.591 17.122 1.00 96.50 717 GLY A CA 1
ATOM 5368 C C . GLY A 1 717 ? 21.831 23.360 16.799 1.00 96.50 717 GLY A C 1
ATOM 5369 O O . GLY A 1 717 ? 21.888 24.413 16.164 1.00 96.50 717 GLY A O 1
ATOM 5370 N N . GLY A 1 718 ? 20.685 22.783 17.144 1.00 95.69 718 GLY A N 1
ATOM 5371 C CA . GLY A 1 718 ? 19.352 23.335 16.954 1.00 95.69 718 GLY A CA 1
ATOM 5372 C C . GLY A 1 718 ? 18.729 23.828 18.257 1.00 95.69 718 GLY A C 1
ATOM 5373 O O . GLY A 1 718 ? 19.416 24.093 19.241 1.00 95.69 718 GLY A O 1
ATOM 5374 N N . GLU A 1 719 ? 17.406 23.933 18.260 1.00 96.62 719 GLU A N 1
ATOM 5375 C CA . GLU A 1 719 ? 16.608 24.263 19.437 1.00 96.62 719 GLU A CA 1
ATOM 5376 C C . GLU A 1 719 ? 15.292 23.479 19.455 1.00 96.62 719 GLU A C 1
ATOM 5378 O O . GLU A 1 719 ? 14.748 23.112 18.409 1.00 96.62 719 GLU A O 1
ATOM 5383 N N . VAL A 1 720 ? 14.752 23.252 20.654 1.00 96.31 720 VAL A N 1
ATOM 5384 C CA . VAL A 1 720 ? 13.363 22.813 20.816 1.00 96.31 720 VAL A CA 1
ATOM 5385 C C . VAL A 1 720 ? 12.472 24.029 20.606 1.00 96.31 720 VAL A C 1
ATOM 5387 O O . VAL A 1 720 ? 12.397 24.920 21.453 1.00 96.31 720 VAL A O 1
ATOM 5390 N N . SER A 1 721 ? 11.816 24.080 19.453 1.00 92.00 721 SER A N 1
ATOM 5391 C CA . SER A 1 721 ? 11.044 25.241 19.030 1.00 92.00 721 SER A CA 1
ATOM 5392 C C . SER A 1 721 ? 9.722 25.354 19.792 1.00 92.00 721 SER A C 1
ATOM 5394 O O . SER A 1 721 ? 9.321 26.460 20.164 1.00 92.00 721 SER A O 1
ATOM 5396 N N . LEU A 1 722 ? 9.059 24.220 20.048 1.00 89.56 722 LEU A N 1
ATOM 5397 C CA . LEU A 1 722 ? 7.806 24.131 20.806 1.00 89.56 722 LEU A CA 1
ATOM 5398 C C . LEU A 1 722 ? 7.601 22.726 21.388 1.00 89.56 722 LEU A C 1
ATOM 5400 O O . LEU A 1 722 ? 8.168 21.753 20.887 1.00 89.56 722 LEU A O 1
ATOM 5404 N N . VAL A 1 723 ? 6.766 22.631 22.426 1.00 92.38 723 VAL A N 1
ATOM 5405 C CA . VAL A 1 723 ? 6.303 21.369 23.021 1.00 92.38 723 VAL A CA 1
ATOM 5406 C C . VAL A 1 723 ? 4.838 21.532 23.413 1.00 92.38 723 VAL A C 1
ATOM 5408 O O . VAL A 1 723 ? 4.532 22.439 24.185 1.00 92.38 723 VAL A O 1
ATOM 5411 N N . GLY A 1 724 ? 3.954 20.671 22.915 1.00 92.12 724 GLY A N 1
ATOM 5412 C CA . GLY A 1 724 ? 2.525 20.762 23.210 1.00 92.12 724 GLY A CA 1
ATOM 5413 C C . GLY A 1 724 ? 1.669 19.729 22.472 1.00 92.12 724 GLY A C 1
ATOM 5414 O O . GLY A 1 724 ? 2.185 18.978 21.638 1.00 92.12 724 GLY A O 1
ATOM 5415 N N . PRO A 1 725 ? 0.366 19.656 22.792 1.00 92.94 725 PRO A N 1
ATOM 5416 C CA . PRO A 1 725 ? -0.577 18.808 22.077 1.00 92.94 725 PRO A CA 1
ATOM 5417 C C . PRO A 1 725 ? -0.867 19.365 20.682 1.00 92.94 725 PRO A C 1
ATOM 5419 O O . PRO A 1 725 ? -1.021 20.569 20.511 1.00 92.94 725 PRO A O 1
ATOM 5422 N N . VAL A 1 726 ? -1.017 18.477 19.703 1.00 92.56 726 VAL A N 1
ATOM 5423 C CA . VAL A 1 726 ? -1.574 18.826 18.393 1.00 92.56 726 VAL A CA 1
ATOM 5424 C C . VAL A 1 726 ? -3.026 19.274 18.574 1.00 92.56 726 VAL A C 1
ATOM 5426 O O . VAL A 1 726 ? -3.875 18.481 18.993 1.00 92.56 726 VAL A O 1
ATOM 5429 N N . GLU A 1 727 ? -3.300 20.540 18.278 1.00 91.69 727 GLU A N 1
ATOM 5430 C CA . GLU A 1 727 ? -4.605 21.187 18.456 1.00 91.69 727 GLU A CA 1
ATOM 5431 C C . GLU A 1 727 ? -5.539 20.917 17.278 1.00 91.69 727 GLU A C 1
ATOM 5433 O O . GLU A 1 727 ? -6.729 20.664 17.474 1.00 91.69 727 GLU A O 1
ATOM 5438 N N . SER A 1 728 ? -4.988 20.929 16.066 1.00 88.81 728 SER A N 1
ATOM 5439 C CA . SER A 1 728 ? -5.691 20.613 14.827 1.00 88.81 728 SER A CA 1
ATOM 5440 C C . SER A 1 728 ? -4.773 19.845 13.879 1.00 88.81 728 SER A C 1
ATOM 5442 O O . SER A 1 728 ? -3.550 20.017 13.898 1.00 88.81 728 SER A O 1
ATOM 5444 N N . PHE A 1 729 ? -5.360 18.957 13.077 1.00 87.38 729 PHE A N 1
ATOM 5445 C CA . PHE A 1 729 ? -4.641 18.204 12.052 1.00 87.38 729 PHE A CA 1
ATOM 5446 C C . PHE A 1 729 ? -5.491 18.090 10.788 1.00 87.38 729 PHE A C 1
ATOM 5448 O O . PHE A 1 729 ? -6.555 17.466 10.792 1.00 87.38 729 PHE A O 1
ATOM 5455 N N . ALA A 1 730 ? -4.999 18.663 9.694 1.00 82.25 730 ALA A N 1
ATOM 5456 C CA . ALA A 1 730 ? -5.559 18.481 8.362 1.00 82.25 730 ALA A CA 1
ATOM 5457 C C . ALA A 1 730 ? -4.550 17.732 7.493 1.00 82.25 730 ALA A C 1
ATOM 5459 O O . ALA A 1 730 ? -3.366 18.055 7.511 1.00 82.25 730 ALA A O 1
ATOM 5460 N N . LEU A 1 731 ? -5.022 16.743 6.733 1.00 79.25 731 LEU A N 1
ATOM 5461 C CA . LEU A 1 731 ? -4.218 15.997 5.770 1.00 79.25 731 LEU A CA 1
ATOM 5462 C C . LEU A 1 731 ? -5.044 15.753 4.508 1.00 79.25 731 LEU A C 1
ATOM 5464 O O . LEU A 1 731 ? -6.134 15.181 4.573 1.00 79.25 731 LEU A O 1
ATOM 5468 N N . GLU A 1 732 ? -4.509 16.159 3.365 1.00 73.94 732 GLU A N 1
ATOM 5469 C CA . GLU A 1 732 ? -5.086 15.928 2.048 1.00 73.94 732 GLU A CA 1
ATOM 5470 C C . GLU A 1 732 ? -4.011 15.386 1.105 1.00 73.94 732 GLU A C 1
ATOM 5472 O O . GLU A 1 732 ? -2.923 15.946 0.997 1.00 73.94 732 GLU A O 1
ATOM 5477 N N . THR A 1 733 ? -4.320 14.318 0.370 1.00 62.25 733 THR A N 1
ATOM 5478 C CA . THR A 1 733 ? -3.428 13.820 -0.681 1.00 62.25 733 THR A CA 1
ATOM 5479 C C . THR A 1 733 ? -3.817 14.459 -2.013 1.00 62.25 733 THR A C 1
ATOM 5481 O O . THR A 1 733 ? -4.872 14.152 -2.575 1.00 62.25 733 THR A O 1
ATOM 5484 N N . THR A 1 734 ? -2.965 15.337 -2.547 1.00 56.09 734 THR A N 1
ATOM 5485 C CA . THR A 1 734 ? -3.197 16.029 -3.826 1.00 56.09 734 THR A CA 1
ATOM 5486 C C . THR A 1 734 ? -2.024 15.807 -4.774 1.00 56.09 734 THR A C 1
ATOM 5488 O O . THR A 1 734 ? -0.882 16.125 -4.466 1.00 56.09 734 THR A O 1
ATOM 5491 N N . GLY A 1 735 ? -2.297 15.255 -5.962 1.00 52.19 735 GLY A N 1
ATOM 5492 C CA . GLY A 1 735 ? -1.269 15.052 -6.992 1.00 52.19 735 GLY A CA 1
ATOM 5493 C C . GLY A 1 735 ? -0.168 14.047 -6.621 1.00 52.19 735 GLY A C 1
ATOM 5494 O O . GLY A 1 735 ? 0.930 14.151 -7.160 1.00 52.19 735 GLY A O 1
ATOM 5495 N N . GLY A 1 736 ? -0.445 13.097 -5.718 1.00 53.56 736 GLY A N 1
ATOM 5496 C CA . GLY A 1 736 ? 0.538 12.111 -5.236 1.00 53.56 736 GLY A CA 1
ATOM 5497 C C . GLY A 1 736 ? 1.437 12.619 -4.105 1.00 53.56 736 GLY A C 1
ATOM 5498 O O . GLY A 1 736 ? 2.486 12.035 -3.850 1.00 53.56 736 GLY A O 1
ATOM 5499 N N . PHE A 1 737 ? 1.045 13.715 -3.456 1.00 63.31 737 PHE A N 1
ATOM 5500 C CA . PHE A 1 737 ? 1.732 14.261 -2.296 1.00 63.31 737 PHE A CA 1
ATOM 5501 C C . PHE A 1 737 ? 0.770 14.424 -1.128 1.00 63.31 737 PHE A C 1
ATOM 5503 O O . PHE A 1 737 ? -0.367 14.861 -1.321 1.00 63.31 737 PHE A O 1
ATOM 5510 N N . ASP A 1 738 ? 1.260 14.112 0.063 1.00 66.88 738 ASP A N 1
ATOM 5511 C CA . ASP A 1 738 ? 0.566 14.299 1.325 1.00 66.88 738 ASP A CA 1
ATOM 5512 C C . ASP A 1 738 ? 0.816 15.713 1.832 1.00 66.88 738 ASP A C 1
ATOM 5514 O O . ASP A 1 738 ? 1.944 16.098 2.147 1.00 66.88 738 ASP A O 1
ATOM 5518 N N . VAL A 1 739 ? -0.257 16.491 1.879 1.00 76.12 739 VAL A N 1
ATOM 5519 C CA . VAL A 1 739 ? -0.250 17.896 2.267 1.00 76.12 739 VAL A CA 1
ATOM 5520 C C . VAL A 1 739 ? -0.959 18.006 3.592 1.00 76.12 739 VAL A C 1
ATOM 5522 O O . VAL A 1 739 ? -2.134 17.652 3.685 1.00 76.12 739 VAL A O 1
ATOM 5525 N N . GLY A 1 740 ? -0.265 18.489 4.611 1.00 79.12 740 GLY A N 1
ATOM 5526 C CA . GLY A 1 740 ? -0.861 18.630 5.924 1.00 79.12 740 GLY A CA 1
ATOM 5527 C C . GLY A 1 740 ? -0.518 19.926 6.623 1.00 79.12 740 GLY A C 1
ATOM 5528 O O . GLY A 1 740 ? 0.482 20.584 6.336 1.00 79.12 740 GLY A O 1
ATOM 5529 N N . GLU A 1 741 ? -1.387 20.282 7.553 1.00 86.06 741 GLU A N 1
ATOM 5530 C CA . GLU A 1 741 ? -1.247 21.442 8.419 1.00 86.06 741 GLU A CA 1
ATOM 5531 C C . GLU A 1 741 ? -1.552 21.011 9.849 1.00 86.06 741 GLU A C 1
ATOM 5533 O O . GLU A 1 741 ? -2.531 20.300 10.108 1.00 86.06 741 GLU A O 1
ATOM 5538 N N . VAL A 1 742 ? -0.665 21.399 10.762 1.00 88.75 742 VAL A N 1
ATOM 5539 C CA . VAL A 1 742 ? -0.731 21.039 12.176 1.00 88.75 742 VAL A CA 1
ATOM 5540 C C . VAL A 1 742 ? -0.580 22.295 13.007 1.00 88.75 742 VAL A C 1
ATOM 5542 O O . VAL A 1 742 ? 0.409 23.013 12.865 1.00 88.75 742 VAL A O 1
ATOM 5545 N N . GLU A 1 743 ? -1.525 22.535 13.908 1.00 89.94 743 GLU A N 1
ATOM 5546 C CA . GLU A 1 743 ? -1.423 23.619 14.882 1.00 89.94 743 GLU A CA 1
ATOM 5547 C C . GLU A 1 743 ? -0.969 23.068 16.235 1.00 89.94 743 GLU A C 1
ATOM 5549 O O . GLU A 1 743 ? -1.527 22.088 16.738 1.00 89.94 743 GLU A O 1
ATOM 5554 N N . ILE A 1 744 ? 0.074 23.670 16.813 1.00 89.56 744 ILE A N 1
ATOM 5555 C CA . ILE A 1 744 ? 0.618 23.284 18.121 1.00 89.56 744 ILE A CA 1
ATOM 5556 C C . ILE A 1 744 ? 0.992 24.554 18.888 1.00 89.56 744 ILE A C 1
ATOM 5558 O O . ILE A 1 744 ? 1.927 25.259 18.497 1.00 89.56 744 ILE A O 1
ATOM 5562 N N . GLU A 1 745 ? 0.291 24.848 19.987 1.00 86.25 745 GLU A N 1
ATOM 5563 C CA . GLU A 1 745 ? 0.517 26.042 20.820 1.00 86.25 745 GLU A CA 1
ATOM 5564 C C . GLU A 1 745 ? 0.511 27.348 19.991 1.00 86.25 745 GLU A C 1
ATOM 5566 O O . GLU A 1 745 ? 1.364 28.227 20.160 1.00 86.25 745 GLU A O 1
ATOM 5571 N N . GLY A 1 746 ? -0.427 27.460 19.041 1.00 80.69 746 GLY A N 1
ATOM 5572 C CA . GLY A 1 746 ? -0.575 28.611 18.138 1.00 80.69 746 GLY A CA 1
ATOM 5573 C C . GLY A 1 746 ? 0.504 28.756 17.054 1.00 80.69 746 GLY A C 1
ATOM 5574 O O . GLY A 1 746 ? 0.563 29.790 16.387 1.00 80.69 746 GLY A O 1
ATOM 5575 N N . ARG A 1 747 ? 1.381 27.759 16.875 1.00 87.88 747 ARG A N 1
ATOM 5576 C CA . ARG A 1 747 ? 2.314 27.680 15.740 1.00 87.88 747 ARG A CA 1
ATOM 557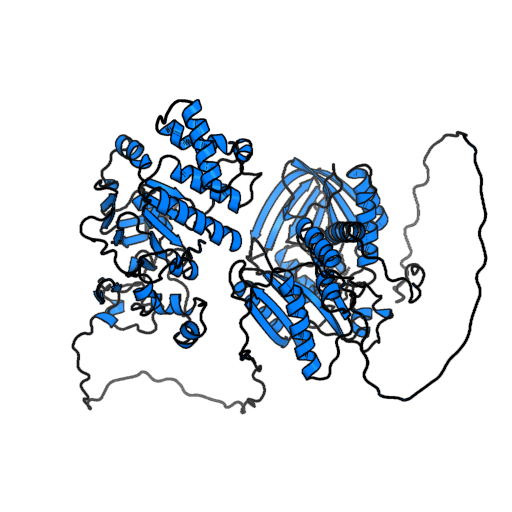7 C C . ARG A 1 747 ? 1.781 26.731 14.682 1.00 87.88 747 ARG A C 1
ATOM 5579 O O . ARG A 1 747 ? 1.299 25.650 15.011 1.00 87.88 747 ARG A O 1
ATOM 5586 N N . GLU A 1 748 ? 1.948 27.119 13.426 1.00 87.62 748 GLU A N 1
ATOM 5587 C CA . GLU A 1 748 ? 1.532 26.343 12.263 1.00 87.62 748 GLU A CA 1
ATOM 5588 C C . GLU A 1 748 ? 2.738 25.575 11.712 1.00 87.62 748 GLU A C 1
ATOM 5590 O O . GLU A 1 748 ? 3.739 26.162 11.293 1.00 87.62 748 GLU A O 1
ATOM 5595 N N . LEU A 1 749 ? 2.652 24.248 11.722 1.00 88.44 749 LEU A N 1
ATOM 5596 C CA . LEU A 1 749 ? 3.555 23.360 11.006 1.00 88.44 749 LEU A CA 1
ATOM 5597 C C . LEU A 1 749 ? 2.841 22.877 9.742 1.00 88.44 749 LEU A C 1
ATOM 5599 O O . LEU A 1 749 ? 2.011 21.970 9.793 1.00 88.44 749 LEU A O 1
ATOM 5603 N N . THR A 1 750 ? 3.185 23.468 8.602 1.00 86.31 750 THR A N 1
ATOM 5604 C CA . THR A 1 750 ? 2.751 22.973 7.293 1.00 86.31 750 THR A CA 1
ATOM 5605 C C . THR A 1 750 ? 3.752 21.938 6.791 1.00 86.31 750 THR A C 1
ATOM 5607 O O . THR A 1 750 ? 4.967 22.149 6.887 1.00 86.31 750 THR A O 1
ATOM 5610 N N . PHE A 1 751 ? 3.275 20.854 6.186 1.00 82.25 751 PHE A N 1
ATOM 5611 C CA . PHE A 1 751 ? 4.131 19.883 5.520 1.00 82.25 751 PHE A CA 1
ATOM 5612 C C . PHE A 1 751 ? 3.581 19.411 4.171 1.00 82.25 751 PHE A C 1
ATOM 5614 O O . PHE A 1 751 ? 2.379 19.427 3.918 1.00 82.25 751 PHE A O 1
ATOM 5621 N N . TRP A 1 752 ? 4.499 19.012 3.295 1.00 74.44 752 TRP A N 1
ATOM 5622 C CA . TRP A 1 752 ? 4.244 18.455 1.970 1.00 74.44 752 TRP A CA 1
ATOM 5623 C C . TRP A 1 752 ? 5.224 17.294 1.751 1.00 74.44 752 TRP A C 1
ATOM 5625 O O . TRP A 1 752 ? 6.386 17.510 1.397 1.00 74.44 752 TRP A O 1
ATOM 5635 N N . ASN A 1 753 ? 4.796 16.064 2.032 1.00 75.56 753 ASN A N 1
ATOM 5636 C CA . ASN A 1 753 ? 5.690 14.928 2.298 1.00 75.56 753 ASN A CA 1
ATOM 5637 C C . ASN A 1 753 ? 6.791 15.302 3.326 1.00 75.56 753 ASN A C 1
ATOM 5639 O O . ASN A 1 753 ? 6.478 15.702 4.445 1.00 75.56 753 ASN A O 1
ATOM 5643 N N . GLU A 1 754 ? 8.077 15.203 2.959 1.00 77.25 754 GLU A N 1
ATOM 5644 C CA . GLU A 1 754 ? 9.241 15.507 3.814 1.00 77.25 754 GLU A CA 1
ATOM 5645 C C . GLU A 1 754 ? 9.597 17.001 3.880 1.00 77.25 754 GLU A C 1
ATOM 5647 O O . GLU A 1 754 ? 10.544 17.411 4.565 1.00 77.25 754 GLU A O 1
ATOM 5652 N N . TYR A 1 755 ? 8.872 17.830 3.130 1.00 81.62 755 TYR A N 1
ATOM 5653 C CA . TYR A 1 755 ? 9.018 19.273 3.174 1.00 81.62 755 TYR A CA 1
ATOM 5654 C C . TYR A 1 755 ? 8.216 19.822 4.351 1.00 81.62 755 TYR A C 1
ATOM 5656 O O . TYR A 1 755 ? 7.011 19.622 4.413 1.00 81.62 755 TYR A O 1
ATOM 5664 N N . MET A 1 756 ? 8.865 20.559 5.249 1.00 87.75 756 MET A N 1
ATOM 5665 C CA . MET A 1 756 ? 8.210 21.204 6.385 1.00 87.75 756 MET A CA 1
ATOM 5666 C C . MET A 1 756 ? 8.494 22.704 6.400 1.00 87.75 756 MET A C 1
ATOM 5668 O O . MET A 1 756 ? 9.601 23.152 6.071 1.00 87.75 756 MET A O 1
ATOM 5672 N N . THR A 1 757 ? 7.503 23.471 6.837 1.00 88.56 757 THR A N 1
ATOM 5673 C CA . THR A 1 757 ? 7.616 24.894 7.149 1.00 88.56 757 THR A CA 1
ATOM 5674 C C . THR A 1 757 ? 6.949 25.151 8.495 1.00 88.56 757 THR A C 1
ATOM 5676 O O . THR A 1 757 ? 5.800 24.774 8.694 1.00 88.56 757 THR A O 1
ATOM 5679 N N . LEU A 1 758 ? 7.675 25.803 9.403 1.00 89.44 758 LEU A N 1
ATOM 5680 C CA . LEU A 1 758 ? 7.174 26.216 10.710 1.00 89.44 758 LEU A CA 1
ATOM 5681 C C . LEU A 1 758 ? 6.963 27.733 10.719 1.00 89.44 758 LEU A C 1
ATOM 5683 O O . LEU A 1 758 ? 7.914 28.496 10.503 1.00 89.44 758 LEU A O 1
ATOM 5687 N N . GLU A 1 759 ? 5.736 28.169 10.983 1.00 89.12 759 GLU A N 1
ATOM 5688 C CA . GLU A 1 759 ? 5.331 29.577 10.999 1.00 89.12 759 GLU A CA 1
ATOM 5689 C C . GLU A 1 759 ? 4.628 29.934 12.323 1.00 89.12 759 GLU A C 1
ATOM 5691 O O . GLU A 1 759 ? 4.036 29.090 12.998 1.00 89.12 759 GLU A O 1
ATOM 5696 N N . LEU A 1 760 ? 4.730 31.201 12.724 1.00 86.56 760 LEU A N 1
ATOM 5697 C CA . LEU A 1 760 ? 4.025 31.778 13.870 1.00 86.56 760 LEU A CA 1
ATOM 5698 C C . LEU A 1 760 ? 3.509 33.157 13.467 1.00 86.56 760 LEU A C 1
ATOM 5700 O O . LEU A 1 760 ? 4.297 34.000 13.046 1.00 86.56 760 LEU A O 1
ATOM 5704 N N . ASP A 1 761 ? 2.199 33.389 13.571 1.00 83.88 761 ASP A N 1
ATOM 5705 C CA . ASP A 1 761 ? 1.556 34.660 13.195 1.00 83.88 761 ASP A CA 1
ATOM 5706 C C . ASP A 1 761 ? 1.919 35.149 11.768 1.00 83.88 761 ASP A C 1
ATOM 5708 O O . ASP A 1 761 ? 2.003 36.350 11.494 1.00 83.88 761 ASP A O 1
ATOM 5712 N N . GLY A 1 762 ? 2.154 34.214 10.838 1.00 79.25 762 GLY A N 1
ATOM 5713 C CA . GLY A 1 762 ? 2.574 34.494 9.458 1.00 79.25 762 GLY A CA 1
ATOM 5714 C C . GLY A 1 762 ? 4.065 34.821 9.279 1.00 79.25 762 GLY A C 1
ATOM 5715 O O . GLY A 1 762 ? 4.496 35.100 8.158 1.00 79.25 762 GLY A O 1
ATOM 5716 N N . GLU A 1 763 ? 4.868 34.786 10.347 1.00 84.31 763 GLU A N 1
ATOM 5717 C CA . GLU A 1 763 ? 6.329 34.854 10.286 1.00 84.31 763 GLU A CA 1
ATOM 5718 C C . GLU A 1 763 ? 6.924 33.445 10.193 1.00 84.31 763 GLU A C 1
ATOM 5720 O O . GLU A 1 763 ? 6.632 32.564 11.002 1.00 84.31 763 GLU A O 1
ATOM 5725 N N . ARG A 1 764 ? 7.794 33.227 9.204 1.00 86.81 764 ARG A N 1
ATOM 5726 C CA . ARG A 1 764 ? 8.474 31.947 9.014 1.00 86.81 764 ARG A CA 1
ATOM 5727 C C . ARG A 1 764 ? 9.649 31.800 9.970 1.00 86.81 764 ARG A C 1
ATOM 5729 O O . ARG A 1 764 ? 10.634 32.524 9.842 1.00 86.81 764 ARG A O 1
ATOM 5736 N N . LEU A 1 765 ? 9.559 30.812 10.855 1.00 88.31 765 LEU A N 1
ATOM 5737 C CA . LEU A 1 765 ? 10.592 30.491 11.839 1.00 88.31 765 LEU A CA 1
ATOM 5738 C C . LEU A 1 765 ? 11.654 29.553 11.267 1.00 88.31 765 LEU A C 1
ATOM 5740 O O . LEU A 1 765 ? 12.840 29.747 11.512 1.00 88.31 765 LEU A O 1
ATOM 5744 N N . ALA A 1 766 ? 11.226 28.551 10.500 1.00 90.38 766 ALA A N 1
ATOM 5745 C CA . ALA A 1 766 ? 12.111 27.600 9.842 1.00 90.38 766 ALA A CA 1
ATOM 5746 C C . ALA A 1 766 ? 11.439 27.012 8.607 1.00 90.38 766 ALA A C 1
ATOM 5748 O O . ALA A 1 766 ? 10.214 26.882 8.544 1.00 90.38 766 ALA A O 1
ATOM 5749 N N . THR A 1 767 ? 12.238 26.622 7.622 1.00 89.50 767 THR A N 1
ATOM 5750 C CA . THR A 1 767 ? 11.736 25.852 6.487 1.00 89.50 767 THR A CA 1
ATOM 5751 C C . THR A 1 767 ? 12.835 25.002 5.892 1.00 89.50 767 THR A C 1
ATOM 5753 O O . THR A 1 767 ? 14.016 25.333 5.984 1.00 89.50 767 THR A O 1
ATOM 5756 N N . PHE A 1 768 ? 12.442 23.920 5.230 1.00 87.69 768 PHE A N 1
ATOM 5757 C CA . PHE A 1 768 ? 13.359 23.111 4.436 1.00 87.69 768 PHE A CA 1
ATOM 5758 C C . PHE A 1 768 ? 14.302 24.002 3.584 1.00 87.69 768 PHE A C 1
ATOM 5760 O O . PHE A 1 768 ? 13.816 24.910 2.899 1.00 87.69 768 PHE A O 1
ATOM 5767 N N . PRO A 1 769 ? 15.633 23.770 3.606 1.00 88.00 769 PRO A N 1
ATOM 5768 C CA . PRO A 1 769 ? 16.327 22.560 4.045 1.00 88.00 769 PRO A CA 1
ATOM 5769 C C . PRO A 1 769 ? 16.681 22.489 5.537 1.00 88.00 769 PRO A C 1
ATOM 5771 O O . PRO A 1 769 ? 17.303 21.497 5.930 1.00 88.00 769 PRO A O 1
ATOM 5774 N N . ASP A 1 770 ? 16.291 23.463 6.369 1.00 91.88 770 ASP A N 1
ATOM 5775 C CA . ASP A 1 770 ? 16.424 23.345 7.829 1.00 91.88 770 ASP A CA 1
ATOM 5776 C C . ASP A 1 770 ? 15.685 22.103 8.314 1.00 91.88 770 ASP A C 1
ATOM 5778 O O . ASP A 1 770 ? 14.561 21.829 7.880 1.00 91.88 770 ASP A O 1
ATOM 5782 N N . LEU A 1 771 ? 16.316 21.323 9.188 1.00 93.88 771 LEU A N 1
ATOM 5783 C CA . LEU A 1 771 ? 15.691 20.132 9.741 1.00 93.88 771 LEU A CA 1
ATOM 5784 C C . LEU A 1 771 ? 14.607 20.568 10.716 1.00 93.88 771 LEU A C 1
ATOM 5786 O O . LEU A 1 771 ? 14.894 21.247 11.696 1.00 93.88 771 LEU A O 1
ATOM 5790 N N . ILE A 1 772 ? 13.381 20.148 10.437 1.00 94.44 772 ILE A N 1
ATOM 5791 C CA . ILE A 1 772 ? 12.241 20.253 11.337 1.00 94.44 772 ILE A CA 1
ATOM 5792 C C . ILE A 1 772 ? 11.835 18.809 11.595 1.00 94.44 772 ILE A C 1
ATOM 5794 O O . ILE A 1 772 ? 11.610 18.058 10.648 1.00 94.44 772 ILE A O 1
ATOM 5798 N N . THR A 1 773 ? 11.841 18.391 12.853 1.00 94.75 773 THR A N 1
ATOM 5799 C CA . THR A 1 773 ? 11.511 17.016 13.230 1.00 94.75 773 THR A CA 1
ATOM 5800 C C . THR A 1 773 ? 10.647 17.005 14.475 1.00 94.75 773 THR A C 1
ATOM 5802 O O . THR A 1 773 ? 10.838 17.801 15.395 1.00 94.75 773 THR A O 1
ATOM 5805 N N . THR A 1 774 ? 9.698 16.082 14.499 1.00 94.44 774 THR A N 1
ATOM 5806 C CA . THR A 1 774 ? 8.748 15.882 15.589 1.00 94.44 774 THR A CA 1
ATOM 5807 C C . THR A 1 774 ? 9.155 14.673 16.416 1.00 94.44 774 THR A C 1
ATOM 5809 O O . THR A 1 774 ? 9.383 13.591 15.878 1.00 94.44 774 THR A O 1
ATOM 5812 N N . LEU A 1 775 ? 9.248 14.858 17.728 1.00 96.31 775 LEU A N 1
ATOM 5813 C CA . LEU A 1 775 ? 9.427 13.793 18.709 1.00 96.31 775 LEU A CA 1
ATOM 5814 C C . LEU A 1 775 ? 8.170 13.695 19.566 1.00 96.31 775 LEU A C 1
ATOM 5816 O O . LEU A 1 775 ? 7.524 14.700 19.855 1.00 96.31 775 LEU A O 1
ATOM 5820 N N . ASP A 1 776 ? 7.829 12.494 19.996 1.00 95.06 776 ASP A N 1
ATOM 5821 C CA . ASP A 1 776 ? 6.771 12.263 20.965 1.00 95.06 776 ASP A CA 1
ATOM 5822 C C . ASP A 1 776 ? 7.196 12.869 22.313 1.00 95.06 776 ASP A C 1
ATOM 5824 O O . ASP A 1 776 ? 8.262 12.547 22.839 1.00 95.06 776 ASP A O 1
ATOM 5828 N N . ALA A 1 777 ? 6.399 13.787 22.862 1.00 94.00 777 ALA A N 1
ATOM 5829 C CA . ALA A 1 777 ? 6.812 14.563 24.034 1.00 94.00 777 ALA A CA 1
ATOM 5830 C C . ALA A 1 777 ? 6.908 13.721 25.317 1.00 94.00 777 ALA A C 1
ATOM 5832 O O . ALA A 1 777 ? 7.525 14.160 26.287 1.00 94.00 777 ALA A O 1
ATOM 5833 N N . GLU A 1 778 ? 6.303 12.530 25.338 1.00 91.81 778 GLU A N 1
ATOM 5834 C CA . GLU A 1 778 ? 6.376 11.613 26.475 1.00 91.81 778 GLU A CA 1
ATOM 5835 C C . GLU A 1 778 ? 7.558 10.654 26.335 1.00 91.81 778 GLU A C 1
ATOM 5837 O O . GLU A 1 778 ? 8.324 10.475 27.282 1.00 91.81 778 GLU A O 1
ATOM 5842 N N . THR A 1 779 ? 7.723 10.052 25.156 1.00 93.75 779 THR A N 1
ATOM 5843 C CA . THR A 1 779 ? 8.690 8.961 24.942 1.00 93.75 779 THR A CA 1
ATOM 5844 C C . THR A 1 779 ? 10.007 9.394 24.302 1.00 93.75 779 THR A C 1
ATOM 5846 O O . THR A 1 779 ? 10.986 8.660 24.387 1.00 93.75 779 THR A O 1
ATOM 5849 N N . GLY A 1 780 ? 10.046 10.547 23.632 1.00 94.50 780 GLY A N 1
ATOM 5850 C CA . GLY A 1 780 ? 11.210 11.033 22.882 1.00 94.50 780 GLY A CA 1
ATOM 5851 C C . GLY A 1 780 ? 11.409 10.363 21.525 1.00 94.50 780 GLY A C 1
ATOM 5852 O O . GLY A 1 780 ? 12.304 10.752 20.776 1.00 94.50 780 GLY A O 1
ATOM 5853 N N . MET A 1 781 ? 10.574 9.378 21.186 1.00 95.31 781 MET A N 1
ATOM 5854 C CA . MET A 1 781 ? 10.657 8.670 19.914 1.00 95.31 781 MET A CA 1
ATOM 5855 C C . MET A 1 781 ? 10.254 9.589 18.756 1.00 95.31 781 MET A C 1
ATOM 5857 O O . MET A 1 781 ? 9.311 10.369 18.902 1.00 95.31 781 MET A O 1
ATOM 5861 N N . PRO A 1 782 ? 10.927 9.508 17.596 1.00 94.44 782 PRO A N 1
ATOM 5862 C CA . PRO A 1 782 ? 10.543 10.283 16.425 1.00 94.44 782 PRO A CA 1
ATOM 5863 C C . PRO A 1 782 ? 9.132 9.914 15.965 1.00 94.44 782 PRO A C 1
ATOM 5865 O O . PRO A 1 782 ? 8.757 8.743 15.940 1.00 94.44 782 PRO A O 1
ATOM 5868 N N . VAL A 1 783 ? 8.368 10.936 15.591 1.00 89.50 783 VAL A N 1
ATOM 5869 C CA . VAL A 1 783 ? 7.009 10.835 15.054 1.00 89.50 783 VAL A CA 1
ATOM 5870 C C . VAL A 1 783 ? 7.066 11.328 13.617 1.00 89.50 783 VAL A C 1
ATOM 5872 O O . VAL A 1 783 ? 7.461 12.469 13.380 1.00 89.50 783 VAL A O 1
ATOM 5875 N N . SER A 1 784 ? 6.711 10.481 12.655 1.00 82.81 784 SER A N 1
ATOM 5876 C CA . SER A 1 784 ? 6.640 10.882 11.245 1.00 82.81 784 SER A CA 1
ATOM 5877 C C . SER A 1 784 ? 5.426 11.774 10.966 1.00 82.81 784 SER A C 1
ATOM 5879 O O . SER A 1 784 ? 4.482 11.823 11.755 1.00 82.81 784 SER A O 1
ATOM 5881 N N . THR A 1 785 ? 5.412 12.453 9.816 1.00 77.62 785 THR A N 1
ATOM 5882 C CA . THR A 1 785 ? 4.263 13.273 9.383 1.00 77.62 785 THR A CA 1
ATOM 5883 C C . THR A 1 785 ? 2.965 12.470 9.315 1.00 77.62 785 THR A C 1
ATOM 5885 O O . THR A 1 785 ? 1.914 12.970 9.705 1.00 77.62 785 THR A O 1
ATOM 5888 N N . ALA A 1 786 ? 3.048 11.203 8.902 1.00 72.19 786 ALA A N 1
ATOM 5889 C CA . ALA A 1 786 ? 1.918 10.279 8.829 1.00 72.19 786 ALA A CA 1
ATOM 5890 C C . ALA A 1 786 ? 1.388 9.823 10.206 1.00 72.19 786 ALA A C 1
ATOM 5892 O O . ALA A 1 786 ? 0.290 9.276 10.295 1.00 72.19 786 ALA A O 1
ATOM 5893 N N . GLU A 1 787 ? 2.154 10.020 11.282 1.00 78.44 787 GLU A N 1
ATOM 5894 C CA . GLU A 1 787 ? 1.805 9.606 12.650 1.00 78.44 787 GLU A CA 1
ATOM 5895 C C . GLU A 1 787 ? 1.331 10.770 13.535 1.00 78.44 787 GLU A C 1
ATOM 5897 O O . GLU A 1 787 ? 0.983 10.558 14.708 1.00 78.44 787 GLU A O 1
ATOM 5902 N N . LEU A 1 788 ? 1.328 11.994 12.999 1.00 83.62 788 LEU A N 1
ATOM 5903 C CA . LEU A 1 788 ? 0.748 13.161 13.655 1.00 83.62 788 LEU A CA 1
ATOM 5904 C C . LEU A 1 788 ? -0.780 13.030 13.686 1.00 83.62 788 LEU A C 1
ATOM 5906 O O . LEU A 1 788 ? -1.413 12.617 12.719 1.00 83.62 788 LEU A O 1
ATOM 5910 N N . ALA A 1 789 ? -1.374 13.350 14.833 1.00 84.38 789 ALA A N 1
ATOM 5911 C CA . ALA A 1 789 ? -2.814 13.272 15.045 1.00 84.38 789 ALA A CA 1
ATOM 5912 C C . ALA A 1 789 ? -3.239 14.217 16.173 1.00 84.38 789 ALA A C 1
ATOM 5914 O O . ALA A 1 789 ? -2.481 14.424 17.123 1.00 84.38 789 ALA A O 1
ATOM 5915 N N . GLU A 1 790 ? -4.468 14.736 16.094 1.00 90.31 790 GLU A N 1
ATOM 5916 C CA . GLU A 1 790 ? -5.056 15.588 17.135 1.00 90.31 790 GLU A CA 1
ATOM 5917 C C . GLU A 1 790 ? -4.961 14.949 18.527 1.00 90.31 790 GLU A C 1
ATOM 5919 O O . GLU A 1 790 ? -5.257 13.768 18.729 1.00 90.31 790 GLU A O 1
ATOM 5924 N N . GLY A 1 791 ? -4.548 15.756 19.503 1.00 89.38 791 GLY A N 1
ATOM 5925 C CA . GLY A 1 791 ? -4.376 15.355 20.896 1.00 89.38 791 GLY A CA 1
ATOM 5926 C C . GLY A 1 791 ? -3.053 14.656 21.214 1.00 89.38 791 GLY A C 1
ATOM 5927 O O . GLY A 1 791 ? -2.766 14.450 22.394 1.00 89.38 791 GLY A O 1
ATOM 5928 N N . ARG A 1 792 ? -2.224 14.310 20.218 1.00 90.69 792 ARG A N 1
ATOM 5929 C CA . ARG A 1 792 ? -0.875 13.783 20.469 1.00 90.69 792 ARG A CA 1
ATOM 5930 C C . ARG A 1 792 ? 0.044 14.896 20.965 1.00 90.69 792 ARG A C 1
ATOM 5932 O O . ARG A 1 792 ? 0.101 15.953 20.351 1.00 90.69 792 ARG A O 1
ATOM 5939 N N . SER A 1 793 ? 0.781 14.657 22.046 1.00 94.25 793 SER A N 1
ATOM 5940 C CA . SER A 1 793 ? 1.774 15.609 22.555 1.00 94.25 793 SER A CA 1
ATOM 5941 C C . SER A 1 793 ? 3.114 15.421 21.849 1.00 94.25 793 SER A C 1
ATOM 5943 O O . SER A 1 793 ? 3.657 14.314 21.845 1.00 94.25 793 SER A O 1
ATOM 5945 N N . VAL A 1 794 ? 3.652 16.485 21.252 1.00 95.56 794 VAL A N 1
ATOM 5946 C CA . VAL A 1 794 ? 4.900 16.444 20.477 1.00 95.56 794 VAL A CA 1
ATOM 5947 C C . VAL A 1 794 ? 5.852 17.576 20.859 1.00 95.56 794 VAL A C 1
ATOM 5949 O O . VAL A 1 794 ? 5.434 18.653 21.282 1.00 95.56 794 VAL A O 1
ATOM 5952 N N . ALA A 1 795 ? 7.148 17.326 20.697 1.00 95.81 795 ALA A N 1
ATOM 5953 C CA . ALA A 1 795 ? 8.217 18.311 20.742 1.00 95.81 795 ALA A CA 1
ATOM 5954 C C . ALA A 1 795 ? 8.772 18.513 19.326 1.00 95.81 795 ALA A C 1
ATOM 5956 O O . ALA A 1 795 ? 9.160 17.548 18.667 1.00 95.81 795 ALA A O 1
ATOM 5957 N N . VAL A 1 796 ? 8.819 19.760 18.851 1.00 95.75 796 VAL A N 1
ATOM 5958 C CA . VAL A 1 796 ? 9.381 20.089 17.532 1.00 95.75 796 VAL A CA 1
ATOM 5959 C C . VAL A 1 796 ? 10.800 20.600 17.716 1.00 95.75 796 VAL A C 1
ATOM 5961 O O . VAL A 1 796 ? 11.013 21.647 18.334 1.00 95.75 796 VAL A O 1
ATOM 5964 N N . VAL A 1 797 ? 11.767 19.881 17.155 1.00 96.75 797 VAL A N 1
ATOM 5965 C CA . VAL A 1 797 ? 13.171 20.295 17.110 1.00 96.75 797 VAL A CA 1
ATOM 5966 C C . VAL A 1 797 ? 13.464 20.913 15.750 1.00 96.75 797 VAL A C 1
ATOM 5968 O O . VAL A 1 797 ? 13.115 20.348 14.712 1.00 96.75 797 VAL A O 1
ATOM 5971 N N . VAL A 1 798 ? 14.120 22.072 15.766 1.00 96.56 798 VAL A N 1
ATOM 5972 C CA . VAL A 1 798 ? 14.557 22.790 14.568 1.00 96.56 798 VAL A CA 1
ATOM 5973 C C . VAL A 1 798 ? 16.075 22.896 14.580 1.00 96.56 798 VAL A C 1
ATOM 5975 O O . VAL A 1 798 ? 16.648 23.408 15.539 1.00 96.56 798 VAL A O 1
ATOM 5978 N N . ALA A 1 799 ? 16.735 22.451 13.511 1.00 95.94 799 ALA A N 1
ATOM 5979 C CA . ALA A 1 799 ? 18.175 22.605 13.328 1.00 95.94 799 ALA A CA 1
ATOM 5980 C C . ALA A 1 799 ? 18.495 23.302 11.992 1.00 95.94 799 ALA A C 1
ATOM 5982 O O . ALA A 1 799 ? 18.049 22.833 10.939 1.00 95.94 799 ALA A O 1
ATOM 5983 N N . PRO A 1 800 ? 19.298 24.385 12.000 1.00 93.81 800 PRO A N 1
ATOM 5984 C CA . PRO A 1 800 ? 19.652 25.105 10.781 1.00 93.81 800 PRO A CA 1
ATOM 5985 C C . PRO A 1 800 ? 20.394 24.223 9.776 1.00 93.81 800 PRO A C 1
ATOM 5987 O O . PRO A 1 800 ? 21.311 23.485 10.146 1.00 93.81 800 PRO A O 1
ATOM 5990 N N . ALA A 1 801 ? 20.108 24.386 8.486 1.00 91.12 801 ALA A N 1
ATOM 5991 C CA . ALA A 1 801 ? 20.760 23.656 7.399 1.00 91.12 801 ALA A CA 1
ATOM 5992 C C . ALA A 1 801 ? 22.291 23.802 7.400 1.00 91.12 801 ALA A C 1
ATOM 5994 O O . ALA A 1 801 ? 23.005 22.886 7.001 1.00 91.12 801 ALA A O 1
ATOM 5995 N N . ALA A 1 802 ? 22.813 24.927 7.901 1.00 91.12 802 ALA A N 1
ATOM 5996 C CA . ALA A 1 802 ? 24.250 25.164 8.052 1.00 91.12 802 ALA A CA 1
ATOM 5997 C C . ALA A 1 802 ? 24.937 24.201 9.039 1.00 91.12 802 ALA A C 1
ATOM 5999 O O . ALA A 1 802 ? 26.148 23.993 8.941 1.00 91.12 802 ALA A O 1
ATOM 6000 N N . ASN A 1 803 ? 24.175 23.624 9.971 1.00 92.88 803 ASN A N 1
ATOM 6001 C CA . ASN A 1 803 ? 24.663 22.633 10.923 1.00 92.88 803 ASN A CA 1
ATOM 6002 C C . ASN A 1 803 ? 24.486 21.204 10.398 1.00 92.88 803 ASN A C 1
ATOM 6004 O O . ASN A 1 803 ? 25.051 20.276 10.975 1.00 92.88 803 ASN A O 1
ATOM 6008 N N . LEU A 1 804 ? 23.750 21.010 9.299 1.00 91.06 804 LEU A N 1
ATOM 6009 C CA . LEU A 1 804 ? 23.487 19.714 8.675 1.00 91.06 804 LEU A CA 1
ATOM 6010 C C . LEU A 1 804 ? 24.564 19.345 7.644 1.00 91.06 804 LEU A C 1
ATOM 6012 O O . LEU A 1 804 ? 25.189 20.205 7.024 1.00 91.06 804 LEU A O 1
ATOM 6016 N N . SER A 1 805 ? 24.771 18.044 7.444 1.00 91.00 805 SER A N 1
ATOM 6017 C CA . SER A 1 805 ? 25.538 17.530 6.308 1.00 91.00 805 SER A CA 1
ATOM 6018 C C . SER A 1 805 ? 24.562 17.337 5.150 1.00 91.00 805 SER A C 1
ATOM 6020 O O . SER A 1 805 ? 23.713 16.454 5.203 1.00 91.00 805 SER A O 1
ATOM 6022 N N . LEU A 1 806 ? 24.606 18.202 4.137 1.00 92.44 806 LEU A N 1
ATOM 6023 C CA . LEU A 1 806 ? 23.701 18.151 2.984 1.00 92.44 806 LEU A CA 1
ATOM 6024 C C . LEU A 1 806 ? 24.494 17.894 1.703 1.00 92.44 806 LEU A C 1
ATOM 6026 O O . LEU A 1 806 ? 25.593 18.428 1.536 1.00 92.44 806 LEU A O 1
ATOM 6030 N N . GLY A 1 807 ? 23.922 17.091 0.806 1.00 92.12 807 GLY A N 1
ATOM 6031 C CA . GLY A 1 807 ? 24.526 16.792 -0.486 1.00 92.12 807 GLY A CA 1
ATOM 6032 C C . GLY A 1 807 ? 24.400 17.944 -1.477 1.00 92.12 807 GLY A C 1
ATOM 6033 O O . GLY A 1 807 ? 23.620 18.883 -1.296 1.00 92.12 807 GLY A O 1
ATOM 6034 N N . ALA A 1 808 ? 25.156 17.861 -2.569 1.00 90.62 808 ALA A N 1
ATOM 6035 C CA . ALA A 1 808 ? 25.178 18.865 -3.629 1.00 90.62 808 ALA A CA 1
ATOM 6036 C C . ALA A 1 808 ? 23.814 19.038 -4.319 1.00 90.62 808 ALA A C 1
ATOM 6038 O O . ALA A 1 808 ? 23.517 20.133 -4.793 1.00 90.62 808 ALA A O 1
ATOM 6039 N N . GLY A 1 809 ? 22.957 18.007 -4.307 1.00 84.62 809 GLY A N 1
ATOM 6040 C CA . GLY A 1 809 ? 21.581 18.092 -4.812 1.00 84.62 809 GLY A CA 1
ATOM 6041 C C . GLY A 1 809 ? 20.729 19.146 -4.092 1.00 84.62 809 GLY A C 1
ATOM 6042 O O . GLY A 1 809 ? 19.815 19.707 -4.681 1.00 84.62 809 GLY A O 1
ATOM 6043 N N . MET A 1 810 ? 21.064 19.499 -2.849 1.00 85.75 810 MET A N 1
ATOM 6044 C CA . MET A 1 810 ? 20.353 20.530 -2.079 1.00 85.75 810 MET A CA 1
ATOM 6045 C C . MET A 1 810 ? 20.843 21.954 -2.374 1.00 85.75 810 MET A C 1
ATOM 6047 O O . MET A 1 810 ? 20.265 22.921 -1.883 1.00 85.75 810 MET A O 1
ATOM 6051 N N . ALA A 1 811 ? 21.923 22.099 -3.148 1.00 84.31 811 ALA A N 1
ATOM 6052 C CA . ALA A 1 811 ? 22.531 23.388 -3.462 1.00 84.31 811 ALA A CA 1
ATOM 6053 C C . ALA A 1 811 ? 22.063 23.976 -4.803 1.00 84.31 811 ALA A C 1
ATOM 6055 O O . ALA A 1 811 ? 22.417 25.117 -5.101 1.00 84.31 811 ALA A O 1
ATOM 6056 N N . ASP A 1 812 ? 21.301 23.226 -5.605 1.00 84.69 812 ASP A N 1
ATOM 6057 C CA . ASP A 1 812 ? 20.773 23.686 -6.891 1.00 84.69 812 ASP A CA 1
ATOM 6058 C C . ASP A 1 812 ? 19.396 24.354 -6.711 1.00 84.69 812 ASP A C 1
ATOM 6060 O O . ASP A 1 812 ? 18.421 23.663 -6.403 1.00 84.69 812 ASP A O 1
ATOM 6064 N N . PRO A 1 813 ? 19.270 25.679 -6.935 1.00 84.56 813 PRO A N 1
ATOM 6065 C CA . PRO A 1 813 ? 17.992 26.371 -6.825 1.00 84.56 813 PRO A CA 1
ATOM 6066 C C . PRO A 1 813 ? 16.914 25.834 -7.765 1.00 84.56 813 PRO A C 1
ATOM 6068 O O . PRO A 1 813 ? 15.742 25.880 -7.403 1.00 84.56 813 PRO A O 1
ATOM 6071 N N . ALA A 1 814 ? 17.276 25.320 -8.945 1.00 83.44 814 ALA A N 1
ATOM 6072 C CA . ALA A 1 814 ? 16.300 24.840 -9.925 1.00 83.44 814 ALA A CA 1
ATOM 6073 C C . ALA A 1 814 ? 15.514 23.625 -9.409 1.00 83.44 814 ALA A C 1
ATOM 6075 O O . ALA A 1 814 ? 14.345 23.446 -9.748 1.00 83.44 814 ALA A O 1
ATOM 6076 N N . LEU A 1 815 ? 16.119 22.820 -8.530 1.00 82.56 815 LEU A N 1
ATOM 6077 C CA . LEU A 1 815 ? 15.459 21.652 -7.949 1.00 82.56 815 LEU A CA 1
ATOM 6078 C C . LEU A 1 815 ? 14.361 22.029 -6.944 1.00 82.56 815 LEU A C 1
ATOM 6080 O O . LEU A 1 815 ? 13.495 21.206 -6.660 1.00 82.56 815 LEU A O 1
ATOM 6084 N N . PHE A 1 816 ? 14.338 23.274 -6.461 1.00 82.94 816 PHE A N 1
ATOM 6085 C CA . PHE A 1 816 ? 13.287 23.790 -5.581 1.00 82.94 816 PHE A CA 1
ATOM 6086 C C . PHE A 1 816 ? 12.076 24.338 -6.351 1.00 82.94 816 PHE A C 1
ATOM 6088 O O . PHE A 1 816 ? 11.048 24.586 -5.728 1.00 82.94 816 PHE A O 1
ATOM 6095 N N . ASP A 1 817 ? 12.143 24.504 -7.679 1.00 82.00 817 ASP A N 1
ATOM 6096 C CA . ASP A 1 817 ? 11.029 25.051 -8.471 1.00 82.00 817 ASP A CA 1
ATOM 6097 C C . ASP A 1 817 ? 9.744 24.209 -8.371 1.00 82.00 817 ASP A C 1
ATOM 6099 O O . ASP A 1 817 ? 8.686 24.787 -8.106 1.00 82.00 817 ASP A O 1
ATOM 6103 N N . PRO A 1 818 ? 9.785 22.866 -8.517 1.00 72.12 818 PRO A N 1
ATOM 6104 C CA . PRO A 1 818 ? 8.591 22.039 -8.340 1.00 72.12 818 PRO A CA 1
ATOM 6105 C C . PRO A 1 818 ? 8.052 22.106 -6.907 1.00 72.12 818 PRO A C 1
ATOM 6107 O O . PRO A 1 818 ? 6.845 22.040 -6.698 1.00 72.12 818 PRO A O 1
ATOM 6110 N N . VAL A 1 819 ? 8.946 22.277 -5.927 1.00 70.94 819 VAL A N 1
ATOM 6111 C CA . VAL A 1 819 ? 8.597 22.371 -4.505 1.00 70.94 819 VAL A CA 1
ATOM 6112 C C . VAL A 1 819 ? 7.885 23.693 -4.213 1.00 70.94 819 VAL A C 1
ATOM 6114 O O . VAL A 1 819 ? 6.817 23.687 -3.616 1.00 70.94 819 VAL A O 1
ATOM 6117 N N . GLU A 1 820 ? 8.406 24.829 -4.687 1.00 77.38 820 GLU A N 1
ATOM 6118 C CA . GLU A 1 820 ? 7.742 26.133 -4.536 1.00 77.38 820 GLU A CA 1
ATOM 6119 C C . GLU A 1 820 ? 6.366 26.170 -5.203 1.00 77.38 820 GLU A C 1
ATOM 6121 O O . GLU A 1 820 ? 5.427 26.746 -4.653 1.00 77.38 820 GLU A O 1
ATOM 6126 N N . GLN A 1 821 ? 6.243 25.557 -6.385 1.00 74.88 821 GLN A N 1
ATOM 6127 C CA . GLN A 1 821 ? 4.967 25.464 -7.093 1.00 74.88 821 GLN A CA 1
ATOM 6128 C C . GLN A 1 821 ? 3.947 24.625 -6.321 1.00 74.88 821 GLN A C 1
ATOM 6130 O O . GLN A 1 821 ? 2.776 24.997 -6.289 1.00 74.88 821 GLN A O 1
ATOM 6135 N N . ALA A 1 822 ? 4.387 23.530 -5.697 1.00 64.38 822 ALA A N 1
ATOM 6136 C CA . ALA A 1 822 ? 3.527 22.650 -4.915 1.00 64.38 822 ALA A CA 1
ATOM 6137 C C . ALA A 1 822 ? 3.091 23.294 -3.588 1.00 64.38 822 ALA A C 1
ATOM 6139 O O . ALA A 1 822 ? 1.905 23.332 -3.279 1.00 64.38 822 ALA A O 1
ATOM 6140 N N . VAL A 1 823 ? 4.034 23.870 -2.839 1.00 65.62 823 VAL A N 1
ATOM 6141 C CA . VAL A 1 823 ? 3.776 24.455 -1.511 1.00 65.62 823 VAL A CA 1
ATOM 6142 C C . VAL A 1 823 ? 3.070 25.816 -1.617 1.00 65.62 823 VAL A C 1
ATOM 6144 O O . VAL A 1 823 ? 2.456 26.283 -0.661 1.00 65.62 823 VAL A O 1
ATOM 6147 N N . GLY A 1 824 ? 3.178 26.506 -2.758 1.00 70.06 824 GLY A N 1
ATOM 6148 C CA . GLY A 1 824 ? 2.642 27.860 -2.931 1.00 70.06 824 GLY A CA 1
ATOM 6149 C C . GLY A 1 824 ? 3.348 28.918 -2.070 1.00 70.06 824 GLY A C 1
ATOM 6150 O O . GLY A 1 824 ? 2.874 30.050 -1.962 1.00 70.06 824 GLY A O 1
ATOM 6151 N N . LYS A 1 825 ? 4.489 28.568 -1.459 1.00 70.56 825 LYS A N 1
ATOM 6152 C CA . LYS A 1 825 ? 5.311 29.433 -0.601 1.00 70.56 825 LYS A CA 1
ATOM 6153 C C . LYS A 1 825 ? 6.687 29.649 -1.254 1.00 70.56 825 LYS A C 1
ATOM 6155 O O . LYS A 1 825 ? 7.230 28.758 -1.899 1.00 70.56 825 LYS A O 1
ATOM 6160 N N . ALA A 1 826 ? 7.272 30.836 -1.071 1.00 73.31 826 ALA A N 1
ATOM 6161 C CA . ALA A 1 826 ? 8.612 31.147 -1.578 1.00 73.31 826 ALA A CA 1
ATOM 6162 C C . ALA A 1 826 ? 9.679 30.452 -0.715 1.00 73.31 826 ALA A C 1
ATOM 6164 O O . ALA A 1 826 ? 9.922 30.861 0.423 1.00 73.31 826 ALA A O 1
ATOM 6165 N N . VAL A 1 827 ? 10.276 29.382 -1.234 1.00 74.75 827 VAL A N 1
ATOM 6166 C CA . VAL A 1 827 ? 11.267 28.539 -0.549 1.00 74.75 827 VAL A CA 1
ATOM 6167 C C . VAL A 1 827 ? 12.673 29.012 -0.890 1.00 74.75 827 VAL A C 1
ATOM 6169 O O . VAL A 1 827 ? 13.447 29.342 0.002 1.00 74.75 827 VAL A O 1
ATOM 6172 N N . LYS A 1 828 ? 12.994 29.162 -2.179 1.00 81.88 828 LYS A N 1
ATOM 6173 C CA . LYS A 1 828 ? 14.311 29.575 -2.683 1.00 81.88 828 LYS A CA 1
ATOM 6174 C C . LYS A 1 828 ? 14.785 30.879 -2.064 1.00 81.88 828 LYS A C 1
ATOM 6176 O O . LYS A 1 828 ? 15.971 31.021 -1.787 1.00 81.88 828 LYS A O 1
ATOM 6181 N N . SER A 1 829 ? 13.879 31.828 -1.832 1.00 78.00 829 SER A N 1
ATOM 6182 C CA . SER A 1 829 ? 14.245 33.096 -1.202 1.00 78.00 829 SER A CA 1
ATOM 6183 C C . SER A 1 829 ? 14.703 32.948 0.244 1.00 78.00 829 SER A C 1
ATOM 6185 O O . SER A 1 829 ? 15.383 33.841 0.715 1.00 78.00 829 SER A O 1
ATOM 6187 N N . HIS A 1 830 ? 14.318 31.879 0.938 1.00 75.00 830 HIS A N 1
ATOM 6188 C CA . HIS A 1 830 ? 14.765 31.580 2.298 1.00 75.00 830 HIS A CA 1
ATOM 6189 C C . HIS A 1 830 ? 16.030 30.708 2.306 1.00 75.00 830 HIS A C 1
ATOM 6191 O O . HIS A 1 830 ? 16.865 30.830 3.192 1.00 75.00 830 HIS A O 1
ATOM 6197 N N . VAL A 1 831 ? 16.188 29.836 1.305 1.00 75.12 831 VAL A N 1
ATOM 6198 C CA . VAL A 1 831 ? 17.356 28.946 1.198 1.00 75.12 831 VAL A CA 1
ATOM 6199 C C . VAL A 1 831 ? 18.594 29.673 0.664 1.00 75.12 831 VAL A C 1
ATOM 6201 O O . VAL A 1 831 ? 19.710 29.419 1.116 1.00 75.12 831 VAL A O 1
ATOM 6204 N N . PHE A 1 832 ? 18.419 30.558 -0.323 1.00 80.19 832 PHE A N 1
ATOM 6205 C CA . PHE A 1 832 ? 19.528 31.137 -1.093 1.00 80.19 832 PHE A CA 1
ATOM 6206 C C . PHE A 1 832 ? 19.787 32.629 -0.833 1.00 80.19 832 PHE A C 1
ATOM 6208 O O . PHE A 1 832 ? 20.850 33.116 -1.240 1.00 80.19 832 PHE A O 1
ATOM 6215 N N . ASN A 1 833 ? 18.874 33.342 -0.160 1.00 69.69 833 ASN A N 1
ATOM 6216 C CA . ASN A 1 833 ? 19.035 34.755 0.216 1.00 69.69 833 ASN A CA 1
ATOM 6217 C C . ASN A 1 833 ? 19.032 34.915 1.732 1.00 69.69 833 ASN A C 1
ATOM 6219 O O . ASN A 1 833 ? 19.767 35.820 2.194 1.00 69.69 833 ASN A O 1
#